Protein 3EHM (pdb70)

Nearest PDB structures (foldseek):
  3ehm-assembly2_B  TM=1.000E+00  e=1.714E-87  Bacteroides thetaiotaomicron
  4f7a-assembly1_A  TM=8.780E-01  e=3.319E-29  Phocaeicola vulgatus ATCC 8482
  8j0p-assembly1_A  TM=8.779E-01  e=3.319E-29  Aquimarina
  4f53-assembly2_B  TM=8.156E-01  e=1.082E-27  Bacteroides ovatus ATCC 8483
  6dmf-assembly6_F  TM=7.271E-01  e=1.764E-19  Bacteroides ovatus ATCC 8483

Organism: Bacteroides thetaiotaomicron (strain ATCC 29148 / DSM 2079 / JCM 5827 / CCUG 10774 / NCTC 10582 / VPI-5482 / E50) (NCBI:txid226186)

InterPro domains:
  IPR011990 Tetratricopeptide-like helical domain superfamily [SSF48452] (18-535)
  IPR024302 SusD-like [PF12741] (22-535)

Secondary structure (DSSP, 8-state):
-HHHHTT---TTTTT-B-GGGTTHHHHHHIIIIITTHHHHTTS--BS--GGG-SGGGT---S---HHHIIIIIHHHHHHHHHHHHHTT---HHHHHHHHHHHHHHHHHHHHHHHHHS-B--TTTTS--SSPPPB-HHHHHH--HHHHHHHHHHTT--S---TT-TTTTT-HHHHHHHHHH--HHHHHHTTT-HHHHHHHHHHHH-GGGT----SGGG-EEE-------B---IIIIIS--B--HHHHHHHHHTT-THHHHHB--EEESSTTS-EEE-----TT--SPP--STTSGGGS--B---TT--EEEE-HHHHHHHHHHHHHTTSSSS-HHHHHHHHHHHHHHHTT---HHHHHT----PPPB-TTT--SSS--B-TTTT---SSTT----SS-HHHHHHHHHHHHHHHHHTT-HHHHHHHHHHH--S-----TTHHHHTT--TTT-SS-S-----TTHHHH-----HHHHHTS-SSTTSPPTTPPTT------/-HHHHTT---TTTTT-B-GGGTTHHHHHHIIIIIIIIHHHTTS--BS--GGG-SGGGT---S---HHHIIIIIHHHHHHHHHHHHHTT---HHHHHHHHHHHHHHHHHHHHHHHHHS-B--TTTTS--SSPPPB-HHHHHH--HHHHHHHHHHTT--S----S-TTTTT-HHHHHHHHHH--HHHHHHTTT-HHHHHHHHHHHH-GGGT----SGGG-EEE-------B---IIIIIS--B--HHHHHHHHHTT-THHHHHB--EEES-GGG-EEE-----TT--SPP--STTSGGGS--B---TT--EEEE-HHHHHHHHHHHHHTTSSSS-HHHHHHHHHHHHHHHHT---HHHHTT-------B-TTT-SSSS--B-TTTT---S-TT---SSS-HHHHHHHHHHHHHHHHHTT-HHHHHHHHHHH--S-----TTHHHHTT--TTT-SS-S-----GGGGGT-----HHHHHTS-SSTTSPPTTPPTT------

Radius of gyration: 35.69 Å; Cα contacts (8 Å, |Δi|>4): 1964; chains: 2; bounding box: 68×102×90 Å

Foldseek 3Di:
DVVLQVLLLLCLLQFWDFCVVPLVSLVLNCLQFFLALCLLFFVKFWLFLPLVCDRSLQQQALVSLSNCCSQAVVNLVSLLVLCVVQVPDPDLLSVLVNLLSVLSNCLSVVLVCLFQAWDLAPCRNVPDLFGFIDQNVVNLLCLVSLLVSLVSLLVDCDFSALRDQWQRRGSLLSQQDSLLVLLSLLLFCQPCVPSSLVRNCVSCPVSSRHHAQAQNSFTKGWQDPSGIFPSCCCVPVVLTIFGDFLQQQCVQLVNPCLVLFKDWFWADDDVVIDTGQAHHYRSDPDRRDDDSHGSSRHIHTDDGGGDIDGSGGNLLSLLSVLSCCLVPSDPDHSVVSQLVSLVNLCVVSVHDDSVVSQVDWTFGAWQQQVRHRHDGDTDGLRFLAGGLHQPHHPPPDPNSLNNNQNSLASSLNSCPPVSSSNSSSCQQAVPDAGAHPQCSQVSQPGHRFLDRHFQHRFHNPCVCVSHVSVCVCVSQVHDRTRNRHHSNRHPPRDHRDD/DVVLQVLLLLCQLQFWDFCVVPLVSLVLNCLQFFLALCLLFFVKFWLFLPLVCDRSLQQQALVSLSNCCSQAVSNLVSLLVLCVVLVPDPDLLSVLVNLLSVLSNVLSVVLVCLFQAWDLAPCRNVPDLFGFTDGNVCNLLCLVSLLVSLVSLLPDQFFNALRDQWQRRGSLLSQQDSLLVLVSLLLFCQPDVPSSLVRNCVSDPVSSRHHAQAQVSFGKGFQDPSGIFPSCCCVPVVLTIFGDFLQQQCVQLVNPCLVLFKDWFWADDDPPIDIGAAHHYRSHPDRRDDDSLGSSRHIHTDDGGGDIDGSGGNLLSLLSVLSCVLVPSDPDHSVVSQLVSLVNLCVVSVHDDSVVSLVDWTFGAWAACVRHRHDHDGDGLRFLAGGLHQPHHPPPDPNSLNNNQNSLASSLNSNPPPSSSNSSSCQAAVPDAGAHPQCSQVSQPHHRQQRRHFQHRFHNPCVCVSHVSVCVCVSQVHDRGRNRHHSNRHPPRDHGDD

B-factor: mean 19.41, std 5.38, range [7.39, 41.83]

Structure (mmCIF, N/CA/C/O backbone):
data_3EHM
#
_entry.id   3EHM
#
_cell.length_a   60.283
_cell.length_b   102.230
_cell.length_c   175.750
_cell.angle_alpha   90.000
_cell.angle_beta   90.000
_cell.angle_gamma   90.000
#
_symmetry.space_group_name_H-M   'P 21 21 21'
#
loop_
_entity.id
_entity.type
_entity.pdbx_description
1 polymer 'SusD homolog'
2 non-polymer 1,2-ETHANEDIOL
3 water water
#
loop_
_atom_site.group_PDB
_atom_site.id
_atom_site.type_symbol
_atom_site.label_atom_id
_atom_site.label_alt_id
_atom_site.label_comp_id
_atom_site.label_asym_id
_atom_site.label_entity_id
_atom_site.label_seq_id
_atom_site.pdbx_PDB_ins_code
_atom_site.Cartn_x
_atom_site.Cartn_y
_atom_site.Cartn_z
_atom_site.occupancy
_atom_site.B_iso_or_equiv
_atom_site.auth_seq_id
_atom_site.auth_comp_id
_atom_site.auth_asym_id
_atom_site.auth_atom_id
_atom_site.pdbx_PDB_model_num
ATOM 1 N N . PRO A 1 22 ? 10.222 41.169 123.510 1.00 29.84 20 PRO A N 1
ATOM 2 C CA . PRO A 1 22 ? 11.541 41.829 123.628 1.00 27.70 20 PRO A CA 1
ATOM 3 C C . PRO A 1 22 ? 11.547 42.905 124.710 1.00 27.12 20 PRO A C 1
ATOM 4 O O . PRO A 1 22 ? 12.006 44.025 124.484 1.00 27.63 20 PRO A O 1
ATOM 8 N N . LEU A 1 23 ? 11.040 42.560 125.888 1.00 25.83 21 LEU A N 1
ATOM 9 C CA . LEU A 1 23 ? 10.996 43.500 127.000 1.00 24.44 21 LEU A CA 1
ATOM 10 C C . LEU A 1 23 ? 12.375 44.004 127.408 1.00 22.95 21 LEU A C 1
ATOM 11 O O . LEU A 1 23 ? 12.525 45.166 127.780 1.00 23.49 21 LEU A O 1
ATOM 16 N N . LYS A 1 24 ? 13.380 43.138 127.337 1.00 20.71 22 LYS A N 1
ATOM 17 C CA . LYS A 1 24 ? 14.730 43.525 127.730 1.00 20.96 22 LYS A CA 1
ATOM 18 C C . LYS A 1 24 ? 15.405 44.535 126.805 1.00 20.02 22 LYS A C 1
ATOM 19 O O . LYS A 1 24 ? 16.384 45.170 127.198 1.00 20.14 22 LYS A O 1
ATOM 25 N N . TYR A 1 25 ? 14.885 44.687 125.589 1.00 18.41 23 TYR A N 1
ATOM 26 C CA . TYR A 1 25 ? 15.462 45.618 124.616 1.00 18.35 23 TYR A CA 1
ATOM 27 C C . TYR A 1 25 ? 14.695 46.935 124.473 1.00 17.39 23 TYR A C 1
ATOM 28 O O . TYR A 1 25 ? 15.263 47.950 124.078 1.00 16.84 23 TYR A O 1
ATOM 37 N N . GLY A 1 26 ? 13.404 46.896 124.784 1.00 18.41 24 GLY A N 1
ATOM 38 C CA . GLY A 1 26 ? 12.535 48.056 124.652 1.00 18.60 24 GLY A CA 1
ATOM 39 C C . GLY A 1 26 ? 12.983 49.436 125.101 1.00 18.87 24 GLY A C 1
ATOM 40 O O . GLY A 1 26 ? 13.105 50.348 124.277 1.00 18.51 24 GLY A O 1
ATOM 41 N N . ALA A 1 27 ? 13.198 49.606 126.401 1.00 18.19 25 ALA A N 1
ATOM 42 C CA . ALA A 1 27 ? 13.609 50.895 126.945 1.00 18.51 25 ALA A CA 1
ATOM 43 C C . ALA A 1 27 ? 14.910 51.382 126.316 1.00 17.36 25 ALA A C 1
ATOM 44 O O . ALA A 1 27 ? 15.046 52.556 125.975 1.00 16.28 25 ALA A O 1
ATOM 46 N N . ARG A 1 28 ? 15.865 50.472 126.171 1.00 17.21 26 ARG A N 1
ATOM 47 C CA . ARG A 1 28 ? 17.153 50.802 125.579 1.00 16.83 26 ARG A CA 1
ATOM 48 C C . ARG A 1 28 ? 17.009 51.268 124.136 1.00 16.58 26 ARG A C 1
ATOM 49 O O . ARG A 1 28 ? 17.630 52.249 123.727 1.00 14.83 26 ARG A O 1
ATOM 57 N N . PHE A 1 29 ? 16.182 50.564 123.368 1.00 15.33 27 PHE A N 1
ATOM 58 C CA . PHE A 1 29 ? 15.970 50.914 121.968 1.00 15.51 27 PHE A CA 1
ATOM 59 C C . PHE A 1 29 ? 15.271 52.265 121.814 1.00 14.49 27 PHE A C 1
ATOM 60 O O . PHE A 1 29 ? 15.598 53.041 120.914 1.00 14.91 27 PHE A O 1
ATOM 76 N N . ASN A 1 31 ? 15.462 54.717 123.910 1.00 13.88 29 ASN A N 1
ATOM 77 C CA . ASN A 1 31 ? 16.426 55.727 124.335 1.00 14.85 29 ASN A CA 1
ATOM 78 C C . ASN A 1 31 ? 17.303 56.037 123.127 1.00 13.68 29 ASN A C 1
ATOM 79 O O . ASN A 1 31 ? 17.568 57.201 122.822 1.00 11.52 29 ASN A O 1
ATOM 92 N N . GLN A 1 33 ? 16.662 55.752 119.894 1.00 12.42 31 GLN A N 1
ATOM 93 C CA . GLN A 1 33 ? 15.930 56.514 118.893 1.00 12.31 31 GLN A CA 1
ATOM 94 C C . GLN A 1 33 ? 15.815 57.996 119.225 1.00 11.58 31 GLN A C 1
ATOM 95 O O . GLN A 1 33 ? 15.884 58.846 118.336 1.00 11.84 31 GLN A O 1
ATOM 101 N N . GLN A 1 34 ? 15.639 58.308 120.501 1.00 11.74 32 GLN A N 1
ATOM 102 C CA . GLN A 1 34 ? 15.519 59.698 120.916 1.00 12.92 32 GLN A CA 1
ATOM 103 C C . GLN A 1 34 ? 16.868 60.408 120.918 1.00 12.99 32 GLN A C 1
ATOM 104 O O . GLN A 1 34 ? 16.924 61.628 121.039 1.00 14.34 32 GLN A O 1
ATOM 110 N N . ARG A 1 35 ? 17.949 59.642 120.787 1.00 11.45 33 ARG A N 1
ATOM 111 C CA . ARG A 1 35 ? 19.301 60.202 120.799 1.00 13.64 33 ARG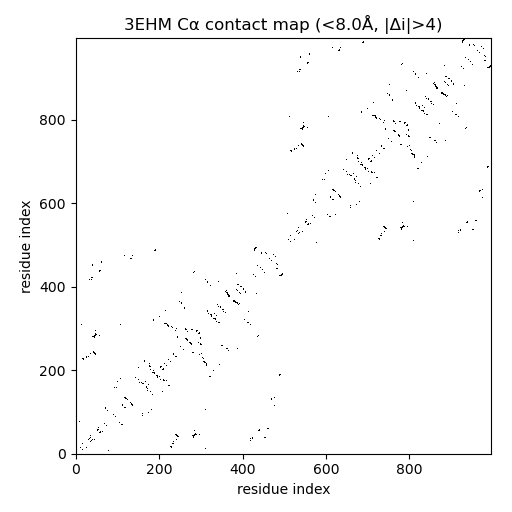 A CA 1
ATOM 11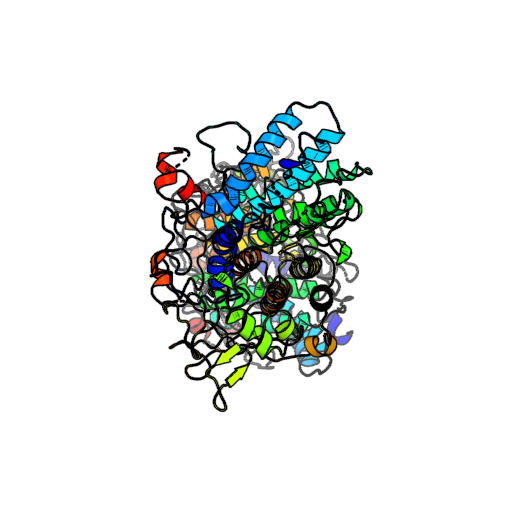2 C C . ARG A 1 35 ? 19.905 60.526 119.433 1.00 14.31 33 ARG A C 1
ATOM 113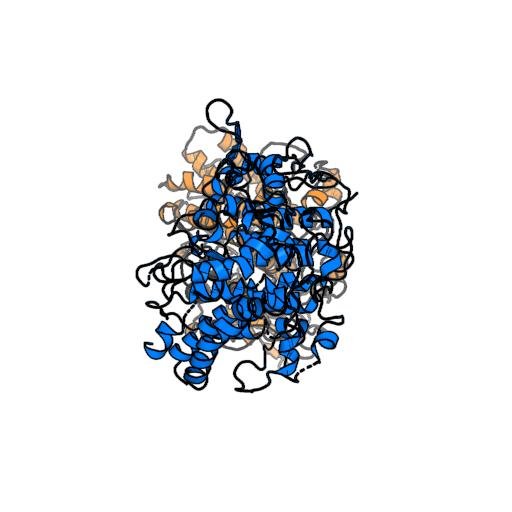 O O . ARG A 1 35 ? 20.802 61.366 119.339 1.00 16.09 33 ARG A O 1
ATOM 121 N N . VAL A 1 36 ? 19.446 59.850 118.383 1.00 12.47 34 VAL A N 1
ATOM 122 C CA . VAL A 1 36 ? 19.980 60.093 117.040 1.00 13.48 34 VAL A CA 1
ATOM 123 C C . VAL A 1 36 ? 20.041 61.599 116.794 1.00 13.93 34 VAL A C 1
ATOM 124 O O . VAL A 1 36 ? 21.078 62.139 116.411 1.00 14.77 34 VAL A O 1
ATOM 128 N N . ILE A 1 37 ? 18.907 62.255 117.010 1.00 14.35 35 ILE A N 1
ATOM 129 C CA . ILE A 1 37 ? 18.778 63.701 116.910 1.00 15.18 35 ILE A CA 1
ATOM 130 C C . ILE A 1 37 ? 18.011 63.975 118.201 1.00 14.56 35 ILE A C 1
ATOM 131 O O . ILE A 1 37 ? 16.857 63.569 118.334 1.00 14.49 35 ILE A O 1
ATOM 136 N N . PRO A 1 38 ? 18.649 64.662 119.164 1.00 14.98 36 PRO A N 1
ATOM 137 C CA . PRO A 1 38 ? 18.096 65.005 120.481 1.00 15.32 36 PRO A CA 1
ATOM 138 C C . PRO A 1 38 ? 16.639 65.425 120.571 1.00 14.22 36 PRO A C 1
ATOM 139 O O . PRO A 1 38 ? 16.245 66.448 120.026 1.00 13.25 36 PRO A O 1
ATOM 143 N N . ILE A 1 39 ? 15.858 64.625 121.292 1.00 13.94 37 ILE A N 1
ATOM 144 C CA . ILE A 1 39 ? 14.447 64.895 121.526 1.00 13.26 37 ILE A CA 1
ATOM 145 C C . ILE A 1 39 ? 14.032 64.039 122.716 1.00 13.09 37 ILE A C 1
ATOM 146 O O . ILE A 1 39 ? 14.602 62.970 122.945 1.00 14.11 37 ILE A O 1
ATOM 151 N N . GLY A 1 40 ? 13.054 64.503 123.483 1.00 12.40 38 GLY A N 1
ATOM 152 C CA . GLY A 1 40 ? 12.642 63.732 124.639 1.00 11.48 38 GLY A CA 1
ATOM 153 C C . GLY A 1 40 ? 11.240 64.002 125.128 1.00 13.49 38 GLY A C 1
ATOM 154 O O . GLY A 1 40 ? 10.510 64.820 124.565 1.00 14.42 38 GLY A O 1
ATOM 155 N N . SER A 1 41 ? 10.873 63.288 126.188 1.00 13.97 39 SER A N 1
ATOM 156 C CA . SER A 1 41 ? 9.566 63.398 126.820 1.00 14.19 39 SER A CA 1
ATOM 157 C C . SER A 1 41 ? 9.257 64.822 127.263 1.00 15.11 39 SER A C 1
ATOM 158 O O . SER A 1 41 ? 10.149 65.559 127.683 1.00 12.69 39 SER A O 1
ATOM 161 N N . PRO A 1 42 ? 7.982 65.232 127.170 1.00 16.32 40 PRO A N 1
ATOM 162 C CA . PRO A 1 42 ? 7.608 66.587 127.585 1.00 16.93 40 PRO A CA 1
ATOM 163 C C . PRO A 1 42 ? 8.009 66.833 129.040 1.00 16.35 40 PRO A C 1
ATOM 164 O O . PRO A 1 42 ? 8.307 67.962 129.432 1.00 16.82 40 PRO A O 1
ATOM 168 N N . SER A 1 43 ? 8.028 65.766 129.834 1.00 15.57 41 SER A N 1
ATOM 169 C CA . SER A 1 43 ? 8.378 65.882 131.247 1.00 16.96 41 SER A CA 1
ATOM 170 C C . SER A 1 43 ? 9.825 66.318 131.488 1.00 16.00 41 SER A C 1
ATOM 171 O O . SER A 1 43 ? 10.162 66.759 132.586 1.00 17.86 41 SER A O 1
ATOM 174 N N . LEU A 1 44 ? 10.681 66.198 130.478 1.00 14.20 42 LEU A N 1
ATOM 175 C CA . LEU A 1 44 ? 12.074 66.609 130.634 1.00 13.19 42 LEU A CA 1
ATOM 176 C C . LEU A 1 44 ? 12.265 68.068 130.220 1.00 13.44 42 LEU A C 1
ATOM 177 O O . LEU A 1 44 ? 13.391 68.553 130.100 1.00 13.16 42 LEU A O 1
ATOM 182 N N . THR A 1 45 ? 11.148 68.754 130.011 1.00 14.02 43 THR A N 1
ATOM 183 C CA . THR A 1 45 ? 11.127 70.160 129.610 1.00 14.36 43 THR A CA 1
ATOM 184 C C . THR A 1 45 ? 12.180 70.591 128.580 1.00 14.36 43 THR A C 1
ATOM 185 O O . THR A 1 45 ? 12.188 70.093 127.453 1.00 13.97 43 THR A O 1
ATOM 189 N N . THR A 1 46 ? 13.070 71.506 128.963 1.00 15.44 44 THR A N 1
ATOM 190 C CA . THR A 1 46 ? 14.081 72.026 128.037 1.00 15.16 44 THR A CA 1
ATOM 191 C C . THR A 1 46 ? 15.359 71.212 127.857 1.00 15.03 44 THR A C 1
ATOM 192 O O . THR A 1 46 ? 16.208 71.578 127.041 1.00 15.29 44 THR A O 1
ATOM 196 N N . GLY A 1 47 ? 15.507 70.128 128.611 1.00 13.22 45 GLY A N 1
ATOM 197 C CA . GLY A 1 47 ? 16.709 69.312 128.501 1.00 12.89 45 GLY A CA 1
ATOM 198 C C . GLY A 1 47 ? 17.102 68.922 127.084 1.00 13.20 45 GLY A C 1
ATOM 199 O O . GLY A 1 47 ? 18.155 69.333 126.592 1.00 14.17 45 GLY A O 1
ATOM 200 N N . PRO A 1 48 ? 16.279 68.117 126.398 1.00 14.32 46 PRO A N 1
ATOM 201 C CA . PRO A 1 48 ? 16.600 67.703 125.030 1.00 12.92 46 PRO A CA 1
ATOM 202 C C . PRO A 1 48 ? 16.797 68.899 124.105 1.00 13.11 46 PRO A C 1
ATOM 203 O O . PRO A 1 48 ? 17.563 68.827 123.144 1.00 13.61 46 PRO A O 1
ATOM 207 N N . GLY A 1 49 ? 16.103 69.993 124.408 1.00 13.06 47 GLY A N 1
ATOM 208 C CA . GLY A 1 49 ? 16.216 71.203 123.608 1.00 12.10 47 GLY A CA 1
ATOM 209 C C . GLY A 1 49 ? 17.591 71.837 123.726 1.00 11.71 47 GLY A C 1
ATOM 210 O O . GLY A 1 49 ? 18.113 72.390 122.754 1.00 10.73 47 GLY A O 1
ATOM 211 N N . ASN A 1 50 ? 18.184 71.775 124.915 1.00 12.25 48 ASN A N 1
ATOM 212 C CA . ASN A 1 50 ? 19.520 72.325 125.095 1.00 11.61 48 ASN A CA 1
ATOM 213 C C . ASN A 1 50 ? 20.461 71.482 124.233 1.00 11.52 48 ASN A C 1
ATOM 214 O O . ASN A 1 50 ? 21.378 72.005 123.603 1.00 12.42 48 ASN A O 1
ATOM 219 N N . ASP A 1 51 ? 20.218 70.174 124.197 1.00 11.00 49 ASP A N 1
ATOM 220 C CA . ASP A 1 51 ? 21.059 69.276 123.410 1.00 12.24 49 ASP A CA 1
ATOM 221 C C . ASP A 1 51 ? 20.952 69.585 121.914 1.00 11.77 49 ASP A C 1
ATOM 222 O O . ASP A 1 51 ? 21.960 69.635 121.214 1.00 12.38 49 ASP A O 1
ATOM 227 N N . LEU A 1 52 ? 19.729 69.787 121.430 1.00 13.02 50 LEU A N 1
ATOM 228 C CA . LEU A 1 52 ? 19.506 70.082 120.013 1.00 13.39 50 LEU A CA 1
ATOM 229 C C . LEU A 1 52 ? 20.168 71.397 119.609 1.00 12.93 50 LEU A C 1
ATOM 230 O O . LEU A 1 52 ? 20.574 71.570 118.459 1.00 11.47 50 LEU A O 1
ATOM 235 N N . GLN A 1 53 ? 20.265 72.329 120.551 1.00 13.59 51 GLN A N 1
ATOM 236 C CA . GLN A 1 53 ? 20.918 73.607 120.273 1.00 13.98 51 GLN A CA 1
ATOM 237 C C . GLN A 1 53 ? 22.366 73.331 119.895 1.00 14.22 51 GLN A C 1
ATOM 238 O O . GLN A 1 53 ? 22.895 73.871 118.916 1.00 13.29 51 GLN A O 1
ATOM 244 N N . ASN A 1 54 ? 22.990 72.470 120.689 1.00 14.05 52 ASN A N 1
ATOM 245 C CA . ASN A 1 54 ? 24.386 72.085 120.526 1.00 14.60 52 ASN A CA 1
ATOM 246 C C . ASN A 1 54 ? 24.663 71.344 119.221 1.00 14.67 52 ASN A C 1
ATOM 247 O O . ASN A 1 54 ? 25.685 71.575 118.574 1.00 14.36 52 ASN A O 1
ATOM 252 N N . THR A 1 55 ? 23.748 70.467 118.823 1.00 14.36 53 THR A N 1
ATOM 253 C CA . THR A 1 55 ? 23.942 69.684 117.607 1.00 15.48 53 THR A CA 1
ATOM 254 C C . THR A 1 55 ? 23.412 70.316 116.324 1.00 15.96 53 THR A C 1
ATOM 255 O O . THR A 1 55 ? 24.075 70.266 115.289 1.00 15.46 53 THR A O 1
ATOM 259 N N . ASP A 1 56 ? 22.229 70.921 116.400 1.00 15.62 54 ASP A N 1
ATOM 260 C CA . ASP A 1 56 ? 21.583 71.483 115.218 1.00 16.41 54 ASP A CA 1
ATOM 261 C C . ASP A 1 56 ? 21.277 72.979 115.129 1.00 15.46 54 ASP A C 1
ATOM 262 O O . ASP A 1 56 ? 21.586 73.626 114.127 1.00 16.36 54 ASP A O 1
ATOM 267 N N . LEU A 1 57 ? 20.658 73.521 116.168 1.00 15.24 55 LEU A N 1
ATOM 268 C CA . LEU A 1 57 ? 20.205 74.904 116.145 1.00 14.39 55 LEU A CA 1
ATOM 269 C C . LEU A 1 57 ? 21.172 76.080 116.181 1.00 14.92 55 LEU A C 1
ATOM 270 O O . LEU A 1 57 ? 21.108 76.941 115.307 1.00 14.57 55 LEU A O 1
ATOM 275 N N . ILE A 1 58 ? 22.051 76.149 117.174 1.00 12.87 56 ILE A N 1
ATOM 276 C CA . ILE A 1 58 ? 22.950 77.295 117.237 1.00 12.47 56 ILE A CA 1
ATOM 277 C C . ILE A 1 58 ? 24.307 77.037 116.598 1.00 12.39 56 ILE A C 1
ATOM 278 O O . ILE A 1 58 ? 25.105 77.958 116.424 1.00 11.65 56 ILE A O 1
ATOM 283 N N . SER A 1 59 ? 24.560 75.786 116.233 1.00 12.22 57 SER A N 1
ATOM 284 C CA . SER A 1 59 ? 25.817 75.430 115.592 1.00 12.99 57 SER A CA 1
ATOM 285 C C . SER A 1 59 ? 25.631 75.197 114.090 1.00 12.45 57 SER A C 1
ATOM 286 O O . SER A 1 59 ? 25.521 76.155 113.318 1.00 12.92 57 SER A O 1
ATOM 289 N N . SER A 1 60 ? 25.586 73.928 113.684 1.00 11.78 58 SER A N 1
ATOM 290 C CA . SER A 1 60 ? 25.436 73.555 112.277 1.00 11.84 58 SER A CA 1
ATOM 291 C C . SER A 1 60 ? 24.363 74.334 111.513 1.00 11.40 58 SER A C 1
ATOM 292 O O . SER A 1 60 ? 24.633 74.863 110.433 1.00 9.89 58 SER A O 1
ATOM 295 N N . GLY A 1 61 ? 23.152 74.384 112.063 1.00 10.65 59 GLY A N 1
ATOM 296 C CA . GLY A 1 61 ? 22.061 75.094 111.408 1.00 11.53 59 GLY A CA 1
ATOM 297 C C . GLY A 1 61 ? 22.308 76.589 111.287 1.00 11.68 59 GLY A C 1
ATOM 298 O O . GLY A 1 61 ? 21.803 77.253 110.376 1.00 10.98 59 GLY A O 1
ATOM 299 N N . ASN A 1 62 ? 23.078 77.121 112.228 1.00 12.77 60 ASN A N 1
ATOM 300 C CA . ASN A 1 62 ? 23.420 78.534 112.235 1.00 13.39 60 ASN A CA 1
ATOM 301 C C . ASN A 1 62 ? 24.502 78.800 111.191 1.00 14.02 60 ASN A C 1
ATOM 302 O O . ASN A 1 62 ? 24.411 79.763 110.430 1.00 12.49 60 ASN A O 1
ATOM 307 N N . TYR A 1 63 ? 25.511 77.931 111.144 1.00 12.93 61 TYR A N 1
ATOM 308 C CA . TYR A 1 63 ? 26.609 78.075 110.192 1.00 13.20 61 TYR A CA 1
ATOM 309 C C . TYR A 1 63 ? 26.107 78.163 108.745 1.00 14.97 61 TYR A C 1
ATOM 310 O O . TYR A 1 63 ? 26.490 79.067 108.002 1.00 15.63 61 TYR A O 1
ATOM 319 N N . ILE A 1 64 ? 25.255 77.217 108.351 1.00 14.14 62 ILE A N 1
ATOM 320 C CA . ILE A 1 64 ? 24.738 77.169 106.984 1.00 14.57 62 ILE A CA 1
ATOM 321 C C . ILE A 1 64 ? 23.518 78.034 106.701 1.00 13.91 62 ILE A C 1
ATOM 322 O O . ILE A 1 64 ? 22.964 77.989 105.607 1.00 13.45 62 ILE A O 1
ATOM 327 N N . GLY A 1 65 ? 23.075 78.800 107.686 1.00 14.36 63 GLY A N 1
ATOM 328 C CA . GLY A 1 65 ? 21.957 79.692 107.447 1.00 14.40 63 GLY A CA 1
ATOM 329 C C . GLY A 1 65 ? 20.540 79.168 107.512 1.00 13.90 63 GLY A C 1
ATOM 330 O O . GLY A 1 65 ? 19.626 79.825 106.998 1.00 13.38 63 GLY A O 1
ATOM 331 N N . TYR A 1 66 ? 20.341 77.990 108.096 1.00 13.44 64 TYR A N 1
ATOM 332 C CA . TYR A 1 66 ? 18.985 77.466 108.259 1.00 13.48 64 TYR A CA 1
ATOM 333 C C . TYR A 1 66 ? 18.376 78.348 109.348 1.00 13.40 64 TYR A C 1
ATOM 334 O O . TYR A 1 66 ? 17.203 78.722 109.293 1.00 13.46 64 TYR A O 1
ATOM 343 N N . PHE A 1 67 ? 19.201 78.665 110.344 1.00 12.61 65 PHE A N 1
ATOM 344 C CA . PHE A 1 67 ? 18.777 79.481 111.478 1.00 12.22 65 PHE A CA 1
ATOM 345 C C . PHE A 1 67 ? 19.730 80.634 111.731 1.00 11.79 65 PHE A C 1
ATOM 346 O O . PHE A 1 67 ? 20.850 80.655 111.220 1.00 10.65 65 PHE A O 1
ATOM 354 N N . GLY A 1 68 ? 19.261 81.578 112.542 1.00 12.57 66 GLY A N 1
ATOM 355 C CA . GLY A 1 68 ? 20.045 82.732 112.936 1.00 13.83 66 GLY A CA 1
ATOM 356 C C . GLY A 1 68 ? 19.860 82.824 114.441 1.00 14.10 66 GLY A C 1
ATOM 357 O O . GLY A 1 68 ? 18.753 82.594 114.927 1.00 15.66 66 GLY A O 1
ATOM 358 N N . ASN A 1 69 ? 20.920 83.139 115.182 1.00 14.03 67 ASN A N 1
ATOM 359 C CA . ASN A 1 69 ? 20.826 83.222 116.639 1.00 13.26 67 ASN A CA 1
ATOM 360 C C . ASN A 1 69 ? 20.547 84.630 117.166 1.00 14.04 67 ASN A C 1
ATOM 361 O O . ASN A 1 69 ? 21.184 85.598 116.743 1.00 14.16 67 ASN A O 1
ATOM 366 N N . ASN A 1 70 ? 19.602 84.735 118.098 1.00 13.10 68 ASN A N 1
ATOM 367 C CA . ASN A 1 70 ? 19.286 86.013 118.734 1.00 13.19 68 ASN A CA 1
ATOM 368 C C . ASN A 1 70 ? 20.122 86.024 120.013 1.00 13.21 68 ASN A C 1
ATOM 369 O O . ASN A 1 70 ? 19.596 86.129 121.123 1.00 14.82 68 ASN A O 1
ATOM 374 N N . ASN A 1 71 ? 21.435 85.902 119.838 1.00 13.66 69 ASN A N 1
ATOM 375 C CA . ASN A 1 71 ? 22.371 85.870 120.959 1.00 15.20 69 ASN A CA 1
ATOM 376 C C . ASN A 1 71 ? 23.775 85.627 120.408 1.00 14.69 69 ASN A C 1
ATOM 377 O O . ASN A 1 71 ? 23.928 85.190 119.273 1.00 16.06 69 ASN A O 1
ATOM 382 N N . ASN A 1 72 ? 24.798 85.931 121.201 1.00 14.07 70 ASN A N 1
ATOM 383 C CA . ASN A 1 72 ? 26.170 85.673 120.785 1.00 15.19 70 ASN A CA 1
ATOM 384 C C . ASN A 1 72 ? 26.884 84.944 121.917 1.00 15.19 70 ASN A C 1
ATOM 385 O O . ASN A 1 72 ? 28.046 84.557 121.788 1.00 16.18 70 ASN A O 1
ATOM 390 N N . TRP A 1 73 ? 26.162 84.743 123.018 1.00 15.74 71 TRP A N 1
ATOM 391 C CA . TRP A 1 73 ? 26.682 84.052 124.199 1.00 17.38 71 TRP A CA 1
ATOM 392 C C . TRP A 1 73 ? 28.048 84.584 124.625 1.00 18.04 71 TRP A C 1
ATOM 393 O O . TRP A 1 73 ? 28.883 83.843 125.145 1.00 17.87 71 TRP A O 1
ATOM 404 N N . GLY A 1 74 ? 28.266 85.877 124.407 1.00 19.53 72 GLY A N 1
ATOM 405 C CA . GLY A 1 74 ? 29.534 86.480 124.774 1.00 20.41 72 GLY A CA 1
ATOM 406 C C . GLY A 1 74 ? 30.711 85.837 124.063 1.00 20.45 72 GLY A C 1
ATOM 407 O O . GLY A 1 74 ? 31.839 85.891 124.551 1.00 20.12 72 GLY A O 1
ATOM 408 N N . PHE A 1 75 ? 30.444 85.232 122.907 1.00 19.12 73 PHE A N 1
ATOM 409 C CA . PHE A 1 75 ? 31.469 84.562 122.108 1.00 18.55 73 PHE A CA 1
ATOM 410 C C . PHE A 1 75 ? 32.130 83.441 122.903 1.00 18.36 73 PHE A C 1
ATOM 411 O O . PHE A 1 75 ? 33.305 83.133 122.701 1.00 18.52 73 PHE A O 1
ATOM 419 N N . ASN A 1 76 ? 31.366 82.825 123.797 1.00 18.61 74 ASN A N 1
ATOM 420 C CA . ASN A 1 76 ? 31.884 81.753 124.637 1.00 18.22 74 ASN A CA 1
ATOM 421 C C . ASN A 1 76 ? 31.522 80.327 124.219 1.00 18.24 74 ASN A C 1
ATOM 422 O O . ASN A 1 76 ? 31.858 79.382 124.935 1.00 18.10 74 ASN A O 1
ATOM 427 N N . ASN A 1 77 ? 30.827 80.150 123.096 1.00 15.51 75 ASN A N 1
ATOM 428 C CA . ASN A 1 77 ? 30.503 78.791 122.666 1.00 14.76 75 ASN A CA 1
ATOM 429 C C . ASN A 1 77 ? 30.564 78.568 121.157 1.00 14.73 75 ASN A C 1
ATOM 430 O O . ASN A 1 77 ? 30.998 79.443 120.400 1.00 14.58 75 ASN A O 1
ATOM 435 N N . GLU A 1 78 ? 30.137 77.385 120.727 1.00 13.43 76 GLU A N 1
ATOM 436 C CA . GLU A 1 78 ? 30.181 77.003 119.314 1.00 12.82 76 GLU A CA 1
ATOM 437 C C . GLU A 1 78 ? 29.398 77.890 118.342 1.00 13.92 76 GLU A C 1
ATOM 438 O O . GLU A 1 78 ? 29.693 77.908 117.141 1.00 12.74 76 GLU A O 1
ATOM 444 N N . ALA A 1 79 ? 28.403 78.619 118.838 1.00 13.34 77 ALA A N 1
ATOM 445 C CA . ALA A 1 79 ? 27.613 79.483 117.956 1.00 14.11 77 ALA A CA 1
ATOM 446 C C . ALA A 1 79 ? 28.532 80.459 117.233 1.00 14.08 77 ALA A C 1
ATOM 447 O O . ALA A 1 79 ? 28.314 80.794 116.066 1.00 13.18 77 ALA A O 1
ATOM 449 N N . ASN A 1 80 ? 29.566 80.913 117.929 1.00 13.59 78 ASN A N 1
ATOM 450 C CA . ASN A 1 80 ? 30.510 81.838 117.327 1.00 13.72 78 ASN A CA 1
ATOM 451 C C . ASN A 1 80 ? 31.877 81.200 117.127 1.00 13.25 78 ASN A C 1
ATOM 452 O O . ASN A 1 80 ? 32.915 81.862 117.171 1.00 11.25 78 ASN A O 1
ATOM 457 N N . TRP A 1 81 ? 31.839 79.889 116.919 1.00 13.55 79 TRP A N 1
ATOM 458 C CA . TRP A 1 81 ? 33.014 79.082 116.627 1.00 15.22 79 TRP A CA 1
ATOM 459 C C . TRP A 1 81 ? 34.053 78.954 117.736 1.00 14.76 79 TRP A C 1
ATOM 460 O O . TRP A 1 81 ? 35.212 78.650 117.463 1.00 13.73 79 TRP A O 1
ATOM 471 N N . ASN A 1 82 ? 33.650 79.186 118.981 1.00 14.78 80 ASN A N 1
ATOM 472 C CA . ASN A 1 82 ? 34.577 79.050 120.099 1.00 14.68 80 ASN A CA 1
ATOM 473 C C . ASN A 1 82 ? 34.325 77.657 120.672 1.00 13.98 80 ASN A C 1
ATOM 474 O O . ASN A 1 82 ? 33.455 77.466 121.526 1.00 13.52 80 ASN A O 1
ATOM 479 N N . PHE A 1 83 ? 35.086 76.683 120.186 1.00 14.90 81 PHE A N 1
ATOM 480 C CA . PHE A 1 83 ? 34.920 75.299 120.607 1.00 14.97 81 PHE A CA 1
ATOM 481 C C . PHE A 1 83 ? 35.583 74.976 121.943 1.00 15.45 81 PHE A C 1
ATOM 482 O O . PHE A 1 83 ? 36.621 74.315 121.996 1.00 15.87 81 PHE A O 1
ATOM 490 N N . THR A 1 84 ? 34.953 75.429 123.021 1.00 16.56 82 THR A N 1
ATOM 491 C CA . THR A 1 84 ? 35.467 75.221 124.371 1.00 16.11 82 THR A CA 1
ATOM 492 C C . THR A 1 84 ? 35.427 73.769 124.817 1.00 16.52 82 THR A C 1
ATOM 493 O O . THR A 1 84 ? 34.696 72.949 124.261 1.00 15.62 82 THR A O 1
ATOM 497 N N . ASP A 1 85 ? 36.220 73.464 125.838 1.00 16.35 83 ASP A N 1
ATOM 498 C CA . ASP A 1 85 ? 36.299 72.117 126.378 1.00 16.58 83 ASP A CA 1
ATOM 499 C C . ASP A 1 85 ? 34.916 71.613 126.801 1.00 16.92 83 ASP A C 1
ATOM 500 O O . ASP A 1 85 ? 34.517 70.502 126.450 1.00 14.09 83 ASP A O 1
ATOM 505 N N . SER A 1 86 ? 34.182 72.434 127.546 1.00 16.28 84 SER A N 1
ATOM 506 C CA . SER A 1 86 ? 32.857 72.038 128.012 1.00 18.18 84 SER A CA 1
ATOM 507 C C . SER A 1 86 ? 31.858 71.803 126.878 1.00 15.98 84 SER A C 1
ATOM 508 O O . SER A 1 86 ? 31.128 70.817 126.896 1.00 14.29 84 SER A O 1
ATOM 511 N N . ARG A 1 87 ? 31.829 72.694 125.889 1.00 14.87 85 ARG A N 1
ATOM 512 C CA . ARG A 1 87 ? 30.887 72.536 124.780 1.00 13.40 85 ARG A CA 1
ATOM 513 C C . ARG A 1 87 ? 31.232 71.397 123.817 1.00 13.92 85 ARG A C 1
ATOM 514 O O . ARG A 1 87 ? 30.334 70.785 123.236 1.00 13.71 85 ARG A O 1
ATOM 530 N N . ASN A 1 89 ? 32.879 68.680 124.753 1.00 13.34 87 ASN A N 1
ATOM 531 C CA . ASN A 1 89 ? 32.644 67.462 125.515 1.00 14.90 87 ASN A CA 1
ATOM 532 C C . ASN A 1 89 ? 31.141 67.194 125.418 1.00 14.68 87 ASN A C 1
ATOM 533 O O . ASN A 1 89 ? 30.693 66.049 125.287 1.00 13.51 87 ASN A O 1
ATOM 538 N N . TYR A 1 90 ? 30.372 68.275 125.468 1.00 14.35 88 TYR A N 1
ATOM 539 C CA . TYR A 1 90 ? 28.918 68.209 125.384 1.00 14.08 88 TYR A CA 1
ATOM 540 C C . TYR A 1 90 ? 28.528 67.662 124.009 1.00 14.90 88 TYR A C 1
ATOM 541 O O . TYR A 1 90 ? 27.643 66.814 123.897 1.00 14.60 88 TYR A O 1
ATOM 550 N N . ALA A 1 91 ? 29.215 68.138 122.972 1.00 14.11 89 ALA A N 1
ATOM 551 C CA . ALA A 1 91 ? 28.958 67.704 121.604 1.00 12.44 89 ALA A CA 1
ATOM 552 C C . ALA A 1 91 ? 29.284 66.222 121.430 1.00 12.37 89 ALA A C 1
ATOM 553 O O . ALA A 1 91 ? 28.549 65.489 120.771 1.00 10.67 89 ALA A O 1
ATOM 555 N N . TYR A 1 92 ? 30.392 65.785 122.018 1.00 13.47 90 TYR A N 1
ATOM 556 C CA . TYR A 1 92 ? 30.780 64.383 121.922 1.00 14.27 90 TYR A CA 1
ATOM 557 C C . TYR A 1 92 ? 29.676 63.526 122.540 1.00 12.37 90 TYR A C 1
ATOM 558 O O . TYR A 1 92 ? 29.374 62.438 122.053 1.00 12.64 90 TYR A O 1
ATOM 567 N N . GLN A 1 93 ? 29.071 64.017 123.615 1.00 12.73 91 GLN A N 1
ATOM 568 C CA . GLN A 1 93 ? 27.998 63.271 124.262 1.00 13.08 91 GLN A CA 1
ATOM 569 C C . GLN A 1 93 ? 26.767 63.204 123.356 1.00 12.67 91 GLN A C 1
ATOM 570 O O . GLN A 1 93 ? 26.189 62.135 123.148 1.00 10.88 91 GLN A O 1
ATOM 576 N N . ASN A 1 94 ? 26.373 64.355 122.819 1.00 12.13 92 ASN A N 1
ATOM 577 C CA . ASN A 1 94 ? 25.189 64.441 121.972 1.00 13.21 92 ASN A CA 1
ATOM 578 C C . ASN A 1 94 ? 25.311 63.772 120.608 1.00 12.57 92 ASN A C 1
ATOM 579 O O . ASN A 1 94 ? 24.304 63.374 120.022 1.00 13.39 92 ASN A O 1
ATOM 584 N N . PHE A 1 95 ? 26.533 63.645 120.100 1.00 12.91 93 PHE A N 1
ATOM 585 C CA . PHE A 1 95 ? 26.740 63.014 118.801 1.00 12.05 93 PHE A CA 1
ATOM 586 C C . PHE A 1 95 ? 27.214 61.565 118.886 1.00 12.52 93 PHE A C 1
ATOM 587 O O . PHE A 1 95 ? 26.960 60.782 117.973 1.00 14.19 93 PHE A O 1
ATOM 595 N N . TYR A 1 96 ? 27.894 61.197 119.971 1.00 12.40 94 TYR A N 1
ATOM 596 C CA . TYR A 1 96 ? 28.424 59.837 120.072 1.00 13.79 94 TYR A CA 1
ATOM 597 C C . TYR A 1 96 ? 28.179 59.025 121.342 1.00 14.74 94 TYR A C 1
ATOM 598 O O . TYR A 1 96 ? 27.604 57.941 121.276 1.00 13.90 94 TYR A O 1
ATOM 607 N N . SER A 1 97 ? 28.619 59.536 122.489 1.00 14.80 95 SER A N 1
ATOM 608 C CA . SER A 1 97 ? 28.507 58.784 123.734 1.00 15.52 95 SER A CA 1
ATOM 609 C C . SER A 1 97 ? 27.133 58.524 124.344 1.00 15.89 95 SER A C 1
ATOM 610 O O . SER A 1 97 ? 26.932 57.466 124.941 1.00 14.74 95 SER A O 1
ATOM 613 N N . GLN A 1 98 ? 26.185 59.451 124.215 1.00 15.13 96 GLN A N 1
ATOM 614 C CA . GLN A 1 98 ? 24.864 59.212 124.804 1.00 16.11 96 GLN A CA 1
ATOM 615 C C . GLN A 1 98 ? 24.202 57.977 124.200 1.00 17.15 96 GLN A C 1
ATOM 616 O O . GLN A 1 98 ? 23.658 57.142 124.924 1.00 17.72 96 GLN A O 1
ATOM 622 N N . ILE A 1 99 ? 24.261 57.845 122.878 1.00 16.71 97 ILE A N 1
ATOM 623 C CA . ILE A 1 99 ? 23.652 56.693 122.226 1.00 16.52 97 ILE A CA 1
ATOM 624 C C . ILE A 1 99 ? 24.512 55.427 122.387 1.00 17.03 97 ILE A C 1
ATOM 625 O O . ILE A 1 99 ? 24.007 54.308 122.295 1.00 17.13 97 ILE A O 1
ATOM 630 N N . PHE A 1 100 ? 25.806 55.604 122.646 1.00 16.84 98 PHE A N 1
ATOM 631 C CA . PHE A 1 100 ? 26.707 54.463 122.840 1.00 16.78 98 PHE A CA 1
ATOM 632 C C . PHE A 1 100 ? 26.244 53.604 124.011 1.00 16.60 98 PHE A C 1
ATOM 633 O O . PHE A 1 100 ? 26.258 52.377 123.934 1.00 15.56 98 PHE A O 1
ATOM 641 N N . LEU A 1 101 ? 25.844 54.265 125.095 1.00 17.12 99 LEU A N 1
ATOM 642 C CA . LEU A 1 101 ? 25.395 53.582 126.305 1.00 18.29 99 LEU A CA 1
ATOM 643 C C . LEU A 1 101 ? 24.340 52.506 126.069 1.00 17.34 99 LEU A C 1
ATOM 644 O O . LEU A 1 101 ? 24.604 51.320 126.276 1.00 17.06 99 LEU A O 1
ATOM 649 N N . PRO A 1 102 ? 23.128 52.902 125.643 1.00 16.42 100 PRO A N 1
ATOM 650 C CA . PRO A 1 102 ? 22.099 51.887 125.412 1.00 15.77 100 PRO A CA 1
ATOM 651 C C . PRO A 1 102 ? 22.451 50.897 124.297 1.00 16.53 100 PRO A C 1
ATOM 652 O O . PRO A 1 102 ? 22.074 49.722 124.362 1.00 16.80 100 PRO A O 1
ATOM 656 N N . TRP A 1 103 ? 23.162 51.354 123.272 1.00 15.53 101 TRP A N 1
ATOM 657 C CA . TRP A 1 103 ? 23.531 50.442 122.194 1.00 15.64 101 TRP A CA 1
ATOM 658 C C . TRP A 1 103 ? 24.429 49.335 122.722 1.00 16.16 101 TRP A C 1
ATOM 659 O O . TRP A 1 103 ? 24.243 48.165 122.391 1.00 17.59 101 TRP A O 1
ATOM 670 N N . ASN A 1 104 ? 25.410 49.716 123.532 1.00 15.78 102 ASN A N 1
ATOM 671 C CA . ASN A 1 104 ? 26.357 48.764 124.090 1.00 17.49 102 ASN A CA 1
ATOM 672 C C . ASN A 1 104 ? 25.681 47.687 124.929 1.00 16.85 102 ASN A C 1
ATOM 673 O O . ASN A 1 104 ? 26.101 46.530 124.909 1.00 16.23 102 ASN A O 1
ATOM 678 N N . GLU A 1 105 ? 24.637 48.062 125.666 1.00 17.47 103 GLU A N 1
ATOM 679 C CA . GLU A 1 105 ? 23.923 47.087 126.488 1.00 18.68 103 GLU A CA 1
ATOM 680 C C . GLU A 1 105 ? 23.146 46.120 125.596 1.00 17.92 103 GLU A C 1
ATOM 681 O O . GLU A 1 105 ? 23.085 44.924 125.874 1.00 18.63 103 GLU A O 1
ATOM 687 N N . ILE A 1 106 ? 22.556 46.644 124.524 1.00 16.99 104 ILE A N 1
ATOM 688 C CA . ILE A 1 106 ? 21.802 45.815 123.589 1.00 16.44 104 ILE A CA 1
ATOM 689 C C . ILE A 1 106 ? 22.769 44.833 122.935 1.00 16.44 104 ILE A C 1
ATOM 690 O O . ILE A 1 106 ? 22.476 43.646 122.804 1.00 15.69 104 ILE A O 1
ATOM 695 N N . TYR A 1 107 ? 23.928 45.343 122.534 1.00 17.34 105 TYR A N 1
ATOM 696 C CA . TYR A 1 107 ? 24.959 44.531 121.899 1.00 17.79 105 TYR A CA 1
ATOM 697 C C . TYR A 1 107 ? 25.379 43.389 122.820 1.00 18.60 105 TYR A C 1
ATOM 698 O O . TYR A 1 107 ? 25.414 42.226 122.417 1.00 18.57 105 TYR A O 1
ATOM 707 N N . GLU A 1 108 ? 25.698 43.728 124.062 1.00 19.60 106 GLU A N 1
ATOM 708 C CA . GLU A 1 108 ? 26.125 42.731 125.031 1.00 20.89 106 GLU A CA 1
ATOM 709 C C . GLU A 1 108 ? 25.083 41.628 125.199 1.00 21.16 106 GLU A C 1
ATOM 710 O O . GLU A 1 108 ? 25.424 40.450 125.305 1.00 21.28 106 GLU A O 1
ATOM 716 N N . ILE A 1 109 ? 23.811 42.012 125.199 1.00 21.54 107 ILE A N 1
ATOM 717 C CA . ILE A 1 109 ? 22.722 41.058 125.379 1.00 21.18 107 ILE A CA 1
ATOM 718 C C . ILE A 1 109 ? 22.402 40.193 124.162 1.00 21.19 107 ILE A C 1
ATOM 719 O O . ILE A 1 109 ? 22.080 39.015 124.299 1.00 20.39 107 ILE A O 1
ATOM 724 N N . ALA A 1 110 ? 22.505 40.768 122.971 1.00 21.03 108 ALA A N 1
ATOM 725 C CA . ALA A 1 110 ? 22.158 40.035 121.759 1.00 21.63 108 ALA A CA 1
ATOM 726 C C . ALA A 1 110 ? 23.277 39.486 120.879 1.00 21.71 108 ALA A C 1
ATOM 727 O O . ALA A 1 110 ? 23.022 38.616 120.052 1.00 21.96 108 ALA A O 1
ATOM 729 N N . LYS A 1 111 ? 24.504 39.970 121.051 1.00 21.87 109 LYS A N 1
ATOM 730 C CA . LYS A 1 111 ? 25.615 39.545 120.193 1.00 23.59 109 LYS A CA 1
ATOM 731 C C . LYS A 1 111 ? 25.869 38.054 119.990 1.00 25.51 109 LYS A C 1
ATOM 732 O O . LYS A 1 111 ? 26.415 37.662 118.960 1.00 27.18 109 LYS A O 1
ATOM 738 N N . ASP A 1 112 ? 25.486 37.218 120.946 1.00 26.86 110 ASP A N 1
ATOM 739 C CA . ASP A 1 112 ? 25.718 35.785 120.798 1.00 29.44 110 ASP A CA 1
ATOM 740 C C . ASP A 1 112 ? 24.420 34.987 120.807 1.00 30.45 110 ASP A C 1
ATOM 741 O O . ASP A 1 112 ? 24.382 33.859 121.294 1.00 32.75 110 ASP A O 1
ATOM 746 N N . SER A 1 113 ? 23.357 35.568 120.266 1.00 29.16 111 SER A N 1
ATOM 747 C CA . SER A 1 113 ? 22.073 34.884 120.238 1.00 28.21 111 SER A CA 1
ATOM 748 C C . SER A 1 113 ? 21.891 34.094 118.952 1.00 27.78 111 SER A C 1
ATOM 749 O O . SER A 1 113 ? 22.284 34.542 117.874 1.00 27.88 111 SER A O 1
ATOM 752 N N . ASP A 1 114 ? 21.301 32.912 119.073 1.00 28.48 112 ASP A N 1
ATOM 753 C CA . ASP A 1 114 ? 21.055 32.074 117.911 1.00 30.07 112 ASP A CA 1
ATOM 754 C C . ASP A 1 114 ? 19.663 32.398 117.382 1.00 29.79 112 ASP A C 1
ATOM 755 O O . ASP A 1 114 ? 19.305 32.013 116.269 1.00 31.11 112 ASP A O 1
ATOM 760 N N . SER A 1 115 ? 18.891 33.115 118.196 1.00 28.67 113 SER A N 1
ATOM 761 C CA . SER A 1 115 ? 17.532 33.518 117.844 1.00 28.91 113 SER A CA 1
ATOM 762 C C . SER A 1 115 ? 17.523 34.549 116.715 1.00 28.34 113 SER A C 1
ATOM 763 O O . SER A 1 115 ? 18.086 35.638 116.847 1.00 28.62 113 SER A O 1
ATOM 766 N N . PRO A 1 116 ? 16.877 34.219 115.587 1.00 27.62 114 PRO A N 1
ATOM 767 C CA . PRO A 1 116 ? 16.824 35.152 114.460 1.00 26.64 114 PRO A CA 1
ATOM 768 C C . PRO A 1 116 ? 16.146 36.476 114.795 1.00 24.74 114 PRO A C 1
ATOM 769 O O . PRO A 1 116 ? 16.548 37.521 114.292 1.00 22.89 114 PRO A O 1
ATOM 773 N N . SER A 1 117 ? 15.121 36.436 115.642 1.00 23.02 115 SER A N 1
ATOM 774 C CA . SER A 1 117 ? 14.414 37.656 116.016 1.00 23.75 115 SER A CA 1
ATOM 775 C C . SER A 1 117 ? 15.323 38.566 116.838 1.00 22.26 115 SER A C 1
ATOM 776 O O . SER A 1 117 ? 15.242 39.790 116.733 1.00 22.02 115 SER A O 1
ATOM 779 N N . GLU A 1 118 ? 16.188 37.971 117.657 1.00 21.67 116 GLU A N 1
ATOM 780 C CA . GLU A 1 118 ? 17.116 38.763 118.456 1.00 21.95 116 GLU A CA 1
ATOM 781 C C . GLU A 1 118 ? 18.215 39.328 117.564 1.00 20.11 116 GLU A C 1
ATOM 782 O O . GLU A 1 118 ? 18.693 40.440 117.787 1.00 18.48 116 GLU A O 1
ATOM 788 N N . GLN A 1 119 ? 18.618 38.555 116.559 1.00 19.79 117 GLN A N 1
ATOM 789 C CA . GLN A 1 119 ? 19.639 39.008 115.618 1.00 20.75 117 GLN A CA 1
ATOM 790 C C . GLN A 1 119 ? 19.098 40.226 114.875 1.00 19.53 117 GLN A C 1
ATOM 791 O O . GLN A 1 119 ? 19.826 41.180 114.607 1.00 19.89 117 GLN A O 1
ATOM 797 N N . ALA A 1 120 ? 17.811 40.170 114.542 1.00 18.13 118 ALA A N 1
ATOM 798 C CA . ALA A 1 120 ? 17.132 41.248 113.830 1.00 18.07 118 ALA A CA 1
ATOM 799 C C . ALA A 1 120 ? 17.085 42.505 114.691 1.00 18.15 118 ALA A C 1
ATOM 800 O O . ALA A 1 120 ? 17.270 43.620 114.195 1.00 16.23 118 ALA A O 1
ATOM 802 N N . ILE A 1 121 ? 16.823 42.321 115.981 1.00 17.84 119 ILE A N 1
ATOM 803 C CA . ILE A 1 121 ? 16.771 43.443 116.906 1.00 16.75 119 ILE A CA 1
ATOM 804 C C . ILE A 1 121 ? 18.123 44.141 116.924 1.00 15.96 119 ILE A C 1
ATOM 805 O O . ILE A 1 121 ? 18.196 45.364 116.833 1.00 14.56 119 ILE A O 1
ATOM 810 N N . LEU A 1 122 ? 19.192 43.356 117.034 1.00 15.60 120 LEU A N 1
ATOM 811 C CA . LEU A 1 122 ? 20.538 43.912 117.061 1.00 16.90 120 LEU A CA 1
ATOM 812 C C . LEU A 1 122 ? 20.856 44.669 115.776 1.00 16.55 120 LEU A C 1
ATOM 813 O O . LEU A 1 122 ? 21.428 45.758 115.824 1.00 15.64 120 LEU A O 1
ATOM 818 N N . GLU A 1 123 ? 20.485 44.107 114.627 1.00 16.35 121 GLU A N 1
ATOM 819 C CA . GLU A 1 123 ? 20.763 44.779 113.360 1.00 17.08 121 GLU A CA 1
ATOM 820 C C . GLU A 1 123 ? 19.967 46.075 113.220 1.00 16.11 121 GLU A C 1
ATOM 821 O O . GLU A 1 123 ? 20.449 47.041 112.634 1.00 16.58 121 GLU A O 1
ATOM 827 N N . ILE A 1 124 ? 18.750 46.101 113.752 1.00 13.98 122 ILE A N 1
ATOM 828 C CA . ILE A 1 124 ? 17.945 47.317 113.690 1.00 14.04 122 ILE A CA 1
ATOM 829 C C . ILE A 1 124 ? 18.632 48.344 114.593 1.00 14.91 122 ILE A C 1
ATOM 830 O O . ILE A 1 124 ? 18.744 49.521 114.252 1.00 15.88 122 ILE A O 1
ATOM 835 N N . ALA A 1 125 ? 19.110 47.880 115.741 1.00 13.89 123 ALA A N 1
ATOM 836 C CA . ALA A 1 125 ? 19.814 48.752 116.676 1.00 15.15 123 ALA A CA 1
ATOM 837 C C . ALA A 1 125 ? 21.092 49.268 116.009 1.00 14.11 123 ALA A C 1
ATOM 838 O O . ALA A 1 125 ? 21.490 50.415 116.212 1.00 14.55 123 ALA A O 1
ATOM 840 N N . ASN A 1 126 ? 21.728 48.419 115.205 1.00 13.04 124 ASN A N 1
ATOM 841 C CA . ASN A 1 126 ? 22.947 48.809 114.506 1.00 14.14 124 ASN A CA 1
ATOM 842 C C . ASN A 1 126 ? 22.668 49.921 113.486 1.00 12.21 124 ASN A C 1
ATOM 843 O O . ASN A 1 126 ? 23.480 50.824 113.306 1.00 11.20 124 ASN A O 1
ATOM 848 N N . ILE A 1 127 ? 21.523 49.855 112.817 1.00 12.69 125 ILE A N 1
ATOM 849 C CA . ILE A 1 127 ? 21.171 50.882 111.84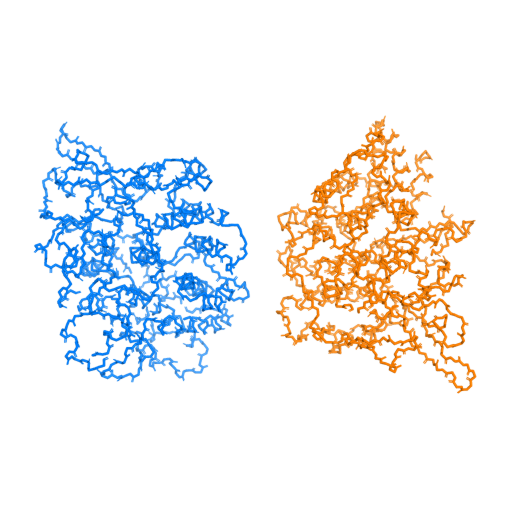0 1.00 12.53 125 ILE A CA 1
ATOM 850 C C . ILE A 1 127 ? 20.976 52.219 112.558 1.00 12.68 125 ILE A C 1
ATOM 851 O O . ILE A 1 127 ? 21.509 53.246 112.135 1.00 10.78 125 ILE A O 1
ATOM 856 N N . VAL A 1 128 ? 20.215 52.203 113.648 1.00 12.60 126 VAL A N 1
ATOM 857 C CA . VAL A 1 128 ? 19.980 53.422 114.418 1.00 12.58 126 VAL A CA 1
ATOM 858 C C . VAL A 1 128 ? 21.309 53.979 114.929 1.00 13.18 126 VAL A C 1
ATOM 859 O O . VAL A 1 128 ? 21.540 55.185 114.891 1.00 11.83 126 VAL A O 1
ATOM 863 N N . ARG A 1 129 ? 22.186 53.097 115.400 1.00 13.79 127 ARG A N 1
ATOM 864 C CA . ARG A 1 129 ? 23.487 53.530 115.898 1.00 14.16 127 ARG A CA 1
ATOM 865 C C . ARG A 1 129 ? 24.293 54.193 114.781 1.00 14.52 127 ARG A C 1
ATOM 866 O O . ARG A 1 129 ? 24.901 55.249 114.976 1.00 14.12 127 ARG A O 1
ATOM 874 N N . ASN A 1 130 ? 24.289 53.571 113.608 1.00 15.23 128 ASN A N 1
ATOM 875 C CA . ASN A 1 130 ? 25.038 54.092 112.475 1.00 16.25 128 ASN A CA 1
ATOM 876 C C . ASN A 1 130 ? 24.510 55.411 111.923 1.00 14.37 128 ASN A C 1
ATOM 877 O O . ASN A 1 130 ? 25.287 56.224 111.435 1.00 13.38 128 ASN A O 1
ATOM 882 N N . ILE A 1 131 ? 23.203 55.640 111.999 1.00 14.60 129 ILE A N 1
ATOM 883 C CA . ILE A 1 131 ? 22.664 56.910 111.518 1.00 14.17 129 ILE A CA 1
ATOM 884 C C . ILE A 1 131 ? 23.195 57.999 112.446 1.00 14.02 129 ILE A C 1
ATOM 885 O O . ILE A 1 131 ? 23.556 59.090 112.009 1.00 14.04 129 ILE A O 1
ATOM 890 N N . ALA A 1 132 ? 23.248 57.688 113.735 1.00 12.52 130 ALA A N 1
ATOM 891 C CA . ALA A 1 132 ? 23.737 58.644 114.721 1.00 12.01 130 ALA A CA 1
ATOM 892 C C . ALA A 1 132 ? 25.242 58.870 114.587 1.00 11.67 130 ALA A C 1
ATOM 893 O O . ALA A 1 132 ? 25.709 60.010 114.601 1.00 12.52 130 ALA A O 1
ATOM 895 N N . TRP A 1 133 ? 26.003 57.791 114.444 1.00 11.69 131 TRP A N 1
ATOM 896 C CA . TRP A 1 133 ? 27.449 57.929 114.335 1.00 11.82 131 TRP A CA 1
ATOM 897 C C . TRP A 1 133 ? 27.925 58.452 112.990 1.00 11.39 131 TRP A C 1
ATOM 898 O O . TRP A 1 133 ? 29.084 58.843 112.855 1.00 13.48 131 TRP A O 1
ATOM 909 N N . LEU A 1 134 ? 27.038 58.463 111.998 1.00 11.64 132 LEU A N 1
ATOM 910 C CA . LEU A 1 134 ? 27.387 59.023 110.700 1.00 11.95 132 LEU A CA 1
ATOM 911 C C . LEU A 1 134 ? 27.509 60.525 110.968 1.00 12.03 132 LEU A C 1
ATOM 912 O O . LEU A 1 134 ? 28.379 61.200 110.422 1.00 12.24 132 LEU A O 1
ATOM 917 N N . ARG A 1 135 ? 26.630 61.038 111.826 1.00 10.47 133 ARG A N 1
ATOM 918 C CA . ARG A 1 135 ? 26.663 62.448 112.202 1.00 10.60 133 ARG A CA 1
ATOM 919 C C . ARG A 1 135 ? 27.943 62.707 112.995 1.00 10.75 133 ARG A C 1
ATOM 920 O O . ARG A 1 135 ? 28.628 63.709 112.785 1.00 10.68 133 ARG A O 1
ATOM 928 N N . ALA A 1 136 ? 28.254 61.794 113.910 1.00 10.40 134 ALA A N 1
ATOM 929 C CA . ALA A 1 136 ? 29.444 61.920 114.751 1.00 11.07 134 ALA A CA 1
ATOM 930 C C . ALA A 1 136 ? 30.717 62.057 113.922 1.00 11.07 134 ALA A C 1
ATOM 931 O O . ALA A 1 136 ? 31.496 62.993 114.114 1.00 13.80 134 ALA A O 1
ATOM 933 N N . THR A 1 137 ? 30.938 61.129 113.001 1.00 12.49 135 THR A N 1
ATOM 934 C CA . THR A 1 137 ? 32.139 61.204 112.181 1.00 13.34 135 THR A CA 1
ATOM 935 C C . THR A 1 137 ? 32.110 62.409 111.247 1.00 13.38 135 THR A C 1
ATOM 936 O O . THR A 1 137 ? 33.139 63.030 110.993 1.00 13.13 135 THR A O 1
ATOM 940 N N . ASP A 1 138 ? 30.932 62.753 110.744 1.00 12.95 136 ASP A N 1
ATOM 941 C CA . ASP A 1 138 ? 30.822 63.898 109.844 1.00 13.18 136 ASP A CA 1
ATOM 942 C C . ASP A 1 138 ? 31.040 65.214 110.575 1.00 13.07 136 ASP A C 1
ATOM 943 O O . ASP A 1 138 ? 31.314 66.240 109.952 1.00 12.06 136 ASP A O 1
ATOM 948 N N . VAL A 1 139 ? 30.925 65.181 111.899 1.00 13.90 137 VAL A N 1
ATOM 949 C CA . VAL A 1 139 ? 31.132 66.374 112.701 1.00 14.99 137 VAL A CA 1
ATOM 950 C C . VAL A 1 139 ? 32.565 66.458 113.245 1.00 15.38 137 VAL A C 1
ATOM 951 O O . VAL A 1 139 ? 33.179 67.517 113.183 1.00 14.95 137 VAL A O 1
ATOM 955 N N . PHE A 1 140 ? 33.094 65.348 113.762 1.00 14.84 138 PHE A N 1
ATOM 956 C CA . PHE A 1 140 ? 34.450 65.331 114.331 1.00 16.48 138 PHE A CA 1
ATOM 957 C C . PHE A 1 140 ? 35.536 64.735 113.434 1.00 16.53 138 PHE A C 1
ATOM 958 O O . PHE A 1 140 ? 36.712 65.104 113.543 1.00 17.26 138 PHE A O 1
ATOM 966 N N . GLY A 1 141 ? 35.147 63.803 112.568 1.00 14.50 139 GLY A N 1
ATOM 967 C CA . GLY A 1 141 ? 36.112 63.136 111.711 1.00 15.19 139 GLY A CA 1
ATOM 968 C C . GLY A 1 141 ? 36.350 61.733 112.255 1.00 16.03 139 GLY A C 1
ATOM 969 O O . GLY A 1 141 ? 35.487 60.867 112.114 1.00 15.98 139 GLY A O 1
ATOM 970 N N . PRO A 1 142 ? 37.507 61.472 112.887 1.00 16.46 140 PRO A N 1
ATOM 971 C CA . PRO A 1 142 ? 37.814 60.149 113.446 1.00 16.78 140 PRO A CA 1
ATOM 972 C C . PRO A 1 142 ? 36.940 59.869 114.666 1.00 14.62 140 PRO A C 1
ATOM 973 O O . PRO A 1 142 ? 36.690 60.766 115.463 1.00 14.10 140 PRO A O 1
ATOM 977 N N . ILE A 1 143 ? 36.475 58.631 114.804 1.00 15.34 141 ILE A N 1
ATOM 978 C CA . ILE A 1 143 ? 35.661 58.237 115.951 1.00 14.73 141 ILE A CA 1
ATOM 979 C C . ILE A 1 143 ? 35.952 56.776 116.289 1.00 16.37 141 ILE A C 1
ATOM 980 O O . ILE A 1 143 ? 36.483 56.030 115.454 1.00 14.81 141 ILE A O 1
ATOM 985 N N . ALA A 1 144 ? 35.612 56.371 117.510 1.00 16.03 142 ALA A N 1
ATOM 986 C CA . ALA A 1 144 ? 35.819 54.989 117.941 1.00 16.94 142 ALA A CA 1
ATOM 987 C C . ALA A 1 144 ? 34.674 54.156 117.377 1.00 16.72 142 ALA A C 1
ATOM 988 O O . ALA A 1 144 ? 33.669 53.928 118.050 1.00 16.18 142 ALA A O 1
ATOM 990 N N . TYR A 1 145 ? 34.829 53.701 116.139 1.00 16.32 143 TYR A N 1
ATOM 991 C CA . TYR A 1 145 ? 33.784 52.927 115.484 1.00 15.96 143 TYR A CA 1
ATOM 992 C C . TYR A 1 145 ? 33.933 51.416 115.620 1.00 16.53 143 TYR A C 1
ATOM 993 O O . TYR A 1 145 ? 33.074 50.752 116.197 1.00 16.81 143 TYR A O 1
ATOM 1002 N N . ASN A 1 146 ? 35.017 50.867 115.085 1.00 15.63 144 ASN A N 1
ATOM 1003 C CA . ASN A 1 146 ? 35.227 49.425 115.147 1.00 17.99 144 ASN A CA 1
ATOM 1004 C C . ASN A 1 146 ? 35.504 48.888 116.547 1.00 18.88 144 ASN A C 1
ATOM 1005 O O . ASN A 1 146 ? 35.230 47.723 116.834 1.00 20.02 144 ASN A O 1
ATOM 1010 N N . SER A 1 147 ? 36.041 49.735 117.417 1.00 19.99 145 SER A N 1
ATOM 1011 C CA . SER A 1 147 ? 36.347 49.319 118.781 1.00 21.00 145 SER A CA 1
ATOM 1012 C C . SER A 1 147 ? 35.101 49.325 119.667 1.00 21.05 145 SER A C 1
ATOM 1013 O O . SER A 1 147 ? 35.111 48.768 120.769 1.00 21.03 145 SER A O 1
ATOM 1016 N N . ALA A 1 148 ? 34.032 49.946 119.177 1.00 19.81 146 ALA A N 1
ATOM 1017 C CA . ALA A 1 148 ? 32.781 50.039 119.925 1.00 21.17 146 ALA A CA 1
ATOM 1018 C C . ALA A 1 148 ? 32.294 48.678 120.396 1.00 21.37 146 ALA A C 1
ATOM 1019 O O . ALA A 1 148 ? 32.085 47.764 119.594 1.00 21.01 146 ALA A O 1
ATOM 1021 N N . GLY A 1 149 ? 32.111 48.554 121.705 1.00 21.75 147 GLY A N 1
ATOM 1022 C CA . GLY A 1 149 ? 31.643 47.301 122.268 1.00 24.08 147 GLY A CA 1
ATOM 1023 C C . GLY A 1 149 ? 32.743 46.410 122.818 1.00 24.12 147 GLY A C 1
ATOM 1024 O O . GLY A 1 149 ? 32.451 45.385 123.431 1.00 25.08 147 GLY A O 1
ATOM 1025 N N . ASP A 1 150 ? 34.004 46.787 122.619 1.00 24.05 148 ASP A N 1
ATOM 1026 C CA . ASP A 1 150 ? 35.107 45.966 123.117 1.00 24.61 148 ASP A CA 1
ATOM 1027 C C . ASP A 1 150 ? 35.341 46.131 124.617 1.00 25.44 148 ASP A C 1
ATOM 1028 O O . ASP A 1 150 ? 36.279 45.565 125.173 1.00 27.12 148 ASP A O 1
ATOM 1033 N N . GLY A 1 151 ? 34.483 46.912 125.266 1.00 25.83 149 GLY A N 1
ATOM 1034 C CA . GLY A 1 151 ? 34.597 47.128 126.700 1.00 27.07 149 GLY A CA 1
ATOM 1035 C C . GLY A 1 151 ? 35.899 47.758 127.158 1.00 28.23 149 GLY A C 1
ATOM 1036 O O . GLY A 1 151 ? 36.278 47.638 128.326 1.00 28.37 149 GLY A O 1
ATOM 1037 N N . SER A 1 152 ? 36.580 48.442 126.245 1.00 27.72 150 SER A N 1
ATOM 1038 C CA . SER A 1 152 ? 37.849 49.084 126.558 1.00 28.21 150 SER A CA 1
ATOM 1039 C C . SER A 1 152 ? 37.692 50.404 127.311 1.00 28.06 150 SER A C 1
ATOM 1040 O O . SER A 1 152 ? 36.792 51.198 127.031 1.00 28.04 150 SER A O 1
ATOM 1043 N N . ILE A 1 153 ? 38.586 50.625 128.269 1.00 27.93 151 ILE A N 1
ATOM 1044 C CA . ILE A 1 153 ? 38.591 51.839 129.077 1.00 27.82 151 ILE A CA 1
ATOM 1045 C C . ILE A 1 153 ? 39.250 52.964 128.269 1.00 27.08 151 ILE A C 1
ATOM 1046 O O . ILE A 1 153 ? 39.095 54.146 128.579 1.00 26.78 151 ILE A O 1
ATOM 1051 N N . ALA A 1 154 ? 39.978 52.581 127.223 1.00 26.46 152 ALA A N 1
ATOM 1052 C CA . ALA A 1 154 ? 40.666 53.541 126.362 1.00 25.99 152 ALA A CA 1
ATOM 1053 C C . ALA A 1 154 ? 40.400 53.220 124.888 1.00 25.67 152 ALA A C 1
ATOM 1054 O O . ALA A 1 154 ? 41.282 52.743 124.175 1.00 25.11 152 ALA A O 1
ATOM 1056 N N . PRO A 1 155 ? 39.169 53.486 124.416 1.00 24.23 153 PRO A N 1
ATOM 1057 C CA . PRO A 1 155 ? 38.734 53.241 123.037 1.00 23.77 153 PRO A CA 1
ATOM 1058 C C . PRO A 1 155 ? 39.700 53.703 121.949 1.00 22.41 153 PRO A C 1
ATOM 1059 O O . PRO A 1 155 ? 40.208 54.823 121.984 1.00 23.12 153 PRO A O 1
ATOM 1063 N N . LYS A 1 156 ? 39.942 52.823 120.983 1.00 21.88 154 LYS A N 1
ATOM 1064 C CA . LYS A 1 156 ? 40.817 53.114 119.853 1.00 20.87 154 LYS A CA 1
ATOM 1065 C C . LYS A 1 156 ? 39.973 53.820 118.789 1.00 18.49 154 LYS A C 1
ATOM 1066 O O . LYS A 1 156 ? 38.844 53.412 118.522 1.00 17.47 154 LYS A O 1
ATOM 1072 N N . PHE A 1 157 ? 40.514 54.878 118.189 1.00 17.63 155 PHE A N 1
ATOM 1073 C CA . PHE A 1 157 ? 39.793 55.619 117.155 1.00 17.47 155 PHE A CA 1
ATOM 1074 C C . PHE A 1 157 ? 40.170 55.154 115.751 1.00 17.58 155 PHE A C 1
ATOM 1075 O O . PHE A 1 157 ? 41.288 54.687 115.520 1.00 19.14 155 PHE A O 1
ATOM 1083 N N . ASP A 1 158 ? 39.225 55.282 114.823 1.00 16.45 156 ASP A N 1
ATOM 1084 C CA . ASP A 1 158 ? 39.430 54.898 113.427 1.00 16.16 156 ASP A CA 1
ATOM 1085 C C . ASP A 1 158 ? 39.536 56.166 112.589 1.00 16.26 156 ASP A C 1
ATOM 1086 O O . ASP A 1 158 ? 38.907 57.173 112.912 1.00 15.57 156 ASP A O 1
ATOM 1091 N N . SER A 1 159 ? 40.321 56.123 111.516 1.00 15.31 157 SER A N 1
ATOM 1092 C CA . SER A 1 159 ? 40.428 57.285 110.640 1.00 16.44 157 SER A CA 1
ATOM 1093 C C . SER A 1 159 ? 39.040 57.404 110.021 1.00 16.10 157 SER A C 1
ATOM 1094 O O . SER A 1 159 ? 38.313 56.415 109.940 1.00 16.75 157 SER A O 1
ATOM 1097 N N . GLN A 1 160 ? 38.658 58.599 109.589 1.00 15.94 158 GLN A N 1
ATOM 1098 C CA . GLN A 1 160 ? 37.337 58.768 108.996 1.00 16.70 158 GLN A CA 1
ATOM 1099 C C . GLN A 1 160 ? 37.122 57.857 107.786 1.00 16.99 158 GLN A C 1
ATOM 1100 O O . GLN A 1 160 ? 36.014 57.360 107.564 1.00 15.16 158 GLN A O 1
ATOM 1106 N N . GLU A 1 161 ? 38.171 57.644 106.996 1.00 16.23 159 GLU A N 1
ATOM 1107 C CA . GLU A 1 161 ? 38.051 56.770 105.835 1.00 15.61 159 GLU A CA 1
ATOM 1108 C C . GLU A 1 161 ? 37.696 55.351 106.278 1.00 15.53 159 GLU A C 1
ATOM 1109 O O . GLU A 1 161 ? 36.885 54.680 105.641 1.00 13.64 159 GLU A O 1
ATOM 1115 N N . VAL A 1 162 ? 38.301 54.897 107.371 1.00 13.97 160 VAL A N 1
ATOM 1116 C CA . VAL A 1 162 ? 38.027 53.554 107.873 1.00 14.20 160 VAL A CA 1
ATOM 1117 C C . VAL A 1 162 ? 36.608 53.468 108.436 1.00 13.84 160 VAL A C 1
ATOM 1118 O O . VAL A 1 162 ? 35.945 52.441 108.305 1.00 14.31 160 VAL A O 1
ATOM 1122 N N . VAL A 1 163 ? 36.143 54.551 109.051 1.00 13.95 161 VAL A N 1
ATOM 1123 C CA . VAL A 1 163 ? 34.794 54.582 109.603 1.00 13.76 161 VAL A CA 1
ATOM 1124 C C . VAL A 1 163 ? 33.805 54.389 108.460 1.00 14.76 161 VAL A C 1
ATOM 1125 O O . VAL A 1 163 ? 32.872 53.589 108.557 1.00 14.29 161 VAL A O 1
ATOM 1129 N N . TYR A 1 164 ? 34.018 55.117 107.368 1.00 14.82 162 TYR A N 1
ATOM 1130 C CA . TYR A 1 164 ? 33.134 55.006 106.217 1.00 16.53 162 TYR A CA 1
ATOM 1131 C C . TYR A 1 164 ? 33.169 53.615 105.590 1.00 16.52 162 TYR A C 1
ATOM 1132 O O . TYR A 1 164 ? 32.122 53.025 105.331 1.00 16.67 162 TYR A O 1
ATOM 1141 N N . ARG A 1 165 ? 34.364 53.085 105.350 1.00 17.36 163 ARG A N 1
ATOM 1142 C CA . ARG A 1 165 ? 34.484 51.754 104.757 1.00 16.99 163 ARG A CA 1
ATOM 1143 C C . ARG A 1 165 ? 33.805 50.708 105.632 1.00 16.04 163 ARG A C 1
ATOM 1144 O O . ARG A 1 165 ? 33.124 49.815 105.130 1.00 14.46 163 ARG A O 1
ATOM 1152 N N . SER A 1 166 ? 33.997 50.831 106.944 1.00 16.77 164 SER A N 1
ATOM 1153 C CA . SER A 1 166 ? 33.428 49.891 107.904 1.00 16.81 164 SER A CA 1
ATOM 1154 C C . SER A 1 166 ? 31.913 50.007 108.039 1.00 16.45 164 SER A C 1
ATOM 1155 O O . SER A 1 166 ? 31.218 48.995 108.174 1.00 17.09 164 SER A O 1
ATOM 1166 N N . LEU A 1 168 ? 29.773 51.026 105.727 1.00 16.21 166 LEU A N 1
ATOM 1167 C CA . LEU A 1 168 ? 29.131 50.511 104.521 1.00 16.73 166 LEU A CA 1
ATOM 1168 C C . LEU A 1 168 ? 29.024 48.987 104.605 1.00 16.91 166 LEU A C 1
ATOM 1169 O O . LEU A 1 168 ? 27.995 48.400 104.265 1.00 17.89 166 LEU A O 1
ATOM 1174 N N . ALA A 1 169 ? 30.088 48.347 105.068 1.00 18.80 167 ALA A N 1
ATOM 1175 C CA . ALA A 1 169 ? 30.091 46.899 105.200 1.00 18.42 167 ALA A CA 1
ATOM 1176 C C . ALA A 1 169 ? 29.066 46.482 106.251 1.00 19.13 167 ALA A C 1
ATOM 1177 O O . ALA A 1 169 ? 28.334 45.508 106.063 1.00 18.68 167 ALA A O 1
ATOM 1179 N N . ASP A 1 170 ? 29.009 47.224 107.354 1.00 18.49 168 ASP A N 1
ATOM 1180 C CA . ASP A 1 170 ? 28.062 46.908 108.417 1.00 17.66 168 ASP A CA 1
ATOM 1181 C C . ASP A 1 170 ? 26.616 47.089 107.960 1.00 16.89 168 ASP A C 1
ATOM 1182 O O . ASP A 1 170 ? 25.741 46.309 108.342 1.00 15.12 168 ASP A O 1
ATOM 1187 N N . LEU A 1 171 ? 26.361 48.121 107.156 1.00 16.16 169 LEU A N 1
ATOM 1188 C CA . LEU A 1 171 ? 25.008 48.363 106.656 1.00 16.26 169 LEU A CA 1
ATOM 1189 C C . LEU A 1 171 ? 24.570 47.213 105.752 1.00 16.52 169 LEU A C 1
ATOM 1190 O O . LEU A 1 171 ? 23.433 46.753 105.833 1.00 16.68 169 LEU A O 1
ATOM 1195 N N . SER A 1 172 ? 25.471 46.743 104.897 1.00 16.85 170 SER A N 1
ATOM 1196 C CA . SER A 1 172 ? 25.144 45.632 104.007 1.00 18.01 170 SER A CA 1
ATOM 1197 C C . SER A 1 172 ? 24.850 44.380 104.826 1.00 17.59 170 SER A C 1
ATOM 1198 O O . SER A 1 172 ? 23.994 43.576 104.459 1.00 18.35 170 SER A O 1
ATOM 1201 N N . LYS A 1 173 ? 25.564 44.213 105.936 1.00 18.44 171 LYS A N 1
ATOM 1202 C CA . LYS A 1 173 ? 25.342 43.058 106.795 1.00 19.27 171 LYS A CA 1
ATOM 1203 C C . LYS A 1 173 ? 23.945 43.122 107.404 1.00 18.56 171 LYS A C 1
ATOM 1204 O O . LYS A 1 173 ? 23.232 42.120 107.449 1.00 18.62 171 LYS A O 1
ATOM 1210 N N . SER A 1 174 ? 23.557 44.302 107.877 1.00 18.45 172 SER A N 1
ATOM 1211 C CA . SER A 1 174 ? 22.234 44.486 108.464 1.00 16.89 172 SER A CA 1
ATOM 1212 C C . SER A 1 174 ? 21.148 44.171 107.435 1.00 16.71 172 SER A C 1
ATOM 1213 O O . SER A 1 174 ? 20.186 43.461 107.728 1.00 17.07 172 SER A O 1
ATOM 1216 N N . VAL A 1 175 ? 21.309 44.706 106.230 1.00 17.05 173 VAL A N 1
ATOM 1217 C CA . VAL A 1 175 ? 20.349 44.493 105.153 1.00 16.21 173 VAL A CA 1
ATOM 1218 C C . VAL A 1 175 ? 20.228 43.010 104.792 1.00 16.89 173 VAL A C 1
ATOM 1219 O O . VAL A 1 175 ? 19.126 42.480 104.657 1.00 15.91 173 VAL A O 1
ATOM 1223 N N . GLU A 1 176 ? 21.364 42.343 104.641 1.00 17.53 174 GLU A N 1
ATOM 1224 C CA . GLU A 1 176 ? 21.358 40.928 104.305 1.00 21.06 174 GLU A CA 1
ATOM 1225 C C . GLU A 1 176 ? 20.529 40.113 105.295 1.00 20.21 174 GLU A C 1
ATOM 1226 O O . GLU A 1 176 ? 19.758 39.236 104.907 1.00 21.39 174 GLU A O 1
ATOM 1232 N N . LEU A 1 177 ? 20.689 40.404 106.579 1.00 19.82 175 LEU A N 1
ATOM 1233 C CA . LEU A 1 177 ? 19.959 39.669 107.598 1.00 19.38 175 LEU A CA 1
ATOM 1234 C C . LEU A 1 177 ? 18.491 40.054 107.661 1.00 19.03 175 LEU A C 1
ATOM 1235 O O . LEU A 1 177 ? 17.621 39.187 107.674 1.00 18.54 175 LEU A O 1
ATOM 1240 N N . LEU A 1 178 ? 18.216 41.355 107.691 1.00 18.61 176 LEU A N 1
ATOM 1241 C CA . LEU A 1 178 ? 16.846 41.842 107.780 1.00 17.67 176 LEU A CA 1
ATOM 1242 C C . LEU A 1 178 ? 16.003 41.487 106.561 1.00 20.81 176 LEU A C 1
ATOM 1243 O O . LEU A 1 178 ? 14.775 41.412 106.646 1.00 19.57 176 LEU A O 1
ATOM 1248 N N . ASN A 1 179 ? 16.656 41.258 105.427 1.00 22.03 177 ASN A N 1
ATOM 1249 C CA . ASN A 1 179 ? 15.937 40.896 104.211 1.00 25.15 177 ASN A CA 1
ATOM 1250 C C . ASN A 1 179 ? 15.340 39.491 104.306 1.00 26.34 177 ASN A C 1
ATOM 1251 O O . ASN A 1 179 ? 14.542 39.092 103.460 1.00 28.58 177 ASN A O 1
ATOM 1256 N N . THR A 1 180 ? 15.716 38.747 105.341 1.00 26.65 178 THR A N 1
ATOM 1257 C CA . THR A 1 180 ? 15.191 37.396 105.522 1.00 27.17 178 THR A CA 1
ATOM 1258 C C . THR A 1 180 ? 14.093 37.376 106.579 1.00 27.12 178 THR A C 1
ATOM 1259 O O . THR A 1 180 ? 13.482 36.336 106.835 1.00 27.00 178 THR A O 1
ATOM 1263 N N . ILE A 1 181 ? 13.852 38.531 107.193 1.00 25.59 179 ILE A N 1
ATOM 1264 C CA . ILE A 1 181 ? 12.827 38.657 108.224 1.00 24.46 179 ILE A CA 1
ATOM 1265 C C . ILE A 1 181 ? 11.569 39.219 107.573 1.00 25.64 179 ILE A C 1
ATOM 1266 O O . ILE A 1 181 ? 11.591 40.312 107.004 1.00 25.65 179 ILE A O 1
ATOM 1271 N N . SER A 1 182 ? 10.474 38.471 107.656 1.00 26.36 180 SER A N 1
ATOM 1272 C CA . SER A 1 182 ? 9.214 38.897 107.057 1.00 27.00 180 SER A CA 1
ATOM 1273 C C . SER A 1 182 ? 8.146 39.298 108.073 1.00 25.99 180 SER A C 1
ATOM 1274 O O . SER A 1 182 ? 7.084 39.794 107.697 1.00 27.53 180 SER A O 1
ATOM 1277 N N . TYR A 1 183 ? 8.422 39.086 109.354 1.00 24.73 181 TYR A N 1
ATOM 1278 C CA . TYR A 1 183 ? 7.464 39.437 110.399 1.00 23.90 181 TYR A CA 1
ATOM 1279 C C . TYR A 1 183 ? 7.872 40.726 111.114 1.00 23.33 181 TYR A C 1
ATOM 1280 O O . TYR A 1 183 ? 8.989 41.207 110.942 1.00 23.43 181 TYR A O 1
ATOM 1289 N N . SER A 1 184 ? 6.966 41.279 111.915 1.00 22.23 182 SER A N 1
ATOM 1290 C CA . SER A 1 184 ? 7.241 42.514 112.644 1.00 22.36 182 SER A CA 1
ATOM 1291 C C . SER A 1 184 ? 8.245 42.298 113.775 1.00 20.97 182 SER A C 1
ATOM 12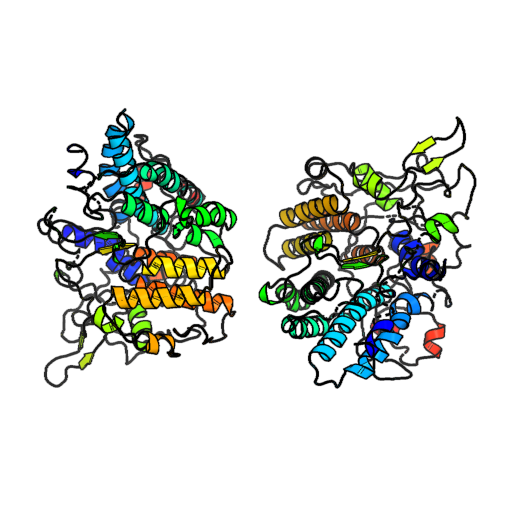92 O O . SER A 1 184 ? 8.284 41.232 114.391 1.00 20.84 182 SER A O 1
ATOM 1295 N N . VAL A 1 185 ? 9.054 43.320 114.045 1.00 19.63 183 VAL A N 1
ATOM 1296 C CA . VAL A 1 185 ? 10.060 43.247 115.093 1.00 19.06 183 VAL A CA 1
ATOM 1297 C C . VAL A 1 185 ? 10.002 44.474 116.005 1.00 19.17 183 VAL A C 1
ATOM 1298 O O . VAL A 1 185 ? 10.125 45.611 115.543 1.00 16.84 183 VAL A O 1
ATOM 1310 N N . ALA A 1 187 ? 7.621 46.102 117.373 1.00 16.73 185 ALA A N 1
ATOM 1311 C CA . ALA A 1 187 ? 6.646 47.124 116.999 1.00 16.04 185 ALA A CA 1
ATOM 1312 C C . ALA A 1 187 ? 6.310 48.093 118.132 1.00 16.74 185 ALA A C 1
ATOM 1313 O O . ALA A 1 187 ? 6.243 49.301 117.923 1.00 13.89 185 ALA A O 1
ATOM 1315 N N . GLN A 1 188 ? 6.089 47.557 119.327 1.00 16.23 186 GLN A N 1
ATOM 1316 C CA . GLN A 1 188 ? 5.734 48.377 120.477 1.00 17.91 186 GLN A CA 1
ATOM 1317 C C . GLN A 1 188 ? 6.772 49.435 120.841 1.00 17.16 186 GLN A C 1
ATOM 1318 O O . GLN A 1 188 ? 6.426 50.485 121.379 1.00 16.28 186 GLN A O 1
ATOM 1324 N N . TYR A 1 189 ? 8.038 49.165 120.547 1.00 16.16 187 TYR A N 1
ATOM 1325 C CA . TYR A 1 189 ? 9.103 50.104 120.886 1.00 16.75 187 TYR A CA 1
ATOM 1326 C C . TYR A 1 189 ? 9.719 50.806 119.680 1.00 15.87 187 TYR A C 1
ATOM 1327 O O . TYR A 1 189 ? 10.674 51.570 119.828 1.00 14.83 187 TYR A O 1
ATOM 1336 N N . ASP A 1 190 ? 9.174 50.542 118.495 1.00 15.40 188 ASP A N 1
ATOM 1337 C CA . ASP A 1 190 ? 9.676 51.134 117.256 1.00 15.84 188 ASP A CA 1
ATOM 1338 C C . ASP A 1 190 ? 8.970 52.451 116.971 1.00 16.20 188 ASP A C 1
ATOM 1339 O O . ASP A 1 190 ? 7.873 52.469 116.411 1.00 17.28 188 ASP A O 1
ATOM 1344 N N . LEU A 1 191 ? 9.610 53.554 117.339 1.00 15.59 189 LEU A N 1
ATOM 1345 C CA . LEU A 1 191 ? 9.022 54.873 117.138 1.00 15.70 189 LEU A CA 1
ATOM 1346 C C . LEU A 1 191 ? 9.134 55.360 115.698 1.00 15.70 189 LEU A C 1
ATOM 1347 O O . LEU A 1 191 ? 8.560 56.389 115.347 1.00 16.29 189 LEU A O 1
ATOM 1352 N N . ILE A 1 192 ? 9.866 54.630 114.862 1.00 15.43 190 ILE A N 1
ATOM 1353 C CA . ILE A 1 192 ? 10.047 55.047 113.476 1.00 13.45 190 ILE A CA 1
ATOM 1354 C C . ILE A 1 192 ? 9.147 54.333 112.469 1.00 14.45 190 ILE A C 1
ATOM 1355 O O . ILE A 1 192 ? 8.434 54.981 111.699 1.00 12.99 190 ILE A O 1
ATOM 1360 N N . TYR A 1 193 ? 9.176 53.003 112.479 1.00 13.90 191 TYR A N 1
ATOM 1361 C CA . TYR A 1 193 ? 8.402 52.223 111.516 1.00 14.88 191 TYR A CA 1
ATOM 1362 C C . TYR A 1 193 ? 7.380 51.221 112.054 1.00 16.32 191 TYR A C 1
ATOM 1363 O O . TYR A 1 193 ? 6.920 50.359 111.313 1.00 17.64 191 TYR A O 1
ATOM 1372 N N . ASN A 1 194 ? 7.028 51.316 113.330 1.00 16.87 192 ASN A N 1
ATOM 1373 C CA . ASN A 1 194 ? 6.042 50.402 113.905 1.00 16.51 192 ASN A CA 1
ATOM 1374 C C . ASN A 1 194 ? 6.365 48.924 113.653 1.00 16.69 192 ASN A C 1
ATOM 1375 O O . ASN A 1 194 ? 5.471 48.126 113.380 1.00 15.76 192 ASN A O 1
ATOM 1380 N N . GLY A 1 195 ? 7.643 48.567 113.728 1.00 16.87 193 GLY A N 1
ATOM 1381 C CA . GLY A 1 195 ? 8.037 47.181 113.534 1.00 16.28 193 GLY A CA 1
ATOM 1382 C C . GLY A 1 195 ? 8.151 46.649 112.117 1.00 16.49 193 GLY A C 1
ATOM 1383 O O . GLY A 1 195 ? 8.445 45.468 111.931 1.00 17.90 193 GLY A O 1
ATOM 1384 N N . ASN A 1 196 ? 7.918 47.496 111.119 1.00 17.37 194 ASN A N 1
ATOM 1385 C CA . ASN A 1 196 ? 8.010 47.077 109.721 1.00 17.76 194 ASN A CA 1
ATOM 1386 C C . ASN A 1 196 ? 9.481 46.972 109.307 1.00 17.17 194 ASN A C 1
ATOM 1387 O O . ASN A 1 196 ? 10.117 47.978 108.981 1.00 17.14 194 ASN A O 1
ATOM 1392 N N . VAL A 1 197 ? 10.014 45.752 109.322 1.00 17.83 195 VAL A N 1
ATOM 1393 C CA . VAL A 1 197 ? 11.413 45.506 108.965 1.00 18.24 195 VAL A CA 1
ATOM 1394 C C . VAL A 1 197 ? 11.768 45.940 107.538 1.00 18.46 195 VAL A C 1
ATOM 1395 O O . VAL A 1 197 ? 12.883 46.396 107.288 1.00 17.47 195 VAL A O 1
ATOM 1399 N N . GLN A 1 198 ? 10.829 45.790 106.605 1.00 17.37 196 GLN A N 1
ATOM 1400 C CA . GLN A 1 198 ? 11.067 46.185 105.218 1.00 18.57 196 GLN A CA 1
ATOM 1401 C C . GLN A 1 198 ? 11.422 47.668 105.129 1.00 17.54 196 GLN A C 1
ATOM 1402 O O . GLN A 1 198 ? 12.255 48.060 104.320 1.00 17.36 196 GLN A O 1
ATOM 1408 N N . ASN A 1 199 ? 10.787 48.494 105.955 1.00 18.16 197 ASN A N 1
ATOM 1409 C CA . ASN A 1 199 ? 11.099 49.914 105.943 1.00 16.20 197 ASN A CA 1
ATOM 1410 C C . ASN A 1 199 ? 12.479 50.142 106.556 1.00 15.72 197 ASN A C 1
ATOM 1411 O O . ASN A 1 199 ? 13.231 50.994 106.093 1.00 14.63 197 ASN A O 1
ATOM 1416 N N . TRP A 1 200 ? 12.821 49.376 107.588 1.00 14.96 198 TRP A N 1
ATOM 1417 C CA . TRP A 1 200 ? 14.137 49.525 108.196 1.00 15.35 198 TRP A CA 1
ATOM 1418 C C . TRP A 1 200 ? 15.213 49.214 107.162 1.00 14.88 198 TRP A C 1
ATOM 1419 O O . TRP A 1 200 ? 16.276 49.837 107.152 1.00 12.83 198 TRP A O 1
ATOM 1430 N N . VAL A 1 201 ? 14.929 48.252 106.288 1.00 14.31 199 VAL A N 1
ATOM 1431 C CA . VAL A 1 201 ? 15.873 47.886 105.241 1.00 13.92 199 VAL A CA 1
ATOM 1432 C C . VAL A 1 201 ? 16.024 49.054 104.272 1.00 14.15 199 VAL A C 1
ATOM 1433 O O . VAL A 1 201 ? 17.132 49.394 103.863 1.00 15.69 199 VAL A O 1
ATOM 1437 N N . LYS A 1 202 ? 14.907 49.674 103.909 1.00 14.47 200 LYS A N 1
ATOM 1438 C CA . LYS A 1 202 ? 14.949 50.809 102.999 1.00 12.98 200 LYS A CA 1
ATOM 1439 C C . LYS A 1 202 ? 15.764 51.938 103.613 1.00 13.23 200 LYS A C 1
ATOM 1440 O O . LYS A 1 202 ? 16.528 52.604 102.920 1.00 15.22 200 LYS A O 1
ATOM 1446 N N . LEU A 1 203 ? 15.605 52.153 104.915 1.00 12.89 201 LEU A N 1
ATOM 1447 C CA . LEU A 1 203 ? 16.358 53.204 105.584 1.00 13.00 201 LEU A CA 1
ATOM 1448 C C . LEU A 1 203 ? 17.842 52.873 105.528 1.00 11.64 201 LEU A C 1
ATOM 1449 O O . LEU A 1 203 ? 18.668 53.746 105.270 1.00 11.83 201 LEU A O 1
ATOM 1454 N N . ALA A 1 204 ? 18.177 51.604 105.753 1.00 11.92 202 ALA A N 1
ATOM 1455 C CA . ALA A 1 204 ? 19.571 51.165 105.716 1.00 13.26 202 ALA A CA 1
ATOM 1456 C C . ALA A 1 204 ? 20.201 51.378 104.340 1.00 12.52 202 ALA A C 1
ATOM 1457 O O . ALA A 1 204 ? 21.340 51.835 104.235 1.00 14.90 202 ALA A O 1
ATOM 1459 N N . ASN A 1 205 ? 19.466 51.030 103.286 1.00 12.98 203 ASN A N 1
ATOM 1460 C CA . ASN A 1 205 ? 19.971 51.196 101.927 1.00 14.72 203 ASN A CA 1
ATOM 1461 C C . ASN A 1 205 ? 20.041 52.669 101.537 1.00 13.22 203 ASN A C 1
ATOM 1462 O O . ASN A 1 205 ? 20.877 53.064 100.728 1.00 15.50 203 ASN A O 1
ATOM 1467 N N . SER A 1 206 ? 19.149 53.476 102.101 1.00 13.90 204 SER A N 1
ATOM 1468 C CA . SER A 1 206 ? 19.134 54.904 101.802 1.00 13.49 204 SER A CA 1
ATOM 1469 C C . SER A 1 206 ? 20.368 55.542 102.427 1.00 14.14 204 SER A C 1
ATOM 1470 O O . SER A 1 206 ? 20.992 56.434 101.843 1.00 13.17 204 SER A O 1
ATOM 1473 N N . LEU A 1 207 ? 20.723 55.071 103.618 1.00 15.31 205 LEU A N 1
ATOM 1474 C CA . LEU A 1 207 ? 21.895 55.583 104.316 1.00 15.30 205 LEU A CA 1
ATOM 1475 C C . LEU A 1 207 ? 23.126 55.150 103.523 1.00 14.40 205 LEU A C 1
ATOM 1476 O O . LEU A 1 207 ? 24.094 55.903 103.398 1.00 14.82 205 LEU A O 1
ATOM 1489 N N . LEU A 1 209 ? 23.226 54.675 100.340 1.00 12.89 207 LEU A N 1
ATOM 1490 C CA . LEU A 1 209 ? 23.246 55.550 99.171 1.00 13.37 207 LEU A CA 1
ATOM 1491 C C . LEU A 1 209 ? 23.851 56.913 99.521 1.00 12.55 207 LEU A C 1
ATOM 1492 O O . LEU A 1 209 ? 24.693 57.441 98.791 1.00 10.86 207 LEU A O 1
ATOM 1497 N N . ARG A 1 210 ? 23.414 57.485 100.636 1.00 13.09 208 ARG A N 1
ATOM 1498 C CA . ARG A 1 210 ? 23.925 58.780 101.068 1.00 14.34 208 ARG A CA 1
ATOM 1499 C C . ARG A 1 210 ? 25.430 58.700 101.272 1.00 14.70 208 ARG A C 1
ATOM 1500 O O . ARG A 1 210 ? 26.178 59.584 100.844 1.00 13.46 208 ARG A O 1
ATOM 1508 N N . ILE A 1 211 ? 25.871 57.631 101.924 1.00 14.42 209 ILE A N 1
ATOM 1509 C CA . ILE A 1 211 ? 27.292 57.430 102.189 1.00 15.51 209 ILE A CA 1
ATOM 1510 C C . ILE A 1 211 ? 28.111 57.240 100.912 1.00 15.44 209 ILE A C 1
ATOM 1511 O O . ILE A 1 211 ? 29.210 57.778 100.793 1.00 16.10 209 ILE A O 1
ATOM 1516 N N . VAL A 1 212 ? 27.587 56.474 99.958 1.00 16.34 210 VAL A N 1
ATOM 1517 C CA . VAL A 1 212 ? 28.317 56.246 98.712 1.00 16.12 210 VAL A CA 1
ATOM 1518 C C . VAL A 1 212 ? 28.490 57.543 97.933 1.00 16.08 210 VAL A C 1
ATOM 1519 O O . VAL A 1 212 ? 29.547 57.789 97.350 1.00 15.76 210 VAL A O 1
ATOM 1523 N N . VAL A 1 213 ? 27.453 58.374 97.919 1.00 14.76 211 VAL A N 1
ATOM 1524 C CA . VAL A 1 213 ? 27.543 59.646 97.224 1.00 15.42 211 VAL A CA 1
ATOM 1525 C C . VAL A 1 213 ? 28.534 60.535 97.977 1.00 15.82 211 VAL A C 1
ATOM 1526 O O . VAL A 1 213 ? 29.284 61.294 97.368 1.00 15.65 211 VAL A O 1
ATOM 1530 N N . ARG A 1 214 ? 28.556 60.418 99.303 1.00 14.86 212 ARG A N 1
ATOM 1531 C CA . ARG A 1 214 ? 29.469 61.218 100.114 1.00 14.60 212 ARG A CA 1
ATOM 1532 C C . ARG A 1 214 ? 30.937 60.941 99.780 1.00 13.58 212 ARG A C 1
ATOM 1533 O O . ARG A 1 214 ? 31.771 61.835 99.874 1.00 14.71 212 ARG A O 1
ATOM 1541 N N . VAL A 1 215 ? 31.253 59.709 99.387 1.00 14.20 213 VAL A N 1
ATOM 1542 C CA . VAL A 1 215 ? 32.638 59.353 99.089 1.00 15.36 213 VAL A CA 1
ATOM 1543 C C . VAL A 1 215 ? 33.044 59.317 97.617 1.00 15.61 213 VAL A C 1
ATOM 1544 O O . VAL A 1 215 ? 34.232 59.212 97.319 1.00 17.42 213 VAL A O 1
ATOM 1548 N N . HIS A 1 216 ? 32.091 59.423 96.698 1.00 15.98 214 HIS A N 1
ATOM 1549 C CA . HIS A 1 216 ? 32.441 59.327 95.279 1.00 16.56 214 HIS A CA 1
ATOM 1550 C C . HIS A 1 216 ? 33.534 60.271 94.776 1.00 17.25 214 HIS A C 1
ATOM 1551 O O . HIS A 1 216 ? 34.318 59.889 93.906 1.00 18.11 214 HIS A O 1
ATOM 1558 N N . PHE A 1 217 ? 33.620 61.482 95.322 1.00 16.84 215 PHE A N 1
ATOM 1559 C CA . PHE A 1 217 ? 34.657 62.412 94.883 1.00 17.77 215 PHE A CA 1
ATOM 1560 C C . PHE A 1 217 ? 36.049 62.004 95.371 1.00 19.55 215 PHE A C 1
ATOM 1561 O O . PHE A 1 217 ? 37.032 62.117 94.636 1.00 20.30 215 PHE A O 1
ATOM 1569 N N . ILE A 1 218 ? 36.127 61.530 96.609 1.00 19.78 216 ILE A N 1
ATOM 1570 C CA . ILE A 1 218 ? 37.398 61.123 97.202 1.00 21.50 216 ILE A CA 1
ATOM 1571 C C . ILE A 1 218 ? 37.765 59.681 96.866 1.00 22.62 216 ILE A C 1
ATOM 1572 O O . ILE A 1 218 ? 38.938 59.364 96.670 1.00 23.86 216 ILE A O 1
ATOM 1577 N N . ASP A 1 219 ? 36.762 58.810 96.800 1.00 22.05 217 ASP A N 1
ATOM 1578 C CA . ASP A 1 219 ? 36.998 57.402 96.499 1.00 22.99 217 ASP A CA 1
ATOM 1579 C C . ASP A 1 219 ? 35.864 56.829 95.656 1.00 22.74 217 ASP A C 1
ATOM 1580 O O . ASP A 1 219 ? 34.959 56.172 96.174 1.00 21.91 217 ASP A O 1
ATOM 1585 N N . GLU A 1 220 ? 35.921 57.072 94.352 1.00 22.55 218 GLU A N 1
ATOM 1586 C CA . GLU A 1 220 ? 34.893 56.584 93.443 1.00 23.69 218 GLU A CA 1
ATOM 1587 C C . GLU A 1 220 ? 34.749 55.060 93.470 1.00 24.44 218 GLU A C 1
ATOM 1588 O O . GLU A 1 220 ? 33.645 54.528 93.320 1.00 25.18 218 GLU A O 1
ATOM 1594 N N . THR A 1 221 ? 35.860 54.358 93.660 1.00 24.75 219 THR A N 1
ATOM 1595 C CA . THR A 1 221 ? 35.836 52.899 93.705 1.00 24.18 219 THR A CA 1
ATOM 1596 C C . THR A 1 221 ? 34.946 52.414 94.850 1.00 23.25 219 THR A C 1
ATOM 1597 O O . THR A 1 221 ? 34.100 51.543 94.659 1.00 22.88 219 THR A O 1
ATOM 1601 N N . LEU A 1 222 ? 35.136 52.983 96.037 1.00 22.62 220 LEU A N 1
ATOM 1602 C CA . LEU A 1 222 ? 34.329 52.604 97.194 1.00 22.54 220 LEU A CA 1
ATOM 1603 C C . LEU A 1 222 ? 32.867 52.936 96.931 1.00 22.94 220 LEU A C 1
ATOM 1604 O O . LEU A 1 222 ? 31.974 52.167 97.288 1.00 24.15 220 LEU A O 1
ATOM 1609 N N . ALA A 1 223 ? 32.626 54.087 96.308 1.00 21.55 221 ALA A N 1
ATOM 1610 C CA . ALA A 1 223 ? 31.265 54.512 95.996 1.00 22.21 221 ALA A CA 1
ATOM 1611 C C . ALA A 1 223 ? 30.597 53.463 95.120 1.00 22.34 221 ALA A C 1
ATOM 1612 O O . ALA A 1 223 ? 29.471 53.042 95.382 1.00 21.68 221 ALA A O 1
ATOM 1614 N N . LYS A 1 224 ? 31.306 53.038 94.080 1.00 23.46 222 LYS A N 1
ATOM 1615 C CA . LYS A 1 224 ? 30.788 52.034 93.158 1.00 24.23 222 LYS A CA 1
ATOM 1616 C C . LYS A 1 224 ? 30.657 50.658 93.809 1.00 24.30 222 LYS A C 1
ATOM 1617 O O . LYS A 1 224 ? 29.868 49.831 93.366 1.00 24.73 222 LYS A O 1
ATOM 1623 N N . GLU A 1 225 ? 31.433 50.409 94.859 1.00 25.14 223 GLU A N 1
ATOM 1624 C CA . GLU A 1 225 ? 31.377 49.118 95.536 1.00 25.49 223 GLU A CA 1
ATOM 1625 C C . GLU A 1 225 ? 30.049 48.909 96.260 1.00 25.51 223 GLU A C 1
ATOM 1626 O O . GLU A 1 225 ? 29.671 47.771 96.532 1.00 26.99 223 GLU A O 1
ATOM 1632 N N . TYR A 1 226 ? 29.331 49.994 96.556 1.00 23.44 224 TYR A N 1
ATOM 1633 C CA . TYR A 1 226 ? 28.069 49.873 97.284 1.00 21.14 224 TYR A CA 1
ATOM 1634 C C . TYR A 1 226 ? 26.833 50.572 96.726 1.00 21.23 224 TYR A C 1
ATOM 1635 O O . TYR A 1 226 ? 25.711 50.189 97.063 1.00 21.75 224 TYR A O 1
ATOM 1644 N N . ILE A 1 227 ? 27.016 51.594 95.898 1.00 20.07 225 ILE A N 1
ATOM 1645 C CA . ILE A 1 227 ? 25.867 52.321 95.367 1.00 18.80 225 ILE A CA 1
ATOM 1646 C C . ILE A 1 227 ? 24.926 51.432 94.558 1.00 17.76 225 ILE A C 1
ATOM 1647 O O . ILE A 1 227 ? 23.707 51.594 94.611 1.00 16.16 225 ILE A O 1
ATOM 1652 N N . THR A 1 228 ? 25.492 50.486 93.818 1.00 17.48 226 THR A N 1
ATOM 1653 C CA . THR A 1 228 ? 24.681 49.577 93.023 1.00 18.74 226 THR A CA 1
ATOM 1654 C C . THR A 1 228 ? 23.898 48.639 93.941 1.00 18.26 226 THR A C 1
ATOM 1655 O O . THR A 1 228 ? 22.727 48.360 93.694 1.00 18.04 226 THR A O 1
ATOM 1659 N N . LYS A 1 229 ? 24.539 48.162 95.005 1.00 17.90 227 LYS A N 1
ATOM 1660 C CA . LYS A 1 229 ? 23.871 47.260 95.942 1.00 17.69 227 LYS A CA 1
ATOM 1661 C C . LYS A 1 229 ? 22.747 47.979 96.686 1.00 16.31 227 LYS A C 1
ATOM 1662 O O . LYS A 1 229 ? 21.724 47.384 97.008 1.00 13.78 227 LYS A O 1
ATOM 1668 N N . ALA A 1 230 ? 22.948 49.264 96.960 1.00 16.41 228 ALA A N 1
ATOM 1669 C CA . ALA A 1 230 ? 21.951 50.055 97.672 1.00 17.13 228 ALA A CA 1
ATOM 1670 C C . ALA A 1 230 ? 20.657 50.200 96.880 1.00 17.06 228 ALA A C 1
ATOM 1671 O O . ALA A 1 230 ? 19.563 50.103 97.434 1.00 15.76 228 ALA A O 1
ATOM 1673 N N . LEU A 1 231 ? 20.787 50.420 95.577 1.00 17.04 229 LEU A N 1
ATOM 1674 C CA . LEU A 1 231 ? 19.627 50.610 94.717 1.00 18.64 229 LEU A CA 1
ATOM 1675 C C . LEU A 1 231 ? 19.081 49.340 94.071 1.00 18.86 229 LEU A C 1
ATOM 1676 O O . LEU A 1 231 ? 18.009 49.365 93.469 1.00 19.96 229 LEU A O 1
ATOM 1681 N N . ASP A 1 232 ? 19.808 48.233 94.202 1.00 19.59 230 ASP A N 1
ATOM 1682 C CA . ASP A 1 232 ? 19.378 46.957 93.628 1.00 20.70 230 ASP A CA 1
ATOM 1683 C C . ASP A 1 232 ? 18.077 46.500 94.295 1.00 20.62 230 ASP A C 1
ATOM 1684 O O . ASP A 1 232 ? 18.067 46.161 95.476 1.00 21.43 230 ASP A O 1
ATOM 1689 N N . PRO A 1 233 ? 16.967 46.469 93.537 1.00 19.58 231 PRO A N 1
ATOM 1690 C CA . PRO A 1 233 ? 15.656 46.055 94.053 1.00 19.93 231 PRO A CA 1
ATOM 1691 C C . PRO A 1 233 ? 15.655 44.776 94.890 1.00 18.46 231 PRO A C 1
ATOM 1692 O O . PRO A 1 233 ? 14.906 44.667 95.859 1.00 17.33 231 PRO A O 1
ATOM 1696 N N . LYS A 1 234 ? 16.491 43.810 94.526 1.00 18.57 232 LYS A N 1
ATOM 1697 C CA . LYS A 1 234 ? 16.537 42.555 95.273 1.00 18.73 232 LYS A CA 1
ATOM 1698 C C . LYS A 1 234 ? 16.995 42.756 96.722 1.00 18.42 232 LYS A C 1
ATOM 1699 O O . LYS A 1 234 ? 16.754 41.904 97.574 1.00 18.21 232 LYS A O 1
ATOM 1705 N N . ASN A 1 235 ? 17.648 43.883 96.998 1.00 18.17 233 ASN A N 1
ATOM 1706 C CA . ASN A 1 235 ? 18.142 44.164 98.344 1.00 17.40 233 ASN A CA 1
ATOM 1707 C C . ASN A 1 235 ? 17.159 44.935 99.235 1.00 17.62 233 ASN A C 1
ATOM 1708 O O . ASN A 1 235 ? 17.499 45.309 100.358 1.00 17.50 233 ASN A O 1
ATOM 1713 N N . GLY A 1 236 ? 15.947 45.175 98.742 1.00 18.32 234 GLY A N 1
ATOM 1714 C CA . GLY A 1 236 ? 14.958 45.867 99.555 1.00 17.24 234 GLY A CA 1
ATOM 1715 C C . GLY A 1 236 ? 14.537 47.260 99.118 1.00 18.12 234 GLY A C 1
ATOM 1716 O O . GLY A 1 236 ? 13.483 47.745 99.532 1.00 19.32 234 GLY A O 1
ATOM 1717 N N . GLY A 1 237 ? 15.354 47.908 98.295 1.00 17.50 235 GLY A N 1
ATOM 1718 C CA . GLY A 1 237 ? 15.021 49.243 97.826 1.00 18.15 235 GLY A CA 1
ATOM 1719 C C . GLY A 1 237 ? 15.373 50.340 98.815 1.00 16.37 235 GLY A C 1
ATOM 1720 O O . GLY A 1 237 ? 15.815 50.063 99.927 1.00 16.14 235 GLY A O 1
ATOM 1721 N N . VAL A 1 238 ? 15.184 51.591 98.399 1.00 16.45 236 VAL A N 1
ATOM 1722 C CA . VAL A 1 238 ? 15.469 52.749 99.242 1.00 15.88 236 VAL A CA 1
ATOM 1723 C C . VAL A 1 238 ? 14.180 53.524 99.505 1.00 16.27 236 VAL A C 1
ATOM 1724 O O . VAL A 1 238 ? 13.115 53.143 99.017 1.00 16.20 236 VAL A O 1
ATOM 1728 N N . ILE A 1 239 ? 14.276 54.604 100.275 1.00 14.92 237 ILE A N 1
ATOM 1729 C CA . ILE A 1 239 ? 13.106 55.418 100.590 1.00 14.93 237 ILE A CA 1
ATOM 1730 C C . ILE A 1 239 ? 12.767 56.311 99.397 1.00 16.49 237 ILE A C 1
ATOM 1731 O O . ILE A 1 239 ? 13.465 57.287 99.124 1.00 16.56 237 ILE A O 1
ATOM 1736 N N . GLU A 1 240 ? 11.699 55.965 98.683 1.00 17.55 238 GLU A N 1
ATOM 1737 C CA . GLU A 1 240 ? 11.287 56.731 97.507 1.00 19.91 238 GLU A CA 1
ATOM 1738 C C . GLU A 1 240 ? 9.884 57.302 97.650 1.00 20.59 238 GLU A C 1
ATOM 1739 O O . GLU A 1 240 ? 9.442 58.098 96.820 1.00 20.99 238 GLU A O 1
ATOM 1745 N N . ASP A 1 241 ? 9.187 56.886 98.699 1.00 20.44 239 ASP A N 1
ATOM 1746 C CA . ASP A 1 241 ? 7.828 57.340 98.945 1.00 21.30 239 ASP A CA 1
ATOM 1747 C C . ASP A 1 241 ? 7.786 58.009 100.310 1.00 19.70 239 ASP A C 1
ATOM 1748 O O . ASP A 1 241 ? 8.501 57.607 101.223 1.00 18.75 239 ASP A O 1
ATOM 1753 N N . ILE A 1 242 ? 6.955 59.034 100.454 1.00 18.42 240 ILE A N 1
ATOM 1754 C CA . ILE A 1 242 ? 6.869 59.733 101.730 1.00 17.44 240 ILE A CA 1
ATOM 1755 C C . ILE A 1 242 ? 6.455 58.773 102.847 1.00 17.80 240 ILE A C 1
ATOM 1756 O O . ILE A 1 242 ? 6.866 58.925 104.000 1.00 16.67 240 ILE A O 1
ATOM 1761 N N . SER A 1 243 ? 5.658 57.769 102.495 1.00 18.47 241 SER A N 1
ATOM 1762 C CA . SER A 1 243 ? 5.191 56.787 103.470 1.00 18.80 241 SER A CA 1
ATOM 1763 C C . SER A 1 243 ? 6.328 55.958 104.074 1.00 19.05 241 SER A C 1
ATOM 1764 O O . SER A 1 243 ? 6.145 55.313 105.105 1.00 18.87 241 SER A O 1
ATOM 1767 N N . SER A 1 244 ? 7.497 55.975 103.437 1.00 17.78 242 SER A N 1
ATOM 1768 C CA . SER A 1 244 ? 8.647 55.222 103.937 1.00 18.13 242 SER A CA 1
ATOM 1769 C C . SER A 1 244 ? 9.682 56.101 104.644 1.00 16.76 242 SER A C 1
ATOM 1770 O O . SER A 1 244 ? 10.710 55.605 105.107 1.00 17.36 242 SER A O 1
ATOM 1773 N N . GLU A 1 245 ? 9.412 57.400 104.733 1.00 15.84 243 GLU A N 1
ATOM 1774 C CA . GLU A 1 245 ? 10.350 58.319 105.370 1.00 14.38 243 GLU A CA 1
ATOM 1775 C C . GLU A 1 245 ? 10.585 57.943 106.826 1.00 14.40 243 GLU A C 1
ATOM 1776 O O . GLU A 1 245 ? 9.696 57.408 107.491 1.00 12.32 243 GLU A O 1
ATOM 1782 N N . ALA A 1 246 ? 11.786 58.227 107.316 1.00 13.52 244 ALA A N 1
ATOM 1783 C CA . ALA A 1 246 ? 12.129 57.925 108.699 1.00 15.21 244 ALA A CA 1
ATOM 1784 C C . ALA A 1 246 ? 12.061 59.203 109.527 1.00 16.06 244 ALA A C 1
ATOM 1785 O O . ALA A 1 246 ? 12.863 60.119 109.340 1.00 15.13 244 ALA A O 1
ATOM 1787 N N . LYS A 1 247 ? 11.090 59.269 110.431 1.00 16.52 245 LYS A N 1
ATOM 1788 C CA . LYS A 1 247 ? 10.945 60.434 111.291 1.00 16.43 245 LYS A CA 1
ATOM 1789 C C . LYS A 1 247 ? 10.475 60.002 112.670 1.00 16.27 245 LYS A C 1
ATOM 1790 O O . LYS A 1 247 ? 9.917 58.917 112.838 1.00 14.91 245 LYS A O 1
ATOM 1796 N N . ILE A 1 248 ? 10.714 60.852 113.658 1.00 15.62 246 ILE A N 1
ATOM 1797 C CA . ILE A 1 248 ? 10.300 60.553 115.017 1.00 15.75 246 ILE A CA 1
ATOM 1798 C C . ILE A 1 248 ? 9.446 61.707 115.533 1.00 15.99 246 ILE A C 1
ATOM 1799 O O . ILE A 1 248 ? 9.758 62.876 115.308 1.00 16.12 246 ILE A O 1
ATOM 1804 N N . LYS A 1 249 ? 8.346 61.373 116.194 1.00 17.02 247 LYS A N 1
ATOM 1805 C CA . LYS A 1 249 ? 7.455 62.386 116.742 1.00 17.63 247 LYS A CA 1
ATOM 1806 C C . LYS A 1 249 ? 6.660 61.768 117.878 1.00 17.79 247 LYS A C 1
ATOM 1807 O O . LYS A 1 249 ? 6.652 60.547 118.043 1.00 17.49 247 LYS A O 1
ATOM 1813 N N . SER A 1 250 ? 5.992 62.613 118.655 1.00 17.08 248 SER A N 1
ATOM 1814 C CA . SER A 1 250 ? 5.210 62.148 119.788 1.00 18.56 248 SER A CA 1
ATOM 1815 C C . SER A 1 250 ? 4.172 61.115 119.372 1.00 19.86 248 SER A C 1
ATOM 1816 O O . SER A 1 250 ? 3.515 61.261 118.341 1.00 19.60 248 SER A O 1
ATOM 1819 N N . SER A 1 251 ? 4.042 60.070 120.185 1.00 21.20 249 SER A N 1
ATOM 1820 C CA . SER A 1 251 ? 3.089 58.989 119.949 1.00 22.53 249 SER A CA 1
ATOM 1821 C C . SER A 1 251 ? 2.701 58.396 121.298 1.00 21.74 249 SER A C 1
ATOM 1822 O O . SER A 1 251 ? 3.216 58.818 122.335 1.00 21.11 249 SER A O 1
ATOM 1825 N N . ASP A 1 252 ? 1.808 57.410 121.284 1.00 22.37 250 ASP A N 1
ATOM 1826 C CA . ASP A 1 252 ? 1.367 56.765 122.519 1.00 22.91 250 ASP A CA 1
ATOM 1827 C C . ASP A 1 252 ? 2.488 55.899 123.089 1.00 21.85 250 ASP A C 1
ATOM 1828 O O . ASP A 1 252 ? 2.571 55.691 124.304 1.00 21.09 250 ASP A O 1
ATOM 1833 N N . LYS A 1 253 ? 3.351 55.400 122.207 1.00 20.18 251 LYS A N 1
ATOM 1834 C CA . LYS A 1 253 ? 4.476 54.560 122.611 1.00 19.61 251 LYS A CA 1
ATOM 1835 C C . LYS A 1 253 ? 5.474 55.363 123.431 1.00 19.03 251 LYS A C 1
ATOM 1836 O O . LYS A 1 253 ? 6.132 54.834 124.333 1.00 18.70 251 LYS A O 1
ATOM 1850 N N . PRO A 1 255 ? 5.476 59.632 124.454 1.00 17.24 253 PRO A N 1
ATOM 1851 C CA . PRO A 1 255 ? 5.138 61.038 124.223 1.00 16.11 253 PRO A CA 1
ATOM 1852 C C . PRO A 1 255 ? 6.429 61.844 124.114 1.00 15.12 253 PRO A C 1
ATOM 1853 O O . PRO A 1 255 ? 7.387 61.591 124.847 1.00 13.81 253 PRO A O 1
ATOM 1857 N N . LEU A 1 256 ? 6.458 62.803 123.196 1.00 14.44 254 LEU A N 1
ATOM 1858 C CA . LEU A 1 256 ? 7.641 63.633 123.005 1.00 13.57 254 LEU A CA 1
ATOM 1859 C C . LEU A 1 256 ? 7.296 65.101 122.807 1.00 14.90 254 LEU A C 1
ATOM 1860 O O . LEU A 1 256 ? 6.211 65.443 122.345 1.00 15.14 254 LEU A O 1
ATOM 1865 N N . LEU A 1 257 ? 8.240 65.961 123.168 1.00 14.51 255 LEU A N 1
ATOM 1866 C CA . LEU A 1 257 ? 8.098 67.399 123.007 1.00 13.48 255 LEU A CA 1
ATOM 1867 C C . LEU A 1 257 ? 9.142 67.784 121.965 1.00 13.13 255 LEU A C 1
ATOM 1868 O O . LEU A 1 257 ? 10.338 67.612 122.198 1.00 12.53 255 LEU A O 1
ATOM 1873 N N . ASN A 1 258 ? 8.712 68.290 120.815 1.00 13.22 256 ASN A N 1
ATOM 1874 C CA . ASN A 1 258 ? 9.692 68.661 119.804 1.00 13.34 256 ASN A CA 1
ATOM 1875 C C . ASN A 1 258 ? 10.752 69.526 120.483 1.00 13.84 256 ASN A C 1
ATOM 1876 O O . ASN A 1 258 ? 10.433 70.517 121.140 1.00 12.37 256 ASN A O 1
ATOM 1881 N N . SER A 1 259 ? 12.008 69.135 120.318 1.00 13.56 257 SER A N 1
ATOM 1882 C CA . SER A 1 259 ? 13.126 69.818 120.950 1.00 13.97 257 SER A CA 1
ATOM 1883 C C . SER A 1 259 ? 13.558 71.166 120.386 1.00 14.14 257 SER A C 1
ATOM 1884 O O . SER A 1 259 ? 14.493 71.776 120.902 1.00 12.54 257 SER A O 1
ATOM 1895 N N . LEU A 1 261 ? 11.439 73.635 120.278 1.00 14.09 259 LEU A N 1
ATOM 1896 C CA . LEU A 1 261 ? 10.640 74.603 121.022 1.00 13.57 259 LEU A CA 1
ATOM 1897 C C . LEU A 1 261 ? 11.392 75.409 122.078 1.00 13.81 259 LEU A C 1
ATOM 1898 O O . LEU A 1 261 ? 11.218 76.625 122.173 1.00 13.55 259 LEU A O 1
ATOM 1903 N N . ALA A 1 262 ? 12.224 74.746 122.871 1.00 14.08 260 ALA A N 1
ATOM 1904 C CA . ALA A 1 262 ? 12.977 75.450 123.908 1.00 12.95 260 ALA A CA 1
ATOM 1905 C C . ALA A 1 262 ? 13.741 76.652 123.342 1.00 13.61 260 ALA A C 1
ATOM 1906 O O . ALA A 1 262 ? 13.604 77.770 123.837 1.00 14.30 260 ALA A O 1
ATOM 1908 N N . SER A 1 263 ? 14.536 76.432 122.300 1.00 12.91 261 SER A N 1
ATOM 1909 C CA . SER A 1 263 ? 15.310 77.526 121.724 1.00 13.00 261 SER A CA 1
ATOM 1910 C C . SER A 1 263 ? 14.480 78.535 120.928 1.00 12.17 261 SER A C 1
ATOM 1911 O O . SER A 1 263 ? 14.784 79.729 120.923 1.00 12.49 261 SER A O 1
ATOM 1914 N N . VAL A 1 264 ? 13.431 78.067 120.260 1.00 11.96 262 VAL A N 1
ATOM 1915 C CA . VAL A 1 264 ? 12.590 78.967 119.475 1.00 14.00 262 VAL A CA 1
ATOM 1916 C C . VAL A 1 264 ? 11.654 79.822 120.329 1.00 16.20 262 VAL A C 1
ATOM 1917 O O . VAL A 1 264 ? 11.597 81.041 120.159 1.00 15.64 262 VAL A O 1
ATOM 1921 N N . ASN A 1 265 ? 10.934 79.192 121.255 1.00 17.18 263 ASN A N 1
ATOM 1922 C CA . ASN A 1 265 ? 9.969 79.916 122.082 1.00 18.20 263 ASN A CA 1
ATOM 1923 C C . ASN A 1 265 ? 10.363 80.236 123.517 1.00 18.92 263 ASN A C 1
ATOM 1924 O O . ASN A 1 265 ? 10.033 81.308 124.022 1.00 19.25 263 ASN A O 1
ATOM 1929 N N . GLU A 1 266 ? 11.048 79.313 124.182 1.00 19.73 264 GLU A N 1
ATOM 1930 C CA . GLU A 1 266 ? 11.441 79.539 125.566 1.00 19.31 264 GLU A CA 1
ATOM 1931 C C . GLU A 1 266 ? 12.594 80.523 125.714 1.00 17.88 264 GLU A C 1
ATOM 1932 O O . GLU A 1 266 ? 12.487 81.511 126.441 1.00 17.61 264 GLU A O 1
ATOM 1938 N N . TYR A 1 267 ? 13.695 80.254 125.021 1.00 16.80 265 TYR A N 1
ATOM 1939 C CA . TYR A 1 267 ? 14.869 81.113 125.102 1.00 15.03 265 TYR A CA 1
ATOM 1940 C C . TYR A 1 267 ? 14.849 82.267 124.099 1.00 15.94 265 TYR A C 1
ATOM 1941 O O . TYR A 1 267 ? 15.593 83.242 124.254 1.00 14.18 265 TYR A O 1
ATOM 1950 N N . ASN A 1 268 ? 14.007 82.150 123.072 1.00 15.13 266 ASN A N 1
ATOM 1951 C CA . ASN A 1 268 ? 13.900 83.177 122.041 1.00 15.14 266 ASN A CA 1
ATOM 1952 C C . ASN A 1 268 ? 15.250 83.390 121.372 1.00 15.69 266 ASN A C 1
ATOM 1953 O O . ASN A 1 268 ? 15.653 84.527 121.106 1.00 15.47 266 ASN A O 1
ATOM 1958 N N . GLU A 1 269 ? 15.938 82.288 121.091 1.00 16.11 267 GLU A N 1
ATOM 1959 C CA . GLU A 1 269 ? 17.259 82.349 120.484 1.00 16.41 267 GLU A CA 1
ATOM 1960 C C . GLU A 1 269 ? 17.336 81.834 119.048 1.00 16.47 267 GLU A C 1
ATOM 1961 O O . GLU A 1 269 ? 18.189 82.269 118.284 1.00 19.56 267 GLU A O 1
ATOM 1967 N N . THR A 1 270 ? 16.453 80.919 118.666 1.00 16.60 268 THR A N 1
ATOM 1968 C CA . THR A 1 270 ? 16.493 80.396 117.305 1.00 14.33 268 THR A CA 1
ATOM 1969 C C . THR A 1 270 ? 15.466 81.043 116.384 1.00 12.87 268 THR A C 1
ATOM 1970 O O . THR A 1 270 ? 14.267 81.008 116.646 1.00 12.90 268 THR A O 1
ATOM 1974 N N . ARG A 1 271 ? 15.960 81.622 115.293 1.00 11.51 269 ARG A N 1
ATOM 1975 C CA . ARG A 1 271 ? 15.120 82.307 114.318 1.00 12.80 269 ARG A CA 1
ATOM 1976 C C . ARG A 1 271 ? 15.503 81.887 112.896 1.00 13.86 269 ARG A C 1
ATOM 1977 O O . ARG A 1 271 ? 16.442 81.112 112.706 1.00 13.62 269 ARG A O 1
ATOM 1993 N N . GLY A 1 273 ? 17.173 81.726 109.396 1.00 11.53 271 GLY A N 1
ATOM 1994 C CA . GLY A 1 273 ? 18.495 82.100 108.917 1.00 13.18 271 GLY A CA 1
ATOM 1995 C C . GLY A 1 273 ? 18.494 82.884 107.617 1.00 12.75 271 GLY A C 1
ATOM 1996 O O . GLY A 1 273 ? 17.601 82.725 106.787 1.00 13.04 271 GLY A O 1
ATOM 1997 N N . ALA A 1 274 ? 19.516 83.716 107.431 1.00 13.31 272 ALA A N 1
ATOM 1998 C CA . ALA A 1 274 ? 19.629 84.556 106.238 1.00 13.77 272 ALA A CA 1
ATOM 1999 C C . ALA A 1 274 ? 19.823 83.766 104.954 1.00 12.91 272 ALA A C 1
ATOM 2000 O O . ALA A 1 274 ? 19.204 84.063 103.934 1.00 11.05 272 ALA A O 1
ATOM 2002 N N . THR A 1 275 ? 20.677 82.753 105.001 1.00 13.05 273 THR A N 1
ATOM 2003 C CA . THR A 1 275 ? 20.934 81.951 103.815 1.00 13.57 273 THR A CA 1
ATOM 2004 C C . THR A 1 275 ? 19.677 81.281 103.264 1.00 12.68 273 THR A C 1
ATOM 2005 O O . THR A 1 275 ? 19.337 81.453 102.095 1.00 12.44 273 THR A O 1
ATOM 2009 N N . ILE A 1 276 ? 18.975 80.521 104.097 1.00 11.50 274 ILE A N 1
ATOM 2010 C CA . ILE A 1 276 ? 17.787 79.852 103.603 1.00 11.77 274 ILE A CA 1
ATOM 2011 C C . ILE A 1 276 ? 16.727 80.873 103.179 1.00 10.01 274 ILE A C 1
ATOM 2012 O O . ILE A 1 276 ? 16.001 80.654 102.215 1.00 9.95 274 ILE A O 1
ATOM 2017 N N . TRP A 1 277 ? 16.649 81.998 103.881 1.00 11.34 275 TRP A N 1
ATOM 2018 C CA . TRP A 1 277 ? 15.680 83.021 103.506 1.00 13.33 275 TRP A CA 1
ATOM 2019 C C . TRP A 1 277 ? 16.008 83.544 102.112 1.00 12.58 275 TRP A C 1
ATOM 2020 O O . TRP A 1 277 ? 15.122 83.713 101.283 1.00 12.39 275 TRP A O 1
ATOM 2031 N N . GLY A 1 278 ? 17.290 83.813 101.874 1.00 13.62 276 GLY A N 1
ATOM 2032 C CA . GLY A 1 278 ? 17.722 84.326 100.585 1.00 13.36 276 GLY A CA 1
ATOM 2033 C C . GLY A 1 278 ? 17.287 83.463 99.421 1.00 12.43 276 GLY A C 1
ATOM 2034 O O . GLY A 1 278 ? 16.815 83.975 98.398 1.00 11.68 276 GLY A O 1
ATOM 2035 N N . TYR A 1 279 ? 17.455 82.150 99.561 1.00 10.93 277 TYR A N 1
ATOM 2036 C CA . TYR A 1 279 ? 17.052 81.229 98.505 1.00 11.55 277 TYR A CA 1
ATOM 2037 C C . TYR A 1 279 ? 15.532 81.156 98.375 1.00 11.66 277 TYR A C 1
ATOM 2038 O O . TYR A 1 279 ? 14.994 81.278 97.279 1.00 13.22 277 TYR A O 1
ATOM 2047 N N . LEU A 1 280 ? 14.838 80.966 99.492 1.00 11.84 278 LEU A N 1
ATOM 2048 C CA . LEU A 1 280 ? 13.382 80.860 99.462 1.00 13.49 278 LEU A CA 1
ATOM 2049 C C . LEU A 1 280 ? 12.739 82.095 98.849 1.00 15.35 278 LEU A C 1
ATOM 2050 O O . LEU A 1 280 ? 11.813 81.985 98.046 1.00 16.12 278 LEU A O 1
ATOM 2055 N N . ASP A 1 281 ? 13.238 83.270 99.223 1.00 15.95 279 ASP A N 1
ATOM 2056 C CA . ASP A 1 281 ? 12.707 84.528 98.699 1.00 17.23 279 ASP A CA 1
ATOM 2057 C C . ASP A 1 281 ? 13.011 84.700 97.210 1.00 15.80 279 ASP A C 1
ATOM 2058 O O . ASP A 1 281 ? 12.111 84.920 96.402 1.00 13.09 279 ASP A O 1
ATOM 2063 N N . GLY A 1 282 ? 14.288 84.603 96.853 1.00 16.41 280 GLY A N 1
ATOM 2064 C CA . GLY A 1 282 ? 14.682 84.770 95.465 1.00 15.38 280 GLY A CA 1
ATOM 2065 C C . GLY A 1 282 ? 14.071 83.771 94.499 1.00 15.59 280 GLY A C 1
ATOM 2066 O O . GLY A 1 282 ? 13.798 84.100 93.342 1.00 14.76 280 GLY A O 1
ATOM 2067 N N . TYR A 1 283 ? 13.860 82.546 94.968 1.00 14.55 281 TYR A N 1
ATOM 2068 C CA . TYR A 1 283 ? 13.289 81.495 94.136 1.00 15.11 281 TYR A CA 1
ATOM 2069 C C . TYR A 1 283 ? 11.763 81.522 94.158 1.00 16.15 281 TYR A C 1
ATOM 2070 O O . TYR A 1 283 ? 11.122 80.688 93.516 1.00 17.41 281 TYR A O 1
ATOM 2079 N N . LYS A 1 284 ? 11.183 82.473 94.888 1.00 16.38 282 LYS A N 1
ATOM 2080 C CA . LYS A 1 284 ? 9.729 82.554 95.004 1.00 15.91 282 LYS A CA 1
ATOM 2081 C C . LYS A 1 284 ? 9.231 81.168 95.426 1.00 15.74 282 LYS A C 1
ATOM 2082 O O . LYS A 1 284 ? 8.293 80.609 94.847 1.00 14.44 282 LYS A O 1
ATOM 2088 N N . ASP A 1 285 ? 9.884 80.634 96.456 1.00 13.58 283 ASP A N 1
ATOM 2089 C CA . ASP A 1 285 ? 9.606 79.306 96.996 1.00 13.33 283 ASP A CA 1
ATOM 2090 C C . ASP A 1 285 ? 8.423 79.280 97.962 1.00 13.99 283 ASP A C 1
ATOM 2091 O O . ASP A 1 285 ? 8.441 79.956 98.992 1.00 14.17 283 ASP A O 1
ATOM 2096 N N . PRO A 1 286 ? 7.382 78.489 97.647 1.00 15.07 284 PRO A N 1
ATOM 2097 C CA . PRO A 1 286 ? 6.211 78.402 98.526 1.00 15.15 284 PRO A CA 1
ATOM 2098 C C . PRO A 1 286 ? 6.547 77.738 99.868 1.00 15.04 284 PRO A C 1
ATOM 2099 O O . PRO A 1 286 ? 5.731 77.726 100.790 1.00 14.35 284 PRO A O 1
ATOM 2103 N N . ARG A 1 287 ? 7.747 77.179 99.973 1.00 14.78 285 ARG A N 1
ATOM 2104 C CA . ARG A 1 287 ? 8.159 76.537 101.212 1.00 14.42 285 ARG A CA 1
ATOM 2105 C C . ARG A 1 287 ? 8.536 77.570 102.266 1.00 14.94 285 ARG A C 1
ATOM 2106 O O . ARG A 1 287 ? 8.658 77.245 103.444 1.00 15.67 285 ARG A O 1
ATOM 2114 N N . LEU A 1 288 ? 8.715 78.819 101.845 1.00 14.64 286 LEU A N 1
ATOM 2115 C CA . LEU A 1 288 ? 9.056 79.882 102.784 1.00 15.59 286 LEU A CA 1
ATOM 2116 C C . LEU A 1 288 ? 7.984 79.958 103.870 1.00 16.58 286 LEU A C 1
ATOM 2117 O O . LEU A 1 288 ? 8.288 79.966 105.067 1.00 15.40 286 LEU A O 1
ATOM 2122 N N . SER A 1 289 ? 6.728 80.001 103.438 1.00 17.49 287 SER A N 1
ATOM 2123 C CA . SER A 1 289 ? 5.590 80.082 104.352 1.00 20.26 287 SER A CA 1
ATOM 2124 C C . SER A 1 289 ? 5.373 78.793 105.135 1.00 19.41 287 SER A C 1
ATOM 2125 O O . SER A 1 289 ? 4.833 78.811 106.241 1.00 20.10 287 SER A O 1
ATOM 2128 N N . ALA A 1 290 ? 5.789 77.672 104.560 1.00 18.62 288 ALA A N 1
ATOM 2129 C CA . ALA A 1 290 ? 5.629 76.387 105.226 1.00 16.58 288 ALA A CA 1
ATOM 2130 C C . ALA A 1 290 ? 6.660 76.214 106.336 1.00 15.87 288 ALA A C 1
ATOM 2131 O O . ALA A 1 290 ? 6.379 75.594 107.360 1.00 15.49 288 ALA A O 1
ATOM 2133 N N . TYR A 1 291 ? 7.851 76.767 106.132 1.00 13.63 289 TYR A N 1
ATOM 2134 C CA . TYR A 1 291 ? 8.927 76.637 107.115 1.00 13.63 289 TYR A CA 1
ATOM 2135 C C . TYR A 1 291 ? 8.958 77.709 108.198 1.00 13.29 289 TYR A C 1
ATOM 2136 O O . TYR A 1 291 ? 9.275 77.418 109.351 1.00 12.55 289 TYR A O 1
ATOM 2145 N N . PHE A 1 292 ? 8.644 78.947 107.835 1.00 12.91 290 PHE A N 1
ATOM 2146 C CA . PHE A 1 292 ? 8.736 80.028 108.805 1.00 13.84 290 PHE A CA 1
ATOM 2147 C C . PHE A 1 292 ? 7.539 80.955 108.945 1.00 15.03 290 PHE A C 1
ATOM 2148 O O . PHE A 1 292 ? 6.705 81.072 108.048 1.00 12.77 290 PHE A O 1
ATOM 2156 N N . THR A 1 293 ? 7.489 81.628 110.090 1.00 16.11 291 THR A N 1
ATOM 2157 C CA . THR A 1 293 ? 6.435 82.586 110.397 1.00 17.24 291 THR A CA 1
ATOM 2158 C C . THR A 1 293 ? 6.900 83.961 109.926 1.00 17.55 291 THR A C 1
ATOM 2159 O O . THR A 1 293 ? 8.085 84.163 109.650 1.00 16.95 291 THR A O 1
ATOM 2163 N N . GLU A 1 294 ? 5.973 84.904 109.814 1.00 18.60 292 GLU A N 1
ATOM 2164 C CA . GLU A 1 294 ? 6.359 86.252 109.436 1.00 19.47 292 GLU A CA 1
ATOM 2165 C C . GLU A 1 294 ? 6.741 86.905 110.752 1.00 19.27 292 GLU A C 1
ATOM 2166 O O . GLU A 1 294 ? 6.115 86.645 111.778 1.00 19.08 292 GLU A O 1
ATOM 2172 N N . GLY A 1 295 ? 7.778 87.730 110.735 1.00 18.42 293 GLY A N 1
ATOM 2173 C CA . GLY A 1 295 ? 8.184 88.395 111.955 1.00 17.36 293 GLY A CA 1
ATOM 2174 C C . GLY A 1 295 ? 7.569 89.779 111.993 1.00 17.70 293 GLY A C 1
ATOM 2175 O O . GLY A 1 295 ? 6.821 90.155 111.090 1.00 16.53 293 GLY A O 1
ATOM 2176 N N . THR A 1 296 ? 7.867 90.531 113.044 1.00 18.75 294 THR A N 1
ATOM 2177 C CA . THR A 1 296 ? 7.362 91.891 113.183 1.00 19.10 294 THR A CA 1
ATOM 2178 C C . THR A 1 296 ? 8.511 92.772 113.637 1.00 18.45 294 THR A C 1
ATOM 2179 O O . THR A 1 296 ? 9.396 92.332 114.377 1.00 17.69 294 THR A O 1
ATOM 2183 N N . TYR A 1 297 ? 8.498 94.015 113.174 1.00 17.62 295 TYR A N 1
ATOM 2184 C CA . TYR A 1 297 ? 9.539 94.980 113.496 1.00 18.61 295 TYR A CA 1
ATOM 2185 C C . TYR A 1 297 ? 8.837 96.260 113.938 1.00 19.76 295 TYR A C 1
ATOM 2186 O O . TYR A 1 297 ? 8.151 96.904 113.144 1.00 19.45 295 TYR A O 1
ATOM 2195 N N . GLY A 1 298 ? 9.013 96.621 115.204 1.00 20.17 296 GLY A N 1
ATOM 2196 C CA . GLY A 1 298 ? 8.355 97.801 115.734 1.00 22.67 296 GLY A CA 1
ATOM 2197 C C . GLY A 1 298 ? 7.027 97.350 116.314 1.00 24.35 296 GLY A C 1
ATOM 2198 O O . GLY A 1 298 ? 6.727 96.155 116.305 1.00 25.09 296 GLY A O 1
ATOM 2199 N N . SER A 1 299 ? 6.218 98.279 116.810 1.00 25.40 297 SER A N 1
ATOM 2200 C CA . SER A 1 299 ? 4.933 97.897 117.389 1.00 26.52 297 SER A CA 1
ATOM 2201 C C . SER A 1 299 ? 3.801 98.855 117.043 1.00 26.12 297 SER A C 1
ATOM 2202 O O . SER A 1 299 ? 4.039 99.989 116.625 1.00 25.11 297 SER A O 1
ATOM 2205 N N . GLY A 1 300 ? 2.568 98.383 117.217 1.00 25.17 298 GLY A N 1
ATOM 2206 C CA . GLY A 1 300 ? 1.406 99.204 116.926 1.00 24.95 298 GLY A CA 1
ATOM 2207 C C . GLY A 1 300 ? 1.296 99.572 115.462 1.00 25.27 298 GLY A C 1
ATOM 2208 O O . GLY A 1 300 ? 1.429 98.715 114.586 1.00 26.90 298 GLY A O 1
ATOM 2209 N N . SER A 1 301 ? 1.047 100.848 115.189 1.00 24.98 299 SER A N 1
ATOM 2210 C CA . SER A 1 301 ? 0.922 101.310 113.812 1.00 25.17 299 SER A CA 1
ATOM 2211 C C . SER A 1 301 ? 2.296 101.451 113.173 1.00 24.48 299 SER A C 1
ATOM 2212 O O . SER A 1 301 ? 2.400 101.745 111.985 1.00 25.89 299 SER A O 1
ATOM 2215 N N . TRP A 1 302 ? 3.344 101.248 113.968 1.00 24.11 300 TRP A N 1
ATOM 2216 C CA . TRP A 1 302 ? 4.721 101.347 113.479 1.00 25.34 300 TRP A CA 1
ATOM 2217 C C . TRP A 1 302 ? 5.207 99.986 112.990 1.00 25.95 300 TRP A C 1
ATOM 2218 O O . TRP A 1 302 ? 6.088 99.893 112.132 1.00 25.96 300 TRP A O 1
ATOM 2229 N N . ALA A 1 303 ? 4.626 98.934 113.553 1.00 24.99 301 ALA A N 1
ATOM 2230 C CA . ALA A 1 303 ? 4.999 97.566 113.216 1.00 24.38 301 ALA A CA 1
ATOM 2231 C C . ALA A 1 303 ? 5.004 97.231 111.734 1.00 24.78 301 ALA A C 1
ATOM 2232 O O . ALA A 1 303 ? 4.044 97.504 111.008 1.00 24.26 301 ALA A O 1
ATOM 2234 N N . GLN A 1 304 ? 6.106 96.636 111.293 1.00 24.02 302 GLN A N 1
ATOM 2235 C CA . GLN A 1 304 ? 6.258 96.193 109.916 1.00 22.79 302 GLN A CA 1
ATOM 2236 C C . GLN A 1 304 ? 6.225 94.669 109.999 1.00 22.51 302 GLN A C 1
ATOM 2237 O O . GLN A 1 304 ? 6.825 94.084 110.901 1.00 19.74 302 GLN A O 1
ATOM 2243 N N . THR A 1 305 ? 5.512 94.033 109.077 1.00 22.07 303 THR A N 1
ATOM 2244 C CA . THR A 1 305 ? 5.401 92.582 109.064 1.00 23.97 303 THR A CA 1
ATOM 2245 C C . THR A 1 305 ? 6.064 92.025 107.813 1.00 23.54 303 THR A C 1
ATOM 2246 O O . THR A 1 305 ? 6.039 92.657 106.760 1.00 22.69 303 THR A O 1
ATOM 2250 N N . GLY A 1 306 ? 6.660 90.842 107.938 1.00 23.06 304 GLY A N 1
ATOM 2251 C CA . GLY A 1 306 ? 7.319 90.222 106.802 1.00 21.52 304 GLY A CA 1
ATOM 2252 C C . GLY A 1 306 ? 8.316 89.167 107.233 1.00 21.07 304 GLY A C 1
ATOM 2253 O O . GLY A 1 306 ? 8.467 88.891 108.423 1.00 22.11 304 GLY A O 1
ATOM 2254 N N . TYR A 1 307 ? 8.995 88.565 106.265 1.00 19.62 305 TYR A N 1
ATOM 2255 C CA . TYR A 1 307 ? 9.990 87.541 106.560 1.00 18.52 305 TYR A CA 1
ATOM 2256 C C . TYR A 1 307 ? 11.336 88.203 106.832 1.00 16.70 305 TYR A C 1
ATOM 2257 O O . TYR A 1 307 ? 12.033 88.613 105.906 1.00 16.42 305 TYR A O 1
ATOM 2266 N N . PHE A 1 308 ? 11.681 88.309 108.114 1.00 16.62 306 PHE A N 1
ATOM 2267 C CA . PHE A 1 308 ? 12.922 88.944 108.557 1.00 15.31 306 PHE A CA 1
ATOM 2268 C C . PHE A 1 308 ? 13.913 87.921 109.109 1.00 15.32 306 PHE A C 1
ATOM 2269 O O . PHE A 1 308 ? 13.682 87.325 110.161 1.00 13.40 306 PHE A O 1
ATOM 2277 N N . PRO A 1 309 ? 15.038 87.718 108.411 1.00 14.92 307 PRO A N 1
ATOM 2278 C CA . PRO A 1 309 ? 16.047 86.756 108.860 1.00 16.15 307 PRO A CA 1
ATOM 2279 C C . PRO A 1 309 ? 17.072 87.332 109.834 1.00 16.11 307 PRO A C 1
ATOM 2280 O O . PRO A 1 309 ? 17.181 88.546 110.004 1.00 16.72 307 PRO A O 1
ATOM 2284 N N . VAL A 1 310 ? 17.813 86.435 110.475 1.00 16.44 308 VAL A N 1
ATOM 2285 C CA . VAL A 1 310 ? 18.874 86.805 111.400 1.00 14.31 308 VAL A CA 1
ATOM 2286 C C . VAL A 1 310 ? 20.136 86.267 110.733 1.00 14.38 308 VAL A C 1
ATOM 2287 O O . VAL A 1 310 ? 20.169 85.118 110.283 1.00 14.26 308 VAL A O 1
ATOM 2291 N N . ALA A 1 311 ? 21.164 87.101 110.650 1.00 14.73 309 ALA A N 1
ATOM 2292 C CA . ALA A 1 311 ? 22.400 86.709 109.987 1.00 15.88 309 ALA A CA 1
ATOM 2293 C C . ALA A 1 311 ? 23.116 85.543 110.657 1.00 16.16 309 ALA A C 1
ATOM 2294 O O . ALA A 1 311 ? 22.949 85.297 111.854 1.00 14.02 309 ALA A O 1
ATOM 2296 N N . PRO A 1 312 ? 23.919 84.797 109.882 1.00 15.81 310 PRO A N 1
ATOM 2297 C CA . PRO A 1 312 ? 24.650 83.655 110.436 1.00 15.89 310 PRO A CA 1
ATOM 2298 C C . PRO A 1 312 ? 25.762 84.119 111.362 1.00 16.07 310 PRO A C 1
ATOM 2299 O O . PRO A 1 312 ? 26.360 85.176 111.146 1.00 16.62 310 PRO A O 1
ATOM 2303 N N . THR A 1 313 ? 26.023 83.327 112.396 1.00 16.50 311 THR A N 1
ATOM 2304 C CA . THR A 1 313 ? 27.062 83.639 113.369 1.00 16.66 311 THR A CA 1
ATOM 2305 C C . THR A 1 313 ? 26.914 85.093 113.825 1.00 16.01 311 THR A C 1
ATOM 2306 O O . THR A 1 313 ? 27.823 85.913 113.679 1.00 15.24 311 THR A O 1
ATOM 2310 N N . ASN A 1 314 ? 25.741 85.385 114.381 1.00 16.49 312 ASN A N 1
ATOM 2311 C CA . ASN A 1 314 ? 25.382 86.705 114.881 1.00 17.23 312 ASN A CA 1
ATOM 2312 C C . ASN A 1 314 ? 26.424 87.225 115.862 1.00 17.71 312 ASN A C 1
ATOM 2313 O O . ASN A 1 314 ? 26.871 86.492 116.740 1.00 17.74 312 ASN A O 1
ATOM 2318 N N . SER A 1 315 ? 26.808 88.490 115.711 1.00 16.25 313 SER A N 1
ATOM 2319 C CA . SER A 1 315 ? 27.799 89.082 116.599 1.00 18.45 313 SER A CA 1
ATOM 2320 C C . SER A 1 315 ? 27.137 89.955 117.659 1.00 18.12 313 SER A C 1
ATOM 2321 O O . SER A 1 315 ? 27.800 90.437 118.573 1.00 19.60 313 SER A O 1
ATOM 2324 N N . LYS A 1 316 ? 25.825 90.136 117.545 1.00 18.29 314 LYS A N 1
ATOM 2325 C CA . LYS A 1 316 ? 25.078 90.962 118.491 1.00 19.18 314 LYS A CA 1
ATOM 2326 C C . LYS A 1 316 ? 24.523 90.199 119.691 1.00 18.92 314 LYS A C 1
ATOM 2327 O O . LYS A 1 316 ? 24.223 89.006 119.606 1.00 17.49 314 LYS A O 1
ATOM 2333 N N . SER A 1 317 ? 24.382 90.905 120.810 1.00 17.10 315 SER A N 1
ATOM 2334 C CA . SER A 1 317 ? 23.842 90.318 122.031 1.00 17.56 315 SER A CA 1
ATOM 2335 C C . SER A 1 317 ? 22.353 90.034 121.858 1.00 16.69 315 SER A C 1
ATOM 2336 O O . SER A 1 317 ? 21.707 90.579 120.965 1.00 15.83 315 SER A O 1
ATOM 2339 N N . LYS A 1 318 ? 21.811 89.178 122.717 1.00 16.92 316 LYS A N 1
ATOM 2340 C CA . LYS A 1 318 ? 20.392 88.853 122.664 1.00 16.35 316 LYS A CA 1
ATOM 2341 C C . LYS A 1 318 ? 19.581 90.111 122.963 1.00 17.05 316 LYS A C 1
ATOM 2342 O O . LYS A 1 318 ? 19.985 90.927 123.781 1.00 17.32 316 LYS A O 1
ATOM 2348 N N . SER A 1 319 ? 18.441 90.268 122.301 1.00 18.23 317 SER A N 1
ATOM 2349 C CA . SER A 1 319 ? 17.581 91.423 122.535 1.00 19.71 317 SER A CA 1
ATOM 2350 C C . SER A 1 319 ? 16.120 90.984 122.521 1.00 20.57 317 SER A C 1
ATOM 2351 O O . SER A 1 319 ? 15.771 89.984 121.889 1.00 20.16 317 SER A O 1
ATOM 2354 N N . GLU A 1 320 ? 15.266 91.730 123.215 1.00 20.84 318 GLU A N 1
ATOM 2355 C CA . GLU A 1 320 ? 13.855 91.378 123.280 1.00 21.92 318 GLU A CA 1
ATOM 2356 C C . GLU A 1 320 ? 12.888 92.525 123.003 1.00 22.29 318 GLU A C 1
ATOM 2357 O O . GLU A 1 320 ? 11.708 92.424 123.323 1.00 22.23 318 GLU A O 1
ATOM 2363 N N . THR A 1 321 ? 13.372 93.609 122.405 1.00 20.64 319 THR A N 1
ATOM 2364 C CA . THR A 1 321 ? 12.492 94.737 122.105 1.00 19.97 319 THR A CA 1
ATOM 2365 C C . THR A 1 321 ? 11.686 94.435 120.848 1.00 19.54 319 THR A C 1
ATOM 2366 O O . THR A 1 321 ? 11.959 93.461 120.148 1.00 20.21 319 THR A O 1
ATOM 2370 N N . SER A 1 322 ? 10.700 95.275 120.556 1.00 18.31 320 SER A N 1
ATOM 2371 C CA . SER A 1 322 ? 9.862 95.081 119.378 1.00 18.63 320 SER A CA 1
ATOM 2372 C C . SER A 1 322 ? 10.661 95.231 118.082 1.00 18.54 320 SER A C 1
ATOM 2373 O O . SER A 1 322 ? 10.191 94.854 117.012 1.00 19.02 320 SER A O 1
ATOM 2376 N N . TYR A 1 323 ? 11.862 95.792 118.183 1.00 18.17 321 TYR A N 1
ATOM 2377 C CA . TYR A 1 323 ? 12.726 95.984 117.018 1.00 18.90 321 TYR A CA 1
ATOM 2378 C C . TYR A 1 323 ? 13.845 94.940 116.997 1.00 18.34 321 TYR A C 1
ATOM 2379 O O . TYR A 1 323 ? 14.747 95.014 116.167 1.00 18.69 321 TYR A O 1
ATOM 2388 N N . SER A 1 324 ? 13.780 93.968 117.902 1.00 18.22 322 SER A N 1
ATOM 2389 C CA . SER A 1 324 ? 14.829 92.954 118.009 1.00 17.87 322 SER A CA 1
ATOM 2390 C C . SER A 1 324 ? 14.575 91.645 117.277 1.00 16.56 322 SER A C 1
ATOM 2391 O O . SER A 1 324 ? 13.481 91.394 116.777 1.00 15.71 322 SER A O 1
ATOM 2394 N N . ALA A 1 325 ? 15.601 90.797 117.251 1.00 15.72 323 ALA A N 1
ATOM 2395 C CA . ALA A 1 325 ? 15.505 89.502 116.595 1.00 15.90 323 ALA A CA 1
ATOM 2396 C C . ALA A 1 325 ? 14.522 88.600 117.334 1.00 15.16 323 ALA A C 1
ATOM 2397 O O . ALA A 1 325 ? 14.161 87.536 116.837 1.00 14.64 323 ALA A O 1
ATOM 2399 N N . LYS A 1 326 ? 14.089 89.016 118.521 1.00 13.88 324 LYS A N 1
ATOM 2400 C CA . LYS A 1 326 ? 13.127 88.208 119.257 1.00 14.37 324 LYS A CA 1
ATOM 2401 C C . LYS A 1 326 ? 11.888 88.070 118.388 1.00 14.87 324 LYS A C 1
ATOM 2402 O O . LYS A 1 326 ? 11.198 87.052 118.430 1.00 16.06 324 LYS A O 1
ATOM 2408 N N . PHE A 1 327 ? 11.618 89.093 117.585 1.00 15.49 325 PHE A N 1
ATOM 2409 C CA . PHE A 1 327 ? 10.455 89.072 116.715 1.00 15.71 325 PHE A CA 1
ATOM 2410 C C . PHE A 1 327 ? 10.752 88.883 115.235 1.00 15.81 325 PHE A C 1
ATOM 2411 O O . PHE A 1 327 ? 9.943 89.240 114.377 1.00 16.29 325 PHE A O 1
ATOM 2419 N N . ALA A 1 328 ? 11.920 88.323 114.938 1.00 15.40 326 ALA A N 1
ATOM 2420 C CA . ALA A 1 328 ? 12.287 88.038 113.559 1.00 14.35 326 ALA A CA 1
ATOM 2421 C C . ALA A 1 328 ? 11.484 86.789 113.211 1.00 14.49 326 ALA A C 1
ATOM 2422 O O . ALA A 1 328 ? 10.857 86.194 114.091 1.00 13.92 326 ALA A O 1
ATOM 2424 N N . SER A 1 329 ? 11.487 86.393 111.943 1.00 14.48 327 SER A N 1
ATOM 2425 C CA . SER A 1 329 ? 10.753 85.195 111.542 1.00 14.23 327 SER A CA 1
ATOM 2426 C C . SER A 1 329 ? 11.243 84.009 112.372 1.00 14.40 327 SER A C 1
ATOM 2427 O O . SER A 1 329 ? 12.433 83.903 112.674 1.00 13.70 327 SER A O 1
ATOM 2430 N N . ARG A 1 330 ? 10.322 83.126 112.741 1.00 14.65 328 ARG A N 1
ATOM 2431 C CA . ARG A 1 330 ? 10.656 81.956 113.546 1.00 15.53 328 ARG A CA 1
ATOM 2432 C C . ARG A 1 330 ? 10.309 80.672 112.818 1.00 15.66 328 ARG A C 1
ATOM 2433 O O . ARG A 1 330 ? 9.410 80.648 111.987 1.00 14.62 328 ARG A O 1
ATOM 2441 N N . PRO A 1 331 ? 11.022 79.581 113.129 1.00 16.10 329 PRO A N 1
ATOM 2442 C CA . PRO A 1 331 ? 10.711 78.314 112.467 1.00 16.05 329 PRO A CA 1
ATOM 2443 C C . PRO A 1 331 ? 9.315 77.912 112.941 1.00 17.10 329 PRO A C 1
ATOM 2444 O O . PRO A 1 331 ? 8.988 78.087 114.119 1.00 17.16 329 PRO A O 1
ATOM 2448 N N . LYS A 1 332 ? 8.481 77.414 112.035 1.00 15.61 330 LYS A N 1
ATOM 2449 C CA . LYS A 1 332 ? 7.152 76.968 112.426 1.00 16.41 330 LYS A CA 1
ATOM 2450 C C . LYS A 1 332 ? 7.313 75.581 113.025 1.00 17.89 330 LYS A C 1
ATOM 2451 O O . LYS A 1 332 ? 7.922 74.698 112.413 1.00 17.28 330 LYS A O 1
ATOM 2457 N N . VAL A 1 333 ? 6.789 75.394 114.228 1.00 15.88 331 VAL A N 1
ATOM 2458 C CA . VAL A 1 333 ? 6.894 74.108 114.894 1.00 16.70 331 VAL A CA 1
ATOM 2459 C C . VAL A 1 333 ? 6.011 74.080 116.136 1.00 16.24 331 VAL A C 1
ATOM 2460 O O . VAL A 1 333 ? 5.749 75.116 116.747 1.00 14.90 331 VAL A O 1
ATOM 2464 N N . ASP A 1 334 ? 5.516 72.899 116.481 1.00 16.64 332 ASP A N 1
ATOM 2465 C CA . ASP A 1 334 ? 4.710 72.754 117.687 1.00 18.40 332 ASP A CA 1
ATOM 2466 C C . ASP A 1 334 ? 5.190 71.511 118.432 1.00 16.43 332 ASP A C 1
ATOM 2467 O O . ASP A 1 334 ? 6.049 70.780 117.936 1.00 12.63 332 ASP A O 1
ATOM 2472 N N . SER A 1 335 ? 4.646 71.270 119.619 1.00 16.59 333 SER A N 1
ATOM 2473 C CA . SER A 1 335 ? 5.082 70.141 120.432 1.00 17.81 333 SER A CA 1
ATOM 2474 C C . SER A 1 335 ? 5.029 68.778 119.747 1.00 17.18 333 SER A C 1
ATOM 2475 O O . SER A 1 335 ? 5.871 67.919 120.012 1.00 15.03 333 SER A O 1
ATOM 2478 N N . ASN A 1 336 ? 4.057 68.585 118.860 1.00 15.62 334 ASN A N 1
ATOM 2479 C CA . ASN A 1 336 ? 3.900 67.310 118.163 1.00 17.06 334 ASN A CA 1
ATOM 2480 C C . ASN A 1 336 ? 4.667 67.197 116.849 1.00 15.92 334 ASN A C 1
ATOM 2481 O O . ASN A 1 336 ? 4.595 66.170 116.172 1.00 14.26 334 ASN A O 1
ATOM 2486 N N . SER A 1 337 ? 5.401 68.243 116.486 1.00 15.55 335 SER A N 1
ATOM 2487 C CA . SER A 1 337 ? 6.168 68.215 115.246 1.00 15.91 335 SER A CA 1
ATOM 2488 C C . SER A 1 337 ? 7.269 67.163 115.321 1.00 15.45 335 SER A C 1
ATOM 2489 O O . SER A 1 337 ? 7.854 66.922 116.379 1.00 16.07 335 SER A O 1
ATOM 2492 N N . PRO A 1 338 ? 7.569 66.524 114.190 1.00 16.19 336 PRO A N 1
ATOM 2493 C CA . PRO A 1 338 ? 8.611 65.500 114.171 1.00 16.04 336 PRO A CA 1
ATOM 2494 C C . PRO A 1 338 ? 9.994 66.050 113.848 1.00 15.04 336 PRO A C 1
ATOM 2495 O O . PRO A 1 338 ? 10.158 67.233 113.552 1.00 13.57 336 PRO A O 1
ATOM 2499 N N . LEU A 1 339 ? 10.986 65.172 113.944 1.00 14.95 337 LEU A N 1
ATOM 2500 C CA . LEU A 1 339 ? 12.361 65.489 113.587 1.00 15.74 337 LEU A CA 1
ATOM 2501 C C . LEU A 1 339 ? 12.608 64.433 112.520 1.00 15.69 337 LEU A C 1
ATOM 2502 O O . LEU A 1 339 ? 12.199 63.283 112.682 1.00 14.86 337 LEU A O 1
ATOM 2507 N N . TYR A 1 340 ? 13.258 64.818 111.430 1.00 14.98 338 TYR A N 1
ATOM 2508 C CA . TYR A 1 340 ? 13.483 63.897 110.325 1.00 15.84 338 TYR A CA 1
ATOM 2509 C C . TYR A 1 340 ? 14.887 63.316 110.219 1.00 16.62 338 TYR A C 1
ATOM 2510 O O . TYR A 1 340 ? 15.874 64.046 110.276 1.00 16.57 338 TYR A O 1
ATOM 2519 N N . TRP A 1 341 ? 14.954 61.997 110.050 1.00 16.98 339 TRP A N 1
ATOM 2520 C CA . TRP A 1 341 ? 16.217 61.277 109.902 1.00 15.97 339 TRP A CA 1
ATOM 2521 C C . TRP A 1 341 ? 16.558 61.141 108.418 1.00 17.55 339 TRP A C 1
ATOM 2522 O O . TRP A 1 341 ? 17.702 61.359 108.003 1.00 17.39 339 TRP A O 1
ATOM 2533 N N . PHE A 1 342 ? 15.561 60.763 107.624 1.00 16.57 340 PHE A N 1
ATOM 2534 C CA . PHE A 1 342 ? 15.769 60.586 106.189 1.00 17.48 340 PHE A CA 1
ATOM 2535 C C . PHE A 1 342 ? 14.435 60.677 105.455 1.00 16.53 340 PHE A C 1
ATOM 2536 O O . PHE A 1 342 ? 13.476 60.001 105.819 1.00 16.25 340 PHE A O 1
ATOM 2544 N N . ARG A 1 343 ? 14.378 61.507 104.417 1.00 14.77 341 ARG A N 1
ATOM 2545 C CA . ARG A 1 343 ? 13.143 61.675 103.660 1.00 14.44 341 ARG A CA 1
ATOM 2546 C C . ARG A 1 343 ? 13.291 61.269 102.205 1.00 13.34 341 ARG A C 1
ATOM 2547 O O . ARG A 1 343 ? 14.392 61.267 101.656 1.00 11.65 341 ARG A O 1
ATOM 2555 N N . ALA A 1 344 ? 12.165 60.941 101.579 1.00 14.56 342 ALA A N 1
ATOM 2556 C CA . ALA A 1 344 ? 12.161 60.514 100.186 1.00 15.17 342 ALA A CA 1
ATOM 2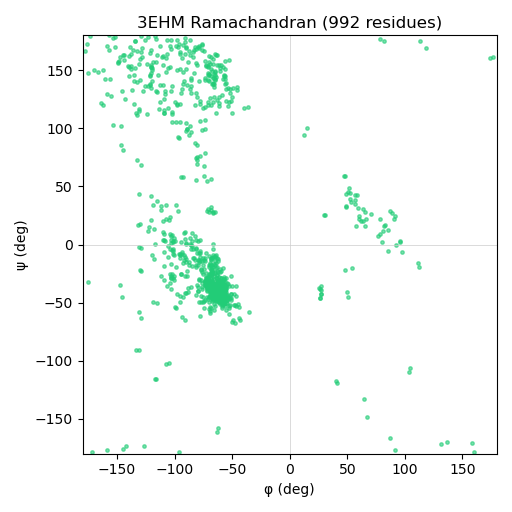557 C C . ALA A 1 344 ? 12.808 61.523 99.239 1.00 13.88 342 ALA A C 1
ATOM 2558 O O . ALA A 1 344 ? 13.512 61.141 98.302 1.00 12.72 342 ALA A O 1
ATOM 2560 N N . SER A 1 345 ? 12.582 62.811 99.476 1.00 13.71 343 SER A N 1
ATOM 2561 C CA . SER A 1 345 ? 13.159 63.818 98.593 1.00 14.75 343 SER A CA 1
ATOM 2562 C C . SER A 1 345 ? 14.678 63.708 98.517 1.00 15.27 343 SER A C 1
ATOM 2563 O O . SER A 1 345 ? 15.264 63.887 97.450 1.00 14.10 343 SER A O 1
ATOM 2566 N N . GLU A 1 346 ? 15.322 63.398 99.638 1.00 15.77 344 GLU A N 1
ATOM 2567 C CA . GLU A 1 346 ? 16.777 63.287 99.642 1.00 15.08 344 GLU A CA 1
ATOM 2568 C C . GLU A 1 346 ? 17.243 62.189 98.688 1.00 15.45 344 GLU A C 1
ATOM 2569 O O . GLU A 1 346 ? 18.228 62.353 97.962 1.00 12.80 344 GLU A O 1
ATOM 2575 N N . THR A 1 347 ? 16.533 61.068 98.693 1.00 14.55 345 THR A N 1
ATOM 2576 C CA . THR A 1 347 ? 16.879 59.953 97.819 1.00 15.24 345 THR A CA 1
ATOM 2577 C C . THR A 1 347 ? 16.982 60.402 96.362 1.00 14.66 345 THR A C 1
ATOM 2578 O O . THR A 1 347 ? 17.925 60.040 95.653 1.00 14.28 345 THR A O 1
ATOM 2582 N N . TYR A 1 348 ? 16.018 61.197 95.910 1.00 14.82 346 TYR A N 1
ATOM 2583 C CA . TYR A 1 348 ? 16.049 61.657 94.531 1.00 14.30 346 TYR A CA 1
ATOM 2584 C C . TYR A 1 348 ? 17.229 62.573 94.228 1.00 13.45 346 TYR A C 1
ATOM 2585 O O . TYR A 1 348 ? 17.819 62.480 93.154 1.00 14.03 346 TYR A O 1
ATOM 2594 N N . PHE A 1 349 ? 17.588 63.446 95.164 1.00 12.79 347 PHE A N 1
ATOM 2595 C CA . PHE A 1 349 ? 18.715 64.346 94.926 1.00 12.68 347 PHE A CA 1
ATOM 2596 C C . PHE A 1 349 ? 20.027 63.579 94.934 1.00 11.99 347 PHE A C 1
ATOM 2597 O O . PHE A 1 349 ? 20.974 63.938 94.231 1.00 9.81 347 PHE A O 1
ATOM 2605 N N . LEU A 1 350 ? 20.075 62.520 95.735 1.00 11.71 348 LEU A N 1
ATOM 2606 C CA . LEU A 1 350 ? 21.255 61.669 95.805 1.00 12.88 348 LEU A CA 1
ATOM 2607 C C . LEU A 1 350 ? 21.388 60.931 94.472 1.00 14.00 348 LEU A C 1
ATOM 2608 O O . LEU A 1 350 ? 22.482 60.817 93.926 1.00 15.40 348 LEU A O 1
ATOM 2613 N N . LYS A 1 351 ? 20.269 60.431 93.951 1.00 14.17 349 LYS A N 1
ATOM 2614 C CA . LYS A 1 351 ? 20.283 59.726 92.672 1.00 15.14 349 LYS A CA 1
ATOM 2615 C C . LYS A 1 351 ? 20.664 60.696 91.552 1.00 14.84 349 LYS A C 1
ATOM 2616 O O . LYS A 1 351 ? 21.362 60.326 90.606 1.00 15.60 349 LYS A O 1
ATOM 2622 N N . ALA A 1 352 ? 20.210 61.940 91.671 1.00 14.60 350 ALA A N 1
ATOM 2623 C CA . ALA A 1 352 ? 20.516 62.965 90.678 1.00 13.95 350 ALA A CA 1
ATOM 2624 C C . ALA A 1 352 ? 22.028 63.147 90.558 1.00 13.90 350 ALA A C 1
ATOM 2625 O O . ALA A 1 352 ? 22.586 63.149 89.453 1.00 13.69 350 ALA A O 1
ATOM 2627 N N . GLU A 1 353 ? 22.695 63.305 91.695 1.00 13.50 351 GLU A N 1
ATOM 2628 C CA . GLU A 1 353 ? 24.141 63.480 91.688 1.00 14.25 351 GLU A CA 1
ATOM 2629 C C . GLU A 1 353 ? 24.814 62.208 91.185 1.00 14.63 351 GLU A C 1
ATOM 2630 O O . GLU A 1 353 ? 25.763 62.263 90.406 1.00 13.98 351 GLU A O 1
ATOM 2636 N N . ALA A 1 354 ? 24.319 61.059 91.633 1.00 14.51 352 ALA A N 1
ATOM 2637 C CA . ALA A 1 354 ? 24.899 59.785 91.216 1.00 13.63 352 ALA A CA 1
ATOM 2638 C C . ALA A 1 354 ? 24.857 59.648 89.698 1.00 14.38 352 ALA A C 1
ATOM 2639 O O . ALA A 1 354 ? 25.848 59.267 89.070 1.00 14.80 352 ALA A O 1
ATOM 2641 N N . ALA A 1 355 ? 23.711 59.967 89.111 1.00 14.47 353 ALA A N 1
ATOM 2642 C CA . ALA A 1 355 ? 23.546 59.875 87.669 1.00 16.47 353 ALA A CA 1
ATOM 2643 C C . ALA A 1 355 ? 24.416 60.905 86.954 1.00 16.58 353 ALA A C 1
ATOM 2644 O O . ALA A 1 355 ? 24.957 60.637 85.882 1.00 17.71 353 ALA A O 1
ATOM 2646 N N . LEU A 1 356 ? 24.556 62.079 87.559 1.00 16.50 354 LEU A N 1
ATOM 2647 C CA . LEU A 1 356 ? 25.358 63.148 86.974 1.00 16.29 354 LEU A CA 1
ATOM 2648 C C . LEU A 1 356 ? 26.818 62.720 86.812 1.00 16.65 354 LEU A C 1
ATOM 2649 O O . LEU A 1 356 ? 27.496 63.147 85.880 1.00 17.45 354 LEU A O 1
ATOM 2654 N N . TYR A 1 357 ? 27.298 61.873 87.717 1.00 16.45 355 TYR A N 1
ATOM 2655 C CA . TYR A 1 357 ? 28.677 61.397 87.653 1.00 16.28 355 TYR A CA 1
ATOM 2656 C C . TYR A 1 357 ? 28.790 59.958 87.158 1.00 17.24 355 TYR A C 1
ATOM 2657 O O . TYR A 1 357 ? 29.784 59.276 87.407 1.00 17.52 355 TYR A O 1
ATOM 2666 N N . ASN A 1 358 ? 27.754 59.505 86.457 1.00 18.89 356 ASN A N 1
ATOM 2667 C CA . ASN A 1 358 ? 27.719 58.161 85.881 1.00 20.82 356 ASN A CA 1
ATOM 2668 C C . ASN A 1 358 ? 27.915 56.987 86.833 1.00 21.10 356 ASN A C 1
ATOM 2669 O O . ASN A 1 358 ? 28.515 55.978 86.457 1.00 21.01 356 ASN A O 1
ATOM 2674 N N . LEU A 1 359 ? 27.411 57.104 88.055 1.00 19.41 357 LEU A N 1
ATOM 2675 C CA . LEU A 1 359 ? 27.537 56.018 89.018 1.00 19.06 357 LEU A CA 1
ATOM 2676 C C . LEU A 1 359 ? 26.331 55.086 88.872 1.00 19.11 357 LEU A C 1
ATOM 2677 O O . LEU A 1 359 ? 26.405 53.899 89.180 1.00 19.65 357 LEU A O 1
ATOM 2682 N N . ILE A 1 360 ? 25.219 55.643 88.402 1.00 19.19 358 ILE A N 1
ATOM 2683 C CA . ILE A 1 360 ? 23.992 54.883 88.179 1.00 20.20 358 ILE A CA 1
ATOM 2684 C C . ILE A 1 360 ? 23.386 55.346 86.860 1.00 20.68 358 ILE A C 1
ATOM 2685 O O . ILE A 1 360 ? 23.821 56.346 86.289 1.00 20.28 358 ILE A O 1
ATOM 2690 N N . GLY A 1 361 ? 22.376 54.625 86.384 1.00 21.15 359 GLY A N 1
ATOM 2691 C CA . GLY A 1 361 ? 21.733 55.005 85.139 1.00 23.32 359 GLY A CA 1
ATOM 2692 C C . GLY A 1 361 ? 20.635 56.026 85.380 1.00 23.63 359 GLY A C 1
ATOM 2693 O O . GLY A 1 361 ? 20.185 56.209 86.513 1.00 23.77 359 GLY A O 1
ATOM 2694 N N . GLY A 1 362 ? 20.206 56.702 84.320 1.00 23.47 360 GLY A N 1
ATOM 2695 C CA . GLY A 1 362 ? 19.151 57.685 84.465 1.00 24.02 360 GLY A CA 1
ATOM 2696 C C . GLY A 1 362 ? 19.552 59.101 84.106 1.00 24.12 360 GLY A C 1
ATOM 2697 O O . GLY A 1 362 ? 20.732 59.407 83.923 1.00 25.17 360 GLY A O 1
ATOM 2698 N N . ASP A 1 363 ? 18.549 59.968 84.015 1.00 23.86 361 ASP A N 1
ATOM 2699 C CA . ASP A 1 363 ? 18.744 61.371 83.671 1.00 22.79 361 ASP A CA 1
ATOM 2700 C C . ASP A 1 363 ? 18.777 62.218 84.940 1.00 20.49 361 ASP A C 1
ATOM 2701 O O . ASP A 1 363 ? 17.807 62.248 85.695 1.00 19.42 361 ASP A O 1
ATOM 2706 N N . PRO A 1 364 ? 19.893 62.918 85.190 1.00 18.36 362 PRO A N 1
ATOM 2707 C CA . PRO A 1 364 ? 20.008 63.757 86.386 1.00 17.27 362 PRO A CA 1
ATOM 2708 C C . PRO A 1 364 ? 18.831 64.713 86.545 1.00 17.48 362 PRO A C 1
ATOM 2709 O O . PRO A 1 364 ? 18.272 64.839 87.631 1.00 15.70 362 PRO A O 1
ATOM 2713 N N . LYS A 1 365 ? 18.451 65.374 85.452 1.00 17.81 363 LYS A N 1
ATOM 2714 C CA . LYS A 1 365 ? 17.341 66.327 85.473 1.00 16.58 363 LYS A CA 1
ATOM 2715 C C . LYS A 1 365 ? 16.049 65.707 85.986 1.00 16.72 363 LYS A C 1
ATOM 2716 O O . LYS A 1 365 ? 15.326 66.322 86.769 1.00 15.02 363 LYS A O 1
ATOM 2722 N N . THR A 1 366 ? 15.756 64.492 85.532 1.00 17.75 364 THR A N 1
ATOM 2723 C CA . THR A 1 366 ? 14.545 63.793 85.947 1.00 17.50 364 THR A CA 1
ATOM 2724 C C . THR A 1 366 ? 14.538 63.583 87.460 1.00 16.29 364 THR A C 1
ATOM 2725 O O . THR A 1 366 ? 13.561 63.913 88.132 1.00 15.01 364 THR A O 1
ATOM 2729 N N . PHE A 1 367 ? 15.628 63.035 87.991 1.00 15.99 365 PHE A N 1
ATOM 2730 C CA . PHE A 1 367 ? 15.734 62.798 89.427 1.00 15.56 365 PHE A CA 1
ATOM 2731 C C . PHE A 1 367 ? 15.657 64.125 90.174 1.00 15.67 365 PHE A C 1
ATOM 2732 O O . PHE A 1 367 ? 15.024 64.221 91.224 1.00 14.51 365 PHE A O 1
ATOM 2740 N N . TYR A 1 368 ? 16.311 65.142 89.620 1.00 15.14 366 TYR A N 1
ATOM 2741 C CA . TYR A 1 368 ? 16.331 66.479 90.210 1.00 15.57 366 TYR A CA 1
ATOM 2742 C C . TYR A 1 368 ? 14.925 67.042 90.353 1.00 15.24 366 TYR A C 1
ATOM 2743 O O . TYR A 1 368 ? 14.518 67.470 91.433 1.00 14.14 366 TYR A O 1
ATOM 2752 N N . GLU A 1 369 ? 14.179 67.046 89.256 1.00 15.38 367 GLU A N 1
ATOM 2753 C CA . GLU A 1 369 ? 12.831 67.583 89.297 1.00 15.03 367 GLU A CA 1
ATOM 2754 C C . GLU A 1 369 ? 11.879 66.743 90.148 1.00 15.62 367 GLU A C 1
ATOM 2755 O O . GLU A 1 369 ? 10.962 67.283 90.759 1.00 15.05 367 GLU A O 1
ATOM 2761 N N . GLN A 1 370 ? 12.098 65.432 90.220 1.00 15.81 368 GLN A N 1
ATOM 2762 C CA . GLN A 1 370 ? 11.222 64.604 91.043 1.00 17.47 368 GLN A CA 1
ATOM 2763 C C . GLN A 1 370 ? 11.519 64.842 92.524 1.00 16.33 368 GLN A C 1
ATOM 2764 O O . GLN A 1 370 ? 10.627 64.754 93.371 1.00 15.71 368 GLN A O 1
ATOM 2770 N N . GLY A 1 371 ? 12.776 65.144 92.828 1.00 14.82 369 GLY A N 1
ATOM 2771 C CA . GLY A 1 371 ? 13.154 65.419 94.203 1.00 13.99 369 GLY A CA 1
ATOM 2772 C C . GLY A 1 371 ? 12.453 66.674 94.689 1.00 12.52 369 GLY A C 1
ATOM 2773 O O . GLY A 1 371 ? 11.967 66.726 95.817 1.00 10.75 369 GLY A O 1
ATOM 2774 N N . ILE A 1 372 ? 12.394 67.691 93.834 1.00 12.49 370 ILE A N 1
ATOM 2775 C CA . ILE A 1 372 ? 11.730 68.939 94.198 1.00 13.36 370 ILE A CA 1
ATOM 2776 C C . ILE A 1 372 ? 10.226 68.702 94.343 1.00 13.32 370 ILE A C 1
ATOM 2777 O O . ILE A 1 372 ? 9.593 69.194 95.278 1.00 14.21 370 ILE A O 1
ATOM 2782 N N . ASN A 1 373 ? 9.660 67.941 93.414 1.00 13.66 371 ASN A N 1
ATOM 2783 C CA . ASN A 1 373 ? 8.235 67.628 93.443 1.00 14.39 371 ASN A CA 1
ATOM 2784 C C . ASN A 1 373 ? 7.884 66.915 94.754 1.00 14.87 371 ASN A C 1
ATOM 2785 O O . ASN A 1 373 ? 6.907 67.256 95.423 1.00 12.74 371 ASN A O 1
ATOM 2790 N N . ILE A 1 374 ? 8.688 65.920 95.118 1.00 14.45 372 ILE A N 1
ATOM 2791 C CA . ILE A 1 374 ? 8.458 65.171 96.351 1.00 15.80 372 ILE A CA 1
ATOM 2792 C C . ILE A 1 374 ? 8.578 66.088 97.570 1.00 14.51 372 ILE A C 1
ATOM 2793 O O . ILE A 1 374 ? 7.814 65.963 98.534 1.00 14.49 372 ILE A O 1
ATOM 2798 N N . SER A 1 375 ? 9.524 67.020 97.524 1.00 12.80 373 SER A N 1
ATOM 2799 C CA . SER A 1 375 ? 9.705 67.935 98.642 1.00 11.66 373 SER A CA 1
ATOM 2800 C C . SER A 1 375 ? 8.468 68.805 98.817 1.00 12.92 373 SER A C 1
ATOM 2801 O O . SER A 1 375 ? 8.027 69.039 99.940 1.00 12.78 373 SER A O 1
ATOM 2804 N N . PHE A 1 376 ? 7.916 69.293 97.710 1.00 13.39 374 PHE A N 1
ATOM 2805 C CA . PHE A 1 376 ? 6.718 70.126 97.772 1.00 15.31 374 PHE A CA 1
ATOM 2806 C C . PHE A 1 376 ? 5.587 69.322 98.402 1.00 14.92 374 PHE A C 1
ATOM 2807 O O . PHE A 1 376 ? 4.801 69.842 99.190 1.00 16.04 374 PHE A O 1
ATOM 2815 N N . GLN A 1 377 ? 5.507 68.048 98.047 1.00 15.38 375 GLN A N 1
ATOM 2816 C CA . GLN A 1 377 ? 4.476 67.186 98.599 1.00 16.77 375 GLN A CA 1
ATOM 2817 C C . GLN A 1 377 ? 4.724 66.975 100.087 1.00 16.67 375 GLN A C 1
ATOM 2818 O O . GLN A 1 377 ? 3.791 67.001 100.887 1.00 16.63 375 GLN A O 1
ATOM 2824 N N . GLU A 1 378 ? 5.984 66.779 100.460 1.00 17.24 376 GLU A N 1
ATOM 2825 C CA . GLU A 1 378 ? 6.330 66.579 101.864 1.00 16.07 376 GLU A CA 1
ATOM 2826 C C . GLU A 1 378 ? 5.896 67.792 102.687 1.00 16.82 376 GLU A C 1
ATOM 2827 O O . GLU A 1 378 ? 5.408 67.650 103.808 1.00 16.50 376 GLU A O 1
ATOM 2833 N N . GLN A 1 379 ? 6.060 68.983 102.117 1.00 15.63 377 GLN A N 1
ATOM 2834 C CA . GLN A 1 379 ? 5.719 70.221 102.808 1.00 15.32 377 GLN A CA 1
ATOM 2835 C C . GLN A 1 379 ? 4.283 70.693 102.588 1.00 16.61 377 GLN A C 1
ATOM 2836 O O . GLN A 1 379 ? 3.883 71.739 103.097 1.00 15.90 377 GLN A O 1
ATOM 2842 N N . GLY A 1 380 ? 3.514 69.925 101.825 1.00 16.99 378 GLY A N 1
ATOM 2843 C CA . GLY A 1 380 ? 2.131 70.285 101.571 1.00 18.44 378 GLY A CA 1
ATOM 2844 C C . GLY A 1 380 ? 1.924 71.562 100.778 1.00 18.37 378 GLY A C 1
ATOM 2845 O O . GLY A 1 380 ? 0.906 72.232 100.941 1.00 16.11 378 GLY A O 1
ATOM 2846 N N . VAL A 1 381 ? 2.881 71.914 99.923 1.00 17.28 379 VAL A N 1
ATOM 2847 C CA . VAL A 1 381 ? 2.746 73.120 99.114 1.00 18.29 379 VAL A CA 1
ATOM 2848 C C . VAL A 1 381 ? 2.544 72.757 97.651 1.00 18.70 379 VAL A C 1
ATOM 2849 O O . VAL A 1 381 ? 2.838 71.638 97.234 1.00 18.65 379 VAL A O 1
ATOM 2853 N N . SER A 1 382 ? 2.048 73.712 96.875 1.00 19.42 380 SER A N 1
ATOM 2854 C CA . SER A 1 382 ? 1.785 73.487 95.461 1.00 19.88 380 SER A CA 1
ATOM 2855 C C . SER A 1 382 ? 2.533 74.476 94.570 1.00 18.54 380 SER A C 1
ATOM 2856 O O . SER A 1 382 ? 3.240 75.354 95.062 1.00 17.74 380 SER A O 1
ATOM 2859 N N . GLY A 1 383 ? 2.375 74.318 93.258 1.00 17.95 381 GLY A N 1
ATOM 2860 C CA . GLY A 1 383 ? 3.024 75.204 92.305 1.00 17.25 381 GLY A CA 1
ATOM 2861 C C . GLY A 1 383 ? 4.413 74.767 91.879 1.00 17.44 381 GLY A C 1
ATOM 2862 O O . GLY A 1 383 ? 5.241 75.597 91.494 1.00 14.74 381 GLY A O 1
ATOM 2863 N N . VAL A 1 384 ? 4.670 73.464 91.924 1.00 16.08 382 VAL A N 1
ATOM 2864 C CA . VAL A 1 384 ? 5.985 72.950 91.564 1.00 16.25 382 VAL A CA 1
ATOM 2865 C C . VAL A 1 384 ? 6.399 73.226 90.113 1.00 16.04 382 VAL A C 1
ATOM 2866 O O . VAL A 1 384 ? 7.577 73.437 89.838 1.00 15.86 382 VAL A O 1
ATOM 2870 N N . ALA A 1 385 ? 5.443 73.240 89.189 1.00 16.27 383 ALA A N 1
ATOM 2871 C CA . ALA A 1 385 ? 5.763 73.496 87.781 1.00 16.42 383 ALA A CA 1
ATOM 2872 C C . ALA A 1 385 ? 6.230 74.936 87.574 1.00 16.29 383 ALA A C 1
ATOM 2873 O O . ALA A 1 385 ? 7.175 75.193 86.826 1.00 15.31 383 ALA A O 1
ATOM 2875 N N . THR A 1 386 ? 5.561 75.872 88.236 1.00 16.78 384 THR A N 1
ATOM 2876 C CA . THR A 1 386 ? 5.921 77.281 88.135 1.00 17.06 384 THR A CA 1
ATOM 2877 C C . THR A 1 386 ? 7.289 77.478 88.778 1.00 16.94 384 THR A C 1
ATOM 2878 O O . THR A 1 386 ? 8.123 78.237 88.283 1.00 15.54 384 THR A O 1
ATOM 2882 N N . TYR A 1 387 ? 7.515 76.785 89.888 1.00 16.08 385 TYR A N 1
ATOM 2883 C CA . TYR A 1 387 ? 8.789 76.885 90.592 1.00 16.38 385 TYR A CA 1
ATOM 2884 C C . TYR A 1 387 ? 9.940 76.341 89.745 1.00 16.34 385 TYR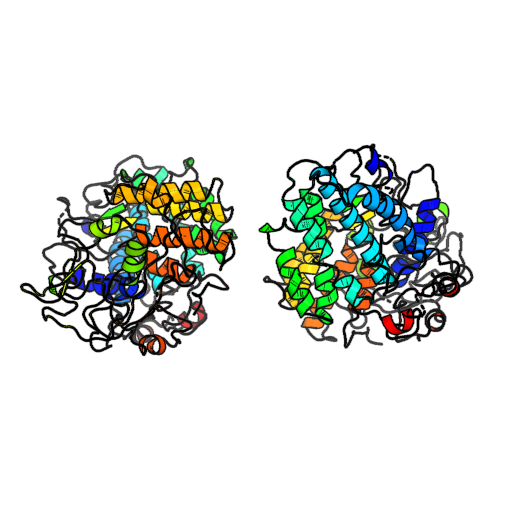 A C 1
ATOM 2885 O O . TYR A 1 387 ? 11.012 76.939 89.696 1.00 17.91 385 TYR A O 1
ATOM 2894 N N . LEU A 1 388 ? 9.704 75.215 89.075 1.00 17.05 386 LEU A N 1
ATOM 2895 C CA . LEU A 1 388 ? 10.720 74.572 88.243 1.00 18.13 386 LEU A CA 1
ATOM 2896 C C . LEU A 1 388 ? 11.106 75.348 86.994 1.00 19.08 386 LEU A C 1
ATOM 2897 O O . LEU A 1 388 ? 12.155 75.093 86.402 1.00 18.84 386 LEU A O 1
ATOM 2902 N N . SER A 1 389 ? 10.262 76.280 86.573 1.00 19.38 387 SER A N 1
ATOM 2903 C CA . SER A 1 389 ? 10.584 77.063 85.386 1.00 22.51 387 SER A CA 1
ATOM 2904 C C . SER A 1 389 ? 11.129 78.433 85.782 1.00 21.82 387 SER A C 1
ATOM 2905 O O . SER A 1 389 ? 11.384 79.282 84.931 1.00 23.52 387 SER A O 1
ATOM 2908 N N . GLY A 1 390 ? 11.317 78.636 87.083 1.00 20.33 388 GLY A N 1
ATOM 2909 C CA . GLY A 1 390 ? 11.832 79.905 87.565 1.00 19.69 388 GLY A CA 1
ATOM 2910 C C . GLY A 1 390 ? 13.309 80.091 87.273 1.00 19.21 388 GLY A C 1
ATOM 2911 O O . GLY A 1 390 ? 14.096 79.149 87.376 1.00 18.11 388 GLY A O 1
ATOM 2912 N N . THR A 1 391 ? 13.692 81.314 86.919 1.00 18.84 389 THR A N 1
ATOM 2913 C CA . THR A 1 391 ? 15.080 81.619 86.603 1.00 19.81 389 THR A CA 1
ATOM 2914 C C . THR A 1 391 ? 15.638 82.702 87.530 1.00 20.21 389 THR A C 1
ATOM 2915 O O . THR A 1 391 ? 16.622 83.369 87.207 1.00 19.19 389 THR A O 1
ATOM 2919 N N . GLY A 1 392 ? 15.003 82.875 88.684 1.00 18.96 390 GLY A N 1
ATOM 2920 C CA . GLY A 1 392 ? 15.466 83.872 89.630 1.00 19.44 390 GLY A CA 1
ATOM 2921 C C . GLY A 1 392 ? 16.632 83.365 90.462 1.00 20.17 390 GLY A C 1
ATOM 2922 O O . GLY A 1 392 ? 16.809 82.159 90.630 1.00 18.55 390 GLY A O 1
ATOM 2923 N N . LYS A 1 393 ? 17.435 84.289 90.977 1.00 19.70 391 LYS A N 1
ATOM 2924 C CA . LYS A 1 393 ? 18.585 83.938 91.801 1.00 21.13 391 LYS A CA 1
ATOM 2925 C C . LYS A 1 393 ? 18.297 84.286 93.255 1.00 20.79 391 LYS A C 1
ATOM 2926 O O . LYS A 1 393 ? 17.407 85.086 93.544 1.00 21.77 391 LYS A O 1
ATOM 2932 N N . PRO A 1 394 ? 19.041 83.685 94.197 1.00 20.97 392 PRO A N 1
ATOM 2933 C CA . PRO A 1 394 ? 18.793 83.996 95.606 1.00 19.54 392 PRO A CA 1
ATOM 2934 C C . PRO A 1 394 ? 18.909 85.485 95.911 1.00 19.09 392 PRO A C 1
ATOM 2935 O O . PRO A 1 394 ? 19.655 86.215 95.257 1.00 19.77 392 PRO A O 1
ATOM 2939 N N . THR A 1 395 ? 18.160 85.929 96.910 1.00 18.02 393 THR A N 1
ATOM 2940 C CA . THR A 1 395 ? 18.159 87.330 97.290 1.00 18.27 393 THR A CA 1
ATOM 2941 C C . THR A 1 395 ? 19.264 87.645 98.280 1.00 18.99 393 THR A C 1
ATOM 2942 O O . THR A 1 395 ? 19.462 86.923 99.259 1.00 18.82 393 THR A O 1
ATOM 2946 N N . GLY A 1 396 ? 19.983 88.728 98.022 1.00 18.78 394 GLY A N 1
ATOM 2947 C CA . GLY A 1 396 ? 21.050 89.116 98.916 1.00 19.57 394 GLY A CA 1
ATOM 2948 C C . GLY A 1 396 ? 20.493 89.926 100.066 1.00 20.43 394 GLY A C 1
ATOM 2949 O O . GLY A 1 396 ? 19.351 90.380 100.029 1.00 20.66 394 GLY A O 1
ATOM 2950 N N . LEU A 1 397 ? 21.299 90.096 101.102 1.00 19.93 395 LEU A N 1
ATOM 2951 C CA . LEU A 1 397 ? 20.886 90.868 102.254 1.00 22.19 395 LEU A CA 1
ATOM 2952 C C . LEU A 1 397 ? 21.703 92.153 102.220 1.00 23.15 395 LEU A C 1
ATOM 2953 O O . LEU A 1 397 ? 22.932 92.126 102.296 1.00 22.37 395 LEU A O 1
ATOM 2958 N N . THR A 1 398 ? 21.028 93.282 102.059 1.00 24.81 396 THR A N 1
ATOM 2959 C CA . THR A 1 398 ? 21.734 94.551 102.028 1.00 25.92 396 THR A CA 1
ATOM 2960 C C . THR A 1 398 ? 21.709 95.145 103.428 1.00 27.56 396 THR A C 1
ATOM 2961 O O . THR A 1 398 ? 20.921 94.720 104.281 1.00 26.35 396 THR A O 1
ATOM 2965 N N . GLY A 1 399 ? 22.575 96.124 103.662 1.00 28.27 397 GLY A N 1
ATOM 2966 C CA . GLY A 1 399 ? 22.623 96.759 104.963 1.00 29.63 397 GLY A CA 1
ATOM 2967 C C . GLY A 1 399 ? 21.265 97.328 105.304 1.00 30.13 397 GLY A C 1
ATOM 2968 O O . GLY A 1 399 ? 20.853 97.340 106.462 1.00 31.36 397 GLY A O 1
ATOM 2969 N N . SER A 1 400 ? 20.563 97.792 104.278 1.00 29.47 398 SER A N 1
ATOM 2970 C CA . SER A 1 400 ? 19.239 98.369 104.453 1.00 30.34 398 SER A CA 1
ATOM 2971 C C . SER A 1 400 ? 18.228 97.335 104.937 1.00 29.16 398 SER A C 1
ATOM 2972 O O . SER A 1 400 ? 17.598 97.516 105.979 1.00 30.28 398 SER A O 1
ATOM 2975 N N . ASN A 1 401 ? 18.084 96.254 104.176 1.00 27.60 399 ASN A N 1
ATOM 2976 C CA . ASN A 1 401 ? 17.125 95.199 104.497 1.00 25.67 399 ASN A CA 1
ATOM 2977 C C . ASN A 1 401 ? 17.347 94.496 105.837 1.00 23.58 399 ASN A C 1
ATOM 2978 O O . ASN A 1 401 ? 16.386 94.077 106.479 1.00 22.47 399 ASN A O 1
ATOM 2983 N N . TYR A 1 402 ? 18.599 94.347 106.255 1.00 21.94 400 TYR A N 1
ATOM 2984 C CA . TYR A 1 402 ? 18.868 93.685 107.525 1.00 20.86 400 TYR A CA 1
ATOM 2985 C C . TYR A 1 402 ? 18.593 94.672 108.654 1.00 22.14 400 TYR A C 1
ATOM 2986 O O . TYR A 1 402 ? 19.211 95.728 108.731 1.00 22.77 400 TYR A O 1
ATOM 2995 N N . LYS A 1 403 ? 17.674 94.320 109.542 1.00 23.50 401 LYS A N 1
ATOM 2996 C CA . LYS A 1 403 ? 17.307 95.227 110.618 1.00 25.04 401 LYS A CA 1
ATOM 2997 C C . LYS A 1 403 ? 17.879 94.979 112.008 1.00 24.39 401 LYS A C 1
ATOM 2998 O O . LYS A 1 403 ? 17.568 95.722 112.935 1.00 25.63 401 LYS A O 1
ATOM 3004 N N . TYR A 1 404 ? 18.729 93.971 112.161 1.00 21.87 402 TYR A N 1
ATOM 3005 C CA . TYR A 1 404 ? 19.276 93.673 113.482 1.00 21.58 402 TYR A CA 1
ATOM 3006 C C . TYR A 1 404 ? 20.765 93.953 113.631 1.00 22.42 402 TYR A C 1
ATOM 3007 O O . TYR A 1 404 ? 21.465 93.268 114.377 1.00 24.05 402 TYR A O 1
ATOM 3016 N N . GLY A 1 405 ? 21.243 94.975 112.931 1.00 23.10 403 GLY A N 1
ATOM 3017 C CA . GLY A 1 405 ? 22.646 95.323 113.014 1.00 23.66 403 GLY A CA 1
ATOM 3018 C C . GLY A 1 405 ? 23.219 95.634 111.651 1.00 25.11 403 GLY A C 1
ATOM 3019 O O . GLY A 1 405 ? 22.479 95.755 110.678 1.00 25.86 403 GLY A O 1
ATOM 3020 N N . THR A 1 406 ? 24.539 95.761 111.582 1.00 24.67 404 THR A N 1
ATOM 3021 C CA . THR A 1 406 ? 25.217 96.069 110.331 1.00 25.49 404 THR A CA 1
ATOM 3022 C C . THR A 1 406 ? 25.702 94.799 109.649 1.00 23.63 404 THR A C 1
ATOM 3023 O O . THR A 1 406 ? 26.688 94.193 110.072 1.00 24.79 404 THR A O 1
ATOM 3027 N N . TYR A 1 407 ? 25.006 94.401 108.591 1.00 20.56 405 TYR A N 1
ATOM 3028 C CA . TYR A 1 407 ? 25.369 93.197 107.859 1.00 20.51 405 TYR A CA 1
ATOM 3029 C C . TYR A 1 407 ? 24.867 93.231 106.427 1.00 19.74 405 TYR A C 1
ATOM 3030 O O . TYR A 1 407 ? 23.767 93.709 106.150 1.00 20.95 405 TYR A O 1
ATOM 3039 N N . ASN A 1 408 ? 25.677 92.712 105.516 1.00 20.71 406 ASN A N 1
ATOM 3040 C CA . ASN A 1 408 ? 25.281 92.655 104.124 1.00 20.75 406 ASN A CA 1
ATOM 3041 C C . ASN A 1 408 ? 26.120 91.622 103.393 1.00 20.22 406 ASN A C 1
ATOM 3042 O O . ASN A 1 408 ? 27.309 91.451 103.668 1.00 20.22 406 ASN A O 1
ATOM 3047 N N . HIS A 1 409 ? 25.475 90.921 102.473 1.00 18.84 407 HIS A N 1
ATOM 3048 C CA . HIS A 1 409 ? 26.132 89.921 101.656 1.00 18.74 407 HIS A CA 1
ATOM 3049 C C . HIS A 1 409 ? 25.221 89.630 100.477 1.00 18.53 407 HIS A C 1
ATOM 3050 O O . HIS A 1 409 ? 24.061 89.257 100.654 1.00 18.38 407 HIS A O 1
ATOM 3057 N N . ASP A 1 410 ? 25.740 89.827 99.272 1.00 18.31 408 ASP A N 1
ATOM 3058 C CA . ASP A 1 410 ? 24.955 89.576 98.081 1.00 18.34 408 ASP A CA 1
ATOM 3059 C C . ASP A 1 410 ? 25.072 88.105 97.711 1.00 17.72 408 ASP A C 1
ATOM 3060 O O . ASP A 1 410 ? 26.032 87.684 97.068 1.00 15.94 408 ASP A O 1
ATOM 3065 N N . LEU A 1 411 ? 24.083 87.329 98.130 1.00 16.69 409 LEU A N 1
ATOM 3066 C CA . LEU A 1 411 ? 24.054 85.898 97.868 1.00 16.20 409 LEU A CA 1
ATOM 3067 C C . LEU A 1 411 ? 23.845 85.558 96.389 1.00 15.57 409 LEU A C 1
ATOM 3068 O O . LEU A 1 411 ? 24.132 84.441 95.966 1.00 15.62 409 LEU A O 1
ATOM 3073 N N . SER A 1 412 ? 23.358 86.516 95.605 1.00 15.35 410 SER A N 1
ATOM 3074 C CA . SER A 1 412 ? 23.090 86.268 94.186 1.00 16.39 410 SER A CA 1
ATOM 3075 C C . SER A 1 412 ? 24.330 86.144 93.316 1.00 17.50 410 SER A C 1
ATOM 3076 O O . SER A 1 412 ? 24.309 85.451 92.300 1.00 16.52 410 SER A O 1
ATOM 3079 N N . ILE A 1 413 ? 25.403 86.816 93.719 1.00 18.29 411 ILE A N 1
ATOM 3080 C CA . ILE A 1 413 ? 26.652 86.822 92.961 1.00 18.87 411 ILE A CA 1
ATOM 3081 C C . ILE A 1 413 ? 27.168 85.444 92.567 1.00 17.60 411 ILE A C 1
ATOM 3082 O O . ILE A 1 413 ? 27.572 84.648 93.417 1.00 15.75 411 ILE A O 1
ATOM 3087 N N . GLY A 1 414 ? 27.156 85.182 91.263 1.00 16.02 412 GLY A N 1
ATOM 3088 C CA . GLY A 1 414 ? 27.635 83.915 90.736 1.00 17.12 412 GLY A CA 1
ATOM 3089 C C . GLY A 1 414 ? 26.800 82.723 91.160 1.00 16.42 412 GLY A C 1
ATOM 3090 O O . GLY A 1 414 ? 27.238 81.579 91.027 1.00 16.19 412 GLY A O 1
ATOM 3091 N N . ASN A 1 415 ? 25.595 82.984 91.657 1.00 15.89 413 ASN A N 1
ATOM 3092 C CA . ASN A 1 415 ? 24.719 81.911 92.117 1.00 15.33 413 ASN A CA 1
ATOM 3093 C C . ASN A 1 415 ? 23.828 81.390 90.994 1.00 15.78 413 ASN A C 1
ATOM 3094 O O . ASN A 1 415 ? 23.760 81.981 89.914 1.00 17.40 413 ASN A O 1
ATOM 3099 N N . THR A 1 416 ? 23.141 80.281 91.250 1.00 15.74 414 THR A N 1
ATOM 3100 C CA . THR A 1 416 ? 22.296 79.655 90.238 1.00 14.21 414 THR A CA 1
ATOM 3101 C C . THR A 1 416 ? 20.797 79.718 90.555 1.00 14.51 414 THR A C 1
ATOM 3102 O O . THR A 1 416 ? 20.394 80.095 91.657 1.00 15.62 414 THR A O 1
ATOM 3106 N N . SER A 1 417 ? 19.985 79.334 89.574 1.00 13.95 415 SER A N 1
ATOM 3107 C CA . SER A 1 417 ? 18.528 79.336 89.695 1.00 14.73 415 SER A CA 1
ATOM 3108 C C . SER A 1 417 ? 17.978 77.912 89.821 1.00 14.10 415 SER A C 1
ATOM 3109 O O . SER A 1 417 ? 18.726 76.939 89.728 1.00 15.97 415 SER A O 1
ATOM 3112 N N . PRO A 1 418 ? 16.655 77.774 90.025 1.00 13.92 416 PRO A N 1
ATOM 3113 C CA . PRO A 1 418 ? 16.019 76.460 90.158 1.00 13.89 416 PRO A CA 1
ATOM 3114 C C . PRO A 1 418 ? 15.908 75.696 88.840 1.00 14.30 416 PRO A C 1
ATOM 3115 O O . PRO A 1 418 ? 16.018 74.469 88.814 1.00 13.42 416 PRO A O 1
ATOM 3119 N N . LYS A 1 419 ? 15.685 76.420 87.747 1.00 13.53 417 LYS A N 1
ATOM 3120 C CA . LYS A 1 419 ? 15.520 75.777 86.444 1.00 16.05 417 LYS A CA 1
ATOM 3121 C C . LYS A 1 419 ? 16.772 75.030 86.005 1.00 16.26 417 LYS A C 1
ATOM 3122 O O . LYS A 1 419 ? 17.858 75.598 85.921 1.00 16.59 417 LYS A O 1
ATOM 3128 N N . TRP A 1 420 ? 16.605 73.747 85.710 1.00 18.05 418 TRP A N 1
ATOM 3129 C CA . TRP A 1 420 ? 17.722 72.901 85.313 1.00 19.02 418 TRP A CA 1
ATOM 3130 C C . TRP A 1 420 ? 18.555 73.411 84.137 1.00 21.07 418 TRP A C 1
ATOM 3131 O O . TRP A 1 420 ? 19.783 73.432 84.209 1.00 20.34 418 TRP A O 1
ATOM 3142 N N . ASP A 1 421 ? 17.886 73.830 83.067 1.00 21.58 419 ASP A N 1
ATOM 3143 C CA . ASP A 1 421 ? 18.561 74.305 81.861 1.00 25.01 419 ASP A CA 1
ATOM 3144 C C . ASP A 1 421 ? 19.049 75.756 81.885 1.00 24.59 419 ASP A C 1
ATOM 3145 O O . ASP A 1 421 ? 19.567 76.248 80.880 1.00 25.29 419 ASP A O 1
ATOM 3150 N N . ASP A 1 422 ? 18.895 76.434 83.019 1.00 23.09 420 ASP A N 1
ATOM 3151 C CA . ASP A 1 422 ? 19.307 77.835 83.146 1.00 21.84 420 ASP A CA 1
ATOM 3152 C C . ASP A 1 422 ? 20.675 77.948 83.824 1.00 20.74 420 ASP A C 1
ATOM 3153 O O . ASP A 1 422 ? 20.781 77.784 85.039 1.00 20.84 420 ASP A O 1
ATOM 3158 N N . TYR A 1 423 ? 21.715 78.250 83.046 1.00 19.20 421 TYR A N 1
ATOM 3159 C CA . TYR A 1 423 ? 23.072 78.336 83.591 1.00 18.75 421 TYR A CA 1
ATOM 3160 C C . TYR A 1 423 ? 23.691 79.723 83.717 1.00 19.05 421 TYR A C 1
ATOM 3161 O O . TYR A 1 423 ? 23.672 80.519 82.781 1.00 18.14 421 TYR A O 1
ATOM 3170 N N . THR A 1 424 ? 24.258 79.993 84.887 1.00 18.18 422 THR A N 1
ATOM 3171 C CA . THR A 1 424 ? 24.900 81.271 85.149 1.00 17.81 422 THR A CA 1
ATOM 3172 C C . THR A 1 424 ? 26.230 81.327 84.410 1.00 17.90 422 THR A C 1
ATOM 3173 O O . THR A 1 424 ? 26.668 82.391 83.987 1.00 17.65 422 THR A O 1
ATOM 3177 N N . GLY A 1 425 ? 26.867 80.171 84.258 1.00 16.72 423 GLY A N 1
ATOM 3178 C CA . GLY A 1 425 ? 28.120 80.113 83.531 1.00 17.76 423 GLY A CA 1
ATOM 3179 C C . GLY A 1 425 ? 29.399 80.505 84.244 1.00 18.00 423 GLY A C 1
ATOM 3180 O O . GLY A 1 425 ? 30.427 80.686 83.586 1.00 19.98 423 GLY A O 1
ATOM 3181 N N . ASN A 1 426 ? 29.364 80.656 85.565 1.00 16.23 424 ASN A N 1
ATOM 3182 C CA . ASN A 1 426 ? 30.587 80.998 86.283 1.00 17.15 424 ASN A CA 1
ATOM 3183 C C . ASN A 1 426 ? 31.371 79.700 86.482 1.00 17.54 424 ASN A C 1
ATOM 3184 O O . ASN A 1 426 ? 32.587 79.661 86.297 1.00 16.76 424 ASN A O 1
ATOM 3189 N N . LEU A 1 427 ? 30.657 78.639 86.853 1.00 16.64 425 LEU A N 1
ATOM 3190 C CA . LEU A 1 427 ? 31.258 77.322 87.045 1.00 16.33 425 LEU A CA 1
ATOM 3191 C C . LEU A 1 427 ? 31.015 76.542 85.756 1.00 17.12 425 LEU A C 1
ATOM 3192 O O . LEU A 1 427 ? 30.255 76.988 84.890 1.00 16.70 425 LEU A O 1
ATOM 3197 N N . SER A 1 428 ? 31.646 75.379 85.623 1.00 16.86 426 SER A N 1
ATOM 3198 C CA . SER A 1 428 ? 31.435 74.564 84.433 1.00 17.52 426 SER A CA 1
ATOM 3199 C C . SER A 1 428 ? 29.972 74.129 84.471 1.00 17.83 426 SER A C 1
ATOM 3200 O O . SER A 1 428 ? 29.323 74.218 85.510 1.00 16.95 426 SER A O 1
ATOM 3203 N N . LYS A 1 429 ? 29.453 73.656 83.344 1.00 16.89 427 LYS A N 1
ATOM 3204 C CA . LYS A 1 429 ? 28.065 73.226 83.288 1.00 17.81 427 LYS A CA 1
ATOM 3205 C C . LYS A 1 429 ? 27.785 72.100 84.278 1.00 17.04 427 LYS A C 1
ATOM 3206 O O . LYS A 1 429 ? 26.796 72.146 85.012 1.00 17.44 427 LYS A O 1
ATOM 3212 N N . GLN A 1 430 ? 28.650 71.088 84.300 1.00 16.61 428 GLN A N 1
ATOM 3213 C CA . GLN A 1 430 ? 28.461 69.970 85.217 1.00 17.54 428 GLN A CA 1
ATOM 3214 C C . GLN A 1 430 ? 28.511 70.456 86.665 1.00 17.11 428 GLN A C 1
ATOM 3215 O O . GLN A 1 430 ? 27.717 70.021 87.499 1.00 18.48 428 GLN A O 1
ATOM 3221 N N . GLU A 1 431 ? 29.442 71.357 86.962 1.00 14.97 429 GLU A N 1
ATOM 3222 C CA . GLU A 1 431 ? 29.571 71.891 88.316 1.00 15.72 429 GLU A CA 1
ATOM 3223 C C . GLU A 1 431 ? 28.328 72.666 88.738 1.00 15.58 429 GLU A C 1
ATOM 3224 O O . GLU A 1 431 ? 27.925 72.604 89.897 1.00 13.55 429 GLU A O 1
ATOM 3230 N N . GLU A 1 432 ? 27.724 73.401 87.805 1.00 15.33 430 GLU A N 1
ATOM 3231 C CA . GLU A 1 432 ? 26.528 74.167 88.139 1.00 14.75 430 GLU A CA 1
ATOM 3232 C C . GLU A 1 432 ? 25.333 73.245 88.308 1.00 13.91 430 GLU A C 1
ATOM 3233 O O . GLU A 1 432 ? 24.445 73.514 89.113 1.00 15.18 430 GLU A O 1
ATOM 3239 N N . GLN A 1 433 ? 25.308 72.156 87.545 1.00 14.46 431 GLN A N 1
ATOM 3240 C CA . GLN A 1 433 ? 24.223 71.195 87.664 1.00 14.13 431 GLN A CA 1
ATOM 3241 C C . GLN A 1 433 ? 24.296 70.587 89.066 1.00 14.96 431 GLN A C 1
ATOM 3242 O O . GLN A 1 433 ? 23.269 70.388 89.717 1.00 14.94 431 GLN A O 1
ATOM 3248 N N . LEU A 1 434 ? 25.510 70.295 89.533 1.00 12.65 432 LEU A N 1
ATOM 3249 C CA . LEU A 1 434 ? 25.678 69.755 90.880 1.00 13.96 432 LEU A CA 1
ATOM 3250 C C . LEU A 1 434 ? 25.228 70.823 91.876 1.00 13.27 432 LEU A C 1
ATOM 3251 O O . LEU A 1 434 ? 24.561 70.528 92.867 1.00 12.05 432 LEU A O 1
ATOM 3256 N N . GLN A 1 435 ? 25.592 72.072 91.606 1.00 13.26 433 GLN A N 1
ATOM 3257 C CA . GLN A 1 435 ? 25.213 73.166 92.491 1.00 11.50 433 GLN A CA 1
ATOM 3258 C C . GLN A 1 435 ? 23.692 73.238 92.646 1.00 12.27 433 GLN A C 1
ATOM 3259 O O . GLN A 1 435 ? 23.186 73.448 93.754 1.00 11.29 433 GLN A O 1
ATOM 3265 N N . LYS A 1 436 ? 22.970 73.067 91.540 1.00 11.99 434 LYS A N 1
ATOM 3266 C CA . LYS A 1 436 ? 21.508 73.093 91.571 1.00 13.72 434 LYS A CA 1
ATOM 3267 C C . LYS A 1 436 ? 20.997 71.930 92.425 1.00 13.32 434 LYS A C 1
ATOM 3268 O O . LYS A 1 436 ? 20.113 72.107 93.265 1.00 13.49 434 LYS A O 1
ATOM 3274 N N . ILE A 1 437 ? 21.559 70.744 92.206 1.00 13.00 435 ILE A N 1
ATOM 3275 C CA . ILE A 1 437 ? 21.169 69.550 92.956 1.00 11.76 435 ILE A CA 1
ATOM 3276 C C . ILE A 1 437 ? 21.364 69.733 94.463 1.00 12.33 435 ILE A C 1
ATOM 3277 O O . ILE A 1 437 ? 20.454 69.477 95.247 1.00 11.55 435 ILE A O 1
ATOM 3282 N N . ILE A 1 438 ? 22.554 70.173 94.861 1.00 12.67 436 ILE A N 1
ATOM 3283 C CA . ILE A 1 438 ? 22.862 70.372 96.272 1.00 12.56 436 ILE A CA 1
ATOM 3284 C C . ILE A 1 438 ? 22.068 71.518 96.895 1.00 12.23 436 ILE A C 1
ATOM 3285 O O . ILE A 1 438 ? 21.665 71.443 98.059 1.00 13.38 436 ILE A O 1
ATOM 3290 N N . THR A 1 439 ? 21.850 72.581 96.125 1.00 11.96 437 THR A N 1
ATOM 3291 C CA . THR A 1 439 ? 21.098 73.728 96.620 1.00 12.08 437 THR A CA 1
ATOM 3292 C C . THR A 1 439 ? 19.646 73.327 96.886 1.00 12.70 437 THR A C 1
ATOM 3293 O O . THR A 1 439 ? 19.068 73.696 97.906 1.00 12.14 437 THR A O 1
ATOM 3297 N N . GLN A 1 440 ? 19.059 72.565 95.969 1.00 12.19 438 GLN A N 1
ATOM 3298 C CA . GLN A 1 440 ? 17.685 72.111 96.144 1.00 13.22 438 GLN A CA 1
ATOM 3299 C C . GLN A 1 440 ? 17.594 71.058 97.247 1.00 13.62 438 GLN A C 1
ATOM 3300 O O . GLN A 1 440 ? 16.592 70.985 97.956 1.00 14.04 438 GLN A O 1
ATOM 3306 N N . LYS A 1 441 ? 18.637 70.244 97.399 1.00 13.22 439 LYS A N 1
ATOM 3307 C CA . LYS A 1 441 ? 18.637 69.240 98.456 1.00 11.90 439 LYS A CA 1
ATOM 3308 C C . LYS A 1 441 ? 18.699 69.978 99.796 1.00 11.33 439 LYS A C 1
ATOM 3309 O O . LYS A 1 441 ? 18.043 69.590 100.755 1.00 10.49 439 LYS A O 1
ATOM 3315 N N . TYR A 1 442 ? 19.489 71.050 99.837 1.00 11.25 440 TYR A N 1
ATOM 3316 C CA . TYR A 1 442 ? 19.645 71.889 101.030 1.00 11.09 440 TYR A CA 1
ATOM 3317 C C . TYR A 1 442 ? 18.267 72.395 101.466 1.00 10.50 440 TYR A C 1
ATOM 3318 O O . TYR A 1 442 ? 17.919 72.366 102.648 1.00 11.14 440 TYR A O 1
ATOM 3327 N N . LEU A 1 443 ? 17.489 72.868 100.500 1.00 11.36 441 LEU A N 1
ATOM 3328 C CA . LEU A 1 443 ? 16.148 73.372 100.776 1.00 11.23 441 LEU A CA 1
ATOM 3329 C C . LEU A 1 443 ? 15.211 72.264 101.274 1.00 11.41 441 LEU A C 1
ATOM 3330 O O . LEU A 1 443 ? 14.425 72.472 102.199 1.00 10.85 441 LEU A O 1
ATOM 3335 N N . ALA A 1 444 ? 15.304 71.085 100.666 1.00 11.22 442 ALA A N 1
ATOM 3336 C CA . ALA A 1 444 ? 14.452 69.958 101.041 1.00 11.93 442 ALA A CA 1
ATOM 3337 C C . ALA A 1 444 ? 14.855 69.284 102.352 1.00 11.98 442 ALA A C 1
ATOM 3338 O O . ALA A 1 444 ? 14.023 68.665 103.013 1.00 14.56 442 ALA A O 1
ATOM 3340 N N . LEU A 1 445 ? 16.127 69.393 102.721 1.00 13.17 443 LEU A N 1
ATOM 3341 C CA . LEU A 1 445 ? 16.622 68.784 103.955 1.00 13.11 443 LEU A CA 1
ATOM 3342 C C . LEU A 1 445 ? 16.199 69.516 105.221 1.00 13.70 443 LEU A C 1
ATOM 3343 O O . LEU A 1 445 ? 16.218 68.938 106.309 1.00 14.79 443 LEU A O 1
ATOM 3348 N N . TYR A 1 446 ? 15.827 70.787 105.093 1.00 12.34 444 TYR A N 1
ATOM 3349 C CA . TYR A 1 446 ? 15.429 71.561 106.267 1.00 13.47 444 TYR A CA 1
ATOM 3350 C C . TYR A 1 446 ? 14.407 70.773 107.086 1.00 13.64 444 TYR A C 1
ATOM 3351 O O . TYR A 1 446 ? 13.448 70.238 106.536 1.00 14.44 444 TYR A O 1
ATOM 3360 N N . PRO A 1 447 ? 14.576 70.729 108.420 1.00 14.61 445 PRO A N 1
ATOM 3361 C CA . PRO A 1 447 ? 15.632 71.341 109.232 1.00 14.05 445 PRO A CA 1
ATOM 3362 C C . PRO A 1 447 ? 16.807 70.433 109.625 1.00 13.97 445 PRO A C 1
ATOM 3363 O O . PRO A 1 447 ? 17.415 70.637 110.676 1.00 13.30 445 PRO A O 1
ATOM 3367 N N . ASN A 1 448 ? 17.125 69.438 108.804 1.00 12.03 446 ASN A N 1
ATOM 3368 C CA . ASN A 1 448 ? 18.235 68.528 109.111 1.00 11.55 446 ASN A CA 1
ATOM 3369 C C . ASN A 1 448 ? 19.559 69.270 108.882 1.00 12.13 446 ASN A C 1
ATOM 3370 O O . ASN A 1 448 ? 20.226 69.081 107.861 1.00 12.01 446 ASN A O 1
ATOM 3375 N N . ALA A 1 449 ? 19.929 70.105 109.848 1.00 11.52 447 ALA A N 1
ATOM 3376 C CA . ALA A 1 449 ? 21.138 70.925 109.778 1.00 11.71 447 ALA A CA 1
ATOM 3377 C C . ALA A 1 449 ? 22.477 70.207 109.628 1.00 11.11 447 ALA A C 1
ATOM 3378 O O . ALA A 1 449 ? 23.319 70.629 108.834 1.00 12.45 447 ALA A O 1
ATOM 3380 N N . VAL A 1 450 ? 22.697 69.142 110.392 1.00 11.87 448 VAL A N 1
ATOM 3381 C CA . VAL A 1 450 ? 23.973 68.437 110.304 1.00 12.95 448 VAL A CA 1
ATOM 3382 C C . VAL A 1 450 ? 24.246 67.913 108.897 1.00 13.49 448 VAL A C 1
ATOM 3383 O O . VAL A 1 450 ? 25.347 68.088 108.372 1.00 11.48 448 VAL A O 1
ATOM 3387 N N . GLU A 1 451 ? 23.249 67.277 108.285 1.00 12.27 449 GLU A N 1
ATOM 3388 C CA . GLU A 1 451 ? 23.421 66.739 106.936 1.00 12.97 449 GLU A CA 1
ATOM 3389 C C . GLU A 1 451 ? 23.707 67.868 105.941 1.00 11.95 449 GLU A C 1
ATOM 3390 O O . GLU A 1 451 ? 24.561 67.735 105.073 1.00 10.59 449 GLU A O 1
ATOM 3396 N N . ALA A 1 452 ? 22.995 68.983 106.077 1.00 12.73 450 ALA A N 1
ATOM 3397 C CA . ALA A 1 452 ? 23.194 70.118 105.184 1.00 12.71 450 ALA A CA 1
ATOM 3398 C C . ALA A 1 452 ? 24.593 70.704 105.364 1.00 14.12 450 ALA A C 1
ATOM 3399 O O . ALA A 1 452 ? 25.239 71.107 104.397 1.00 11.83 450 ALA A O 1
ATOM 3401 N N . TRP A 1 453 ? 25.050 70.754 106.611 1.00 11.81 451 TRP A N 1
ATOM 3402 C CA . TRP A 1 453 ? 26.370 71.280 106.925 1.00 12.52 451 TRP A CA 1
ATOM 3403 C C . TRP A 1 453 ? 27.445 70.353 106.355 1.00 13.79 451 TRP A C 1
ATOM 3404 O O . TRP A 1 453 ? 28.459 70.809 105.833 1.00 16.16 451 TRP A O 1
ATOM 3415 N N . THR A 1 454 ? 27.211 69.049 106.451 1.00 13.47 452 THR A N 1
ATOM 3416 C CA . THR A 1 454 ? 28.146 68.063 105.916 1.00 13.25 452 THR A CA 1
ATOM 3417 C C . THR A 1 454 ? 28.212 68.183 104.392 1.00 12.23 452 THR A C 1
ATOM 3418 O O . THR A 1 454 ? 29.297 68.188 103.804 1.00 11.56 452 THR A O 1
ATOM 3422 N N . GLU A 1 455 ? 27.051 68.286 103.753 1.00 11.84 453 GLU A N 1
ATOM 3423 C CA . GLU A 1 455 ? 27.014 68.392 102.302 1.00 12.88 453 GLU A CA 1
ATOM 3424 C C . GLU A 1 455 ? 27.651 69.672 101.786 1.00 11.63 453 GLU A C 1
ATOM 3425 O O . GLU A 1 455 ? 28.255 69.673 100.714 1.00 12.27 453 GLU A O 1
ATOM 3431 N N . TYR A 1 456 ? 27.523 70.762 102.536 1.00 11.83 454 TYR A N 1
ATOM 3432 C CA . TYR A 1 456 ? 28.142 72.018 102.124 1.00 11.79 454 TYR A CA 1
ATOM 3433 C C . TYR A 1 456 ? 29.663 71.873 102.180 1.00 11.24 454 TYR A C 1
ATOM 3434 O O . TYR A 1 456 ? 30.372 72.248 101.246 1.00 12.14 454 TYR A O 1
ATOM 3443 N N . ARG A 1 457 ? 30.160 71.338 103.287 1.00 10.28 455 ARG A N 1
ATOM 3444 C CA . ARG A 1 457 ? 31.596 71.144 103.458 1.00 11.07 455 ARG A CA 1
ATOM 3445 C C . ARG A 1 457 ? 32.177 70.209 102.401 1.00 11.97 455 ARG A C 1
ATOM 3446 O O . ARG A 1 457 ? 33.303 70.403 101.940 1.00 12.81 455 ARG A O 1
ATOM 3454 N N . ARG A 1 458 ? 31.408 69.198 102.009 1.00 13.43 456 ARG A N 1
ATOM 3455 C CA . ARG A 1 458 ? 31.876 68.247 101.004 1.00 12.98 456 ARG A CA 1
ATOM 3456 C C . ARG A 1 458 ? 31.926 68.836 99.597 1.00 13.45 456 ARG A C 1
ATOM 3457 O O . ARG A 1 458 ? 32.917 68.662 98.883 1.00 12.54 456 ARG A O 1
ATOM 3465 N N . THR A 1 459 ? 30.868 69.551 99.218 1.00 12.54 457 THR A N 1
ATOM 3466 C CA . THR A 1 459 ? 30.745 70.117 97.874 1.00 12.37 457 THR A CA 1
ATOM 3467 C C . THR A 1 459 ? 31.005 71.607 97.690 1.00 13.45 457 THR A C 1
ATOM 3468 O O . THR A 1 459 ? 31.410 72.039 96.608 1.00 14.68 457 THR A O 1
ATOM 3472 N N . GLY A 1 460 ? 30.749 72.394 98.726 1.00 12.71 458 GLY A N 1
ATOM 3473 C CA . GLY A 1 460 ? 30.932 73.830 98.616 1.00 13.03 458 GLY A CA 1
ATOM 3474 C C . GLY A 1 460 ? 29.600 74.480 98.281 1.00 11.95 458 GLY A C 1
ATOM 3475 O O . GLY A 1 460 ? 29.516 75.695 98.100 1.00 11.58 458 GLY A O 1
ATOM 3476 N N . PHE A 1 461 ? 28.550 73.664 98.207 1.00 12.47 459 PHE A N 1
ATOM 3477 C CA . PHE A 1 461 ? 27.215 74.162 97.894 1.00 13.80 459 PHE A CA 1
ATOM 3478 C C . PHE A 1 461 ? 26.201 73.887 99.008 1.00 13.60 459 PHE A C 1
ATOM 3479 O O . PHE A 1 461 ? 26.319 72.918 99.757 1.00 12.03 459 PHE A O 1
ATOM 3487 N N . PRO A 1 462 ? 25.196 74.762 99.143 1.00 14.59 460 PRO A N 1
ATOM 3488 C CA . PRO A 1 462 ? 25.005 75.954 98.313 1.00 13.57 460 PRO A CA 1
ATOM 3489 C C . PRO A 1 462 ? 25.884 77.079 98.851 1.00 13.81 460 PRO A C 1
ATOM 3490 O O . PRO A 1 462 ? 26.463 76.949 99.928 1.00 11.55 460 PRO A O 1
ATOM 3494 N N . TYR A 1 463 ? 26.005 78.174 98.105 1.00 13.68 461 TYR A N 1
ATOM 3495 C CA . TYR A 1 463 ? 26.796 79.296 98.588 1.00 14.36 461 TYR A CA 1
ATOM 3496 C C . TYR A 1 463 ? 26.043 79.837 99.798 1.00 12.90 461 TYR A C 1
ATOM 3497 O O . TYR A 1 463 ? 24.814 79.864 99.807 1.00 12.96 461 TYR A O 1
ATOM 3506 N N . LEU A 1 464 ? 26.778 80.272 100.814 1.00 14.46 462 LEU A N 1
ATOM 3507 C CA . LEU A 1 464 ? 26.159 80.753 102.040 1.00 14.40 462 LEU A CA 1
ATOM 3508 C C . LEU A 1 464 ? 26.424 82.213 102.355 1.00 16.77 462 LEU A C 1
ATOM 3509 O O . LEU A 1 464 ? 27.392 82.803 101.876 1.00 16.60 462 LEU A O 1
ATOM 3522 N N . LYS A 1 466 ? 27.862 84.982 104.447 1.00 17.52 464 LYS A N 1
ATOM 3523 C CA . LYS A 1 466 ? 29.076 84.937 105.257 1.00 18.10 464 LYS A CA 1
ATOM 3524 C C . LYS A 1 466 ? 28.775 85.215 106.724 1.00 17.29 464 LYS A C 1
ATOM 3525 O O . LYS A 1 466 ? 27.811 85.905 107.048 1.00 18.61 464 LYS A O 1
ATOM 3531 N N . PRO A 1 467 ? 29.604 84.687 107.636 1.00 16.42 465 PRO A N 1
ATOM 3532 C CA . PRO A 1 467 ? 29.357 84.930 109.058 1.00 15.75 465 PRO A CA 1
ATOM 3533 C C . PRO A 1 467 ? 29.439 86.420 109.389 1.00 16.17 465 PRO A C 1
ATOM 3534 O O . PRO A 1 467 ? 30.261 87.143 108.837 1.00 15.62 465 PRO A O 1
ATOM 3546 N N . ASP A 1 469 ? 30.047 87.653 112.486 1.00 17.01 467 ASP A N 1
ATOM 3547 C CA . ASP A 1 469 ? 31.149 87.804 113.431 1.00 18.37 467 ASP A CA 1
ATOM 3548 C C . ASP A 1 469 ? 32.453 87.499 112.698 1.00 19.66 467 ASP A C 1
ATOM 3549 O O . ASP A 1 469 ? 32.867 86.345 112.599 1.00 19.52 467 ASP A O 1
ATOM 3554 N N . GLU A 1 470 ? 33.104 88.540 112.191 1.00 20.01 468 GLU A N 1
ATOM 3555 C CA . GLU A 1 470 ? 34.343 88.368 111.447 1.00 20.15 468 GLU A CA 1
ATOM 3556 C C . GLU A 1 470 ? 35.508 87.806 112.257 1.00 19.07 468 GLU A C 1
ATOM 3557 O O . GLU A 1 470 ? 36.546 87.457 111.697 1.00 18.18 468 GLU A O 1
ATOM 3563 N N . ALA A 1 471 ? 35.342 87.714 113.571 1.00 18.20 469 ALA A N 1
ATOM 3564 C CA . ALA A 1 471 ? 36.399 87.173 114.414 1.00 18.16 469 ALA A CA 1
ATOM 3565 C C . ALA A 1 471 ? 36.245 85.659 114.594 1.00 17.59 469 ALA A C 1
ATOM 3566 O O . ALA A 1 471 ? 37.147 84.996 115.105 1.00 15.25 469 ALA A O 1
ATOM 3568 N N . ALA A 1 472 ? 35.107 85.118 114.166 1.00 16.44 470 ALA A N 1
ATOM 3569 C CA . ALA A 1 472 ? 34.839 83.684 114.304 1.00 16.61 470 ALA A CA 1
ATOM 3570 C C . ALA A 1 472 ? 35.833 82.767 113.586 1.00 15.90 470 ALA A C 1
ATOM 3571 O O . ALA A 1 472 ? 36.340 81.815 114.181 1.00 16.72 470 ALA A O 1
ATOM 3573 N N . PRO A 1 473 ? 36.123 83.030 112.300 1.00 16.39 471 PRO A N 1
ATOM 3574 C CA . PRO A 1 473 ? 37.070 82.172 111.580 1.00 16.49 471 PRO A CA 1
ATOM 3575 C C . PRO A 1 473 ? 38.423 82.061 112.283 1.00 18.20 471 PRO A C 1
ATOM 3576 O O . PRO A 1 473 ? 39.041 80.996 112.303 1.00 16.41 471 PRO A O 1
ATOM 3580 N N . GLY A 1 474 ? 38.873 83.167 112.866 1.00 17.68 472 GLY A N 1
ATOM 3581 C CA . GLY A 1 474 ? 40.148 83.165 113.557 1.00 18.30 472 GLY A CA 1
ATOM 3582 C C . GLY A 1 474 ? 40.172 82.225 114.746 1.00 19.25 472 GLY A C 1
ATOM 3583 O O . GLY A 1 474 ? 41.227 81.699 115.104 1.00 17.97 472 GLY A O 1
ATOM 3584 N N . ARG A 1 475 ? 39.010 82.008 115.358 1.00 18.67 473 ARG A N 1
ATOM 3585 C CA . ARG A 1 475 ? 38.911 81.131 116.518 1.00 19.03 473 ARG A CA 1
ATOM 3586 C C . ARG A 1 475 ? 39.180 79.662 116.205 1.00 18.48 473 ARG A C 1
ATOM 3587 O O . ARG A 1 475 ? 39.522 78.891 117.104 1.00 20.09 473 ARG A O 1
ATOM 3595 N N . ILE A 1 476 ? 39.026 79.263 114.946 1.00 16.55 474 ILE A N 1
ATOM 3596 C CA . ILE A 1 476 ? 39.276 77.867 114.590 1.00 16.02 474 ILE A CA 1
ATOM 3597 C C . ILE A 1 476 ? 40.527 77.695 113.743 1.00 16.37 474 ILE A C 1
ATOM 3598 O O . ILE A 1 476 ? 40.831 76.589 113.300 1.00 15.72 474 ILE A O 1
ATOM 3603 N N . GLY A 1 477 ? 41.244 78.792 113.517 1.00 18.84 475 GLY A N 1
ATOM 3604 C CA . GLY A 1 477 ? 42.463 78.734 112.729 1.00 20.60 475 GLY A CA 1
ATOM 3605 C C . GLY A 1 477 ? 42.269 78.986 111.245 1.00 21.93 475 GLY A C 1
ATOM 3606 O O . GLY A 1 477 ? 43.078 78.544 110.432 1.00 22.70 475 GLY A O 1
ATOM 3607 N N . ALA A 1 478 ? 41.200 79.692 110.885 1.00 21.69 476 ALA A N 1
ATOM 3608 C CA . ALA A 1 478 ? 40.919 80.000 109.483 1.00 22.70 476 ALA A CA 1
ATOM 3609 C C . ALA A 1 478 ? 40.748 81.507 109.315 1.00 24.44 476 ALA A C 1
ATOM 3610 O O . ALA A 1 478 ? 40.783 82.251 110.294 1.00 24.64 476 ALA A O 1
ATOM 3612 N N . SER A 1 479 ? 40.563 81.958 108.076 1.00 26.41 477 SER A N 1
ATOM 3613 C CA . SER A 1 479 ? 40.376 83.384 107.821 1.00 28.01 477 SER A CA 1
ATOM 3614 C C . SER A 1 479 ? 39.038 83.634 107.136 1.00 28.51 477 SER A C 1
ATOM 3615 O O . SER A 1 479 ? 38.413 82.711 106.613 1.00 28.57 477 SER A O 1
ATOM 3618 N N . ILE A 1 480 ? 38.611 84.893 107.139 1.00 28.92 478 ILE A N 1
ATOM 3619 C CA . ILE A 1 480 ? 37.350 85.292 106.522 1.00 31.37 478 ILE A CA 1
ATOM 3620 C C . ILE A 1 480 ? 37.481 85.299 105.001 1.00 32.09 478 ILE A C 1
ATOM 3621 O O . ILE A 1 480 ? 37.442 86.359 104.377 1.00 33.67 478 ILE A O 1
ATOM 3626 N N . GLU A 1 481 ? 37.641 84.117 104.410 1.00 32.12 479 GLU A N 1
ATOM 3627 C CA . GLU A 1 481 ? 37.771 83.988 102.959 1.00 31.61 479 GLU A CA 1
ATOM 3628 C C . GLU A 1 481 ? 37.826 82.511 102.591 1.00 31.61 479 GLU A C 1
ATOM 3629 O O . GLU A 1 481 ? 37.356 82.102 101.529 1.00 30.33 479 GLU A O 1
ATOM 3635 N N . ASP A 1 482 ? 38.407 81.712 103.480 1.00 31.85 480 ASP A N 1
ATOM 3636 C CA . ASP A 1 482 ? 38.512 80.274 103.263 1.00 33.29 480 ASP A CA 1
ATOM 3637 C C . ASP A 1 482 ? 37.419 79.523 104.022 1.00 32.43 480 ASP A C 1
ATOM 3638 O O . ASP A 1 482 ? 37.114 78.372 103.699 1.00 32.98 480 ASP A O 1
ATOM 3643 N N . CYS A 1 483 ? 36.834 80.177 105.027 1.00 30.19 481 CYS A N 1
ATOM 3644 C CA . CYS A 1 483 ? 35.782 79.563 105.831 1.00 27.86 481 CYS A CA 1
ATOM 3645 C C . CYS A 1 483 ? 34.570 80.441 106.125 1.00 23.96 481 CYS A C 1
ATOM 3646 O O . CYS A 1 483 ? 34.688 81.516 106.720 1.00 23.52 481 CYS A O 1
ATOM 3649 N N . ARG A 1 484 ? 33.402 79.973 105.700 1.00 20.04 482 ARG A N 1
ATOM 3650 C CA . ARG A 1 484 ? 32.156 80.668 105.989 1.00 17.63 482 ARG A CA 1
ATOM 3651 C C . ARG A 1 484 ? 31.478 79.837 107.076 1.00 15.86 482 ARG A C 1
ATOM 3652 O O . ARG A 1 484 ? 30.505 80.268 107.683 1.00 15.24 482 ARG A O 1
ATOM 3660 N N . VAL A 1 485 ? 32.021 78.640 107.309 1.00 14.64 483 VAL A N 1
ATOM 3661 C CA . VAL A 1 485 ? 31.535 77.721 108.345 1.00 12.60 483 VAL A CA 1
ATOM 3662 C C . VAL A 1 485 ? 32.730 76.909 108.836 1.00 12.69 483 VAL A C 1
ATOM 3663 O O . VAL A 1 485 ? 33.723 76.783 108.129 1.00 13.07 483 VAL A O 1
ATOM 3667 N N . PRO A 1 486 ? 32.664 76.365 110.064 1.00 12.17 484 PRO A N 1
ATOM 3668 C CA . PRO A 1 486 ? 33.809 75.574 110.522 1.00 12.29 484 PRO A CA 1
ATOM 3669 C C . PRO A 1 486 ? 33.855 74.299 109.673 1.00 12.34 484 PRO A C 1
ATOM 3670 O O . PRO A 1 486 ? 32.819 73.840 109.182 1.00 11.01 484 PRO A O 1
ATOM 3674 N N . GLU A 1 487 ? 35.044 73.738 109.481 1.00 12.25 485 GLU A N 1
ATOM 3675 C CA . GLU A 1 487 ? 35.177 72.513 108.696 1.00 12.70 485 GLU A CA 1
ATOM 3676 C C . GLU A 1 487 ? 34.832 71.291 109.553 1.00 11.90 485 GLU A C 1
ATOM 3677 O O . GLU A 1 487 ? 34.566 70.205 109.032 1.00 12.32 485 GLU A O 1
ATOM 3683 N N . ARG A 1 488 ? 34.832 71.474 110.870 1.00 13.67 486 ARG A N 1
ATOM 3684 C CA . ARG A 1 488 ? 34.545 70.377 111.794 1.00 13.51 486 ARG A CA 1
ATOM 3685 C C . ARG A 1 488 ? 34.574 70.888 113.223 1.00 15.13 486 ARG A C 1
ATOM 3686 O O . ARG A 1 488 ? 35.051 71.990 113.481 1.00 15.69 486 ARG A O 1
ATOM 3694 N N . PHE A 1 489 ? 34.056 70.081 114.145 1.00 14.17 487 PHE A N 1
ATOM 3695 C CA . PHE A 1 489 ? 34.103 70.409 115.563 1.00 14.36 487 PHE A CA 1
ATOM 3696 C C . PHE A 1 489 ? 35.446 69.816 115.981 1.00 13.72 487 PHE A C 1
ATOM 3697 O O . PHE A 1 489 ? 35.953 68.918 115.309 1.00 13.57 487 PHE A O 1
ATOM 3705 N N . ARG A 1 490 ? 36.034 70.309 117.066 1.00 13.94 488 ARG A N 1
ATOM 3706 C CA . ARG A 1 490 ? 37.293 69.741 117.534 1.00 13.56 488 ARG A CA 1
ATOM 3707 C C . ARG A 1 490 ? 36.962 69.009 118.828 1.00 14.56 488 ARG A C 1
ATOM 3708 O O . ARG A 1 490 ? 35.983 69.341 119.495 1.00 13.70 488 ARG A O 1
ATOM 3716 N N . PHE A 1 491 ? 37.756 68.005 119.174 1.00 14.58 489 PHE A N 1
ATOM 3717 C CA . PHE A 1 491 ? 37.523 67.278 120.414 1.00 15.19 489 PHE A CA 1
ATOM 3718 C C . PHE A 1 491 ? 37.946 68.175 121.567 1.00 15.52 489 PHE A C 1
ATOM 3719 O O . PHE A 1 491 ? 38.730 69.110 121.381 1.00 15.40 489 PHE A O 1
ATOM 3727 N N . ALA A 1 492 ? 37.410 67.900 122.749 1.00 15.34 490 ALA A N 1
ATOM 3728 C CA . ALA A 1 492 ? 37.753 68.667 123.938 1.00 17.66 490 ALA A CA 1
ATOM 3729 C C . ALA A 1 492 ? 39.190 68.302 124.310 1.00 19.74 490 ALA A C 1
ATOM 3730 O O . ALA A 1 492 ? 39.501 67.131 124.520 1.00 19.24 490 ALA A O 1
ATOM 3732 N N . PRO A 1 493 ? 40.090 69.299 124.377 1.00 21.43 491 PRO A N 1
ATOM 3733 C CA . PRO A 1 493 ? 41.491 69.045 124.723 1.00 21.89 491 PRO A CA 1
ATOM 3734 C C . PRO A 1 493 ? 41.683 68.136 125.940 1.00 23.00 491 PRO A C 1
ATOM 3735 O O . PRO A 1 493 ? 42.503 67.219 125.912 1.00 21.04 491 PRO A O 1
ATOM 3739 N N . THR A 1 494 ? 40.919 68.378 127.003 1.00 23.82 492 THR A N 1
ATOM 3740 C CA . THR A 1 494 ? 41.051 67.573 128.210 1.00 24.51 492 THR A CA 1
ATOM 3741 C C . THR A 1 494 ? 40.684 66.111 128.009 1.00 24.78 492 THR A C 1
ATOM 3742 O O . THR A 1 494 ? 41.087 65.265 128.800 1.00 25.10 492 THR A O 1
ATOM 3746 N N . ALA A 1 495 ? 39.927 65.806 126.957 1.00 23.68 493 ALA A N 1
ATOM 3747 C CA . ALA A 1 495 ? 39.537 64.421 126.696 1.00 23.99 493 ALA A CA 1
ATOM 3748 C C . ALA A 1 495 ? 40.773 63.559 126.444 1.00 23.26 493 ALA A C 1
ATOM 3749 O O . ALA A 1 495 ? 40.787 62.369 126.761 1.00 22.80 493 ALA A O 1
ATOM 3751 N N . TYR A 1 496 ? 41.809 64.165 125.869 1.00 23.20 494 TYR A N 1
ATOM 3752 C CA . TYR A 1 496 ? 43.055 63.457 125.588 1.00 22.81 494 TYR A CA 1
ATOM 3753 C C . TYR A 1 496 ? 43.689 62.896 126.860 1.00 23.64 494 TYR A C 1
ATOM 3754 O O . TYR A 1 496 ? 44.397 61.889 126.819 1.00 23.95 494 TYR A O 1
ATOM 3763 N N . ASN A 1 497 ? 43.444 63.563 127.983 1.00 23.38 495 ASN A N 1
ATOM 3764 C CA . ASN A 1 497 ? 43.994 63.139 129.267 1.00 24.91 495 ASN A CA 1
ATOM 3765 C C . ASN A 1 497 ? 43.353 61.853 129.788 1.00 25.22 495 ASN A C 1
ATOM 3766 O O . ASN A 1 497 ? 43.968 61.113 130.555 1.00 26.00 495 ASN A O 1
ATOM 3771 N N . SER A 1 498 ? 42.121 61.587 129.365 1.00 24.98 496 SER A N 1
ATOM 3772 C CA . SER A 1 498 ? 41.398 60.401 129.821 1.00 25.84 496 SER A CA 1
ATOM 3773 C C . SER A 1 498 ? 41.485 59.191 128.888 1.00 26.08 496 SER A C 1
ATOM 3774 O O . SER A 1 498 ? 41.038 58.100 129.239 1.00 26.93 496 SER A O 1
ATOM 3777 N N . ASN A 1 499 ? 42.048 59.386 127.700 1.00 26.38 497 ASN A N 1
ATOM 3778 C CA . ASN A 1 499 ? 42.188 58.302 126.730 1.00 25.23 497 ASN A CA 1
ATOM 3779 C C . ASN A 1 499 ? 43.474 58.482 125.926 1.00 26.03 497 ASN A C 1
ATOM 3780 O O . ASN A 1 499 ? 43.529 59.296 125.000 1.00 26.50 497 ASN A O 1
ATOM 3785 N N . PRO A 1 500 ? 44.524 57.718 126.264 1.00 25.37 498 PRO A N 1
ATOM 3786 C CA . PRO A 1 500 ? 45.803 57.817 125.554 1.00 25.42 498 PRO A CA 1
ATOM 3787 C C . PRO A 1 500 ? 45.777 57.464 124.065 1.00 25.05 498 PRO A C 1
ATOM 3788 O O . PRO A 1 500 ? 46.740 57.727 123.350 1.00 24.86 498 PRO A O 1
ATOM 3792 N N . ASN A 1 501 ? 44.688 56.868 123.588 1.00 24.89 499 ASN A N 1
ATOM 3793 C CA . ASN A 1 501 ? 44.613 56.529 122.170 1.00 25.76 499 ASN A CA 1
ATOM 3794 C C . ASN A 1 501 ? 44.218 57.736 121.329 1.00 25.08 499 ASN A C 1
ATOM 3795 O O . ASN A 1 501 ? 44.303 57.704 120.100 1.00 26.19 499 ASN A O 1
ATOM 3808 N N . ALA A 1 503 ? 45.761 60.537 121.323 1.00 21.66 501 ALA A N 1
ATOM 3809 C CA . ALA A 1 503 ? 46.969 61.247 120.913 1.00 21.74 501 ALA A CA 1
ATOM 3810 C C . ALA A 1 503 ? 47.211 61.086 119.415 1.00 20.99 501 ALA A C 1
ATOM 3811 O O . ALA A 1 503 ? 47.923 61.872 118.797 1.00 21.67 501 ALA A O 1
ATOM 3813 N N . GLU A 1 504 ? 46.603 60.057 118.841 1.00 21.45 502 GLU A N 1
ATOM 3814 C CA . GLU A 1 504 ? 46.741 59.749 117.424 1.00 21.89 502 GLU A CA 1
ATOM 3815 C C . GLU A 1 504 ? 45.799 60.550 116.512 1.00 21.22 502 GLU A C 1
ATOM 3816 O O . GLU A 1 504 ? 45.976 60.564 115.292 1.00 21.35 502 GLU A O 1
ATOM 3822 N N . ILE A 1 505 ? 44.820 61.228 117.105 1.00 20.36 503 ILE A N 1
ATOM 3823 C CA . ILE A 1 505 ? 43.834 62.005 116.346 1.00 20.13 503 ILE A CA 1
ATOM 3824 C C . ILE A 1 505 ? 44.383 62.932 115.263 1.00 19.06 503 ILE A C 1
ATOM 3825 O O . ILE A 1 505 ? 43.931 62.881 114.119 1.00 20.80 503 ILE A O 1
ATOM 3830 N N . PRO A 1 506 ? 45.349 63.803 115.602 1.00 19.95 504 PRO A N 1
ATOM 3831 C CA . PRO A 1 506 ? 45.882 64.693 114.566 1.00 19.66 504 PRO A CA 1
ATOM 3832 C C . PRO A 1 506 ? 46.419 63.929 113.351 1.00 20.14 504 PRO A C 1
ATOM 3833 O O . PRO A 1 506 ? 46.251 64.368 112.209 1.00 19.82 504 PRO A O 1
ATOM 3837 N N . THR A 1 507 ? 47.059 62.788 113.594 1.00 19.41 505 THR A N 1
ATOM 3838 C CA . THR A 1 507 ? 47.591 61.983 112.499 1.00 21.61 505 THR A CA 1
ATOM 3839 C C . THR A 1 507 ? 46.430 61.393 111.689 1.00 20.23 505 THR A C 1
ATOM 3840 O O . THR A 1 507 ? 46.483 61.332 110.460 1.00 19.78 505 THR A O 1
ATOM 3844 N N . LEU A 1 508 ? 45.376 60.968 112.379 1.00 19.01 506 LEU A N 1
ATOM 3845 C CA . LEU A 1 508 ? 44.222 60.405 111.691 1.00 18.81 506 LEU A CA 1
ATOM 3846 C C . LEU A 1 508 ? 43.521 61.481 110.864 1.00 17.84 506 LEU A C 1
ATOM 3847 O O . LEU A 1 508 ? 42.969 61.198 109.803 1.00 18.19 506 LEU A O 1
ATOM 3852 N N . LEU A 1 509 ? 43.562 62.715 111.355 1.00 17.83 507 LEU A N 1
ATOM 3853 C CA . LEU A 1 509 ? 42.946 63.852 110.678 1.00 18.07 507 LEU A CA 1
ATOM 3854 C C . LEU A 1 509 ? 43.807 64.366 109.530 1.00 19.68 507 LEU A C 1
ATOM 3855 O O . LEU A 1 509 ? 43.289 64.890 108.542 1.00 18.51 507 LEU A O 1
ATOM 3860 N N . GLY A 1 510 ? 45.120 64.211 109.661 1.00 19.69 508 GLY A N 1
ATOM 3861 C CA . GLY A 1 510 ? 46.020 64.711 108.639 1.00 20.36 508 GLY A CA 1
ATOM 3862 C C . GLY A 1 510 ? 46.148 66.205 108.858 1.00 20.45 508 GLY A C 1
ATOM 3863 O O . GLY A 1 510 ? 46.499 66.964 107.952 1.00 21.06 508 GLY A O 1
ATOM 3864 N N . GLY A 1 511 ? 45.849 66.625 110.084 1.00 19.01 509 GLY A N 1
ATOM 3865 C CA . GLY A 1 511 ? 45.923 68.030 110.435 1.00 18.29 509 GLY A CA 1
ATOM 3866 C C . GLY A 1 511 ? 45.700 68.233 111.920 1.00 16.95 509 GLY A C 1
ATOM 3867 O O . GLY A 1 511 ? 45.478 67.272 112.657 1.00 19.28 509 GLY A O 1
ATOM 3868 N N . GLY A 1 512 ? 45.755 69.482 112.365 1.00 15.73 510 GLY A N 1
ATOM 3869 C CA . GLY A 1 512 ? 45.561 69.763 113.777 1.00 15.80 510 GLY A CA 1
ATOM 3870 C C . GLY A 1 512 ? 44.123 69.547 114.205 1.00 16.32 510 GLY A C 1
ATOM 3871 O O . GLY A 1 512 ? 43.201 69.650 113.387 1.00 14.09 510 GLY A O 1
ATOM 3872 N N . ASP A 1 513 ? 43.923 69.230 115.481 1.00 16.85 511 ASP A N 1
ATOM 3873 C CA . ASP A 1 513 ? 42.576 69.024 115.991 1.00 16.95 511 ASP A CA 1
ATOM 3874 C C . ASP A 1 513 ? 41.943 70.381 116.271 1.00 16.77 511 ASP A C 1
ATOM 3875 O O . ASP A 1 513 ? 41.786 70.794 117.422 1.00 16.65 511 ASP A O 1
ATOM 3876 N N . ILE A 1 514 ? 41.598 71.072 115.192 1.00 16.70 512 ILE A N 1
ATOM 3877 C CA . ILE A 1 514 ? 40.973 72.386 115.263 1.00 16.91 512 ILE A CA 1
ATOM 3878 C C . ILE A 1 514 ? 39.827 72.420 114.251 1.00 16.58 512 ILE A C 1
ATOM 3879 O O . ILE A 1 514 ? 39.724 71.542 113.391 1.00 14.68 512 ILE A O 1
ATOM 3884 N N . GLY A 1 515 ? 38.979 73.437 114.352 1.00 16.20 513 GLY A N 1
ATOM 3885 C CA . GLY A 1 515 ? 37.840 73.548 113.459 1.00 15.82 513 GLY A CA 1
ATOM 3886 C C . GLY A 1 515 ? 38.135 73.827 111.996 1.00 16.56 513 GLY A C 1
ATOM 3887 O O . GLY A 1 515 ? 37.273 73.612 111.147 1.00 16.45 513 GLY A O 1
ATOM 3888 N N . ALA A 1 516 ? 39.341 74.296 111.690 1.00 16.99 514 ALA A N 1
ATOM 3889 C CA . ALA A 1 516 ? 39.709 74.607 110.310 1.00 17.93 514 ALA A CA 1
ATOM 3890 C C . ALA A 1 516 ? 40.192 73.403 109.499 1.00 18.21 514 ALA A C 1
ATOM 3891 O O . ALA A 1 516 ? 40.321 73.480 108.278 1.00 18.85 514 ALA A O 1
ATOM 3893 N N . THR A 1 517 ? 40.449 72.287 110.166 1.00 18.59 515 THR A N 1
ATOM 3894 C CA . THR A 1 517 ? 40.933 71.099 109.471 1.00 18.53 515 THR A CA 1
ATOM 3895 C C . THR A 1 517 ? 39.848 70.397 108.653 1.00 18.23 515 THR A C 1
ATOM 3896 O O . THR A 1 517 ? 38.849 69.922 109.194 1.00 18.47 515 THR A O 1
ATOM 3900 N N . LYS A 1 518 ? 40.057 70.333 107.341 1.00 16.36 516 LYS A N 1
ATOM 3901 C CA . LYS A 1 518 ? 39.099 69.702 106.441 1.00 16.74 516 LYS A CA 1
ATOM 3902 C C . LYS A 1 518 ? 38.995 68.199 106.661 1.00 16.82 516 LYS A C 1
ATOM 3903 O O . LYS A 1 518 ? 40.000 67.511 106.856 1.00 16.83 516 LYS A O 1
ATOM 3909 N N . LEU A 1 519 ? 37.771 67.690 106.618 1.00 15.67 517 LEU A N 1
ATOM 3910 C CA . LEU A 1 519 ? 37.558 66.270 106.814 1.00 15.13 517 LEU A CA 1
ATOM 3911 C C . LEU A 1 519 ? 37.883 65.476 105.559 1.00 14.82 517 LEU A C 1
ATOM 3912 O O . LEU A 1 519 ? 38.112 66.043 104.491 1.00 15.00 517 LEU A O 1
ATOM 3917 N N . TRP A 1 520 ? 37.906 64.159 105.707 1.00 15.84 518 TRP A N 1
ATOM 3918 C CA . TRP A 1 520 ? 38.250 63.244 104.627 1.00 16.20 518 TRP A CA 1
ATOM 3919 C C . TRP A 1 520 ? 37.461 63.342 103.323 1.00 16.30 518 TRP A C 1
ATOM 3920 O O . TRP A 1 520 ? 38.056 63.291 102.244 1.00 15.44 518 TRP A O 1
ATOM 3931 N N . TRP A 1 521 ? 36.138 63.475 103.407 1.00 14.76 519 TRP A N 1
ATOM 3932 C CA . TRP A 1 521 ? 35.319 63.536 102.195 1.00 15.13 519 TRP A CA 1
ATOM 3933 C C . TRP A 1 521 ? 35.242 64.866 101.445 1.00 14.85 519 TRP A C 1
ATOM 3934 O O . TRP A 1 521 ? 34.531 64.966 100.443 1.00 15.76 519 TRP A O 1
ATOM 3945 N N . VAL A 1 522 ? 35.970 65.882 101.899 1.00 14.52 520 VAL A N 1
ATOM 3946 C CA . VAL A 1 522 ? 35.924 67.167 101.207 1.00 14.33 520 VAL A CA 1
ATOM 3947 C C . VAL A 1 522 ? 36.545 66.982 99.829 1.00 15.92 520 VAL A C 1
ATOM 3948 O O . VAL A 1 522 ? 37.692 66.555 99.715 1.00 15.18 520 VAL A O 1
ATOM 3952 N N . ARG A 1 523 ? 35.789 67.299 98.784 1.00 15.86 521 ARG A N 1
ATOM 3953 C CA . ARG A 1 523 ? 36.289 67.120 97.428 1.00 18.10 521 ARG A CA 1
ATOM 3954 C C . ARG A 1 523 ? 37.370 68.118 97.047 1.00 19.18 521 ARG A C 1
ATOM 3955 O O . ARG A 1 523 ? 37.442 69.224 97.588 1.00 18.31 521 ARG A O 1
ATOM 3963 N N . SER A 1 524 ? 38.217 67.709 96.112 1.00 19.50 522 SER A N 1
ATOM 3964 C CA . SER A 1 524 ? 39.294 68.558 95.632 1.00 21.00 522 SER A CA 1
ATOM 3965 C C . SER A 1 524 ? 38.714 69.664 94.766 1.00 19.68 522 SER A C 1
ATOM 3966 O O . SER A 1 524 ? 37.636 69.510 94.185 1.00 19.34 522 SER A O 1
ATOM 3969 N N . ASN A 1 525 ? 39.430 70.781 94.689 1.00 19.69 523 ASN A N 1
ATOM 3970 C CA . ASN A 1 525 ? 38.998 71.908 93.873 1.00 19.51 523 ASN A CA 1
ATOM 3971 C C . ASN A 1 525 ? 37.603 72.384 94.273 1.00 18.13 523 ASN A C 1
ATOM 3972 O O . ASN A 1 525 ? 36.802 72.757 93.415 1.00 17.49 523 ASN A O 1
ATOM 3977 N N . ARG A 1 526 ? 37.312 72.373 95.572 1.00 17.82 524 ARG A N 1
ATOM 3978 C CA . ARG A 1 526 ? 36.003 72.807 96.061 1.00 16.61 524 ARG A CA 1
ATOM 3979 C C . ARG A 1 526 ? 35.772 74.278 95.696 1.00 16.71 524 ARG A C 1
ATOM 3980 O O . ARG A 1 526 ? 36.595 75.145 96.006 1.00 16.44 524 ARG A O 1
ATOM 3988 N N . PRO A 1 527 ? 34.639 74.578 95.041 1.00 17.65 525 PRO A N 1
ATOM 3989 C CA . PRO A 1 527 ? 34.271 75.933 94.610 1.00 18.72 525 PRO A CA 1
ATOM 3990 C C . PRO A 1 527 ? 33.987 76.911 95.746 1.00 20.29 525 PRO A C 1
ATOM 3991 O O . PRO A 1 527 ? 33.695 76.511 96.876 1.00 20.86 525 PRO A O 1
ATOM 3995 N N . LYS A 1 528 ? 34.067 78.198 95.419 1.00 20.49 526 LYS A N 1
ATOM 3996 C CA . LYS A 1 528 ? 33.806 79.282 96.363 1.00 21.88 526 LYS A CA 1
ATOM 3997 C C . LYS A 1 528 ? 33.015 80.354 95.618 1.00 21.10 526 LYS A C 1
ATOM 3998 O O . LYS A 1 528 ? 33.235 80.567 94.427 1.00 21.17 526 LYS A O 1
ATOM 4004 N N . GLN A 1 529 ? 32.095 81.024 96.306 1.00 19.99 527 GLN A N 1
ATOM 4005 C CA . GLN A 1 529 ? 31.309 82.069 95.658 1.00 19.28 527 GLN A CA 1
ATOM 4006 C C . GLN A 1 529 ? 32.220 83.233 95.273 1.00 19.73 527 GLN A C 1
ATOM 4007 O O . GLN A 1 529 ? 33.060 83.651 96.064 1.00 17.15 527 GLN A O 1
ATOM 4013 N N . PRO A 1 530 ? 32.063 83.771 94.050 1.00 20.80 528 PRO A N 1
ATOM 4014 C CA . PRO A 1 530 ? 32.890 84.893 93.592 1.00 22.88 528 PRO A CA 1
ATOM 4015 C C . PRO A 1 530 ? 32.788 86.073 94.555 1.00 25.10 528 PRO A C 1
ATOM 4016 O O . PRO A 1 530 ? 31.813 86.196 95.294 1.00 25.09 528 PRO A O 1
ATOM 4020 N N . ASN A 1 531 ? 33.791 86.942 94.530 1.00 27.96 529 ASN A N 1
ATOM 4021 C CA . ASN A 1 531 ? 33.817 88.114 95.397 1.00 31.07 529 ASN A CA 1
ATOM 4022 C C . ASN A 1 531 ? 32.927 89.247 94.895 1.00 31.95 529 ASN A C 1
ATOM 4023 O O . ASN A 1 531 ? 32.282 89.901 95.748 1.00 32.88 529 ASN A O 1
ATOM 4028 N N . PRO B 1 22 ? -17.735 40.461 50.053 1.00 29.75 20 PRO B N 1
ATOM 4029 C CA . PRO B 1 22 ? -16.337 40.033 50.284 1.00 30.50 20 PRO B CA 1
ATOM 4030 C C . PRO B 1 22 ? -15.649 39.482 49.036 1.00 30.61 20 PRO B C 1
ATOM 4031 O O . PRO B 1 22 ? -14.440 39.251 49.047 1.00 32.06 20 PRO B O 1
ATOM 4035 N N . LEU B 1 23 ? -16.412 39.266 47.967 1.00 29.21 21 LEU B N 1
ATOM 4036 C CA . LEU B 1 23 ? -15.842 38.740 46.731 1.00 27.30 21 LEU B CA 1
ATOM 4037 C C . LEU B 1 23 ? -14.683 39.588 46.228 1.00 26.20 21 LEU B C 1
ATOM 4038 O O . LEU B 1 23 ? -13.674 39.061 45.762 1.00 25.95 21 LEU B O 1
ATOM 4043 N N . LYS B 1 24 ? -14.825 40.904 46.322 1.00 24.13 22 LYS B N 1
ATOM 4044 C CA . LYS B 1 24 ? -13.779 41.799 45.856 1.00 24.82 22 LYS B CA 1
ATOM 4045 C C . LYS B 1 24 ? -12.565 41.836 46.778 1.00 23.69 22 LYS B C 1
ATOM 4046 O O . LYS B 1 24 ? -11.523 42.369 46.403 1.00 25.18 22 LYS B O 1
ATOM 4052 N N . TYR B 1 25 ? -12.696 41.270 47.975 1.00 22.89 23 TYR B N 1
ATOM 4053 C CA . TYR B 1 25 ? -11.594 41.245 48.940 1.00 22.71 23 TYR B CA 1
ATOM 4054 C C . TYR B 1 25 ? -10.922 39.870 49.047 1.00 22.51 23 TYR B C 1
ATOM 4055 O O . TYR B 1 25 ? -9.756 39.767 49.434 1.00 22.86 23 TYR B O 1
ATOM 4064 N N . GLY B 1 26 ? -11.668 38.821 48.711 1.00 22.40 24 GLY B N 1
ATOM 4065 C CA . GLY B 1 26 ? -11.162 37.458 48.803 1.00 19.79 24 GLY B CA 1
ATOM 4066 C C . GLY B 1 26 ? -9.760 37.141 48.307 1.00 20.07 24 GLY B C 1
ATOM 4067 O O . GLY B 1 26 ? -8.895 36.728 49.087 1.00 18.64 24 GLY B O 1
ATOM 4068 N N . ALA B 1 27 ? -9.530 37.315 47.012 1.00 19.83 25 ALA B N 1
ATOM 4069 C CA . ALA B 1 27 ? -8.228 37.019 46.422 1.00 19.26 25 ALA B CA 1
ATOM 4070 C C . ALA B 1 27 ? -7.091 37.800 47.074 1.00 18.82 25 ALA B C 1
ATOM 4071 O O . ALA B 1 27 ? -6.029 37.247 47.360 1.00 17.19 25 ALA B O 1
ATOM 4073 N N . ARG B 1 28 ? -7.314 39.090 47.298 1.00 19.38 26 ARG B N 1
ATOM 4074 C CA . ARG B 1 28 ? -6.302 39.942 47.909 1.00 19.24 26 ARG B CA 1
ATOM 4075 C C . ARG B 1 28 ? -5.982 39.493 49.327 1.00 17.02 26 ARG B C 1
ATOM 4076 O O . ARG B 1 28 ? -4.818 39.446 49.724 1.00 17.76 26 ARG B O 1
ATOM 4084 N N . PHE B 1 29 ? -7.020 39.160 50.086 1.00 17.29 27 PHE B N 1
ATOM 4085 C CA . PHE B 1 29 ? -6.843 38.717 51.463 1.00 15.12 27 PHE B CA 1
ATOM 4086 C C . PHE B 1 29 ? -6.082 37.394 51.516 1.00 15.26 27 PHE B C 1
ATOM 4087 O O . PHE B 1 29 ? -5.225 37.206 52.373 1.00 15.45 27 PHE B O 1
ATOM 4103 N N . ASN B 1 31 ? -3.961 36.403 49.355 1.00 14.91 29 ASN B N 1
ATOM 4104 C CA . ASN B 1 31 ? -2.595 36.717 48.931 1.00 16.20 29 ASN B CA 1
ATOM 4105 C C . ASN B 1 31 ? -1.816 37.250 50.137 1.00 16.30 29 ASN B C 1
ATOM 4106 O O . ASN B 1 31 ? -0.673 36.856 50.372 1.00 14.61 29 ASN B O 1
ATOM 4119 N N . GLN B 1 33 ? -2.279 36.713 53.376 1.00 14.51 31 GLN B N 1
ATOM 4120 C CA . GLN B 1 33 ? -1.992 35.640 54.319 1.00 14.90 31 GLN B CA 1
ATOM 4121 C C . GLN B 1 33 ? -0.799 34.789 53.901 1.00 14.24 31 GLN B C 1
ATOM 4122 O O . GLN B 1 33 ? -0.030 34.332 54.743 1.00 14.16 31 GLN B O 1
ATOM 4128 N N . GLN B 1 34 ? -0.643 34.575 52.600 1.00 15.07 32 GLN B N 1
ATOM 4129 C CA . GLN B 1 34 ? 0.468 33.774 52.105 1.00 15.14 32 GLN B CA 1
ATOM 4130 C C . GLN B 1 34 ? 1.779 34.566 52.099 1.00 15.73 32 GLN B C 1
ATOM 4131 O O . GLN B 1 34 ? 2.851 33.995 51.903 1.00 15.41 32 GLN B O 1
ATOM 4137 N N . ARG B 1 35 ? 1.685 35.876 52.320 1.00 16.48 33 ARG B N 1
ATOM 4138 C CA . ARG B 1 35 ? 2.856 36.754 52.318 1.00 17.64 33 ARG B CA 1
ATOM 4139 C C . ARG B 1 35 ? 3.495 37.023 53.685 1.00 16.88 33 ARG B C 1
ATOM 4140 O O . ARG B 1 35 ? 4.684 37.332 53.749 1.00 16.54 33 ARG B O 1
ATOM 4148 N N . VAL B 1 36 ? 2.721 36.921 54.767 1.00 17.26 34 VAL B N 1
ATOM 4149 C CA . VAL B 1 36 ? 3.256 37.179 56.114 1.00 17.27 34 VAL B CA 1
ATOM 4150 C C . VAL B 1 36 ? 4.566 36.417 56.295 1.00 16.56 34 VAL B C 1
ATOM 4151 O O . VAL B 1 36 ? 5.585 36.983 56.702 1.00 16.85 34 VAL B O 1
ATOM 4155 N N . ILE B 1 37 ? 4.513 35.122 56.007 1.00 16.41 35 ILE B N 1
ATOM 4156 C CA . ILE B 1 37 ? 5.680 34.248 56.033 1.00 14.97 35 ILE B CA 1
ATOM 4157 C C . ILE B 1 37 ? 5.496 33.526 54.699 1.00 14.83 35 ILE B C 1
ATOM 4158 O O . ILE B 1 37 ? 4.565 32.739 54.532 1.00 14.44 35 ILE B O 1
ATOM 4163 N N . PRO B 1 38 ? 6.381 33.797 53.729 1.00 14.27 36 PRO B N 1
ATOM 4164 C CA . PRO B 1 38 ? 6.341 33.208 52.385 1.00 14.32 36 PRO B CA 1
ATOM 4165 C C . PRO B 1 38 ? 5.900 31.747 52.233 1.00 13.94 36 PRO B C 1
ATOM 4166 O O . PRO B 1 38 ? 6.536 30.838 52.750 1.00 12.72 36 PRO B O 1
ATOM 4170 N N . ILE B 1 39 ? 4.811 31.541 51.500 1.00 14.08 37 ILE B N 1
ATOM 4171 C CA . ILE B 1 39 ? 4.290 30.211 51.214 1.00 13.35 37 ILE B CA 1
ATOM 4172 C C . ILE B 1 39 ? 3.267 30.365 50.090 1.00 14.18 37 ILE B C 1
ATOM 4173 O O . ILE B 1 39 ? 2.612 31.403 49.981 1.00 15.54 37 ILE B O 1
ATOM 4178 N N . GLY B 1 40 ? 3.136 29.350 49.244 1.00 12.55 38 GLY B N 1
ATOM 4179 C CA . GLY B 1 40 ? 2.194 29.454 48.146 1.00 11.86 38 GLY B CA 1
ATOM 4180 C C . GLY B 1 40 ? 1.749 28.132 47.559 1.00 11.69 38 GLY B C 1
ATOM 4181 O O . GLY B 1 40 ? 2.132 27.068 48.036 1.00 11.79 38 GLY B O 1
ATOM 4182 N N . SER B 1 41 ? 0.938 28.213 46.508 1.00 13.12 39 SER B N 1
ATOM 4183 C CA . SER B 1 41 ? 0.411 27.037 45.825 1.00 14.24 39 SER B CA 1
ATOM 4184 C C . SER B 1 41 ? 1.497 26.099 45.304 1.00 15.19 39 SER B C 1
ATOM 4185 O O . SER B 1 41 ? 2.566 26.548 44.893 1.00 14.68 39 SER B O 1
ATOM 4188 N N . PRO B 1 42 ? 1.233 24.779 45.309 1.00 15.81 40 PRO B N 1
ATOM 4189 C CA . PRO B 1 42 ? 2.221 23.812 44.815 1.00 16.96 40 PRO B CA 1
ATOM 4190 C C . PRO B 1 42 ? 2.576 24.166 43.371 1.00 16.49 40 PRO B C 1
ATOM 4191 O O . PRO B 1 42 ? 3.675 23.884 42.894 1.00 15.16 40 PRO B O 1
ATOM 4195 N N . SER B 1 43 ? 1.621 24.792 42.691 1.00 16.40 41 SER B N 1
ATOM 4196 C CA . SER B 1 43 ? 1.778 25.206 41.301 1.00 18.33 41 SER B CA 1
ATOM 4197 C C . SER B 1 43 ? 2.915 26.197 41.079 1.00 16.47 41 SER B C 1
ATOM 4198 O O . SER B 1 43 ? 3.422 26.314 39.968 1.00 16.23 41 SER B O 1
ATOM 4201 N N . LEU B 1 44 ? 3.298 26.923 42.126 1.00 16.30 42 LEU B N 1
ATOM 4202 C CA . LEU B 1 44 ? 4.371 27.910 42.017 1.00 16.07 42 LEU B CA 1
ATOM 4203 C C . LEU B 1 44 ? 5.732 27.305 42.359 1.00 16.60 42 LEU B C 1
ATOM 4204 O O . LEU B 1 44 ? 6.733 28.015 42.485 1.00 15.42 42 LEU B O 1
ATOM 4209 N N . THR B 1 45 ? 5.746 25.982 42.495 1.00 16.98 43 THR B N 1
ATOM 4210 C CA . THR B 1 45 ? 6.942 25.207 42.808 1.00 16.84 43 THR B CA 1
ATOM 4211 C C . THR B 1 45 ? 7.888 25.810 43.852 1.00 15.56 43 THR B C 1
ATOM 4212 O O . THR B 1 45 ? 7.502 26.027 44.999 1.00 14.48 43 THR B O 1
ATOM 4216 N N . THR B 1 46 ? 9.125 26.082 43.453 1.00 14.24 44 THR B N 1
ATOM 4217 C CA . THR B 1 46 ? 10.127 26.620 44.373 1.00 13.98 44 THR B CA 1
ATOM 4218 C C . THR B 1 46 ? 10.057 28.124 44.628 1.00 13.95 44 THR B C 1
ATOM 4219 O O . THR B 1 46 ? 10.823 28.644 45.435 1.00 13.34 44 THR B O 1
ATOM 4223 N N . GLY B 1 47 ? 9.159 28.820 43.936 1.00 12.98 45 GLY B N 1
ATOM 4224 C CA . GLY B 1 47 ? 9.042 30.263 44.108 1.00 14.90 45 GLY B CA 1
ATOM 4225 C C . GLY B 1 47 ? 8.994 30.724 45.555 1.00 16.34 45 GLY B C 1
ATOM 4226 O O . GLY B 1 47 ? 9.921 31.391 46.029 1.00 15.91 45 GLY B O 1
ATOM 4227 N N . PRO B 1 48 ? 7.916 30.398 46.284 1.00 14.89 46 PRO B N 1
ATOM 4228 C CA . PRO B 1 48 ? 7.785 30.798 47.689 1.00 15.21 46 PRO B CA 1
ATOM 4229 C C . PRO B 1 48 ? 8.962 30.305 48.533 1.00 14.40 46 PRO B C 1
ATOM 4230 O O . PRO B 1 48 ? 9.364 30.959 49.492 1.00 14.19 46 PRO B O 1
ATOM 4234 N N . GLY B 1 49 ? 9.508 29.149 48.165 1.00 13.57 47 GLY B N 1
ATOM 4235 C CA . GLY B 1 49 ? 10.637 28.596 48.892 1.00 14.28 47 GLY B CA 1
ATOM 4236 C C . GLY B 1 49 ? 11.870 29.478 48.794 1.00 14.04 47 GLY B C 1
ATOM 4237 O O . GLY B 1 49 ? 12.650 29.573 49.747 1.00 13.01 47 GLY B O 1
ATOM 4238 N N . ASN B 1 50 ? 12.067 30.110 47.638 1.00 14.25 48 ASN B N 1
ATOM 4239 C CA . ASN B 1 50 ? 13.209 31.005 47.466 1.00 13.69 48 ASN B CA 1
ATOM 4240 C C . ASN B 1 50 ? 13.002 32.192 48.397 1.00 13.41 48 ASN B C 1
ATOM 4241 O O . ASN B 1 50 ? 13.946 32.668 49.028 1.00 12.45 48 ASN B O 1
ATOM 4246 N N . ASP B 1 51 ? 11.757 32.661 48.480 1.00 14.02 49 ASP B N 1
ATOM 4247 C CA . ASP B 1 51 ? 11.421 33.790 49.344 1.00 14.31 49 ASP B CA 1
ATOM 4248 C C . ASP B 1 51 ? 11.659 33.426 50.816 1.00 13.43 49 ASP B C 1
ATOM 4249 O O . ASP B 1 51 ? 12.212 34.227 51.575 1.00 12.94 49 ASP B O 1
ATOM 4254 N N . LEU B 1 52 ? 11.245 32.223 51.214 1.00 13.30 50 LEU B N 1
ATOM 4255 C CA . LEU B 1 52 ? 11.410 31.787 52.604 1.00 13.35 50 LEU B CA 1
ATOM 4256 C C . LEU B 1 52 ? 12.884 31.687 52.966 1.00 12.55 50 LEU B C 1
ATOM 4257 O O . LEU B 1 52 ? 13.270 31.955 54.104 1.00 10.65 50 LEU B O 1
ATOM 4262 N N . GLN B 1 53 ? 13.709 31.289 52.003 1.00 13.46 51 GLN B N 1
ATOM 4263 C CA . GLN B 1 53 ? 15.143 31.208 52.246 1.00 12.57 51 GLN B CA 1
ATOM 4264 C C . GLN B 1 53 ? 15.614 32.591 52.681 1.00 13.44 51 GLN B C 1
ATOM 4265 O O . GLN B 1 53 ? 16.321 32.742 53.674 1.00 12.44 51 GLN B O 1
ATOM 4271 N N . ASN B 1 54 ? 15.195 33.595 51.914 1.00 13.55 52 ASN B N 1
ATOM 4272 C CA . ASN B 1 54 ? 15.562 34.991 52.140 1.00 14.79 52 ASN B CA 1
ATOM 4273 C C . ASN B 1 54 ? 15.128 35.542 53.494 1.00 15.42 52 ASN B C 1
ATOM 4274 O O . ASN B 1 54 ? 15.873 36.280 54.143 1.00 18.37 52 ASN B O 1
ATOM 4279 N N . THR B 1 55 ? 13.929 35.180 53.929 1.00 15.05 53 THR B N 1
ATOM 4280 C CA . THR B 1 55 ? 13.418 35.692 55.191 1.00 14.44 53 THR B CA 1
ATOM 4281 C C . THR B 1 55 ? 13.726 34.831 56.416 1.00 15.98 53 THR B C 1
ATOM 4282 O O . THR B 1 55 ? 14.096 35.355 57.470 1.00 14.93 53 THR B O 1
ATOM 4286 N N . ASP B 1 56 ? 13.599 33.515 56.266 1.00 16.23 54 ASP B N 1
ATOM 4287 C CA . ASP B 1 56 ? 13.779 32.589 57.381 1.00 16.97 54 ASP B CA 1
ATOM 4288 C C . ASP B 1 56 ? 14.919 31.568 57.385 1.00 16.58 54 ASP B C 1
ATOM 4289 O O . ASP B 1 56 ? 15.641 31.443 58.373 1.00 17.11 54 ASP B O 1
ATOM 4294 N N . LEU B 1 57 ? 15.056 30.827 56.292 1.00 16.11 55 LEU B N 1
ATOM 4295 C CA . LEU B 1 57 ? 16.024 29.735 56.213 1.00 16.38 55 LEU B CA 1
ATOM 4296 C C . LEU B 1 57 ? 17.531 29.981 56.175 1.00 16.89 55 LEU B C 1
ATOM 4297 O O . LEU B 1 57 ? 18.252 29.475 57.037 1.00 17.51 55 LEU B O 1
ATOM 4302 N N . ILE B 1 58 ? 18.021 30.726 55.191 1.00 15.03 56 ILE B N 1
ATOM 4303 C CA . ILE B 1 58 ? 19.460 30.947 55.110 1.00 15.17 56 ILE B CA 1
ATOM 4304 C C . ILE B 1 58 ? 19.930 32.222 55.796 1.00 14.69 56 ILE B C 1
ATOM 4305 O O . ILE B 1 58 ? 21.134 32.455 55.915 1.00 13.86 56 ILE B O 1
ATOM 4310 N N . SER B 1 59 ? 18.983 33.037 56.253 1.00 15.56 57 SER B N 1
ATOM 4311 C CA . SER B 1 59 ? 19.316 34.280 56.939 1.00 16.17 57 SER B CA 1
ATOM 4312 C C . SER B 1 59 ? 19.036 34.181 58.444 1.00 16.02 57 SER B C 1
ATOM 4313 O O . SER B 1 59 ? 19.797 33.558 59.182 1.00 14.85 57 SER B O 1
ATOM 4316 N N . SER B 1 60 ? 17.938 34.781 58.894 1.00 14.71 58 SER B N 1
ATOM 4317 C CA . SER B 1 60 ? 17.589 34.768 60.312 1.00 13.80 58 SER B CA 1
ATOM 4318 C C . SER B 1 60 ? 17.760 33.409 60.997 1.00 13.60 58 SER B C 1
ATOM 4319 O O . SER B 1 60 ? 18.429 33.311 62.026 1.00 12.94 58 SER B O 1
ATOM 4322 N N . GLY B 1 61 ? 17.150 32.368 60.435 1.00 12.12 59 GLY B N 1
ATOM 4323 C CA . GLY B 1 61 ? 17.250 31.041 61.021 1.00 12.62 59 GLY B CA 1
ATOM 4324 C C . GLY B 1 61 ? 18.671 30.510 61.088 1.00 12.26 59 GLY B C 1
ATOM 4325 O O . GLY B 1 61 ? 19.019 29.725 61.976 1.00 12.13 59 GLY B O 1
ATOM 4326 N N . ASN B 1 62 ? 19.490 30.928 60.133 1.00 12.09 60 ASN B N 1
ATOM 4327 C CA . ASN B 1 62 ? 20.890 30.521 60.080 1.00 13.32 60 ASN B CA 1
ATOM 4328 C C . ASN B 1 62 ? 21.678 31.245 61.173 1.00 12.52 60 ASN B C 1
ATOM 4329 O O . ASN B 1 62 ? 22.434 30.625 61.924 1.00 11.53 60 ASN B O 1
ATOM 4334 N N . TYR B 1 63 ? 21.477 32.556 61.273 1.00 13.46 61 TYR B N 1
ATOM 4335 C CA . TYR B 1 63 ? 22.166 33.373 62.273 1.00 13.21 61 TYR B CA 1
ATOM 4336 C C . TYR B 1 63 ? 21.984 32.857 63.702 1.00 14.35 61 TYR B C 1
ATOM 4337 O O . TYR B 1 63 ? 22.951 32.756 64.458 1.00 14.98 61 TYR B O 1
ATOM 4346 N N . ILE B 1 64 ? 20.744 32.546 64.074 1.00 15.32 62 ILE B N 1
ATOM 4347 C CA . ILE B 1 64 ? 20.451 32.079 65.426 1.00 15.75 62 ILE B CA 1
ATOM 4348 C C . ILE B 1 64 ? 20.613 30.582 65.644 1.00 16.76 62 ILE B C 1
ATOM 4349 O O . ILE B 1 64 ? 20.368 30.079 66.740 1.00 18.17 62 ILE B O 1
ATOM 4354 N N . GLY B 1 65 ? 20.993 29.860 64.602 1.00 17.01 63 GLY B N 1
ATOM 4355 C CA . GLY B 1 65 ? 21.215 28.438 64.774 1.00 17.15 63 GLY B CA 1
ATOM 4356 C C . GLY B 1 65 ? 20.048 27.482 64.673 1.00 16.11 63 GLY B C 1
ATOM 4357 O O . GLY B 1 65 ? 20.180 26.327 65.083 1.00 15.53 63 GLY B O 1
ATOM 4358 N N . TYR B 1 66 ? 18.902 27.942 64.177 1.00 15.04 64 TYR B N 1
ATOM 4359 C CA . TYR B 1 66 ? 17.770 27.041 63.988 1.00 14.79 64 TYR B CA 1
ATOM 4360 C C . TYR B 1 66 ? 18.218 26.116 62.858 1.00 14.76 64 TYR B C 1
ATOM 4361 O O . TYR B 1 66 ? 17.962 24.909 62.873 1.00 13.66 64 TYR B O 1
ATOM 4370 N N . PHE B 1 67 ? 18.892 26.713 61.876 1.00 15.33 65 PHE B N 1
ATOM 4371 C CA . PHE B 1 67 ? 19.369 25.989 60.701 1.00 14.95 65 PHE B CA 1
ATOM 4372 C C . PHE B 1 67 ? 20.851 26.214 60.424 1.00 14.84 65 PHE B C 1
ATOM 4373 O O . PHE B 1 67 ? 21.486 27.095 61.003 1.00 14.27 65 PHE B O 1
ATOM 4381 N N . GLY B 1 68 ? 21.378 25.398 59.515 1.00 15.24 66 GLY B N 1
ATOM 4382 C CA . GLY B 1 68 ? 22.761 25.495 59.088 1.00 14.71 66 GLY B CA 1
ATOM 4383 C C . GLY B 1 68 ? 22.727 25.364 57.574 1.00 14.86 66 GLY B C 1
ATOM 4384 O O . GLY B 1 68 ? 21.957 24.559 57.049 1.00 16.61 66 GLY B O 1
ATOM 4385 N N . ASN B 1 69 ? 23.546 26.139 56.869 1.00 15.06 67 ASN B N 1
ATOM 4386 C CA . ASN B 1 69 ? 23.561 26.106 55.408 1.00 15.60 67 ASN B CA 1
ATOM 4387 C C . ASN B 1 69 ? 24.596 25.176 54.780 1.00 15.47 67 ASN B C 1
ATOM 4388 O O . ASN B 1 69 ? 25.774 25.219 55.138 1.00 14.55 67 ASN B O 1
ATOM 4393 N N . ASN B 1 70 ? 24.155 24.344 53.839 1.00 15.16 68 ASN B N 1
ATOM 4394 C CA . ASN B 1 70 ? 25.072 23.461 53.118 1.00 15.17 68 ASN B CA 1
ATOM 4395 C C . ASN B 1 70 ? 25.458 24.254 51.875 1.00 14.95 68 ASN B C 1
ATOM 4396 O O . ASN B 1 70 ? 25.234 23.817 50.744 1.00 15.50 68 ASN B O 1
ATOM 4401 N N . ASN B 1 71 ? 26.029 25.435 52.100 1.00 13.59 69 ASN B N 1
ATOM 4402 C CA . ASN B 1 71 ? 26.427 26.313 51.007 1.00 15.66 69 ASN B CA 1
ATOM 4403 C C . ASN B 1 71 ? 26.896 27.643 51.596 1.00 15.32 69 ASN B C 1
ATOM 4404 O O . ASN B 1 71 ? 26.588 27.959 52.743 1.00 16.04 69 ASN B O 1
ATOM 4409 N N . ASN B 1 72 ? 27.654 28.409 50.817 1.00 15.80 70 ASN B N 1
ATOM 4410 C CA . ASN B 1 72 ? 28.112 29.724 51.255 1.00 14.55 70 ASN B CA 1
ATOM 4411 C C . ASN B 1 72 ? 27.775 30.737 50.175 1.00 15.12 70 ASN B C 1
ATOM 4412 O O . ASN B 1 72 ? 28.016 31.931 50.336 1.00 15.52 70 ASN B O 1
ATOM 4417 N N . TRP B 1 73 ? 27.213 30.243 49.073 1.00 15.56 71 TRP B N 1
ATOM 4418 C CA . TRP B 1 73 ? 26.827 31.081 47.939 1.00 15.48 71 TRP B CA 1
ATOM 4419 C C . TRP B 1 73 ? 27.964 32.017 47.527 1.00 16.92 71 TRP B C 1
ATOM 4420 O O . TRP B 1 73 ? 27.733 33.138 47.078 1.00 16.88 71 TRP B O 1
ATOM 4431 N N . GLY B 1 74 ? 29.196 31.541 47.686 1.00 18.92 72 GLY B N 1
ATOM 4432 C CA . GLY B 1 74 ? 30.354 32.342 47.326 1.00 20.15 72 GLY B CA 1
ATOM 4433 C C . GLY B 1 74 ? 30.458 33.620 48.137 1.00 19.23 72 GLY B C 1
ATOM 4434 O O . GLY B 1 74 ? 31.138 34.559 47.735 1.00 17.95 72 GLY B O 1
ATOM 4435 N N . PHE B 1 75 ? 29.787 33.651 49.285 1.00 19.05 73 PHE B N 1
ATOM 4436 C CA . PHE B 1 75 ? 29.797 34.824 50.155 1.00 18.63 73 PHE B CA 1
ATOM 4437 C C . PHE B 1 75 ? 29.158 36.004 49.434 1.00 18.13 73 PHE B C 1
ATOM 4438 O O . PHE B 1 75 ? 29.509 37.158 49.684 1.00 17.01 73 PHE B O 1
ATOM 4446 N N . ASN B 1 76 ? 28.210 35.715 48.545 1.00 19.31 74 ASN B N 1
ATOM 4447 C CA . ASN B 1 76 ? 27.544 36.771 47.789 1.00 19.67 74 ASN B CA 1
ATOM 4448 C C . ASN B 1 76 ? 26.132 37.138 48.237 1.00 19.14 74 ASN B C 1
ATOM 4449 O O . ASN B 1 76 ? 25.441 37.885 47.539 1.00 19.78 74 ASN B O 1
ATOM 4454 N N . ASN B 1 77 ? 25.680 36.614 49.372 1.00 17.46 75 ASN B N 1
ATOM 4455 C CA . ASN B 1 77 ? 24.351 36.987 49.850 1.00 16.47 75 ASN B CA 1
ATOM 4456 C C . ASN B 1 77 ? 24.252 37.073 51.363 1.00 15.49 75 ASN B C 1
ATOM 4457 O O . ASN B 1 77 ? 25.249 36.912 52.076 1.00 16.37 75 ASN B O 1
ATOM 4462 N N . GLU B 1 78 ? 23.040 37.329 51.848 1.00 15.12 76 GLU B N 1
ATOM 4463 C CA . GLU B 1 78 ? 22.799 37.491 53.276 1.00 14.86 76 GLU B CA 1
ATOM 4464 C C . GLU B 1 78 ? 23.186 36.305 54.164 1.00 14.66 76 GLU B C 1
ATOM 4465 O O . GLU B 1 78 ? 23.371 36.475 55.368 1.00 13.93 76 GLU B O 1
ATOM 4471 N N . ALA B 1 79 ? 23.305 35.113 53.589 1.00 14.15 77 ALA B N 1
ATOM 4472 C CA . ALA B 1 79 ? 23.670 33.939 54.382 1.00 14.14 77 ALA B CA 1
ATOM 4473 C C . ALA B 1 79 ? 24.994 34.198 55.087 1.00 15.27 77 ALA B C 1
ATOM 4474 O O . ALA B 1 79 ? 25.172 33.841 56.252 1.00 15.27 77 ALA B O 1
ATOM 4476 N N . ASN B 1 80 ? 25.932 34.813 54.377 1.00 15.05 78 ASN B N 1
ATOM 4477 C CA . ASN B 1 80 ? 27.215 35.113 54.986 1.00 14.84 78 ASN B CA 1
ATOM 4478 C C . ASN B 1 80 ? 27.373 36.603 55.260 1.00 14.88 78 ASN B C 1
ATOM 4479 O O . ASN B 1 80 ? 28.466 37.168 55.172 1.00 13.80 78 ASN B O 1
ATOM 4484 N N . TRP B 1 81 ? 26.246 37.222 55.597 1.00 14.32 79 TRP B N 1
ATOM 4485 C CA . TRP B 1 81 ? 26.178 38.631 55.968 1.00 14.64 79 TRP B CA 1
ATOM 4486 C C . TRP B 1 81 ? 26.551 39.638 54.883 1.00 14.34 79 TRP B C 1
ATOM 4487 O O . TRP B 1 81 ? 26.886 40.783 55.189 1.00 12.75 79 TRP B O 1
ATOM 4498 N N . ASN B 1 82 ? 26.501 39.221 53.622 1.00 14.66 80 ASN B N 1
ATOM 4499 C CA . ASN B 1 82 ? 26.798 40.135 52.524 1.00 14.48 80 ASN B CA 1
ATOM 4500 C C . ASN B 1 82 ? 25.449 40.663 52.044 1.00 14.58 80 ASN B C 1
ATOM 4501 O O . ASN B 1 82 ? 24.801 40.060 51.185 1.00 14.78 80 ASN B O 1
ATOM 4506 N N . PHE B 1 83 ? 25.026 41.787 52.615 1.00 15.05 81 PHE B N 1
ATOM 4507 C CA . PHE B 1 83 ? 23.738 42.391 52.279 1.00 15.14 81 PHE B CA 1
ATOM 4508 C C . PHE B 1 83 ? 23.783 43.195 50.985 1.00 14.68 81 PHE B C 1
ATOM 4509 O O . PHE B 1 83 ? 23.675 44.420 51.001 1.00 14.96 81 PHE B O 1
ATOM 4517 N N . THR B 1 84 ? 23.936 42.496 49.867 1.00 14.94 82 THR B N 1
ATOM 4518 C CA . THR B 1 84 ? 24.011 43.139 48.563 1.00 14.81 82 THR B CA 1
ATOM 4519 C C . THR B 1 84 ? 22.717 43.853 48.214 1.00 14.56 82 THR B C 1
ATOM 4520 O O . THR B 1 84 ? 21.667 43.595 48.797 1.00 14.71 82 THR B O 1
ATOM 4524 N N . ASP B 1 85 ? 22.810 44.745 47.236 1.00 14.73 83 ASP B N 1
ATOM 4525 C CA . ASP B 1 85 ? 21.673 45.517 46.776 1.00 15.50 83 ASP B CA 1
ATOM 4526 C C . ASP B 1 85 ? 20.535 44.599 46.317 1.00 15.58 83 ASP B C 1
ATOM 4527 O O . ASP B 1 85 ? 19.392 44.754 46.745 1.00 12.57 83 ASP B O 1
ATOM 4532 N N . SER B 1 86 ? 20.848 43.638 45.450 1.00 14.39 84 SER B N 1
ATOM 4533 C CA . SER B 1 86 ? 19.818 42.735 44.944 1.00 16.20 84 SER B CA 1
ATOM 4534 C C . SER B 1 86 ? 19.105 41.937 46.034 1.00 14.80 84 SER B C 1
ATOM 4535 O O . SER B 1 86 ? 17.876 41.843 46.030 1.00 14.31 84 SER B O 1
ATOM 4538 N N . ARG B 1 87 ? 19.863 41.377 46.971 1.00 14.09 85 ARG B N 1
ATOM 4539 C CA . ARG B 1 87 ? 19.264 40.588 48.044 1.00 13.22 85 ARG B CA 1
ATOM 4540 C C . ARG B 1 87 ? 18.486 41.438 49.052 1.00 13.30 85 ARG B C 1
ATOM 4541 O O . ARG B 1 87 ? 17.516 40.969 49.644 1.00 13.77 85 ARG B O 1
ATOM 4557 N N . ASN B 1 89 ? 16.955 44.225 48.228 1.00 12.61 87 ASN B N 1
ATOM 4558 C CA . ASN B 1 89 ? 15.774 44.676 47.499 1.00 15.58 87 ASN B CA 1
ATOM 4559 C C . ASN B 1 89 ? 14.773 43.518 47.599 1.00 14.06 87 ASN B C 1
ATOM 4560 O O . ASN B 1 89 ? 13.567 43.717 47.766 1.00 13.82 87 ASN B O 1
ATOM 4565 N N . TYR B 1 90 ? 15.306 42.306 47.501 1.00 13.16 88 TYR B N 1
ATOM 4566 C CA . TYR B 1 90 ? 14.520 41.080 47.587 1.00 12.50 88 TYR B CA 1
ATOM 4567 C C . TYR B 1 90 ? 13.923 40.950 48.988 1.00 11.71 88 TYR B C 1
ATOM 4568 O O . TYR B 1 90 ? 12.767 40.551 49.152 1.00 11.23 88 TYR B O 1
ATOM 4577 N N . ALA B 1 91 ? 14.712 41.283 50.004 1.00 13.17 89 ALA B N 1
ATOM 4578 C CA . ALA B 1 91 ? 14.232 41.201 51.378 1.00 12.27 89 ALA B CA 1
ATOM 4579 C C . ALA B 1 91 ? 13.139 42.239 51.630 1.00 13.01 89 ALA B C 1
ATOM 4580 O O . ALA B 1 91 ? 12.179 41.972 52.354 1.00 12.27 89 ALA B O 1
ATOM 4582 N N . TYR B 1 92 ? 13.285 43.420 51.036 1.00 12.96 90 TYR B N 1
ATOM 4583 C CA . TYR B 1 92 ? 12.291 44.477 51.212 1.00 13.48 90 TYR B CA 1
ATOM 4584 C C . TYR B 1 92 ? 10.954 44.014 50.640 1.00 13.57 90 TYR B C 1
ATOM 4585 O O . TYR B 1 92 ? 9.889 44.304 51.192 1.00 13.11 90 TYR B O 1
ATOM 4594 N N . GLN B 1 93 ? 11.015 43.303 49.519 1.00 13.59 91 GLN B N 1
ATOM 4595 C CA . GLN B 1 93 ? 9.813 42.777 48.887 1.00 14.02 91 GLN B CA 1
ATOM 4596 C C . GLN B 1 93 ? 9.164 41.734 49.798 1.00 14.39 91 GLN B C 1
ATOM 4597 O O . GLN B 1 93 ? 7.973 41.808 50.107 1.00 15.69 91 GLN B O 1
ATOM 4603 N N . ASN B 1 94 ? 9.963 40.773 50.245 1.00 13.24 92 ASN B N 1
ATOM 4604 C CA . ASN B 1 94 ? 9.459 39.697 51.087 1.00 12.11 92 ASN B CA 1
ATOM 4605 C C . ASN B 1 94 ? 8.984 40.058 52.488 1.00 11.60 92 ASN B C 1
ATOM 4606 O O . ASN B 1 94 ? 8.184 39.327 53.069 1.00 15.58 92 ASN B O 1
ATOM 4611 N N . PHE B 1 95 ? 9.471 41.167 53.038 1.00 12.37 93 PHE B N 1
ATOM 4612 C CA . PHE B 1 95 ? 9.069 41.587 54.380 1.00 12.75 93 PHE B CA 1
ATOM 4613 C C . PHE B 1 95 ? 8.064 42.732 54.389 1.00 13.61 93 PHE B C 1
ATOM 4614 O O . PHE B 1 95 ? 7.280 42.864 55.330 1.00 13.74 93 PHE B O 1
ATOM 4622 N N . TYR B 1 96 ? 8.079 43.551 53.345 1.00 13.44 94 TYR B N 1
ATOM 4623 C CA . TYR B 1 96 ? 7.199 44.710 53.297 1.00 14.38 94 TYR B CA 1
ATOM 4624 C C . TYR B 1 96 ? 6.333 44.931 52.053 1.00 14.75 94 TYR B C 1
ATOM 4625 O O . TYR B 1 96 ? 5.109 44.909 52.143 1.00 14.46 94 TYR B O 1
ATOM 4634 N N . SER B 1 97 ? 6.957 45.152 50.898 1.00 14.80 95 SER B N 1
ATOM 4635 C CA . SER B 1 97 ? 6.197 45.464 49.689 1.00 16.57 95 SER B CA 1
ATOM 4636 C C . SER B 1 97 ? 5.247 44.425 49.096 1.00 16.91 95 SER B C 1
ATOM 4637 O O . SER B 1 97 ? 4.190 44.795 48.585 1.00 15.80 95 SER B O 1
ATOM 4640 N N . GLN B 1 98 ? 5.595 43.141 49.149 1.00 15.99 96 GLN B N 1
ATOM 4641 C CA . GLN B 1 98 ? 4.705 42.126 48.593 1.00 17.18 96 GLN B CA 1
ATOM 4642 C C . GLN B 1 98 ? 3.338 42.167 49.270 1.00 17.79 96 GLN B C 1
ATOM 4643 O O . GLN B 1 98 ? 2.306 42.018 48.616 1.00 19.60 96 GLN B O 1
ATOM 4649 N N . ILE B 1 99 ? 3.316 42.370 50.580 1.00 16.63 97 ILE B N 1
ATOM 4650 C CA . ILE B 1 99 ? 2.035 42.408 51.260 1.00 17.48 97 ILE B CA 1
ATOM 4651 C C . ILE B 1 99 ? 1.402 43.798 51.187 1.00 17.13 97 ILE B C 1
ATOM 4652 O O . ILE B 1 99 ? 0.194 43.946 51.376 1.00 17.88 97 ILE B O 1
ATOM 4657 N N . PHE B 1 100 ? 2.216 44.810 50.893 1.00 16.85 98 PHE B N 1
ATOM 4658 C CA . PHE B 1 100 ? 1.720 46.178 50.768 1.00 17.49 98 PHE B CA 1
ATOM 4659 C C . PHE B 1 100 ? 0.733 46.287 49.612 1.00 17.26 98 PHE B C 1
ATOM 4660 O O . PHE B 1 100 ? -0.317 46.913 49.739 1.00 15.96 98 PHE B O 1
ATOM 4668 N N . LEU B 1 101 ? 1.091 45.689 48.480 1.00 18.06 99 LEU B N 1
ATOM 4669 C CA . LEU B 1 101 ? 0.251 45.741 47.288 1.00 19.39 99 LEU B CA 1
ATOM 4670 C C . LEU B 1 101 ? -1.187 45.304 47.536 1.00 18.59 99 LEU B C 1
ATOM 4671 O O . LEU B 1 101 ? -2.116 46.089 47.329 1.00 18.85 99 LEU B O 1
ATOM 4676 N N . PRO B 1 102 ? -1.392 44.051 47.984 1.00 17.75 100 PRO B N 1
ATOM 4677 C CA . PRO B 1 102 ? -2.739 43.537 48.251 1.00 17.35 100 PRO B CA 1
ATOM 4678 C C . PRO B 1 102 ? -3.473 44.350 49.317 1.00 17.77 100 PRO B C 1
ATOM 4679 O O . PRO B 1 102 ? -4.660 44.659 49.174 1.00 15.36 100 PRO B O 1
ATOM 4683 N N . TRP B 1 103 ? -2.762 44.693 50.387 1.00 17.46 101 TRP B N 1
ATOM 4684 C CA . TRP B 1 103 ? -3.360 45.461 51.471 1.00 16.80 101 TRP B CA 1
ATOM 4685 C C . TRP B 1 103 ? -3.847 46.826 51.006 1.00 17.18 101 TRP B C 1
ATOM 4686 O O . TRP B 1 103 ? -4.948 47.246 51.356 1.00 18.24 101 TRP B O 1
ATOM 4697 N N . ASN B 1 104 ? -3.018 47.518 50.231 1.00 17.06 102 ASN B N 1
ATOM 4698 C CA . ASN B 1 104 ? -3.366 48.842 49.739 1.00 17.64 102 ASN B CA 1
ATOM 4699 C C . ASN B 1 104 ? -4.636 48.825 48.891 1.00 19.35 102 ASN B C 1
ATOM 4700 O O . ASN B 1 104 ? -5.445 49.751 48.958 1.00 18.93 102 ASN B O 1
ATOM 4705 N N . GLU B 1 105 ? -4.816 47.776 48.097 1.00 19.46 103 GLU B N 1
ATOM 4706 C CA . GLU B 1 105 ? -6.005 47.674 47.261 1.00 20.58 103 GLU B CA 1
ATOM 4707 C C . GLU B 1 105 ? -7.229 47.439 48.134 1.00 20.26 103 GLU B C 1
ATOM 4708 O O . GLU B 1 105 ? -8.317 47.928 47.834 1.00 20.79 103 GLU B O 1
ATOM 4714 N N . ILE B 1 106 ? -7.050 46.687 49.214 1.00 19.37 104 ILE B N 1
ATOM 4715 C CA . ILE B 1 106 ? -8.147 46.425 50.132 1.00 19.99 104 ILE B CA 1
ATOM 4716 C C . ILE B 1 106 ? -8.495 47.733 50.845 1.00 21.23 104 ILE B C 1
ATOM 4717 O O . ILE B 1 106 ? -9.667 48.052 51.049 1.00 22.13 104 ILE B O 1
ATOM 4722 N N . TYR B 1 107 ? -7.467 48.493 51.206 1.00 21.53 105 TYR B N 1
ATOM 4723 C CA . TYR B 1 107 ? -7.655 49.765 51.897 1.00 22.33 105 TYR B CA 1
ATOM 4724 C C . TYR B 1 107 ? -8.385 50.768 51.012 1.00 22.58 105 TYR B C 1
ATOM 4725 O O . TYR B 1 107 ? -9.288 51.462 51.473 1.00 22.05 105 TYR B O 1
ATOM 4734 N N . GLU B 1 108 ? -7.990 50.836 49.742 1.00 23.80 106 GLU B N 1
ATOM 4735 C CA . GLU B 1 108 ? -8.604 51.755 48.782 1.00 26.66 106 GLU B CA 1
ATOM 4736 C C . GLU B 1 108 ? -10.099 51.515 48.642 1.00 27.11 106 GLU B C 1
ATOM 4737 O O . GLU B 1 108 ? -10.881 52.454 48.503 1.00 29.30 106 GLU B O 1
ATOM 4743 N N . ILE B 1 109 ? -10.480 50.245 48.660 1.00 26.87 107 ILE B N 1
ATOM 4744 C CA . ILE B 1 109 ? -11.869 49.849 48.511 1.00 26.93 107 ILE B CA 1
ATOM 4745 C C . ILE B 1 109 ? -12.665 49.998 49.801 1.00 27.62 107 ILE B C 1
ATOM 4746 O O . ILE B 1 109 ? -13.821 50.423 49.777 1.00 27.51 107 ILE B O 1
ATOM 4751 N N . ALA B 1 110 ? -12.044 49.654 50.923 1.00 25.80 108 ALA B N 1
ATOM 4752 C CA . ALA B 1 110 ? -12.709 49.744 52.218 1.00 26.55 108 ALA B CA 1
ATOM 4753 C C . ALA B 1 110 ? -12.811 51.174 52.746 1.00 27.48 108 ALA B C 1
ATOM 4754 O O . ALA B 1 110 ? -13.822 51.543 53.343 1.00 28.89 108 ALA B O 1
ATOM 4756 N N . LYS B 1 111 ? -11.771 51.978 52.528 1.00 28.10 109 LYS B N 1
ATOM 4757 C CA . LYS B 1 111 ? -11.768 53.356 53.019 1.00 29.14 109 LYS B CA 1
ATOM 4758 C C . LYS B 1 111 ? -12.830 54.228 52.356 1.00 30.56 109 LYS B C 1
ATOM 4759 O O . LYS B 1 111 ? -13.084 55.351 52.796 1.00 32.12 109 LYS B O 1
ATOM 4765 N N . ASP B 1 112 ? -13.445 53.715 51.297 1.00 30.19 110 ASP B N 1
ATOM 4766 C CA . ASP B 1 112 ? -14.486 54.455 50.593 1.00 30.40 110 ASP B CA 1
ATOM 4767 C C . ASP B 1 112 ? -15.850 53.825 50.841 1.00 29.25 110 ASP B C 1
ATOM 4768 O O . ASP B 1 112 ? -16.839 54.205 50.215 1.00 29.05 110 ASP B O 1
ATOM 4773 N N . SER B 1 113 ? -15.902 52.867 51.761 1.00 28.56 111 SER B N 1
ATOM 4774 C CA . SER B 1 113 ? -17.152 52.176 52.062 1.00 27.53 111 SER B CA 1
ATOM 4775 C C . SER B 1 113 ? -17.892 52.701 53.290 1.00 27.80 111 SER B C 1
ATOM 4776 O O . SER B 1 113 ? -17.282 53.202 54.240 1.00 27.48 111 SER B O 1
ATOM 4779 N N . ASP B 1 114 ? -19.216 52.569 53.253 1.00 26.83 112 ASP B N 1
ATOM 4780 C CA . ASP B 1 114 ? -20.087 53.002 54.337 1.00 28.08 112 ASP B CA 1
ATOM 4781 C C . ASP B 1 114 ? -20.649 51.777 55.046 1.00 27.66 112 ASP B C 1
ATOM 4782 O O . ASP B 1 114 ? -21.455 51.890 55.965 1.00 28.25 112 ASP B O 1
ATOM 4787 N N . SER B 1 115 ? -20.207 50.606 54.604 1.00 27.33 113 SER B N 1
ATOM 4788 C CA . SER B 1 115 ? -20.653 49.338 55.167 1.00 27.39 113 SER B CA 1
ATOM 4789 C C . SER B 1 115 ? -19.843 48.918 56.382 1.00 26.80 113 SER B C 1
ATOM 4790 O O . SER B 1 115 ? -18.612 48.913 56.343 1.00 27.61 113 SER B O 1
ATOM 4793 N N . PRO B 1 116 ? -20.527 48.551 57.479 1.00 26.32 114 PRO B N 1
ATOM 4794 C CA . PRO B 1 116 ? -19.849 48.123 58.705 1.00 26.17 114 PRO B CA 1
ATOM 4795 C C . PRO B 1 116 ? -19.167 46.760 58.580 1.00 26.41 114 PRO B C 1
ATOM 4796 O O . PRO B 1 116 ? -18.148 46.508 59.228 1.00 25.31 114 PRO B O 1
ATOM 4800 N N . SER B 1 117 ? -19.728 45.879 57.755 1.00 26.16 115 SER B N 1
ATOM 4801 C CA . SER B 1 117 ? -19.141 44.556 57.573 1.00 25.98 115 SER B CA 1
ATOM 4802 C C . SER B 1 117 ? -17.807 44.710 56.850 1.00 25.42 115 SER B C 1
ATOM 4803 O O . SER B 1 117 ? -16.850 43.984 57.126 1.00 26.79 115 SER B O 1
ATOM 4806 N N . GLU B 1 118 ? -17.744 45.669 55.933 1.00 25.82 116 GLU B N 1
ATOM 4807 C CA . GLU B 1 118 ? -16.517 45.917 55.194 1.00 24.05 116 GLU B CA 1
ATOM 4808 C C . GLU B 1 118 ? -15.466 46.584 56.084 1.00 24.71 116 GLU B C 1
ATOM 4809 O O . GLU B 1 118 ? -14.267 46.483 55.822 1.00 22.56 116 GLU B O 1
ATOM 4815 N N . GLN B 1 119 ? -15.908 47.267 57.138 1.00 24.14 117 GLN B N 1
ATOM 4816 C CA . GLN B 1 119 ? -14.959 47.897 58.053 1.00 24.19 117 GLN B CA 1
ATOM 4817 C C . GLN B 1 119 ? -14.288 46.794 58.877 1.00 23.59 117 GLN B C 1
ATOM 4818 O O . GLN B 1 119 ? -13.128 46.919 59.280 1.00 23.20 117 GLN B O 1
ATOM 4824 N N . ALA B 1 120 ? -15.031 45.715 59.119 1.00 22.08 118 ALA B N 1
ATOM 4825 C CA . ALA B 1 120 ? -14.524 44.576 59.876 1.00 20.44 118 ALA B CA 1
ATOM 4826 C C . ALA B 1 120 ? -13.498 43.844 59.021 1.00 20.74 118 ALA B C 1
ATOM 4827 O O . ALA B 1 120 ? -12.495 43.342 59.526 1.00 19.92 118 ALA B O 1
ATOM 4829 N N . ILE B 1 121 ? -13.766 43.779 57.721 1.00 19.36 119 ILE B N 1
ATOM 4830 C CA . ILE B 1 121 ? -12.860 43.126 56.791 1.00 20.07 119 ILE B CA 1
ATOM 4831 C C . ILE B 1 121 ? -11.533 43.873 56.795 1.00 19.49 119 ILE B C 1
ATOM 4832 O O . ILE B 1 121 ? -10.470 43.257 56.835 1.00 19.91 119 ILE B O 1
ATOM 4837 N N . LEU B 1 122 ? -11.595 45.202 56.767 1.00 19.32 120 LEU B N 1
ATOM 4838 C CA . LEU B 1 122 ? -10.382 46.011 56.766 1.00 19.14 120 LEU B CA 1
ATOM 4839 C C . LEU B 1 122 ? -9.547 45.828 58.031 1.00 19.08 120 LEU B C 1
ATOM 4840 O O . LEU B 1 122 ? -8.318 45.777 57.965 1.00 19.17 120 LEU B O 1
ATOM 4845 N N . GLU B 1 123 ? -10.205 45.733 59.181 1.00 19.33 121 GLU B N 1
ATOM 4846 C CA . GLU B 1 123 ? -9.477 45.562 60.432 1.00 20.49 121 GLU B CA 1
ATOM 4847 C C . GLU B 1 123 ? -8.783 44.207 60.506 1.00 20.53 121 GLU B C 1
ATOM 4848 O O . GLU B 1 123 ? -7.694 44.096 61.073 1.00 22.08 121 GLU B O 1
ATOM 4854 N N . ILE B 1 124 ? -9.404 43.173 59.945 1.00 18.87 122 ILE B N 1
ATOM 4855 C CA . ILE B 1 124 ? -8.771 41.862 59.949 1.00 18.54 122 ILE B CA 1
ATOM 4856 C C . ILE B 1 124 ? -7.582 41.937 58.990 1.00 18.08 122 ILE B C 1
ATOM 4857 O O . ILE B 1 124 ? -6.531 41.342 59.234 1.00 16.52 122 ILE B O 1
ATOM 4862 N N . ALA B 1 125 ? -7.748 42.688 57.905 1.00 17.69 123 ALA B N 1
ATOM 4863 C CA . ALA B 1 125 ? -6.672 42.862 56.933 1.00 18.13 123 ALA B CA 1
ATOM 4864 C C . ALA B 1 125 ? -5.525 43.629 57.598 1.00 17.20 123 ALA B C 1
ATOM 4865 O O . ALA B 1 125 ? -4.354 43.345 57.350 1.00 17.10 123 ALA B O 1
ATOM 4867 N N . ASN B 1 126 ? -5.866 44.600 58.442 1.00 16.92 124 ASN B N 1
ATOM 4868 C CA . ASN B 1 126 ? -4.850 45.388 59.132 1.00 16.95 124 ASN B CA 1
ATOM 4869 C C . ASN B 1 126 ? -4.059 44.518 60.104 1.00 16.78 124 ASN B C 1
ATOM 4870 O O . ASN B 1 126 ? -2.851 44.693 60.255 1.00 17.64 124 ASN B O 1
ATOM 4875 N N . ILE B 1 127 ? -4.735 43.584 60.767 1.00 16.78 125 ILE B N 1
ATOM 4876 C CA . ILE B 1 127 ? -4.049 42.691 61.695 1.00 16.28 125 ILE B CA 1
ATOM 4877 C C . ILE B 1 127 ? -3.012 41.876 60.916 1.00 16.30 125 ILE B C 1
ATOM 4878 O O . ILE B 1 127 ? -1.851 41.773 61.324 1.00 13.73 125 ILE B O 1
ATOM 4883 N N . VAL B 1 128 ? -3.431 41.299 59.791 1.00 15.60 126 VAL B N 1
ATOM 4884 C CA . VAL B 1 128 ? -2.516 40.509 58.977 1.00 15.16 126 VAL B CA 1
ATOM 4885 C C . VAL B 1 128 ? -1.360 41.388 58.514 1.00 14.84 126 VAL B C 1
ATOM 4886 O O . VAL B 1 128 ? -0.206 40.976 58.550 1.00 12.77 126 VAL B O 1
ATOM 4890 N N . ARG B 1 129 ? -1.676 42.602 58.083 1.00 14.37 127 ARG B N 1
ATOM 4891 C CA . ARG B 1 129 ? -0.645 43.520 57.617 1.00 16.03 127 ARG B CA 1
ATOM 4892 C C . ARG B 1 129 ? 0.342 43.823 58.737 1.00 16.14 127 ARG B C 1
ATOM 4893 O O . ARG B 1 129 ? 1.552 43.849 58.517 1.00 15.89 127 ARG B O 1
ATOM 4901 N N . ASN B 1 130 ? -0.174 44.053 59.941 1.00 16.05 128 ASN B N 1
ATOM 4902 C CA . ASN B 1 130 ? 0.696 44.384 61.061 1.00 15.22 128 ASN B CA 1
ATOM 4903 C C . ASN B 1 130 ? 1.549 43.230 61.570 1.00 14.79 128 ASN B C 1
ATOM 4904 O O . ASN B 1 130 ? 2.657 43.448 62.063 1.00 13.63 128 ASN B O 1
ATOM 4909 N N . ILE B 1 131 ? 1.051 42.003 61.442 1.00 14.80 129 ILE B N 1
ATOM 4910 C CA . ILE B 1 131 ? 1.833 40.844 61.859 1.00 16.45 129 ILE B CA 1
ATOM 4911 C C . ILE B 1 131 ? 3.027 40.766 60.912 1.00 15.77 129 ILE B C 1
ATOM 4912 O O . ILE B 1 131 ? 4.148 40.484 61.327 1.00 18.24 129 ILE B O 1
ATOM 4917 N N . ALA B 1 132 ? 2.775 41.030 59.633 1.00 15.67 130 ALA B N 1
ATOM 4918 C CA . ALA B 1 132 ? 3.827 40.999 58.623 1.00 14.41 130 ALA B CA 1
ATOM 4919 C C . ALA B 1 132 ? 4.796 42.161 58.796 1.00 14.69 130 ALA B C 1
ATOM 4920 O O . ALA B 1 132 ? 6.012 41.977 58.738 1.00 13.33 130 ALA B O 1
ATOM 4922 N N . TRP B 1 133 ? 4.265 43.360 59.011 1.00 12.87 131 TRP B N 1
ATOM 4923 C CA . TRP B 1 133 ? 5.134 44.520 59.154 1.00 13.85 131 TRP B CA 1
ATOM 4924 C C . TRP B 1 133 ? 5.884 44.598 60.473 1.00 13.66 131 TRP B C 1
ATOM 4925 O O . TR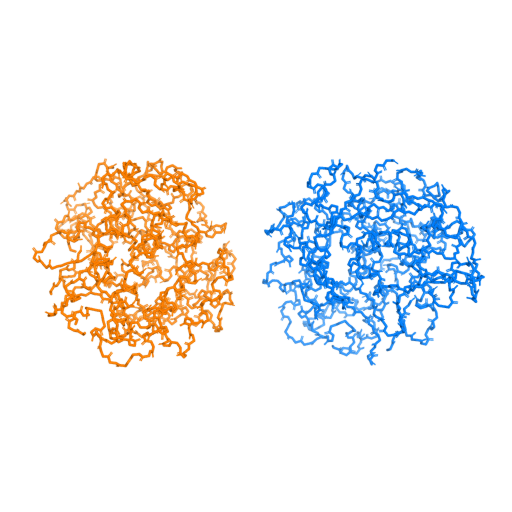P B 1 133 ? 6.830 45.373 60.600 1.00 13.78 131 TRP B O 1
ATOM 4936 N N . LEU B 1 134 ? 5.473 43.798 61.454 1.00 14.85 132 LEU B N 1
ATOM 4937 C CA . LEU B 1 134 ? 6.192 43.773 62.723 1.00 14.20 132 LEU B CA 1
ATOM 4938 C C . LEU B 1 134 ? 7.539 43.136 62.377 1.00 14.38 132 LEU B C 1
ATOM 4939 O O . LEU B 1 134 ? 8.579 43.532 62.895 1.00 14.70 132 LEU B O 1
ATOM 4944 N N . ARG B 1 135 ? 7.503 42.142 61.491 1.00 14.28 133 ARG B N 1
ATOM 4945 C CA . ARG B 1 135 ? 8.719 41.465 61.037 1.00 12.94 133 ARG B CA 1
ATOM 4946 C C . ARG B 1 135 ? 9.568 42.483 60.268 1.00 11.89 133 ARG B C 1
ATOM 4947 O O . ARG B 1 135 ? 10.777 42.590 60.482 1.00 9.45 133 ARG B O 1
ATOM 4955 N N . ALA B 1 136 ? 8.922 43.232 59.377 1.00 11.48 134 ALA B N 1
ATOM 4956 C CA . ALA B 1 136 ? 9.616 44.237 58.573 1.00 11.69 134 ALA B CA 1
ATOM 4957 C C . ALA B 1 136 ? 10.432 45.192 59.437 1.00 12.46 134 ALA B C 1
ATOM 4958 O O . ALA B 1 136 ? 11.637 45.350 59.230 1.00 13.68 134 ALA B O 1
ATOM 4960 N N . THR B 1 137 ? 9.788 45.821 60.413 1.00 12.40 135 THR B N 1
ATOM 4961 C CA . THR B 1 137 ? 10.502 46.755 61.271 1.00 12.66 135 THR B CA 1
ATOM 4962 C C . THR B 1 137 ? 11.552 46.064 62.141 1.00 12.87 135 THR B C 1
ATOM 4963 O O . THR B 1 137 ? 12.627 46.612 62.376 1.00 13.77 135 THR B O 1
ATOM 4967 N N . ASP B 1 138 ? 11.251 44.857 62.610 1.00 13.53 136 ASP B N 1
ATOM 4968 C CA . ASP B 1 138 ? 12.197 44.132 63.449 1.00 13.78 136 ASP B CA 1
ATOM 4969 C C . ASP B 1 138 ? 13.419 43.676 62.660 1.00 12.99 136 ASP B C 1
ATOM 4970 O O . ASP B 1 138 ? 14.445 43.323 63.240 1.00 14.43 136 ASP B O 1
ATOM 4975 N N . VAL B 1 139 ? 13.303 43.696 61.338 1.00 11.63 137 VAL B N 1
ATOM 4976 C CA . VAL B 1 139 ? 14.399 43.305 60.467 1.00 13.20 137 VAL B CA 1
ATOM 4977 C C . VAL B 1 139 ? 15.174 44.518 59.938 1.00 13.85 137 VAL B C 1
ATOM 4978 O O . VAL B 1 139 ? 16.408 44.501 59.901 1.00 14.99 137 VAL B O 1
ATOM 4982 N N . PHE B 1 140 ? 14.456 45.569 59.540 1.00 12.96 138 PHE B N 1
ATOM 4983 C CA . PHE B 1 140 ? 15.099 46.773 59.000 1.00 14.95 138 PHE B CA 1
ATOM 4984 C C . PHE B 1 140 ? 15.184 47.971 59.947 1.00 14.48 138 PHE B C 1
ATOM 4985 O O . PHE B 1 140 ? 16.098 48.793 59.836 1.00 14.54 138 PHE B O 1
ATOM 4993 N N . GLY B 1 141 ? 14.227 48.073 60.862 1.00 14.63 139 GLY B N 1
ATOM 4994 C CA . GLY B 1 141 ? 14.187 49.204 61.775 1.00 14.62 139 GLY B CA 1
ATOM 4995 C C . GLY B 1 141 ? 13.086 50.132 61.285 1.00 13.80 139 GLY B C 1
ATOM 4996 O O . GLY B 1 141 ? 11.902 49.789 61.371 1.00 13.62 139 GLY B O 1
ATOM 4997 N N . PRO B 1 142 ? 13.435 51.309 60.747 1.00 14.07 140 PRO B N 1
ATOM 4998 C CA . PRO B 1 142 ? 12.397 52.221 60.261 1.00 13.92 140 PRO B CA 1
ATOM 4999 C C . PRO B 1 142 ? 11.734 51.692 58.989 1.00 14.11 140 PRO B C 1
ATOM 5000 O O . PRO B 1 142 ? 12.392 51.100 58.136 1.00 13.80 140 PRO B O 1
ATOM 5004 N N . ILE B 1 143 ? 10.425 51.890 58.883 1.00 15.11 141 ILE B N 1
ATOM 5005 C CA . ILE B 1 143 ? 9.668 51.475 57.709 1.00 15.39 141 ILE B CA 1
ATOM 5006 C C . ILE B 1 143 ? 8.584 52.515 57.470 1.00 15.81 141 ILE B C 1
ATOM 5007 O O . ILE B 1 143 ? 8.277 53.307 58.361 1.00 14.69 141 ILE B O 1
ATOM 5012 N N . ALA B 1 144 ? 8.012 52.522 56.270 1.00 16.72 142 ALA B N 1
ATOM 5013 C CA . ALA B 1 144 ? 6.949 53.470 55.953 1.00 16.50 142 ALA B CA 1
ATOM 5014 C C . ALA B 1 144 ? 5.663 52.875 56.513 1.00 15.95 142 ALA B C 1
ATOM 5015 O O . ALA B 1 144 ? 4.942 52.158 55.817 1.00 16.66 142 ALA B O 1
ATOM 5017 N N . TYR B 1 145 ? 5.385 53.168 57.777 1.00 16.04 143 TYR B N 1
ATOM 5018 C CA . TYR B 1 145 ? 4.201 52.627 58.430 1.00 15.84 143 TYR B CA 1
ATOM 5019 C C . TYR B 1 145 ? 2.969 53.523 58.310 1.00 16.66 143 TYR B C 1
ATOM 5020 O O . TYR B 1 145 ? 1.983 53.146 57.682 1.00 17.93 143 TYR B O 1
ATOM 5029 N N . ASN B 1 146 ? 3.023 54.709 58.908 1.00 17.23 144 ASN B N 1
ATOM 5030 C CA . ASN B 1 146 ? 1.878 55.611 58.866 1.00 18.56 144 ASN B CA 1
ATOM 5031 C C . ASN B 1 146 ? 1.547 56.187 57.494 1.00 18.34 144 ASN B C 1
ATOM 5032 O O . ASN B 1 146 ? 0.398 56.531 57.229 1.00 18.80 144 ASN B O 1
ATOM 5037 N N . SER B 1 147 ? 2.539 56.283 56.618 1.00 18.63 145 SER B N 1
ATOM 5038 C CA . SER B 1 147 ? 2.300 56.818 55.282 1.00 17.73 145 SER B CA 1
ATOM 5039 C C . SER B 1 147 ? 1.637 55.783 54.371 1.00 17.62 145 SER B C 1
ATOM 5040 O O . SER B 1 147 ? 1.126 56.124 53.306 1.00 18.38 145 SER B O 1
ATOM 5043 N N . ALA B 1 148 ? 1.650 54.522 54.793 1.00 17.85 146 ALA B N 1
ATOM 5044 C CA . ALA B 1 148 ? 1.067 53.441 54.001 1.00 18.51 146 ALA B CA 1
ATOM 5045 C C . ALA B 1 148 ? -0.356 53.748 53.559 1.00 18.99 146 ALA B C 1
ATOM 5046 O O . ALA B 1 148 ? -1.229 54.017 54.383 1.00 18.99 146 ALA B O 1
ATOM 5048 N N . GLY B 1 149 ? -0.581 53.702 52.251 1.00 19.80 147 GLY B N 1
ATOM 5049 C CA . GLY B 1 149 ? -1.903 53.971 51.719 1.00 21.81 147 GLY B CA 1
ATOM 5050 C C . GLY B 1 149 ? -2.137 55.418 51.329 1.00 22.88 147 GLY B C 1
ATOM 5051 O O . GLY B 1 149 ? -3.222 55.765 50.860 1.00 23.77 147 GLY B O 1
ATOM 5052 N N . ASP B 1 150 ? -1.132 56.270 51.515 1.00 23.24 148 ASP B N 1
ATOM 5053 C CA . ASP B 1 150 ? -1.281 57.677 51.168 1.00 24.14 148 ASP B CA 1
ATOM 5054 C C . ASP B 1 150 ? -1.137 57.890 49.666 1.00 24.19 148 ASP B C 1
ATOM 5055 O O . ASP B 1 150 ? -1.357 58.991 49.170 1.00 24.27 148 ASP B O 1
ATOM 5060 N N . GLY B 1 151 ? -0.764 56.832 48.949 1.00 23.54 149 GLY B N 1
ATOM 5061 C CA . GLY B 1 151 ? -0.613 56.918 47.504 1.00 23.77 149 GLY B CA 1
ATOM 5062 C C . GLY B 1 151 ? 0.644 57.613 47.009 1.00 24.56 149 GLY B C 1
ATOM 5063 O O . GLY B 1 151 ? 0.800 57.837 45.809 1.00 25.12 149 GLY B O 1
ATOM 5064 N N . SER B 1 152 ? 1.548 57.943 47.927 1.00 24.52 150 SER B N 1
ATOM 5065 C CA . SER B 1 152 ? 2.789 58.631 47.584 1.00 24.93 150 SER B CA 1
ATOM 5066 C C . SER B 1 152 ? 3.786 57.769 46.813 1.00 25.48 150 SER B C 1
ATOM 5067 O O . SER B 1 152 ? 3.894 56.565 47.037 1.00 25.68 150 SER B O 1
ATOM 5070 N N . ILE B 1 153 ? 4.520 58.402 45.904 1.00 25.67 151 ILE B N 1
ATOM 5071 C CA . ILE B 1 153 ? 5.513 57.702 45.104 1.00 25.86 151 ILE B CA 1
ATOM 5072 C C . ILE B 1 153 ? 6.843 57.691 45.865 1.00 24.94 151 ILE B C 1
ATOM 5073 O O . ILE B 1 153 ? 7.752 56.920 45.551 1.00 24.51 151 ILE B O 1
ATOM 5078 N N . ALA B 1 154 ? 6.938 58.546 46.880 1.00 24.50 152 ALA B N 1
ATOM 5079 C CA . ALA B 1 154 ? 8.138 58.640 47.707 1.00 23.82 152 ALA B CA 1
ATOM 5080 C C . ALA B 1 154 ? 7.730 58.542 49.178 1.00 23.33 152 ALA B C 1
ATOM 5081 O O . ALA B 1 154 ? 7.832 59.513 49.927 1.00 23.73 152 ALA B O 1
ATOM 5083 N N . PRO B 1 155 ? 7.268 57.353 49.607 1.00 22.05 153 PRO B N 1
ATOM 5084 C CA . PRO B 1 155 ? 6.823 57.064 50.975 1.00 21.01 153 PRO B CA 1
ATOM 5085 C C . PRO B 1 155 ? 7.761 57.571 52.062 1.00 20.25 153 PRO B C 1
ATOM 5086 O O . PRO B 1 155 ? 8.976 57.410 51.970 1.00 19.76 153 PRO B O 1
ATOM 5090 N N . LYS B 1 156 ? 7.190 58.177 53.097 1.00 19.53 154 LYS B N 1
ATOM 5091 C CA . LYS B 1 156 ? 7.991 58.678 54.203 1.00 20.75 154 LYS B CA 1
ATOM 5092 C C . LYS B 1 156 ? 8.147 57.571 55.239 1.00 18.74 154 LYS B C 1
ATOM 5093 O O . LYS B 1 156 ? 7.188 56.865 55.542 1.00 18.59 154 LYS B O 1
ATOM 5099 N N . PHE B 1 157 ? 9.354 57.421 55.775 1.00 17.37 155 PHE B N 1
ATOM 5100 C CA . PHE B 1 157 ? 9.621 56.396 56.782 1.00 17.85 155 PHE B CA 1
ATOM 5101 C C . PHE B 1 157 ? 9.450 56.920 58.203 1.00 17.23 155 PHE B C 1
ATOM 5102 O O . PHE B 1 157 ? 9.683 58.100 58.480 1.00 17.91 155 PHE B O 1
ATOM 5110 N N . ASP B 1 158 ? 9.037 56.029 59.097 1.00 16.86 156 ASP B N 1
ATOM 5111 C CA . ASP B 1 158 ? 8.844 56.356 60.507 1.00 17.08 156 ASP B CA 1
ATOM 5112 C C . ASP B 1 158 ? 9.995 55.733 61.281 1.00 16.04 156 ASP B C 1
ATOM 5113 O O . ASP B 1 158 ? 10.541 54.720 60.855 1.00 16.51 156 ASP B O 1
ATOM 5118 N N . SER B 1 159 ? 10.362 56.324 62.415 1.00 14.75 157 SER B N 1
ATOM 5119 C CA . SER B 1 159 ? 11.426 55.757 63.231 1.00 14.72 157 SER B CA 1
ATOM 5120 C C . SER B 1 159 ? 10.812 54.490 63.809 1.00 15.08 157 SER B C 1
ATOM 5121 O O . SER B 1 159 ? 9.591 54.380 63.907 1.00 13.05 157 SER B O 1
ATOM 5124 N N . GLN B 1 160 ? 11.643 53.533 64.193 1.00 16.30 158 GLN B N 1
ATOM 5125 C CA . GLN B 1 160 ? 11.120 52.296 64.751 1.00 16.87 158 GLN B CA 1
ATOM 5126 C C . GLN B 1 160 ? 10.242 52.562 65.971 1.00 15.40 158 GLN B C 1
ATOM 5127 O O . GLN B 1 160 ? 9.214 51.918 66.146 1.00 15.91 158 GLN B O 1
ATOM 5133 N N . GLU B 1 161 ? 10.639 53.514 66.811 1.00 16.63 159 GLU B N 1
ATOM 5134 C CA . GLU B 1 161 ? 9.847 53.833 67.994 1.00 16.35 159 GLU B CA 1
ATOM 5135 C C . GLU B 1 161 ? 8.441 54.263 67.586 1.00 15.85 159 GLU B C 1
ATOM 5136 O O . GLU B 1 161 ? 7.453 53.853 68.195 1.00 15.28 159 GLU B O 1
ATOM 5142 N N . VAL B 1 162 ? 8.354 55.099 66.557 1.00 16.04 160 VAL B N 1
ATOM 5143 C CA . VAL B 1 162 ? 7.058 55.566 66.077 1.00 16.22 160 VAL B CA 1
ATOM 5144 C C . VAL B 1 162 ? 6.243 54.397 65.528 1.00 15.47 160 VAL B C 1
ATOM 5145 O O . VAL B 1 162 ? 5.039 54.308 65.766 1.00 16.97 160 VAL B O 1
ATOM 5149 N N . VAL B 1 163 ? 6.899 53.493 64.805 1.00 15.79 161 VAL B N 1
ATOM 5150 C CA . VAL B 1 163 ? 6.205 52.335 64.252 1.00 14.74 161 VAL B CA 1
ATOM 5151 C C . VAL B 1 163 ? 5.577 51.524 65.378 1.00 15.00 161 VAL B C 1
ATOM 5152 O O . VAL B 1 163 ? 4.412 51.133 65.296 1.00 14.09 161 VAL B O 1
ATOM 5156 N N . TYR B 1 164 ? 6.347 51.281 66.436 1.00 14.79 162 TYR B N 1
ATOM 5157 C CA . TYR B 1 164 ? 5.838 50.515 67.567 1.00 15.66 162 TYR B CA 1
ATOM 5158 C C . TYR B 1 164 ? 4.654 51.191 68.250 1.00 16.11 162 TYR B C 1
ATOM 5159 O O . TYR B 1 164 ? 3.626 50.554 68.480 1.00 15.28 162 TYR B O 1
ATOM 5168 N N . ARG B 1 165 ? 4.792 52.473 68.570 1.00 16.51 163 ARG B N 1
ATOM 5169 C CA . ARG B 1 165 ? 3.707 53.209 69.214 1.00 16.60 163 ARG B CA 1
ATOM 5170 C C . ARG B 1 165 ? 2.465 53.225 68.327 1.00 16.72 163 ARG B C 1
ATOM 5171 O O . ARG B 1 165 ? 1.348 53.032 68.804 1.00 18.92 163 ARG B O 1
ATOM 5179 N N . SER B 1 166 ? 2.664 53.461 67.035 1.00 16.61 164 SER B N 1
ATOM 5180 C CA . SER B 1 166 ? 1.558 53.500 66.087 1.00 16.66 164 SER B CA 1
ATOM 5181 C C . SER B 1 166 ? 0.891 52.138 65.923 1.00 17.97 164 SER B C 1
ATOM 5182 O O . SER B 1 166 ? -0.334 52.047 65.816 1.00 17.56 164 SER B O 1
ATOM 5193 N N . LEU B 1 168 ? 0.728 49.614 68.136 1.00 15.56 166 LEU B N 1
ATOM 5194 C CA . LEU B 1 168 ? -0.029 49.251 69.328 1.00 15.27 166 LEU B CA 1
ATOM 5195 C C . LEU B 1 168 ? -1.406 49.926 69.292 1.00 16.45 166 LEU B C 1
ATOM 5196 O O . LEU B 1 168 ? -2.425 49.304 69.598 1.00 14.87 166 LEU B O 1
ATOM 5201 N N . ALA B 1 169 ? -1.432 51.197 68.900 1.00 17.01 167 ALA B N 1
ATOM 5202 C CA . ALA B 1 169 ? -2.686 51.940 68.818 1.00 16.43 167 ALA B CA 1
ATOM 5203 C C . ALA B 1 169 ? -3.584 51.362 67.725 1.00 16.16 167 ALA B C 1
ATOM 5204 O O . ALA B 1 169 ? -4.804 51.294 67.885 1.00 15.48 167 ALA B O 1
ATOM 5206 N N . ASP B 1 170 ? -2.984 50.943 66.615 1.00 17.09 168 ASP B N 1
ATOM 5207 C CA . ASP B 1 170 ? -3.758 50.364 65.523 1.00 16.43 168 ASP B CA 1
ATOM 5208 C C . ASP B 1 170 ? -4.331 49.008 65.922 1.00 15.53 168 ASP B C 1
ATOM 5209 O O . ASP B 1 170 ? -5.467 48.682 65.577 1.00 13.69 168 ASP B O 1
ATOM 5214 N N . LEU B 1 171 ? -3.547 48.215 66.644 1.00 15.66 169 LEU B N 1
ATOM 5215 C CA . LEU B 1 171 ? -4.022 46.907 67.082 1.00 15.62 169 LEU B CA 1
ATOM 5216 C C . LEU B 1 171 ? -5.203 47.106 68.024 1.00 16.23 169 LEU B C 1
ATOM 5217 O O . LEU B 1 171 ? -6.195 46.385 67.950 1.00 15.29 169 LEU B O 1
ATOM 5222 N N . SER B 1 172 ? -5.100 48.100 68.901 1.00 15.60 170 SER B N 1
ATOM 5223 C CA . SER B 1 172 ? -6.173 48.388 69.845 1.00 17.50 170 SER B CA 1
ATOM 5224 C C . SER B 1 172 ? -7.443 48.793 69.089 1.00 18.34 170 SER B C 1
ATOM 5225 O O . SER B 1 172 ? -8.551 48.398 69.457 1.00 17.26 170 SER B O 1
ATOM 5228 N N . LYS B 1 173 ? -7.273 49.583 68.032 1.00 17.12 171 LYS B N 1
ATOM 5229 C CA . LYS B 1 173 ? -8.400 50.025 67.216 1.00 19.70 171 LYS B CA 1
ATOM 5230 C C . LYS B 1 173 ? -9.089 48.814 66.604 1.00 18.64 171 LYS B C 1
ATOM 5231 O O . LYS B 1 173 ? -10.313 48.708 66.627 1.00 18.18 171 LYS B O 1
ATOM 5237 N N . SER B 1 174 ? -8.293 47.904 66.052 1.00 18.85 172 SER B N 1
ATOM 5238 C CA . SER B 1 174 ? -8.825 46.697 65.435 1.00 18.74 172 SER B CA 1
ATOM 5239 C C . SER B 1 174 ? -9.627 45.882 66.434 1.00 18.71 172 SER B C 1
ATOM 5240 O O . SER B 1 174 ? -10.737 45.442 66.140 1.00 19.03 172 SER B O 1
ATOM 5243 N N . VAL B 1 175 ? -9.056 45.686 67.618 1.00 18.03 173 VAL B N 1
ATOM 5244 C CA . VAL B 1 175 ? -9.703 44.911 68.668 1.00 18.42 173 VAL B CA 1
ATOM 5245 C C . VAL B 1 175 ? -11.028 45.508 69.132 1.00 19.47 173 VAL B C 1
ATOM 5246 O O . VAL B 1 175 ? -12.025 44.794 69.282 1.00 17.88 173 VAL B O 1
ATOM 5250 N N . GLU B 1 176 ? -11.049 46.814 69.356 1.00 19.40 174 GLU B N 1
ATOM 5251 C CA . GLU B 1 176 ? -12.272 47.455 69.815 1.00 22.78 174 GLU B CA 1
ATOM 5252 C C . GLU B 1 176 ? -13.405 47.233 68.821 1.00 22.25 174 GLU B C 1
ATOM 5253 O O . GLU B 1 176 ? -14.530 46.919 69.210 1.00 21.81 174 GLU B O 1
ATOM 5259 N N . LEU B 1 177 ? -13.103 47.380 67.535 1.00 22.55 175 LEU B N 1
ATOM 5260 C CA . LEU B 1 177 ? -14.111 47.192 66.495 1.00 22.27 175 LEU B CA 1
ATOM 5261 C C . LEU B 1 177 ? -14.533 45.728 66.357 1.00 21.58 175 LEU B C 1
ATOM 5262 O O . LEU B 1 177 ? -15.720 45.409 66.426 1.00 20.67 175 LEU B O 1
ATOM 5267 N N . LEU B 1 178 ? -13.559 44.841 66.175 1.00 20.72 176 LEU B N 1
ATOM 5268 C CA . LEU B 1 178 ? -13.845 43.420 66.001 1.00 20.90 176 LEU B CA 1
ATOM 5269 C C . LEU B 1 178 ? -14.527 42.773 67.203 1.00 21.44 176 LEU B C 1
ATOM 5270 O O . LEU B 1 178 ? -15.206 41.757 67.062 1.00 20.58 176 LEU B O 1
ATOM 5275 N N . ASN B 1 179 ? -14.352 43.360 68.381 1.00 21.70 177 ASN B N 1
ATOM 5276 C CA . ASN B 1 179 ? -14.978 42.830 69.586 1.00 24.34 177 ASN B CA 1
ATOM 5277 C C . ASN B 1 179 ? -16.491 43.011 69.536 1.00 25.60 177 ASN B C 1
ATOM 5278 O O . ASN B 1 179 ? -17.217 42.441 70.349 1.00 26.09 177 ASN B O 1
ATOM 5283 N N . THR B 1 180 ? -16.965 43.803 68.578 1.00 26.35 178 THR B N 1
ATOM 5284 C CA . THR B 1 180 ? -18.398 44.059 68.442 1.00 28.11 178 THR B CA 1
ATOM 5285 C C . THR B 1 180 ? -18.999 43.239 67.304 1.00 28.53 178 THR B C 1
ATOM 5286 O O . THR B 1 180 ? -20.163 43.427 66.946 1.00 30.02 178 THR B O 1
ATOM 5290 N N . ILE B 1 181 ? -18.202 42.331 66.744 1.00 27.39 179 ILE B N 1
ATOM 5291 C CA . ILE B 1 181 ? -18.638 41.488 65.628 1.00 25.65 179 ILE B CA 1
ATOM 5292 C C . ILE B 1 181 ? -18.826 40.040 66.066 1.00 26.16 179 ILE B C 1
ATOM 5293 O O . ILE B 1 181 ? -17.905 39.428 66.605 1.00 26.76 179 ILE B O 1
ATOM 5298 N N . SER B 1 182 ? -20.008 39.482 65.827 1.00 26.78 180 SER B N 1
ATOM 5299 C CA . SER B 1 182 ? -20.260 38.095 66.206 1.00 28.05 180 SER B CA 1
ATOM 5300 C C . SER B 1 182 ? -20.356 37.185 64.987 1.00 26.97 180 SER B C 1
ATOM 5301 O O . SER B 1 182 ? -20.224 35.968 65.103 1.00 26.30 180 SER B O 1
ATOM 5304 N N . TYR B 1 183 ? -20.586 37.770 63.816 1.00 25.77 181 TYR B N 1
ATOM 5305 C CA . TYR B 1 183 ? -20.704 36.976 62.599 1.00 24.87 181 TYR B CA 1
ATOM 5306 C C . TYR B 1 183 ? -19.355 36.640 61.968 1.00 25.32 181 TYR B C 1
ATOM 5307 O O . TYR B 1 183 ? -18.341 37.277 62.256 1.00 24.59 181 TYR B O 1
ATOM 5316 N N . SER B 1 184 ? -19.347 35.623 61.111 1.00 25.41 182 SER B N 1
ATOM 5317 C CA . SER B 1 184 ? -18.122 35.213 60.436 1.00 25.68 182 SER B CA 1
ATOM 5318 C C . SER B 1 184 ? -17.753 36.222 59.361 1.00 24.13 182 SER B C 1
ATOM 5319 O O . SER B 1 184 ? -18.626 36.784 58.698 1.00 24.93 182 SER B O 1
ATOM 5322 N N . VAL B 1 185 ? -16.454 36.455 59.200 1.00 22.51 183 VAL B N 1
ATOM 5323 C CA . VAL B 1 185 ? -15.959 37.384 58.194 1.00 23.26 183 VAL B CA 1
ATOM 5324 C C . VAL B 1 185 ? -15.040 36.621 57.243 1.00 23.64 183 VAL B C 1
ATOM 5325 O O . VAL B 1 185 ? -14.072 35.996 57.680 1.00 22.67 183 VAL B O 1
ATOM 5337 N N . ALA B 1 187 ? -15.048 33.784 55.812 1.00 23.04 185 ALA B N 1
ATOM 5338 C CA . ALA B 1 187 ? -14.729 32.412 56.186 1.00 21.99 185 ALA B CA 1
ATOM 5339 C C . ALA B 1 187 ? -14.172 31.628 55.001 1.00 22.10 185 ALA B C 1
ATOM 5340 O O . ALA B 1 187 ? -13.297 30.781 55.162 1.00 21.58 185 ALA B O 1
ATOM 5342 N N . GLN B 1 188 ? -14.681 31.920 53.812 1.00 22.32 186 GLN B N 1
ATOM 5343 C CA . GLN B 1 188 ? -14.255 31.232 52.601 1.00 25.00 186 GLN B CA 1
ATOM 5344 C C . GLN B 1 188 ? -12.830 31.588 52.160 1.00 23.87 186 GLN B C 1
ATOM 5345 O O . GLN B 1 188 ? -12.206 30.844 51.402 1.00 23.71 186 GLN B O 1
ATOM 5351 N N . TYR B 1 189 ? -12.314 32.714 52.647 1.00 21.65 187 TYR B N 1
ATOM 5352 C CA . TYR B 1 189 ? -10.974 33.161 52.280 1.00 20.64 187 TYR B CA 1
ATOM 5353 C C . TYR B 1 189 ? -10.003 33.237 53.457 1.00 19.68 187 TYR B C 1
ATOM 5354 O O . TYR B 1 189 ? -8.843 33.614 53.289 1.00 20.55 187 TYR B O 1
ATOM 5363 N N . ASP B 1 190 ? -10.483 32.878 54.641 1.00 18.39 188 ASP B N 1
ATOM 5364 C CA . ASP B 1 190 ? -9.680 32.916 55.856 1.00 18.72 188 ASP B CA 1
ATOM 5365 C C . ASP B 1 190 ? -8.944 31.591 56.070 1.00 17.91 188 ASP B C 1
ATOM 5366 O O . ASP B 1 190 ? -9.521 30.622 56.565 1.00 18.08 188 ASP B O 1
ATOM 5371 N N . LEU B 1 191 ? -7.666 31.561 55.701 1.00 18.08 189 LEU B N 1
ATOM 5372 C CA . LEU B 1 191 ? -6.850 30.359 55.834 1.00 18.15 189 LEU B CA 1
ATOM 5373 C C . LEU B 1 191 ? -6.337 30.170 57.251 1.00 18.34 189 LEU B C 1
ATOM 5374 O O . LEU B 1 191 ? -5.759 29.136 57.575 1.00 20.47 189 LEU B O 1
ATOM 5379 N N . ILE B 1 192 ? -6.561 31.165 58.102 1.00 17.40 190 ILE B N 1
ATOM 5380 C CA . ILE B 1 192 ? -6.084 31.097 59.474 1.00 16.27 190 ILE B CA 1
ATOM 5381 C C . ILE B 1 192 ? -7.142 30.666 60.492 1.00 17.55 190 ILE B C 1
ATOM 5382 O O . ILE B 1 192 ? -6.941 29.702 61.230 1.00 17.79 190 ILE B O 1
ATOM 5387 N N . TYR B 1 193 ? -8.269 31.371 60.520 1.00 18.24 191 TYR B N 1
ATOM 5388 C CA . TYR B 1 193 ? -9.322 31.078 61.487 1.00 19.68 191 TYR B CA 1
ATOM 5389 C C . TYR B 1 193 ? -10.696 30.769 60.903 1.00 20.11 191 TYR B C 1
ATOM 5390 O O . TYR B 1 193 ? -11.689 30.728 61.631 1.00 19.91 191 TYR B O 1
ATOM 5399 N N . ASN B 1 194 ? -10.756 30.558 59.596 1.00 21.14 192 ASN B N 1
ATOM 5400 C CA . ASN B 1 194 ? -12.014 30.243 58.929 1.00 23.05 192 ASN B CA 1
ATOM 5401 C C . ASN B 1 194 ? -13.167 31.186 59.287 1.00 23.05 192 ASN B C 1
ATOM 5402 O O . ASN B 1 194 ? -14.291 30.741 59.529 1.00 24.24 192 ASN B O 1
ATOM 5407 N N . GLY B 1 195 ? -12.882 32.484 59.336 1.00 22.55 193 GLY B N 1
ATOM 5408 C CA . GLY B 1 195 ? -13.913 33.468 59.618 1.00 21.80 193 GLY B CA 1
ATOM 5409 C C . GLY B 1 195 ? -14.251 33.784 61.063 1.00 22.26 193 GLY B C 1
ATOM 5410 O O . GLY B 1 195 ? -15.036 34.694 61.325 1.00 21.24 193 GLY B O 1
ATOM 5411 N N . ASN B 1 196 ? -13.665 33.049 62.000 1.00 22.60 194 ASN B N 1
ATOM 5412 C CA . ASN B 1 196 ? -13.939 33.271 63.413 1.00 22.36 194 ASN B CA 1
ATOM 5413 C C . ASN B 1 196 ? -13.261 34.547 63.910 1.00 22.40 194 ASN B C 1
ATOM 5414 O O . ASN B 1 196 ? -12.066 34.557 64.212 1.00 20.42 194 ASN B O 1
ATOM 5419 N N . VAL B 1 197 ? -14.039 35.620 63.995 1.00 20.59 195 VAL B N 1
ATOM 5420 C CA . VAL B 1 197 ? -13.526 36.908 64.435 1.00 20.92 195 VAL B CA 1
ATOM 5421 C C . VAL B 1 197 ? -12.978 36.885 65.856 1.00 20.78 195 VAL B C 1
ATOM 5422 O O . VAL B 1 197 ? -12.003 37.566 66.153 1.00 20.09 195 VAL B O 1
ATOM 5426 N N . GLN B 1 198 ? -13.601 36.105 66.735 1.00 20.87 196 GLN B N 1
ATOM 5427 C CA . GLN B 1 198 ? -13.142 36.028 68.116 1.00 20.92 196 GLN B CA 1
ATOM 5428 C C . GLN B 1 198 ? -11.689 35.560 68.157 1.00 20.67 196 GLN B C 1
ATOM 5429 O O . GLN B 1 198 ? -10.908 35.985 69.011 1.00 19.45 196 GLN B O 1
ATOM 5435 N N . ASN B 1 199 ? -11.331 34.679 67.231 1.00 20.40 197 ASN B N 1
ATOM 5436 C CA . ASN B 1 199 ? -9.970 34.171 67.163 1.00 20.20 197 ASN B CA 1
ATOM 5437 C C . ASN B 1 199 ? -9.027 35.246 66.621 1.00 19.89 197 ASN B C 1
ATOM 5438 O O . ASN B 1 199 ? -7.881 35.338 67.052 1.00 18.89 197 ASN B O 1
ATOM 5443 N N . TRP B 1 200 ? -9.503 36.061 65.682 1.00 17.41 198 TRP B N 1
ATOM 5444 C CA . TRP B 1 200 ? -8.669 37.131 65.150 1.00 16.70 198 TRP B CA 1
ATOM 5445 C C . TRP B 1 200 ? -8.370 38.148 66.248 1.00 16.97 198 TRP B C 1
ATOM 5446 O O . TRP B 1 200 ? -7.294 38.738 66.274 1.00 15.70 198 TRP B O 1
ATOM 5457 N N . VAL B 1 201 ? -9.326 38.350 67.151 1.00 17.05 199 VAL B N 1
ATOM 5458 C CA . VAL B 1 201 ? -9.138 39.279 68.262 1.00 16.05 199 VAL B CA 1
ATOM 5459 C C . VAL B 1 201 ? -8.055 38.730 69.187 1.00 15.90 199 VAL B C 1
ATOM 5460 O O . VAL B 1 201 ? -7.192 39.467 69.657 1.00 17.73 199 VAL B O 1
ATOM 5464 N N . LYS B 1 202 ? -8.106 37.429 69.451 1.00 16.51 200 LYS B N 1
ATOM 5465 C CA . LYS B 1 202 ? -7.106 36.801 70.305 1.00 16.54 200 LYS B CA 1
ATOM 5466 C C . LYS B 1 202 ? -5.714 36.958 69.698 1.00 16.28 200 LYS B C 1
ATOM 5467 O O . LYS B 1 202 ? -4.737 37.165 70.413 1.00 14.61 200 LYS B O 1
ATOM 5473 N N . LEU B 1 203 ? -5.627 36.860 68.374 1.00 15.13 201 LEU B N 1
ATOM 5474 C CA . LEU B 1 203 ? -4.346 37.008 67.696 1.00 14.90 201 LEU B CA 1
ATOM 5475 C C . LEU B 1 203 ? -3.873 38.450 67.839 1.00 14.41 201 LEU B C 1
ATOM 5476 O O . LEU B 1 203 ? -2.714 38.703 68.169 1.00 14.86 201 LEU B O 1
ATOM 5481 N N . ALA B 1 204 ? -4.782 39.391 67.590 1.00 14.43 202 ALA B N 1
ATOM 5482 C CA . ALA B 1 204 ? -4.467 40.808 67.706 1.00 15.40 202 ALA B CA 1
ATOM 5483 C C . ALA B 1 204 ? -3.957 41.120 69.111 1.00 16.05 202 ALA B C 1
ATOM 5484 O O . ALA B 1 204 ? -2.963 41.829 69.271 1.00 15.98 202 ALA B O 1
ATOM 5486 N N . ASN B 1 205 ? -4.637 40.595 70.128 1.00 15.39 203 ASN B N 1
ATOM 5487 C CA . ASN B 1 205 ? -4.218 40.843 71.504 1.00 15.64 203 ASN B CA 1
ATOM 5488 C C . ASN B 1 205 ? -2.897 40.157 71.820 1.00 15.89 203 ASN B C 1
ATOM 5489 O O . ASN B 1 205 ? -2.107 40.650 72.625 1.00 15.70 203 ASN B O 1
ATOM 5494 N N . SER B 1 206 ? -2.662 39.013 71.193 1.00 16.12 204 SER B N 1
ATOM 5495 C CA . SER B 1 206 ? -1.425 38.281 71.418 1.00 16.26 204 SER B CA 1
ATOM 5496 C C . SER B 1 206 ? -0.247 39.058 70.846 1.00 16.27 204 SER B C 1
ATOM 5497 O O . SER B 1 206 ? 0.833 39.091 71.434 1.00 16.35 204 SER B O 1
ATOM 5500 N N . LEU B 1 207 ? -0.458 39.686 69.693 1.00 17.23 205 LEU B N 1
ATOM 5501 C CA . LEU B 1 207 ? 0.596 40.466 69.060 1.00 17.57 205 LEU B CA 1
ATOM 5502 C C . LEU B 1 207 ? 0.851 41.691 69.929 1.00 17.32 205 LEU B C 1
ATOM 5503 O O . LEU B 1 207 ? 1.991 42.133 70.086 1.00 16.33 205 LEU B O 1
ATOM 5516 N N . LEU B 1 209 ? 0.559 41.786 73.059 1.00 15.54 207 LEU B N 1
ATOM 5517 C CA . LEU B 1 209 ? 1.334 41.284 74.192 1.00 15.97 207 LEU B CA 1
ATOM 5518 C C . LEU B 1 209 ? 2.804 41.147 73.810 1.00 15.98 207 LEU B C 1
ATOM 5519 O O . LEU B 1 209 ? 3.695 41.556 74.554 1.00 14.45 207 LEU B O 1
ATOM 5524 N N . ARG B 1 210 ? 3.049 40.558 72.645 1.00 15.99 208 ARG B N 1
ATOM 5525 C CA . ARG B 1 210 ? 4.409 40.366 72.156 1.00 16.71 208 ARG B CA 1
ATOM 5526 C C . ARG B 1 210 ? 5.128 41.709 72.042 1.00 16.05 208 ARG B C 1
ATOM 5527 O O . ARG B 1 210 ? 6.282 41.852 72.446 1.00 14.87 208 ARG B O 1
ATOM 5535 N N . ILE B 1 211 ? 4.432 42.692 71.486 1.00 15.79 209 ILE B N 1
ATOM 5536 C CA . ILE B 1 211 ? 4.994 44.021 71.297 1.00 16.74 209 ILE B CA 1
ATOM 5537 C C . ILE B 1 211 ? 5.266 44.752 72.612 1.00 16.82 209 ILE B C 1
ATOM 5538 O O . ILE B 1 211 ? 6.305 45.402 72.761 1.00 16.75 209 ILE B O 1
ATOM 5543 N N . VAL B 1 212 ? 4.352 44.648 73.572 1.00 17.93 210 VAL B N 1
ATOM 5544 C CA . VAL B 1 212 ? 4.566 45.324 74.851 1.00 18.03 210 VAL B CA 1
ATOM 5545 C C . VAL B 1 212 ? 5.793 44.749 75.552 1.00 18.38 210 VAL B C 1
ATOM 5546 O O . VAL B 1 212 ? 6.584 45.489 76.133 1.00 19.09 210 VAL B O 1
ATOM 5550 N N . VAL B 1 213 ? 5.959 43.431 75.491 1.00 16.53 211 VAL B N 1
ATOM 5551 C CA . VAL B 1 213 ? 7.116 42.806 76.116 1.00 15.70 211 VAL B CA 1
ATOM 5552 C C . VAL B 1 213 ? 8.371 43.244 75.365 1.00 16.26 211 VAL B C 1
ATOM 5553 O O . VAL B 1 213 ? 9.428 43.432 75.962 1.00 15.21 211 VAL B O 1
ATOM 5557 N N . ARG B 1 214 ? 8.240 43.422 74.053 1.00 15.79 212 ARG B N 1
ATOM 5558 C CA . ARG B 1 214 ? 9.364 43.846 73.222 1.00 16.77 212 ARG B CA 1
ATOM 5559 C C . ARG B 1 214 ? 9.893 45.227 73.610 1.00 17.11 212 ARG B C 1
ATOM 5560 O O . ARG B 1 214 ? 11.088 45.491 73.488 1.00 17.90 212 ARG B O 1
ATOM 5568 N N . VAL B 1 215 ? 9.012 46.109 74.077 1.00 17.09 213 VAL B N 1
ATOM 5569 C CA . VAL B 1 215 ? 9.436 47.462 74.434 1.00 17.51 213 VAL B CA 1
ATOM 5570 C C . VAL B 1 215 ? 9.613 47.751 75.924 1.00 18.37 213 VAL B C 1
ATOM 5571 O O . VAL B 1 215 ? 10.070 48.836 76.283 1.00 19.04 213 VAL B O 1
ATOM 5575 N N . HIS B 1 216 ? 9.278 46.801 76.790 1.00 18.49 214 HIS B N 1
ATOM 5576 C CA . HIS B 1 216 ? 9.371 47.064 78.224 1.00 17.93 214 HIS B CA 1
ATOM 5577 C C . HIS B 1 216 ? 10.738 47.512 78.728 1.00 18.66 214 HIS B C 1
ATOM 5578 O O . HIS B 1 216 ? 10.815 48.365 79.615 1.00 19.30 214 HIS B O 1
ATOM 5585 N N . PHE B 1 217 ? 11.814 46.970 78.168 1.00 18.69 215 PHE B N 1
ATOM 5586 C CA . PHE B 1 217 ? 13.147 47.379 78.604 1.00 19.77 215 PHE B CA 1
ATOM 5587 C C . PHE B 1 217 ? 13.455 48.815 78.190 1.00 20.18 215 PHE B C 1
ATOM 5588 O O . PHE B 1 217 ? 13.980 49.596 78.977 1.00 21.58 215 PHE B O 1
ATOM 5596 N N . ILE B 1 218 ? 13.118 49.157 76.954 1.00 21.25 216 ILE B N 1
ATOM 5597 C CA . ILE B 1 218 ? 13.377 50.494 76.433 1.00 21.81 216 ILE B CA 1
ATOM 5598 C C . ILE B 1 218 ? 12.363 51.547 76.871 1.00 22.26 216 ILE B C 1
ATOM 5599 O O . ILE B 1 218 ? 12.733 52.694 77.119 1.00 23.05 216 ILE B O 1
ATOM 5604 N N . ASP B 1 219 ? 11.091 51.164 76.968 1.00 22.25 217 ASP B N 1
ATOM 5605 C CA . ASP B 1 219 ? 10.041 52.099 77.379 1.00 21.80 217 ASP B CA 1
ATOM 5606 C C . ASP B 1 219 ? 8.964 51.371 78.173 1.00 21.43 217 ASP B C 1
ATOM 5607 O O . ASP B 1 219 ? 7.940 50.951 77.619 1.00 18.64 217 ASP B O 1
ATOM 5612 N N . GLU B 1 220 ? 9.195 51.235 79.475 1.00 20.48 218 GLU B N 1
ATOM 5613 C CA . GLU B 1 220 ? 8.265 50.543 80.350 1.00 22.97 218 GLU B CA 1
ATOM 5614 C C . GLU B 1 220 ? 6.888 51.197 80.390 1.00 23.30 218 GLU B C 1
ATOM 5615 O O . GLU B 1 220 ? 5.881 50.519 80.588 1.00 23.68 218 GLU B O 1
ATOM 5621 N N . THR B 1 221 ? 6.849 52.513 80.206 1.00 23.96 219 THR B N 1
ATOM 5622 C CA . THR B 1 221 ? 5.590 53.251 80.210 1.00 24.94 219 THR B CA 1
ATOM 5623 C C . THR B 1 221 ? 4.688 52.750 79.086 1.00 24.42 219 THR B C 1
ATOM 5624 O O . THR B 1 221 ? 3.518 52.445 79.309 1.00 24.91 219 THR B O 1
ATOM 5628 N N . LEU B 1 222 ? 5.241 52.665 77.879 1.00 23.39 220 LEU B N 1
ATOM 5629 C CA . LEU B 1 222 ? 4.484 52.191 76.730 1.00 22.26 220 LEU B CA 1
ATOM 5630 C C . LEU B 1 222 ? 4.001 50.769 76.991 1.00 21.60 220 LEU B C 1
ATOM 5631 O O . LEU B 1 222 ? 2.826 50.459 76.798 1.00 21.76 220 LEU B O 1
ATOM 5636 N N . ALA B 1 223 ? 4.912 49.912 77.442 1.00 19.99 221 ALA B N 1
ATOM 5637 C CA . ALA B 1 223 ? 4.581 48.523 77.735 1.00 18.85 221 ALA B CA 1
ATOM 5638 C C . ALA B 1 223 ? 3.374 48.441 78.673 1.00 21.10 221 ALA B C 1
ATOM 5639 O O . ALA B 1 223 ? 2.447 47.660 78.446 1.00 19.90 221 ALA B O 1
ATOM 5641 N N . LYS B 1 224 ? 3.392 49.248 79.729 1.00 22.28 222 LYS B N 1
ATOM 5642 C CA . LYS B 1 224 ? 2.293 49.261 80.689 1.00 24.90 222 LYS B CA 1
ATOM 5643 C C . LYS B 1 224 ? 1.017 49.818 80.064 1.00 24.93 222 LYS B C 1
ATOM 5644 O O . LYS B 1 224 ? -0.086 49.389 80.396 1.00 26.43 222 LYS B O 1
ATOM 5650 N N . GLU B 1 225 ? 1.171 50.772 79.155 1.00 25.97 223 GLU B N 1
ATOM 5651 C CA . GLU B 1 225 ? 0.019 51.385 78.508 1.00 25.94 223 GLU B CA 1
ATOM 5652 C C . GLU B 1 225 ? -0.832 50.393 77.716 1.00 25.62 223 GLU B C 1
ATOM 5653 O O . GLU B 1 225 ? -2.014 50.658 77.466 1.00 25.31 223 GLU B O 1
ATOM 5659 N N . TYR B 1 226 ? -0.256 49.250 77.338 1.00 23.23 224 TYR B N 1
ATOM 5660 C CA . TYR B 1 226 ? -1.006 48.261 76.560 1.00 22.29 224 TYR B CA 1
ATOM 5661 C C . TYR B 1 226 ? -1.020 46.818 77.048 1.00 22.61 224 TYR B C 1
ATOM 5662 O O . TYR B 1 226 ? -1.924 46.061 76.693 1.00 21.97 224 TYR B O 1
ATOM 5671 N N . ILE B 1 227 ? -0.033 46.417 77.840 1.00 21.50 225 ILE B N 1
ATOM 5672 C CA . ILE B 1 227 ? 0.000 45.031 78.282 1.00 21.60 225 ILE B CA 1
ATOM 5673 C C . ILE B 1 227 ? -1.224 44.641 79.104 1.00 20.72 225 ILE B C 1
ATOM 5674 O O . ILE B 1 227 ? -1.694 43.505 79.024 1.00 18.83 225 ILE B O 1
ATOM 5679 N N . THR B 1 228 ? -1.751 45.584 79.878 1.00 19.73 226 THR B N 1
ATOM 5680 C CA . THR B 1 228 ? -2.929 45.321 80.694 1.00 21.35 226 THR B CA 1
ATOM 5681 C C . THR B 1 228 ? -4.174 45.194 79.821 1.00 21.10 226 THR B C 1
ATOM 5682 O O . THR B 1 228 ? -5.048 44.371 80.093 1.00 20.55 226 THR B O 1
ATOM 5686 N N . LYS B 1 229 ? -4.247 46.005 78.769 1.00 21.79 227 LYS B N 1
ATOM 5687 C CA . LYS B 1 229 ? -5.388 45.975 77.858 1.00 20.45 227 LYS B CA 1
ATOM 5688 C C . LYS B 1 229 ? -5.388 44.701 77.023 1.00 20.06 227 LYS B C 1
ATOM 5689 O O . LYS B 1 229 ? -6.443 44.179 76.658 1.00 18.07 227 LYS B O 1
ATOM 5695 N N . ALA B 1 230 ? -4.196 44.207 76.713 1.00 19.02 228 ALA B N 1
ATOM 5696 C CA . ALA B 1 230 ? -4.065 42.997 75.916 1.00 18.47 228 ALA B CA 1
ATOM 5697 C C . ALA B 1 230 ? -4.557 41.773 76.679 1.00 19.43 228 ALA B C 1
ATOM 5698 O O . ALA B 1 230 ? -5.203 40.893 76.105 1.00 19.86 228 ALA B O 1
ATOM 5700 N N . LEU B 1 231 ? -4.257 41.723 77.974 1.00 18.42 229 LEU B N 1
ATOM 5701 C CA . LEU B 1 231 ? -4.650 40.590 78.804 1.00 19.25 229 LEU B CA 1
ATOM 5702 C C . LEU B 1 231 ? -6.015 40.723 79.480 1.00 20.82 229 LEU B C 1
ATOM 5703 O O . LEU B 1 231 ? -6.543 39.745 80.005 1.00 22.31 229 LEU B O 1
ATOM 5708 N N . ASP B 1 232 ? -6.589 41.921 79.470 1.00 21.93 230 ASP B N 1
ATOM 5709 C CA . ASP B 1 232 ? -7.892 42.135 80.099 1.00 21.96 230 ASP B CA 1
ATOM 5710 C C . ASP B 1 232 ? -8.956 41.271 79.421 1.00 22.40 230 ASP B C 1
ATOM 5711 O O . ASP B 1 232 ? -9.220 41.415 78.229 1.00 22.10 230 ASP B O 1
ATOM 5716 N N . PRO B 1 233 ? -9.594 40.372 80.184 1.00 23.50 231 PRO B N 1
ATOM 5717 C CA . PRO B 1 233 ? -10.632 39.475 79.670 1.00 23.80 231 PRO B CA 1
ATOM 5718 C C . PRO B 1 233 ? -11.743 40.141 78.859 1.00 23.32 231 PRO B C 1
ATOM 5719 O O . PRO B 1 233 ? -12.240 39.563 77.891 1.00 25.06 231 PRO B O 1
ATOM 5723 N N . LYS B 1 234 ? -12.136 41.351 79.239 1.00 23.77 232 LYS B N 1
ATOM 5724 C CA . LYS B 1 234 ? -13.203 42.029 78.514 1.00 23.59 232 LYS B CA 1
ATOM 5725 C C . LYS B 1 234 ? -12.786 42.418 77.095 1.00 23.22 232 LYS B C 1
ATOM 5726 O O . LYS B 1 234 ? -13.627 42.786 76.275 1.00 21.26 232 LYS B O 1
ATOM 5732 N N . ASN B 1 235 ? -11.493 42.324 76.799 1.00 21.86 233 ASN B N 1
ATOM 5733 C CA . ASN B 1 235 ? -10.997 42.692 75.475 1.00 21.66 233 ASN B CA 1
ATOM 5734 C C . ASN B 1 235 ? -10.865 41.528 74.488 1.00 21.67 233 ASN B C 1
ATOM 5735 O O . ASN B 1 235 ? -10.420 41.717 73.353 1.00 19.74 233 ASN B O 1
ATOM 5740 N N . GLY B 1 236 ? -11.257 40.331 74.914 1.00 22.02 234 GLY B N 1
ATOM 5741 C CA . GLY B 1 236 ? -11.194 39.183 74.024 1.00 21.53 234 GLY B CA 1
ATOM 5742 C C . GLY B 1 236 ? -10.178 38.110 74.360 1.00 20.23 234 GLY B C 1
ATOM 5743 O O . GLY B 1 236 ? -10.250 37.002 73.831 1.00 21.60 234 GLY B O 1
ATOM 5744 N N . GLY B 1 237 ? -9.227 38.433 75.228 1.00 18.59 235 GLY B N 1
ATOM 5745 C CA . GLY B 1 237 ? -8.217 37.460 75.604 1.00 18.58 235 GLY B CA 1
ATOM 5746 C C . GLY B 1 237 ? -7.117 37.274 74.572 1.00 18.09 235 GLY B C 1
ATOM 5747 O O . GLY B 1 237 ? -7.142 37.874 73.497 1.00 17.65 235 GLY B O 1
ATOM 5748 N N . VAL B 1 238 ? -6.143 36.439 74.913 1.00 18.32 236 VAL B N 1
ATOM 5749 C CA . VAL B 1 238 ? -5.014 36.144 74.035 1.00 18.89 236 VAL B CA 1
ATOM 5750 C C . VAL B 1 238 ? -5.051 34.667 73.664 1.00 19.40 236 VAL B C 1
ATOM 5751 O O . VAL B 1 238 ? -5.910 33.924 74.140 1.00 19.47 236 VAL B O 1
ATOM 5755 N N . ILE B 1 239 ? -4.119 34.247 72.815 1.00 19.46 237 ILE B N 1
ATOM 5756 C CA . ILE B 1 239 ? -4.044 32.852 72.398 1.00 19.09 237 ILE B CA 1
ATOM 5757 C C . ILE B 1 239 ? -3.484 32.046 73.567 1.00 20.03 237 ILE B C 1
ATOM 5758 O O . ILE B 1 239 ? -2.300 32.132 73.879 1.00 19.25 237 ILE B O 1
ATOM 5763 N N . GLU B 1 240 ? -4.339 31.266 74.219 1.00 20.83 238 GLU B N 1
ATOM 5764 C CA . GLU B 1 240 ? -3.902 30.474 75.363 1.00 22.44 238 GLU B CA 1
ATOM 5765 C C . GLU B 1 240 ? -4.041 28.977 75.147 1.00 21.95 238 GLU B C 1
ATOM 5766 O O . GLU B 1 240 ? -3.509 28.179 75.918 1.00 22.87 238 GLU B O 1
ATOM 5772 N N . ASP B 1 241 ? -4.760 28.604 74.097 1.00 21.82 239 ASP B N 1
ATOM 5773 C CA . ASP B 1 241 ? -4.978 27.203 73.785 1.00 21.80 239 ASP B CA 1
ATOM 5774 C C . ASP B 1 241 ? -4.441 26.901 72.398 1.00 20.76 239 ASP B C 1
ATOM 5775 O O . ASP B 1 241 ? -4.456 27.755 71.518 1.00 21.23 239 ASP B O 1
ATOM 5780 N N . ILE B 1 242 ? -3.958 25.683 72.209 1.00 20.39 240 ILE B N 1
ATOM 5781 C CA . ILE B 1 242 ? -3.421 25.284 70.920 1.00 21.03 240 ILE B CA 1
ATOM 5782 C C . ILE B 1 242 ? -4.478 25.451 69.832 1.00 20.95 240 ILE B C 1
ATOM 5783 O O . ILE B 1 242 ? -4.156 25.741 68.683 1.00 22.16 240 ILE B O 1
ATOM 5788 N N . SER B 1 243 ? -5.744 25.296 70.204 1.00 20.47 241 SER B N 1
ATOM 5789 C CA . SER B 1 243 ? -6.836 25.422 69.246 1.00 21.64 241 SER B CA 1
ATOM 5790 C C . SER B 1 243 ? -6.989 26.842 68.699 1.00 22.12 241 SER B C 1
ATOM 5791 O O . SER B 1 243 ? -7.598 27.038 67.647 1.00 22.48 241 SER B O 1
ATOM 5794 N N . SER B 1 244 ? -6.441 27.827 69.407 1.00 21.14 242 SER B N 1
ATOM 5795 C CA . SER B 1 244 ? -6.528 29.220 68.969 1.00 20.86 242 SER B CA 1
ATOM 5796 C C . SER B 1 244 ? -5.256 29.714 68.276 1.00 19.62 242 SER B C 1
ATOM 5797 O O . SER B 1 244 ? -5.167 30.886 67.910 1.00 20.92 242 SER B O 1
ATOM 5800 N N . GLU B 1 245 ? -4.277 28.832 68.093 1.00 18.62 243 GLU B N 1
ATOM 5801 C CA . GLU B 1 245 ? -3.025 29.226 67.450 1.00 17.58 243 GLU B CA 1
ATOM 5802 C C . GLU B 1 245 ? -3.249 29.727 66.029 1.00 16.10 243 GLU B C 1
ATOM 5803 O O . GLU B 1 245 ? -4.201 29.332 65.353 1.00 14.71 243 GLU B O 1
ATOM 5809 N N . ALA B 1 246 ? -2.360 30.609 65.589 1.00 16.05 244 ALA B N 1
ATOM 5810 C CA . ALA B 1 246 ? -2.428 31.171 64.246 1.00 15.75 244 ALA B CA 1
ATOM 5811 C C . ALA B 1 246 ? -1.391 30.469 63.379 1.00 15.70 244 ALA B C 1
ATOM 5812 O O . ALA B 1 246 ? -0.190 30.600 63.614 1.00 13.60 244 ALA B O 1
ATOM 5814 N N . LYS B 1 247 ? -1.856 29.719 62.387 1.00 16.53 245 LYS B N 1
ATOM 5815 C CA . LYS B 1 247 ? -0.952 29.001 61.492 1.00 18.15 245 LYS B CA 1
ATOM 5816 C C . LYS B 1 247 ? -1.561 28.888 60.106 1.00 16.85 245 LYS B C 1
ATOM 5817 O O . LYS B 1 247 ? -2.774 28.981 59.945 1.00 17.98 245 LYS B O 1
ATOM 5823 N N . ILE B 1 248 ? -0.713 28.680 59.108 1.00 16.70 246 ILE B N 1
ATOM 5824 C CA . ILE B 1 248 ? -1.180 28.545 57.740 1.00 16.51 246 ILE B CA 1
ATOM 5825 C C . ILE B 1 248 ? -0.626 27.257 57.132 1.00 16.83 246 ILE B C 1
ATOM 5826 O O . ILE B 1 248 ? 0.561 26.957 57.262 1.00 16.83 246 ILE B O 1
ATOM 5831 N N . LYS B 1 249 ? -1.501 26.486 56.497 1.00 15.21 247 LYS B N 1
ATOM 5832 C CA . LYS B 1 249 ? -1.107 25.241 55.847 1.00 16.93 247 LYS B CA 1
ATOM 5833 C C . LYS B 1 249 ? -2.051 24.967 54.689 1.00 15.67 247 LYS B C 1
ATOM 5834 O O . LYS B 1 249 ? -3.070 25.642 54.537 1.00 16.37 247 LYS B O 1
ATOM 5840 N N . SER B 1 250 ? -1.711 23.978 53.873 1.00 15.26 248 SER B N 1
ATOM 5841 C CA . SER B 1 250 ? -2.543 23.625 52.735 1.00 16.64 248 SER B CA 1
ATOM 5842 C C . SER B 1 250 ? -3.954 23.277 53.211 1.00 17.89 248 SER B C 1
ATOM 5843 O O . SER B 1 250 ? -4.135 22.717 54.295 1.00 17.84 248 SER B O 1
ATOM 5846 N N . SER B 1 251 ? -4.948 23.630 52.401 1.00 19.90 249 SER B N 1
ATOM 5847 C CA . SER B 1 251 ? -6.350 23.344 52.711 1.00 20.41 249 SER B CA 1
ATOM 5848 C C . SER B 1 251 ? -7.138 23.375 51.407 1.00 21.10 249 SER B C 1
ATOM 5849 O O . SER B 1 251 ? -6.613 23.778 50.368 1.00 19.66 249 SER B O 1
ATOM 5852 N N . ASP B 1 252 ? -8.397 22.954 51.454 1.00 22.74 250 ASP B N 1
ATOM 5853 C CA . ASP B 1 252 ? -9.219 22.954 50.252 1.00 24.98 250 ASP B CA 1
ATOM 5854 C C . ASP B 1 252 ? -9.464 24.378 49.770 1.00 24.42 250 ASP B C 1
ATOM 5855 O O . ASP B 1 252 ? -9.626 24.611 48.574 1.00 25.24 250 ASP B O 1
ATOM 5860 N N . LYS B 1 253 ? -9.491 25.332 50.697 1.00 24.03 251 LYS B N 1
ATOM 5861 C CA . LYS B 1 253 ? -9.715 26.728 50.324 1.00 23.81 251 LYS B CA 1
ATOM 5862 C C . LYS B 1 253 ? -8.538 27.261 49.514 1.00 22.71 251 LYS B C 1
ATOM 5863 O O . LYS B 1 253 ? -8.705 28.124 48.651 1.00 22.48 251 LYS B O 1
ATOM 5877 N N . PRO B 1 255 ? -4.879 25.233 48.289 1.00 18.86 253 PRO B N 1
ATOM 5878 C CA . PRO B 1 255 ? -3.830 24.212 48.378 1.00 18.95 253 PRO B CA 1
ATOM 5879 C C . PRO B 1 255 ? -2.480 24.923 48.508 1.00 18.49 253 PRO B C 1
ATOM 5880 O O . PRO B 1 255 ? -2.233 25.910 47.810 1.00 19.77 253 PRO B O 1
ATOM 5884 N N . LEU B 1 256 ? -1.622 24.438 49.402 1.00 17.11 254 LEU B N 1
ATOM 5885 C CA . LEU B 1 256 ? -0.308 25.046 49.605 1.00 16.50 254 LEU B CA 1
ATOM 5886 C C . LEU B 1 256 ? 0.796 24.006 49.750 1.00 17.64 254 LEU B C 1
ATOM 5887 O O . LEU B 1 256 ? 0.556 22.891 50.207 1.00 19.87 254 LEU B O 1
ATOM 5892 N N . LEU B 1 257 ? 2.007 24.383 49.349 1.00 16.81 255 LEU B N 1
ATOM 5893 C CA . LEU B 1 257 ? 3.175 23.514 49.464 1.00 15.53 255 LEU B CA 1
ATOM 5894 C C . LEU B 1 257 ? 4.068 24.173 50.498 1.00 15.50 255 LEU B C 1
ATOM 5895 O O . LEU B 1 257 ? 4.446 25.333 50.328 1.00 15.07 255 LEU B O 1
ATOM 5900 N N . ASN B 1 258 ? 4.403 23.461 51.572 1.00 14.87 256 ASN B N 1
ATOM 5901 C CA . ASN B 1 258 ? 5.254 24.079 52.580 1.00 15.03 256 ASN B CA 1
ATOM 5902 C C . ASN B 1 258 ? 6.524 24.573 51.907 1.00 14.90 256 ASN B C 1
ATOM 5903 O O . ASN B 1 258 ? 7.247 23.813 51.257 1.00 14.26 256 ASN B O 1
ATOM 5908 N N . SER B 1 259 ? 6.774 25.865 52.068 1.00 14.71 257 SER B N 1
ATOM 5909 C CA . SER B 1 259 ? 7.914 26.532 51.462 1.00 13.61 257 SER B CA 1
ATOM 5910 C C . SER B 1 259 ? 9.303 26.158 51.986 1.00 14.25 257 SER B C 1
ATOM 5911 O O . SER B 1 259 ? 10.304 26.659 51.478 1.00 13.44 257 SER B O 1
ATOM 5922 N N . LEU B 1 261 ? 10.354 23.014 51.963 1.00 15.83 259 LEU B N 1
ATOM 5923 C CA . LEU B 1 261 ? 10.765 21.894 51.119 1.00 16.88 259 LEU B CA 1
ATOM 5924 C C . LEU B 1 261 ? 11.803 22.200 50.047 1.00 16.18 259 LEU B C 1
ATOM 5925 O O . LEU B 1 261 ? 12.706 21.398 49.814 1.00 17.54 259 LEU B O 1
ATOM 5930 N N . ALA B 1 262 ? 11.677 23.347 49.392 1.00 15.98 260 ALA B N 1
ATOM 5931 C CA . ALA B 1 262 ? 12.614 23.722 48.341 1.00 15.41 260 ALA B CA 1
ATOM 5932 C C . ALA B 1 262 ? 14.059 23.717 48.829 1.00 16.14 260 ALA B C 1
ATOM 5933 O O . ALA B 1 262 ? 14.910 23.024 48.269 1.00 15.68 260 ALA B O 1
ATOM 5935 N N . SER B 1 263 ? 14.335 24.482 49.878 1.00 15.97 261 SER B N 1
ATOM 5936 C CA . SER B 1 263 ? 15.694 24.564 50.400 1.00 15.73 261 SER B CA 1
ATOM 5937 C C . SER B 1 263 ? 16.140 23.305 51.136 1.00 15.53 261 SER B C 1
ATOM 5938 O O . SER B 1 263 ? 17.329 22.993 51.174 1.00 17.36 261 SER B O 1
ATOM 5941 N N . VAL B 1 264 ? 15.194 22.577 51.716 1.00 15.53 262 VAL B N 1
ATOM 5942 C CA . VAL B 1 264 ? 15.536 21.364 52.447 1.00 15.68 262 VAL B CA 1
ATOM 5943 C C . VAL B 1 264 ? 15.796 20.161 51.544 1.00 17.21 262 VAL B C 1
ATOM 5944 O O . VAL B 1 264 ? 16.815 19.482 51.681 1.00 16.43 262 VAL B O 1
ATOM 5948 N N . ASN B 1 265 ? 14.885 19.904 50.612 1.00 17.07 263 ASN B N 1
ATOM 5949 C CA . ASN B 1 265 ? 15.022 18.744 49.743 1.00 19.01 263 ASN B CA 1
ATOM 5950 C C . ASN B 1 265 ? 15.429 18.976 48.296 1.00 19.08 263 ASN B C 1
ATOM 5951 O O . ASN B 1 265 ? 16.140 18.155 47.724 1.00 19.32 263 ASN B O 1
ATOM 5956 N N . GLU B 1 266 ? 14.974 20.071 47.697 1.00 19.13 264 GLU B N 1
ATOM 5957 C CA . GLU B 1 266 ? 15.301 20.349 46.301 1.00 20.33 264 GLU B CA 1
ATOM 5958 C C . GLU B 1 266 ? 16.714 20.884 46.118 1.00 19.13 264 GLU B C 1
ATOM 5959 O O . GLU B 1 266 ? 17.466 20.396 45.272 1.00 19.95 264 GLU B O 1
ATOM 5965 N N . TYR B 1 267 ? 17.075 21.890 46.907 1.00 16.76 265 TYR B N 1
ATOM 5966 C CA . TYR B 1 267 ? 18.404 22.476 46.809 1.00 16.22 265 TYR B CA 1
ATOM 5967 C C . TYR B 1 267 ? 19.394 21.828 47.787 1.00 16.37 265 TYR B C 1
ATOM 5968 O O . TYR B 1 267 ? 20.606 21.985 47.640 1.00 16.82 265 TYR B O 1
ATOM 5977 N N . ASN B 1 268 ? 18.873 21.108 48.780 1.00 16.93 266 ASN B N 1
ATOM 5978 C CA . ASN B 1 268 ? 19.707 20.457 49.792 1.00 16.42 266 ASN B CA 1
ATOM 5979 C C . ASN B 1 268 ? 20.611 21.456 50.504 1.00 16.83 266 ASN B C 1
ATOM 5980 O O . ASN B 1 268 ? 21.786 21.176 50.754 1.00 17.95 266 ASN B O 1
ATOM 5985 N N . GLU B 1 269 ? 20.058 22.614 50.853 1.00 16.72 267 GLU B N 1
ATOM 5986 C CA . GLU B 1 269 ? 20.846 23.650 51.509 1.00 16.57 267 GLU B CA 1
ATOM 5987 C C . GLU B 1 269 ? 20.517 23.885 52.983 1.00 17.07 267 GLU B C 1
ATOM 5988 O O . GLU B 1 269 ? 21.394 24.249 53.764 1.00 19.54 267 GLU B O 1
ATOM 5994 N N . THR B 1 270 ? 19.267 23.658 53.373 1.00 15.89 268 THR B N 1
ATOM 5995 C CA . THR B 1 270 ? 18.868 23.869 54.760 1.00 13.48 268 THR B CA 1
ATOM 5996 C C . THR B 1 270 ? 18.919 22.603 55.617 1.00 13.22 268 THR B C 1
ATOM 5997 O O . THR B 1 270 ? 18.247 21.611 55.337 1.00 12.38 268 THR B O 1
ATOM 6001 N N . ARG B 1 271 ? 19.723 22.663 56.673 1.00 12.94 269 ARG B N 1
ATOM 6002 C CA . ARG B 1 271 ? 19.902 21.543 57.589 1.00 13.59 269 ARG B CA 1
ATOM 6003 C C . ARG B 1 271 ? 19.750 22.021 59.033 1.00 13.90 269 ARG B C 1
ATOM 6004 O O . ARG B 1 271 ? 19.634 23.221 59.287 1.00 14.15 269 ARG B O 1
ATOM 6020 N N . GLY B 1 273 ? 20.400 23.365 62.606 1.00 13.12 271 GLY B N 1
ATOM 6021 C CA . GLY B 1 273 ? 21.400 24.304 63.089 1.00 15.02 271 GLY B CA 1
ATOM 6022 C C . GLY B 1 273 ? 22.140 23.802 64.319 1.00 15.70 271 GLY B C 1
ATOM 6023 O O . GLY B 1 273 ? 21.627 22.984 65.081 1.00 14.68 271 GLY B O 1
ATOM 6024 N N . ALA B 1 274 ? 23.350 24.308 64.521 1.00 15.58 272 ALA B N 1
ATOM 6025 C CA . ALA B 1 274 ? 24.170 23.893 65.651 1.00 16.98 272 ALA B CA 1
ATOM 6026 C C . ALA B 1 274 ? 23.671 24.414 66.996 1.00 17.02 272 ALA B C 1
ATOM 6027 O O . ALA B 1 274 ? 23.750 23.711 68.002 1.00 15.08 272 ALA B O 1
ATOM 6029 N N . THR B 1 275 ? 23.157 25.641 67.023 1.00 16.74 273 THR B N 1
ATOM 6030 C CA . THR B 1 275 ? 22.680 26.207 68.279 1.00 15.20 273 THR B CA 1
ATOM 6031 C C . THR B 1 275 ? 21.484 25.441 68.837 1.00 15.65 273 THR B C 1
ATOM 6032 O O . THR B 1 275 ? 21.501 25.013 69.995 1.00 15.05 273 THR B O 1
ATOM 6036 N N . ILE B 1 276 ? 20.449 25.255 68.024 1.00 13.87 274 ILE B N 1
ATOM 6037 C CA . ILE B 1 276 ? 19.278 24.543 68.505 1.00 13.40 274 ILE B CA 1
ATOM 6038 C C . ILE B 1 276 ? 19.646 23.106 68.879 1.00 14.62 274 ILE B C 1
ATOM 6039 O O . ILE B 1 276 ? 19.145 22.573 69.870 1.00 14.67 274 ILE B O 1
ATOM 6044 N N . TRP B 1 277 ? 20.534 22.485 68.109 1.00 14.07 275 TRP B N 1
ATOM 6045 C CA . TRP B 1 277 ? 20.950 21.122 68.422 1.00 15.74 275 TRP B CA 1
ATOM 6046 C C . TRP B 1 277 ? 21.625 21.088 69.791 1.00 15.67 275 TRP B C 1
ATOM 6047 O O . TRP B 1 277 ? 21.352 20.210 70.606 1.00 17.64 275 TRP B O 1
ATOM 6058 N N . GLY B 1 278 ? 22.515 22.049 70.024 1.00 16.62 276 GLY B N 1
ATOM 6059 C CA . GLY B 1 278 ? 23.235 22.125 71.283 1.00 16.82 276 GLY B CA 1
ATOM 6060 C C . GLY B 1 278 ? 22.324 22.098 72.493 1.00 17.63 276 GLY B C 1
ATOM 6061 O O . GLY B 1 278 ? 22.585 21.376 73.463 1.00 17.26 276 GLY B O 1
ATOM 6062 N N . TYR B 1 279 ? 21.256 22.890 72.441 1.00 15.86 277 TYR B N 1
ATOM 6063 C CA . TYR B 1 279 ? 20.294 22.945 73.535 1.00 16.88 277 TYR B CA 1
ATOM 6064 C C . TYR B 1 279 ? 19.455 21.671 73.621 1.00 16.99 277 TYR B C 1
ATOM 6065 O O . TYR B 1 279 ? 19.280 21.104 74.699 1.00 19.13 277 TYR B O 1
ATOM 6074 N N . LEU B 1 280 ? 18.935 21.219 72.485 1.00 16.65 278 LEU B N 1
ATOM 6075 C CA . LEU B 1 280 ? 18.112 20.016 72.463 1.00 17.20 278 LEU B CA 1
ATOM 6076 C C . LEU B 1 280 ? 18.874 18.790 72.973 1.00 18.31 278 LEU B C 1
ATOM 6077 O O . LEU B 1 280 ? 18.329 17.978 73.720 1.00 18.88 278 LEU B O 1
ATOM 6082 N N . ASP B 1 281 ? 20.134 18.665 72.572 1.00 18.18 279 ASP B N 1
ATOM 6083 C CA . ASP B 1 281 ? 20.963 17.541 72.994 1.00 18.92 279 ASP B CA 1
ATOM 6084 C C . ASP B 1 281 ? 21.294 17.637 74.480 1.00 19.05 279 ASP B C 1
ATOM 6085 O O . ASP B 1 281 ? 21.003 16.724 75.252 1.00 21.26 279 ASP B O 1
ATOM 6090 N N . GLY B 1 282 ? 21.901 18.751 74.870 1.00 17.62 280 GLY B N 1
ATOM 6091 C CA . GLY B 1 282 ? 22.283 18.954 76.255 1.00 18.49 280 GLY B CA 1
ATOM 6092 C C . GLY B 1 282 ? 21.136 18.856 77.241 1.00 19.06 280 GLY B C 1
ATOM 6093 O O . GLY B 1 282 ? 21.311 18.366 78.357 1.00 18.55 280 GLY B O 1
ATOM 6094 N N . TYR B 1 283 ? 19.962 19.324 76.832 1.00 18.51 281 TYR B N 1
ATOM 6095 C CA . TYR B 1 283 ? 18.778 19.293 77.687 1.00 18.99 281 TYR B CA 1
ATOM 6096 C C . TYR B 1 283 ? 18.042 17.955 77.626 1.00 19.72 281 TYR B C 1
ATOM 6097 O O . TYR B 1 283 ? 17.033 17.778 78.309 1.00 20.63 281 TYR B O 1
ATOM 6106 N N . LYS B 1 284 ? 18.541 17.021 76.817 1.00 20.03 282 LYS B N 1
ATOM 6107 C CA . LYS B 1 284 ? 17.880 15.725 76.651 1.00 20.09 282 LYS B CA 1
ATOM 6108 C C . LYS B 1 284 ? 16.430 16.033 76.299 1.00 20.31 282 LYS B C 1
ATOM 6109 O O . LYS B 1 284 ? 15.489 15.431 76.823 1.00 21.12 282 LYS B O 1
ATOM 6115 N N . ASP B 1 285 ? 16.276 16.992 75.394 1.00 19.01 283 ASP B N 1
ATOM 6116 C CA . ASP B 1 285 ? 14.974 17.464 74.941 1.00 18.26 283 ASP B CA 1
ATOM 6117 C C . ASP B 1 285 ? 14.321 16.517 73.943 1.00 18.79 283 ASP B C 1
ATOM 6118 O O . ASP B 1 285 ? 14.892 16.216 72.895 1.00 18.37 283 ASP B O 1
ATOM 6123 N N . PRO B 1 286 ? 13.103 16.045 74.246 1.00 18.79 284 PRO B N 1
ATOM 6124 C CA . PRO B 1 286 ? 12.411 15.133 73.333 1.00 19.64 284 PRO B CA 1
ATOM 6125 C C . PRO B 1 286 ? 11.974 15.796 72.026 1.00 19.92 284 PRO B C 1
ATOM 6126 O O . PRO B 1 286 ? 11.616 15.116 71.071 1.00 19.35 284 PRO B O 1
ATOM 6130 N N . ARG B 1 287 ? 12.009 17.125 71.977 1.00 18.94 285 ARG B N 1
ATOM 6131 C CA . ARG B 1 287 ? 11.612 17.819 70.757 1.00 18.27 285 ARG B CA 1
ATOM 6132 C C . ARG B 1 287 ? 12.673 17.652 69.669 1.00 18.95 285 ARG B C 1
ATOM 6133 O O . ARG B 1 287 ? 12.467 18.036 68.518 1.00 20.11 285 ARG B O 1
ATOM 6141 N N . LEU B 1 288 ? 13.809 17.065 70.032 1.00 18.15 286 LEU B N 1
ATOM 6142 C CA . LEU B 1 288 ? 14.884 16.856 69.070 1.00 18.42 286 LEU B CA 1
ATOM 6143 C C . LEU B 1 288 ? 14.432 15.998 67.887 1.00 19.17 286 LEU B C 1
ATOM 6144 O O . LEU B 1 288 ? 14.622 16.380 66.731 1.00 17.63 286 LEU B O 1
ATOM 6149 N N . SER B 1 289 ? 13.827 14.846 68.174 1.00 19.99 287 SER B N 1
ATOM 6150 C CA . SER B 1 289 ? 13.372 13.948 67.116 1.00 21.27 287 SER B CA 1
ATOM 6151 C C . SER B 1 289 ? 12.064 14.433 66.506 1.00 21.13 287 SER B C 1
ATOM 6152 O O . SER B 1 289 ? 11.640 13.952 65.453 1.00 20.90 287 SER B O 1
ATOM 6155 N N . ALA B 1 290 ? 11.420 15.381 67.173 1.00 18.97 288 ALA B N 1
ATOM 6156 C CA . ALA B 1 290 ? 10.174 15.928 66.661 1.00 19.48 288 ALA B CA 1
ATOM 6157 C C . ALA B 1 290 ? 10.510 16.967 65.598 1.00 19.11 288 ALA B C 1
ATOM 6158 O O . ALA B 1 290 ? 9.795 17.106 64.609 1.00 20.25 288 ALA B O 1
ATOM 6160 N N . TYR B 1 291 ? 11.614 17.680 65.804 1.00 19.19 289 TYR B N 1
ATOM 6161 C CA . TYR B 1 291 ? 12.043 18.728 64.877 1.00 17.99 289 TYR B CA 1
ATOM 6162 C C . TYR B 1 291 ? 12.934 18.271 63.728 1.00 18.07 289 TYR B C 1
ATOM 6163 O O . TYR B 1 291 ? 12.775 18.728 62.593 1.00 16.79 289 TYR B O 1
ATOM 6172 N N . PHE B 1 292 ? 13.878 17.383 64.021 1.00 18.33 290 PHE B N 1
ATOM 6173 C CA . PHE B 1 292 ? 14.816 16.943 63.002 1.00 17.29 290 PHE B CA 1
ATOM 6174 C C . PHE B 1 292 ? 14.978 15.445 62.807 1.00 18.41 290 PHE B C 1
ATOM 6175 O O . PHE B 1 292 ? 14.633 14.633 63.669 1.00 16.83 290 PHE B O 1
ATOM 6183 N N . THR B 1 293 ? 15.522 15.095 61.650 1.00 18.44 291 THR B N 1
ATOM 6184 C CA . THR B 1 293 ? 15.788 13.708 61.310 1.00 19.29 291 THR B CA 1
ATOM 6185 C C . THR B 1 293 ? 17.240 13.472 61.683 1.00 19.35 291 THR B C 1
ATOM 6186 O O . THR B 1 293 ? 17.988 14.421 61.926 1.00 18.37 291 THR B O 1
ATOM 6190 N N . GLU B 1 294 ? 17.638 12.208 61.736 1.00 19.78 292 GLU B N 1
ATOM 6191 C CA . GLU B 1 294 ? 19.021 11.876 62.027 1.00 20.78 292 GLU B CA 1
ATOM 6192 C C . GLU B 1 294 ? 19.748 11.917 60.694 1.00 19.84 292 GLU B C 1
ATOM 6193 O O . GLU B 1 294 ? 19.182 11.550 59.671 1.00 19.73 292 GLU B O 1
ATOM 6199 N N . GLY B 1 295 ? 20.991 12.381 60.701 1.00 20.16 293 GLY B N 1
ATOM 6200 C CA . GLY B 1 295 ? 21.749 12.437 59.466 1.00 21.02 293 GLY B CA 1
ATOM 6201 C C . GLY B 1 295 ? 22.668 11.238 59.351 1.00 22.01 293 GLY B C 1
ATOM 6202 O O . GLY B 1 295 ? 22.740 10.418 60.269 1.00 22.27 293 GLY B O 1
ATOM 6203 N N . THR B 1 296 ? 23.358 11.122 58.220 1.00 22.11 294 THR B N 1
ATOM 6204 C CA . THR B 1 296 ? 24.286 10.020 58.009 1.00 22.38 294 THR B CA 1
ATOM 6205 C C . THR B 1 296 ? 25.624 10.558 57.539 1.00 21.15 294 THR B C 1
ATOM 6206 O O . THR B 1 296 ? 25.686 11.508 56.764 1.00 19.48 294 THR B O 1
ATOM 6210 N N . TYR B 1 297 ? 26.692 9.944 58.030 1.00 20.90 295 TYR B N 1
ATOM 6211 C CA . TYR B 1 297 ? 28.050 10.332 57.687 1.00 22.13 295 TYR B CA 1
ATOM 6212 C C . TYR B 1 297 ? 28.693 9.060 57.143 1.00 23.74 295 TYR B C 1
ATOM 6213 O O . TYR B 1 297 ? 28.896 8.098 57.884 1.00 24.16 295 TYR B O 1
ATOM 6222 N N . GLY B 1 298 ? 28.993 9.052 55.848 1.00 23.08 296 GLY B N 1
ATOM 6223 C CA . GLY B 1 298 ? 29.577 7.873 55.235 1.00 22.88 296 GLY B CA 1
ATOM 6224 C C . GLY B 1 298 ? 28.489 6.924 54.771 1.00 22.96 296 GLY B C 1
ATOM 6225 O O . GLY B 1 298 ? 27.315 7.297 54.705 1.00 23.41 296 GLY B O 1
ATOM 6226 N N . SER B 1 299 ? 28.870 5.692 54.452 1.00 23.53 297 SER B N 1
ATOM 6227 C CA . SER B 1 299 ? 27.914 4.693 53.991 1.00 24.69 297 SER B CA 1
ATOM 6228 C C . SER B 1 299 ? 28.412 3.291 54.316 1.00 24.97 297 SER B C 1
ATOM 6229 O O . SER B 1 299 ? 29.492 3.128 54.869 1.00 22.88 297 SER B O 1
ATOM 6232 N N . GLY B 1 300 ? 27.616 2.280 53.984 1.00 25.40 298 GLY B N 1
ATOM 6233 C CA . GLY B 1 300 ? 28.027 0.913 54.248 1.00 26.30 298 GLY B CA 1
ATOM 6234 C C . GLY B 1 300 ? 28.107 0.580 55.724 1.00 26.43 298 GLY B C 1
ATOM 6235 O O . GLY B 1 300 ? 27.351 1.119 56.533 1.00 26.97 298 GLY B O 1
ATOM 6236 N N . SER B 1 301 ? 29.027 -0.309 56.083 1.00 24.70 299 SER B N 1
ATOM 6237 C CA . SER B 1 301 ? 29.183 -0.707 57.474 1.00 24.40 299 SER B CA 1
ATOM 6238 C C . SER B 1 301 ? 30.018 0.293 58.263 1.00 21.99 299 SER B C 1
ATOM 6239 O O . SER B 1 301 ? 30.203 0.130 59.467 1.00 22.54 299 SER B O 1
ATOM 6242 N N . TRP B 1 302 ? 30.526 1.322 57.590 1.00 20.32 300 TRP B N 1
ATOM 6243 C CA . TRP B 1 302 ? 31.343 2.332 58.262 1.00 20.73 300 TRP B CA 1
ATOM 6244 C C . TRP B 1 302 ? 30.583 3.639 58.468 1.00 20.55 300 TRP B C 1
ATOM 6245 O O . TRP B 1 302 ? 31.112 4.598 59.037 1.00 19.22 300 TRP B O 1
ATOM 6256 N N . ALA B 1 303 ? 29.340 3.674 58.003 1.00 20.99 301 ALA B N 1
ATOM 6257 C CA . ALA B 1 303 ? 28.519 4.867 58.142 1.00 20.88 301 ALA B CA 1
ATOM 6258 C C . ALA B 1 303 ? 28.200 5.160 59.603 1.00 21.63 301 ALA B C 1
ATOM 6259 O O . ALA B 1 303 ? 28.067 4.245 60.421 1.00 19.41 301 ALA B O 1
ATOM 6261 N N . GLN B 1 304 ? 28.099 6.447 59.922 1.00 21.09 302 GLN B N 1
ATOM 6262 C CA . GLN B 1 304 ? 27.759 6.894 61.267 1.00 22.53 302 GLN B CA 1
ATOM 6263 C C . GLN B 1 304 ? 26.383 7.539 61.169 1.00 22.43 302 GLN B C 1
ATOM 6264 O O . GLN B 1 304 ? 26.107 8.276 60.223 1.00 21.38 302 GLN B O 1
ATOM 6270 N N . THR B 1 305 ? 25.521 7.257 62.136 1.00 22.08 303 THR B N 1
ATOM 6271 C CA . THR B 1 305 ? 24.178 7.822 62.142 1.00 23.59 303 THR B CA 1
ATOM 6272 C C . THR B 1 305 ? 23.944 8.614 63.423 1.00 23.49 303 THR B C 1
ATOM 6273 O O . THR B 1 305 ? 24.449 8.251 64.484 1.00 22.60 303 THR B O 1
ATOM 6277 N N . GLY B 1 306 ? 23.182 9.700 63.317 1.00 23.97 304 GLY B N 1
ATOM 6278 C CA . GLY B 1 306 ? 22.903 10.517 64.484 1.00 23.33 304 GLY B CA 1
ATOM 6279 C C . GLY B 1 306 ? 22.484 11.931 64.132 1.00 22.81 304 GLY B C 1
ATOM 6280 O O . GLY B 1 306 ? 22.246 12.249 62.967 1.00 22.07 304 GLY B O 1
ATOM 6281 N N . TYR B 1 307 ? 22.394 12.783 65.145 1.00 22.04 305 TYR B N 1
ATOM 6282 C CA . TYR B 1 307 ? 22.002 14.168 64.941 1.00 21.16 305 TYR B CA 1
ATOM 6283 C C . TYR B 1 307 ? 23.234 15.025 64.676 1.00 20.85 305 TYR B C 1
ATOM 6284 O O . TYR B 1 307 ? 23.948 15.419 65.598 1.00 21.52 305 TYR B O 1
ATOM 6293 N N . PHE B 1 308 ? 23.476 15.299 63.395 1.00 19.65 306 PHE B N 1
ATOM 6294 C CA . PHE B 1 308 ? 24.632 16.079 62.961 1.00 19.45 306 PHE B CA 1
ATOM 6295 C C . PHE B 1 308 ? 24.197 17.453 62.459 1.00 19.25 306 PHE B C 1
ATOM 6296 O O . PHE B 1 308 ? 23.541 17.560 61.425 1.00 18.18 306 PHE B O 1
ATOM 6304 N N . PRO B 1 309 ? 24.566 18.522 63.179 1.00 18.95 307 PRO B N 1
ATOM 6305 C CA . PRO B 1 309 ? 24.184 19.868 62.757 1.00 19.00 307 PRO B CA 1
ATOM 6306 C C . PRO B 1 309 ? 25.222 20.511 61.843 1.00 18.45 307 PRO B C 1
ATOM 6307 O O . PRO B 1 309 ? 26.334 19.997 61.675 1.00 18.56 307 PRO B O 1
ATOM 6311 N N . VAL B 1 310 ? 24.837 21.634 61.250 1.00 16.53 308 VAL B N 1
ATOM 6312 C CA . VAL B 1 310 ? 25.709 22.406 60.377 1.00 14.95 308 VAL B CA 1
ATOM 6313 C C . VAL B 1 310 ? 25.914 23.732 61.104 1.00 15.93 308 VAL B C 1
ATOM 6314 O O . VAL B 1 310 ? 24.953 24.352 61.567 1.00 15.71 308 VAL B O 1
ATOM 6318 N N . ALA B 1 311 ? 27.168 24.151 61.218 1.00 16.70 309 ALA B N 1
ATOM 6319 C CA . ALA B 1 311 ? 27.514 25.383 61.915 1.00 17.31 309 ALA B CA 1
ATOM 6320 C C . ALA B 1 311 ? 26.826 26.617 61.341 1.00 17.11 309 ALA B C 1
ATOM 6321 O O . ALA B 1 311 ? 26.476 26.653 60.162 1.00 16.22 309 ALA B O 1
ATOM 6323 N N . PRO B 1 312 ? 26.615 27.646 62.181 1.00 17.28 310 PRO B N 1
ATOM 6324 C CA . PRO B 1 312 ? 25.969 28.882 61.730 1.00 17.53 310 PRO B CA 1
ATOM 6325 C C . PRO B 1 312 ? 26.914 29.653 60.811 1.00 17.24 310 PRO B C 1
ATOM 6326 O O . PRO B 1 312 ? 28.134 29.628 61.000 1.00 17.35 310 PRO B O 1
ATOM 6330 N N . THR B 1 313 ? 26.344 30.329 59.818 1.00 16.46 311 THR B N 1
ATOM 6331 C CA . THR B 1 313 ? 27.120 31.092 58.848 1.00 17.22 311 THR B CA 1
ATOM 6332 C C . THR B 1 313 ? 28.292 30.242 58.341 1.00 17.62 311 THR B C 1
ATOM 6333 O O . THR B 1 313 ? 29.470 30.601 58.477 1.00 15.03 311 THR B O 1
ATOM 6337 N N . ASN B 1 314 ? 27.931 29.104 57.755 1.00 17.98 312 ASN B N 1
ATOM 6338 C CA . ASN B 1 314 ? 28.873 28.136 57.200 1.00 19.13 312 ASN B CA 1
ATOM 6339 C C . ASN B 1 314 ? 29.805 28.781 56.179 1.00 19.63 312 ASN B C 1
ATOM 6340 O O . ASN B 1 314 ? 29.366 29.525 55.303 1.00 18.94 312 ASN B O 1
ATOM 6345 N N . SER B 1 315 ? 31.096 28.483 56.295 1.00 18.89 313 SER B N 1
ATOM 6346 C CA . SER B 1 315 ? 32.090 29.035 55.386 1.00 19.20 313 SER B CA 1
ATOM 6347 C C . SER B 1 315 ? 32.395 28.084 54.229 1.00 19.19 313 SER B C 1
ATOM 6348 O O . SER B 1 315 ? 33.031 28.476 53.256 1.00 20.95 313 SER B O 1
ATOM 6351 N N . LYS B 1 316 ? 31.930 26.842 54.332 1.00 17.90 314 LYS B N 1
ATOM 6352 C CA . LYS B 1 316 ? 32.178 25.840 53.298 1.00 20.28 314 LYS B CA 1
ATOM 6353 C C . LYS B 1 316 ? 31.208 25.914 52.124 1.00 20.19 314 LYS B C 1
ATOM 6354 O O . LYS B 1 316 ? 30.042 26.276 52.285 1.00 18.29 314 LYS B O 1
ATOM 6360 N N . SER B 1 317 ? 31.701 25.563 50.940 1.00 20.51 315 SER B N 1
ATOM 6361 C CA . SER B 1 317 ? 30.868 25.563 49.746 1.00 21.96 315 SER B CA 1
ATOM 6362 C C . SER B 1 317 ? 29.954 24.345 49.846 1.00 21.88 315 SER B C 1
ATOM 6363 O O . SER B 1 317 ? 30.176 23.467 50.682 1.00 20.31 315 SER B O 1
ATOM 6366 N N . LYS B 1 318 ? 28.924 24.294 49.008 1.00 21.30 316 LYS B N 1
ATOM 6367 C CA . LYS B 1 318 ? 27.984 23.179 49.030 1.00 20.69 316 LYS B CA 1
ATOM 6368 C C . LYS B 1 318 ? 28.647 21.863 48.623 1.00 21.09 316 LYS B C 1
ATOM 6369 O O . LYS B 1 318 ? 29.511 21.835 47.748 1.00 19.86 316 LYS B O 1
ATOM 6375 N N . SER B 1 319 ? 28.242 20.774 49.270 1.00 19.84 317 SER B N 1
ATOM 6376 C CA . SER B 1 319 ? 28.788 19.463 48.951 1.00 20.21 317 SER B CA 1
ATOM 6377 C C . SER B 1 319 ? 27.674 18.423 48.975 1.00 20.18 317 SER B C 1
ATOM 6378 O O . SER B 1 319 ? 26.672 18.593 49.673 1.00 20.36 317 SER B O 1
ATOM 6381 N N . GLU B 1 320 ? 27.837 17.355 48.202 1.00 19.46 318 GLU B N 1
ATOM 6382 C CA . GLU B 1 320 ? 26.827 16.306 48.161 1.00 19.39 318 GLU B CA 1
ATOM 6383 C C . GLU B 1 320 ? 27.404 14.906 48.350 1.00 19.24 318 GLU B C 1
ATOM 6384 O O . GLU B 1 320 ? 26.751 13.918 48.016 1.00 18.16 318 GLU B O 1
ATOM 6390 N N . THR B 1 321 ? 28.621 14.811 48.882 1.00 19.16 319 THR B N 1
ATOM 6391 C CA . THR B 1 321 ? 29.224 13.496 49.110 1.00 18.93 319 THR B CA 1
ATOM 6392 C C . THR B 1 321 ? 28.576 12.862 50.335 1.00 19.24 319 THR B C 1
ATOM 6393 O O . THR B 1 321 ? 27.874 13.533 51.090 1.00 17.28 319 THR B O 1
ATOM 6397 N N . SER B 1 322 ? 28.824 11.572 50.535 1.00 19.58 320 SER B N 1
ATOM 6398 C CA . SER B 1 322 ? 28.259 10.847 51.667 1.00 20.09 320 SER B CA 1
ATOM 6399 C C . SER B 1 322 ? 28.785 11.361 53.004 1.00 19.38 320 SER B C 1
ATOM 6400 O O . SER B 1 322 ? 28.281 10.984 54.060 1.00 20.30 320 SER B O 1
ATOM 6403 N N . TYR B 1 323 ? 29.802 12.214 52.957 1.00 19.75 321 TYR B N 1
ATOM 6404 C CA . TYR B 1 323 ? 30.385 12.777 54.172 1.00 20.77 321 TYR B CA 1
ATOM 6405 C C . TYR B 1 323 ? 30.063 14.269 54.292 1.00 20.70 321 TYR B C 1
ATOM 6406 O O . TYR B 1 323 ? 30.610 14.961 55.153 1.00 22.03 321 TYR B O 1
ATOM 6415 N N . SER B 1 324 ? 29.163 14.754 53.443 1.00 18.50 322 SER B N 1
ATOM 6416 C CA . SER B 1 324 ? 28.811 16.175 53.430 1.00 16.77 322 SER B CA 1
ATOM 6417 C C . SER B 1 324 ? 27.532 16.546 54.169 1.00 16.70 322 SER B C 1
ATOM 6418 O O . SER B 1 324 ? 26.754 15.682 54.581 1.00 14.65 322 SER B O 1
ATOM 6421 N N . ALA B 1 325 ? 27.323 17.855 54.307 1.00 15.86 323 ALA B N 1
ATOM 6422 C CA . ALA B 1 325 ? 26.154 18.400 54.980 1.00 15.17 323 ALA B CA 1
ATOM 6423 C C . ALA B 1 325 ? 24.862 18.032 54.259 1.00 14.73 323 ALA B C 1
ATOM 6424 O O . ALA B 1 325 ? 23.776 18.226 54.796 1.00 15.17 323 ALA B O 1
ATOM 6426 N N . LYS B 1 326 ? 24.974 17.506 53.041 1.00 15.63 324 LYS B N 1
ATOM 6427 C CA . LYS B 1 326 ? 23.787 17.098 52.309 1.00 15.37 324 LYS B CA 1
ATOM 6428 C C . LYS B 1 326 ? 23.092 16.014 53.113 1.00 16.10 324 LYS B C 1
ATOM 6429 O O . LYS B 1 326 ? 21.872 15.853 53.039 1.00 17.47 324 LYS B O 1
ATOM 6435 N N . PHE B 1 327 ? 23.871 15.270 53.890 1.00 15.46 325 PHE B N 1
ATOM 6436 C CA . PHE B 1 327 ? 23.298 14.204 54.696 1.00 14.79 325 PHE B CA 1
ATOM 6437 C C . PHE B 1 327 ? 23.318 14.483 56.193 1.00 15.34 325 PHE B C 1
ATOM 6438 O O . PHE B 1 327 ? 23.219 13.570 57.014 1.00 15.96 325 PHE B O 1
ATOM 6446 N N . ALA B 1 328 ? 23.438 15.758 56.545 1.00 15.00 326 ALA B N 1
ATOM 6447 C CA . ALA B 1 328 ? 23.408 16.160 57.946 1.00 15.46 326 ALA B CA 1
ATOM 6448 C C . ALA B 1 328 ? 21.934 16.090 58.333 1.00 15.31 326 ALA B C 1
ATOM 6449 O O . ALA B 1 328 ? 21.082 15.873 57.468 1.00 14.09 326 ALA B O 1
ATOM 6451 N N . SER B 1 329 ? 21.628 16.263 59.616 1.00 16.23 327 SER B N 1
ATOM 6452 C CA . SER B 1 329 ? 20.236 16.234 60.063 1.00 16.16 327 SER B CA 1
ATOM 6453 C C . SER B 1 329 ? 19.422 17.305 59.329 1.00 16.36 327 SER B C 1
ATOM 6454 O O . SER B 1 329 ? 19.913 18.403 59.073 1.00 15.95 327 SER B O 1
ATOM 6457 N N . ARG B 1 330 ? 18.178 16.976 58.996 1.00 16.99 328 ARG B N 1
ATOM 6458 C CA . ARG B 1 330 ? 17.306 17.901 58.277 1.00 16.81 328 ARG B CA 1
ATOM 6459 C C . ARG B 1 330 ? 16.045 18.221 59.058 1.00 15.92 328 ARG B C 1
ATOM 6460 O O . ARG B 1 330 ? 15.603 17.439 59.899 1.00 14.51 328 ARG B O 1
ATOM 6468 N N . PRO B 1 331 ? 15.448 19.389 58.788 1.00 16.50 329 PRO B N 1
ATOM 6469 C CA . PRO B 1 331 ? 14.217 19.746 59.491 1.00 16.54 329 PRO B CA 1
ATOM 6470 C C . PRO B 1 331 ? 13.166 18.755 58.996 1.00 15.90 329 PRO B C 1
ATOM 6471 O O . PRO B 1 331 ? 13.146 18.430 57.808 1.00 13.67 329 PRO B O 1
ATOM 6475 N N . LYS B 1 332 ? 12.326 18.243 59.892 1.00 16.93 330 LYS B N 1
ATOM 6476 C CA . LYS B 1 332 ? 11.273 17.325 59.474 1.00 18.18 330 LYS B CA 1
ATOM 6477 C C . LYS B 1 332 ? 10.143 18.192 58.950 1.00 19.40 330 LYS B C 1
ATOM 6478 O O . LYS B 1 332 ? 9.731 19.145 59.609 1.00 20.89 330 LYS B O 1
ATOM 6484 N N . VAL B 1 333 ? 9.645 17.871 57.763 1.00 18.74 331 VAL B N 1
ATOM 6485 C CA . VAL B 1 333 ? 8.579 18.664 57.175 1.00 17.96 331 VAL B CA 1
ATOM 6486 C C . VAL B 1 333 ? 8.094 18.042 55.885 1.00 17.77 331 VAL B C 1
ATOM 6487 O O . VAL B 1 333 ? 8.864 17.413 55.167 1.00 18.93 331 VAL B O 1
ATOM 6491 N N . ASP B 1 334 ? 6.807 18.201 55.601 1.00 18.03 332 ASP B N 1
ATOM 6492 C CA . ASP B 1 334 ? 6.249 17.682 54.365 1.00 19.22 332 ASP B CA 1
ATOM 6493 C C . ASP B 1 334 ? 5.361 18.746 53.732 1.00 17.86 332 ASP B C 1
ATOM 6494 O O . ASP B 1 334 ? 5.148 19.814 54.312 1.00 15.94 332 ASP B O 1
ATOM 6499 N N . SER B 1 335 ? 4.856 18.456 52.541 1.00 17.23 333 SER B N 1
ATOM 6500 C CA . SER B 1 335 ? 4.021 19.397 51.798 1.00 19.79 333 SER B CA 1
ATOM 6501 C C . SER B 1 335 ? 2.885 20.032 52.584 1.00 18.81 333 SER B C 1
ATOM 6502 O O . SER B 1 335 ? 2.629 21.231 52.456 1.00 18.35 333 SER B O 1
ATOM 6505 N N . ASN B 1 336 ? 2.199 19.230 53.389 1.00 18.94 334 ASN B N 1
ATOM 6506 C CA . ASN B 1 336 ? 1.073 19.722 54.169 1.00 19.62 334 ASN B CA 1
ATOM 6507 C C . ASN B 1 336 ? 1.444 20.321 55.521 1.00 19.31 334 ASN B C 1
ATOM 6508 O O . ASN B 1 336 ? 0.563 20.673 56.304 1.00 18.54 334 ASN B O 1
ATOM 6513 N N . SER B 1 337 ? 2.739 20.441 55.797 1.00 18.30 335 SER B N 1
ATOM 6514 C CA . SER B 1 337 ? 3.187 21.021 57.060 1.00 18.74 335 SER B CA 1
ATOM 6515 C C . SER B 1 337 ? 2.844 22.505 57.105 1.00 19.18 335 SER B C 1
ATOM 6516 O O . SER B 1 337 ? 2.885 23.198 56.089 1.00 16.88 335 SER B O 1
ATOM 6519 N N . PRO B 1 338 ? 2.503 23.015 58.293 1.00 19.21 336 PRO B N 1
ATOM 6520 C CA . PRO B 1 338 ? 2.165 24.433 58.397 1.00 19.08 336 PRO B CA 1
ATOM 6521 C C . PRO B 1 338 ? 3.355 25.316 58.762 1.00 18.80 336 PRO B C 1
ATOM 6522 O O . PRO B 1 338 ? 4.445 24.828 59.058 1.00 18.08 336 PRO B O 1
ATOM 6526 N N . LEU B 1 339 ? 3.126 26.623 58.702 1.00 18.17 337 LEU B N 1
ATOM 6527 C CA . LEU B 1 339 ? 4.102 27.629 59.100 1.00 17.57 337 LEU B CA 1
ATOM 6528 C C . LEU B 1 339 ? 3.314 28.346 60.191 1.00 17.53 337 LEU B C 1
ATOM 6529 O O . LEU B 1 339 ? 2.114 28.584 60.032 1.00 14.18 337 LEU B O 1
ATOM 6534 N N . TYR B 1 340 ? 3.975 28.684 61.289 1.00 16.37 338 TYR B N 1
ATOM 6535 C CA . TYR B 1 340 ? 3.298 29.314 62.416 1.00 18.12 338 TYR B CA 1
ATOM 6536 C C . TYR B 1 340 ? 3.489 30.818 62.566 1.00 18.00 338 TYR B C 1
ATOM 6537 O O . TYR B 1 340 ? 4.602 31.333 62.426 1.00 19.07 338 TYR B O 1
ATOM 6546 N N . TRP B 1 341 ? 2.392 31.514 62.855 1.00 16.46 339 TRP B N 1
ATOM 6547 C CA . TRP B 1 341 ? 2.420 32.960 63.072 1.00 16.57 339 TRP B CA 1
ATOM 6548 C C . TRP B 1 341 ? 2.538 33.234 64.572 1.00 15.50 339 TRP B C 1
ATOM 6549 O O . TRP B 1 341 ? 3.381 34.017 65.011 1.00 16.21 339 TRP B O 1
ATOM 6560 N N . PHE B 1 342 ? 1.680 32.586 65.352 1.00 15.74 340 PHE B N 1
ATOM 6561 C CA . PHE B 1 342 ? 1.681 32.767 66.799 1.00 14.57 340 PHE B CA 1
ATOM 6562 C C . PHE B 1 342 ? 1.082 31.527 67.462 1.00 15.25 340 PHE B C 1
ATOM 6563 O O . PHE B 1 342 ? -0.018 31.098 67.106 1.00 12.98 340 PHE B O 1
ATOM 6571 N N . ARG B 1 343 ? 1.804 30.954 68.425 1.00 16.13 341 ARG B N 1
ATOM 6572 C CA . ARG B 1 343 ? 1.323 29.763 69.121 1.00 16.65 341 ARG B CA 1
ATOM 6573 C C . ARG B 1 343 ? 1.085 30.042 70.601 1.00 16.93 341 ARG B C 1
ATOM 6574 O O . ARG B 1 343 ? 1.668 30.964 71.174 1.00 16.06 341 ARG B O 1
ATOM 6582 N N . ALA B 1 344 ? 0.232 29.230 71.219 1.00 16.33 342 ALA B N 1
ATOM 6583 C CA . ALA B 1 344 ? -0.092 29.391 72.632 1.00 16.33 342 ALA B CA 1
ATOM 6584 C C . ALA B 1 344 ? 1.136 29.361 73.541 1.00 16.17 342 ALA B C 1
ATOM 6585 O O . ALA B 1 344 ? 1.210 30.118 74.509 1.00 16.10 342 ALA B O 1
ATOM 6587 N N . SER B 1 345 ? 2.097 28.491 73.242 1.00 16.60 343 SER B N 1
ATOM 6588 C CA . SER B 1 345 ? 3.296 28.396 74.077 1.00 16.59 343 SER B CA 1
ATOM 6589 C C . SER B 1 345 ? 4.012 29.735 74.239 1.00 16.91 343 SER B C 1
ATOM 6590 O O . SER B 1 345 ? 4.554 30.030 75.309 1.00 16.77 343 SER B O 1
ATOM 6593 N N . GLU B 1 346 ? 4.006 30.553 73.190 1.00 17.87 344 GLU B N 1
ATOM 6594 C CA . GLU B 1 346 ? 4.671 31.855 73.253 1.00 17.30 344 GLU B CA 1
ATOM 6595 C C . GLU B 1 346 ? 4.017 32.795 74.263 1.00 15.95 344 GLU B C 1
ATOM 6596 O O . GLU B 1 346 ? 4.703 33.524 74.972 1.00 15.38 344 GLU B O 1
ATOM 6602 N N . THR B 1 347 ? 2.690 32.792 74.321 1.00 16.96 345 THR B N 1
ATOM 6603 C CA . THR B 1 347 ? 1.994 33.669 75.255 1.00 17.93 345 THR B CA 1
ATOM 6604 C C . THR B 1 347 ? 2.423 33.409 76.698 1.00 16.71 345 THR B C 1
ATOM 6605 O O . THR B 1 347 ? 2.597 34.345 77.474 1.00 16.70 345 THR B O 1
ATOM 6609 N N . TYR B 1 348 ? 2.608 32.144 77.059 1.00 16.45 346 TYR B N 1
ATOM 6610 C CA . TYR B 1 348 ? 3.013 31.826 78.421 1.00 16.70 346 TYR B CA 1
ATOM 6611 C C . TYR B 1 348 ? 4.417 32.314 78.736 1.00 16.18 346 TYR B C 1
ATOM 6612 O O . TYR B 1 348 ? 4.687 32.736 79.857 1.00 17.46 346 TYR B O 1
ATOM 6621 N N . PHE B 1 349 ? 5.313 32.268 77.754 1.00 16.44 347 PHE B N 1
ATOM 6622 C CA . PHE B 1 349 ? 6.671 32.743 77.981 1.00 15.28 347 PHE B CA 1
ATOM 6623 C C . PHE B 1 349 ? 6.680 34.263 78.032 1.00 14.94 347 PHE B C 1
ATOM 6624 O O . PHE B 1 349 ? 7.491 34.856 78.739 1.00 15.48 347 PHE B O 1
ATOM 6632 N N . LEU B 1 350 ? 5.777 34.892 77.281 1.00 14.66 348 LEU B N 1
ATOM 6633 C CA . LEU B 1 350 ? 5.671 36.352 77.292 1.00 15.17 348 LEU B CA 1
ATOM 6634 C C . LEU B 1 350 ? 5.135 36.785 78.662 1.00 16.12 348 LEU B C 1
ATOM 6635 O O . LEU B 1 350 ? 5.638 37.731 79.262 1.00 16.99 348 LEU B O 1
ATOM 6640 N N . LYS B 1 351 ? 4.112 36.089 79.152 1.00 16.41 349 LYS B N 1
ATOM 6641 C CA . LYS B 1 351 ? 3.551 36.403 80.464 1.00 16.96 349 LYS B CA 1
ATOM 6642 C C . LYS B 1 351 ? 4.608 36.138 81.533 1.00 16.16 349 LYS B C 1
ATOM 6643 O O . LYS B 1 351 ? 4.690 36.857 82.527 1.00 18.54 349 LYS B O 1
ATOM 6649 N N . ALA B 1 352 ? 5.424 35.110 81.318 1.00 16.45 350 ALA B N 1
ATOM 6650 C CA . ALA B 1 352 ? 6.490 34.769 82.262 1.00 15.11 350 ALA B CA 1
ATOM 6651 C C . ALA B 1 352 ? 7.440 35.948 82.422 1.00 14.76 350 ALA B C 1
ATOM 6652 O O . ALA B 1 352 ? 7.788 36.330 83.541 1.00 14.54 350 ALA B O 1
ATOM 6654 N N . GLU B 1 353 ? 7.863 36.524 81.299 1.00 15.34 351 GLU B N 1
ATOM 6655 C CA . GLU B 1 353 ? 8.767 37.667 81.342 1.00 15.28 351 GLU B CA 1
ATOM 6656 C C . GLU B 1 353 ? 8.050 38.876 81.928 1.00 15.81 351 GLU B C 1
ATOM 6657 O O . GLU B 1 353 ? 8.592 39.580 82.780 1.00 16.36 351 GLU B O 1
ATOM 6663 N N . ALA B 1 354 ? 6.829 39.117 81.464 1.00 15.31 352 ALA B N 1
ATOM 6664 C CA . ALA B 1 354 ? 6.051 40.248 81.951 1.00 16.99 352 ALA B CA 1
ATOM 6665 C C . ALA B 1 354 ? 5.897 40.161 83.464 1.00 17.08 352 ALA B C 1
ATOM 6666 O O . ALA B 1 354 ? 6.016 41.161 84.168 1.00 16.64 352 ALA B O 1
ATOM 6668 N N . ALA B 1 355 ? 5.642 38.957 83.964 1.00 17.87 353 ALA B N 1
ATOM 6669 C CA . ALA B 1 355 ? 5.479 38.759 85.396 1.00 18.60 353 ALA B CA 1
ATOM 6670 C C . ALA B 1 355 ? 6.802 38.975 86.121 1.00 19.20 353 ALA B C 1
ATOM 6671 O O . ALA B 1 355 ? 6.840 39.567 87.203 1.00 19.79 353 ALA B O 1
ATOM 6673 N N . LEU B 1 356 ? 7.888 38.503 85.517 1.00 19.90 354 LEU B N 1
ATOM 6674 C CA . LEU B 1 356 ? 9.214 38.633 86.109 1.00 19.48 354 LEU B CA 1
ATOM 6675 C C . LEU B 1 356 ? 9.576 40.092 86.380 1.00 20.10 354 LEU B C 1
ATOM 6676 O O . LEU B 1 356 ? 10.267 40.399 87.350 1.00 17.49 354 LEU B O 1
ATOM 6681 N N . TYR B 1 357 ? 9.105 40.986 85.518 1.00 20.27 355 TYR B N 1
ATOM 6682 C CA . TYR B 1 357 ? 9.385 42.405 85.668 1.00 20.72 355 TYR B CA 1
ATOM 6683 C C . TYR B 1 357 ? 8.198 43.189 86.218 1.00 21.30 355 TYR B C 1
ATOM 6684 O O . TYR B 1 357 ? 8.078 44.398 86.015 1.00 20.77 355 TYR B O 1
ATOM 6693 N N . ASN B 1 358 ? 7.326 42.477 86.923 1.00 21.77 356 ASN B N 1
ATOM 6694 C CA . ASN B 1 358 ? 6.150 43.064 87.558 1.00 23.58 356 ASN B CA 1
ATOM 6695 C C . ASN B 1 358 ? 5.239 43.878 86.652 1.00 23.13 356 ASN B C 1
ATOM 6696 O O . ASN B 1 358 ? 4.682 44.889 87.075 1.00 21.61 356 ASN B O 1
ATOM 6701 N N . LEU B 1 359 ? 5.083 43.445 85.409 1.00 22.36 357 LEU B N 1
ATOM 6702 C CA . LEU B 1 359 ? 4.208 44.151 84.482 1.00 21.36 357 LEU B CA 1
ATOM 6703 C C . LEU B 1 359 ? 2.805 43.575 84.609 1.00 20.28 357 LEU B C 1
ATOM 6704 O O . LEU B 1 359 ? 1.818 44.225 84.268 1.00 20.04 357 LEU B O 1
ATOM 6709 N N . ILE B 1 360 ? 2.730 42.344 85.104 1.00 19.81 358 ILE B N 1
ATOM 6710 C CA . ILE B 1 360 ? 1.456 41.663 85.296 1.00 20.88 358 ILE B CA 1
ATOM 6711 C C . ILE B 1 360 ? 1.528 40.821 86.561 1.00 22.10 358 ILE B C 1
ATOM 6712 O O . ILE B 1 360 ? 2.614 40.534 87.063 1.00 22.13 358 ILE B O 1
ATOM 6717 N N . GLY B 1 361 ? 0.368 40.422 87.070 1.00 23.03 359 GLY B N 1
ATOM 6718 C CA . GLY B 1 361 ? 0.346 39.605 88.267 1.00 24.27 359 GLY B CA 1
ATOM 6719 C C . GLY B 1 361 ? 0.663 38.166 87.914 1.00 24.40 359 GLY B C 1
ATOM 6720 O O . GLY B 1 361 ? 0.707 37.805 86.739 1.00 24.62 359 GLY B O 1
ATOM 6721 N N . GLY B 1 362 ? 0.896 37.341 88.926 1.00 25.75 360 GLY B N 1
ATOM 6722 C CA . GLY B 1 362 ? 1.197 35.947 88.664 1.00 25.83 360 GLY B CA 1
ATOM 6723 C C . GLY B 1 362 ? 2.612 35.543 89.025 1.00 25.76 360 GLY B C 1
ATOM 6724 O O . GLY B 1 362 ? 3.439 36.373 89.400 1.00 25.82 360 GLY B O 1
ATOM 6725 N N . ASP B 1 363 ? 2.882 34.249 88.896 1.00 26.16 361 ASP B N 1
ATOM 6726 C CA . ASP B 1 363 ? 4.184 33.678 89.214 1.00 25.80 361 ASP B CA 1
ATOM 6727 C C . ASP B 1 363 ? 4.939 33.342 87.931 1.00 24.00 361 ASP B C 1
ATOM 6728 O O . ASP B 1 363 ? 4.497 32.503 87.147 1.00 24.54 361 ASP B O 1
ATOM 6733 N N . PRO B 1 364 ? 6.092 33.986 87.701 1.00 23.17 362 PRO B N 1
ATOM 6734 C CA . PRO B 1 364 ? 6.863 33.707 86.486 1.00 22.07 362 PRO B CA 1
ATOM 6735 C C . PRO B 1 364 ? 7.218 32.236 86.286 1.00 21.16 362 PRO B C 1
ATOM 6736 O O . PRO B 1 364 ? 7.201 31.743 85.160 1.00 20.54 362 PRO B O 1
ATOM 6740 N N . LYS B 1 365 ? 7.537 31.531 87.369 1.00 20.62 363 LYS B N 1
ATOM 6741 C CA . LYS B 1 365 ? 7.874 30.115 87.264 1.00 20.92 363 LYS B CA 1
ATOM 6742 C C . LYS B 1 365 ? 6.686 29.324 86.724 1.00 20.84 363 LYS B C 1
ATOM 6743 O O . LYS B 1 365 ? 6.846 28.443 85.880 1.00 21.40 363 LYS B O 1
ATOM 6749 N N . THR B 1 366 ? 5.495 29.647 87.217 1.00 20.53 364 THR B N 1
ATOM 6750 C CA . THR B 1 366 ? 4.276 28.973 86.792 1.00 20.29 364 THR B CA 1
ATOM 6751 C C . THR B 1 366 ? 4.031 29.151 85.293 1.00 19.62 364 THR B C 1
ATOM 6752 O O . THR B 1 366 ? 3.727 28.186 84.589 1.00 19.51 364 THR B O 1
ATOM 6756 N N . PHE B 1 367 ? 4.155 30.384 84.807 1.00 17.82 365 PHE B N 1
ATOM 6757 C CA . PHE B 1 367 ? 3.948 30.649 83.387 1.00 17.68 365 PHE B CA 1
ATOM 6758 C C . PHE B 1 367 ? 5.020 29.945 82.566 1.00 16.79 365 PHE B C 1
ATOM 6759 O O . PHE B 1 367 ? 4.741 29.393 81.502 1.00 17.34 365 PHE B O 1
ATOM 6767 N N . TYR B 1 368 ? 6.246 29.971 83.075 1.00 16.78 366 TYR B N 1
ATOM 6768 C CA . TYR B 1 368 ? 7.386 29.339 82.418 1.00 17.92 366 TYR B CA 1
ATOM 6769 C C . TYR B 1 368 ? 7.149 27.846 82.222 1.00 18.31 366 TYR B C 1
ATOM 6770 O O . TYR B 1 368 ? 7.312 27.317 81.123 1.00 18.34 366 TYR B O 1
ATOM 6779 N N . GLU B 1 369 ? 6.773 27.161 83.295 1.00 17.74 367 GLU B N 1
ATOM 6780 C CA . GLU B 1 369 ? 6.533 25.729 83.201 1.00 18.36 367 GLU B CA 1
ATOM 6781 C C . GLU B 1 369 ? 5.295 25.389 82.370 1.00 18.07 367 GLU B C 1
ATOM 6782 O O . GLU B 1 369 ? 5.242 24.334 81.741 1.00 17.85 367 GLU B O 1
ATOM 6788 N N . GLN B 1 370 ? 4.304 26.274 82.349 1.00 18.91 368 GLN B N 1
ATOM 6789 C CA . GLN B 1 370 ? 3.112 26.000 81.554 1.00 21.82 368 GLN B CA 1
ATOM 6790 C C . GLN B 1 370 ? 3.477 26.151 80.084 1.00 21.79 368 GLN B C 1
ATOM 6791 O O . GLN B 1 370 ? 2.976 25.417 79.230 1.00 24.25 368 GLN B O 1
ATOM 6797 N N . GLY B 1 371 ? 4.362 27.100 79.798 1.00 19.10 369 GLY B N 1
ATOM 6798 C CA . GLY B 1 371 ? 4.794 27.314 78.430 1.00 18.34 369 GLY B CA 1
ATOM 6799 C C . GLY B 1 371 ? 5.503 26.085 77.892 1.00 18.06 369 GLY B C 1
ATOM 6800 O O . GLY B 1 371 ? 5.244 25.646 76.768 1.00 16.77 369 GLY B O 1
ATOM 6801 N N . ILE B 1 372 ? 6.407 25.528 78.692 1.00 16.12 370 ILE B N 1
ATOM 6802 C CA . ILE B 1 372 ? 7.136 24.335 78.280 1.00 16.48 370 ILE B CA 1
ATOM 6803 C C . ILE B 1 372 ? 6.140 23.193 78.080 1.00 15.80 370 ILE B C 1
ATOM 6804 O O . ILE B 1 372 ? 6.201 22.465 77.092 1.00 15.15 370 ILE B O 1
ATOM 6809 N N . ASN B 1 373 ? 5.212 23.059 79.022 1.00 16.75 371 ASN B N 1
ATOM 6810 C CA . ASN B 1 373 ? 4.186 22.025 78.962 1.00 17.45 371 ASN B CA 1
ATOM 6811 C C . ASN B 1 373 ? 3.406 22.172 77.654 1.00 17.87 371 ASN B C 1
ATOM 6812 O O . ASN B 1 373 ? 3.232 21.203 76.914 1.00 16.64 371 ASN B O 1
ATOM 6817 N N . ILE B 1 374 ? 2.954 23.393 77.375 1.00 17.53 372 ILE B N 1
ATOM 6818 C CA . ILE B 1 374 ? 2.197 23.686 76.159 1.00 18.08 372 ILE B CA 1
ATOM 6819 C C . ILE B 1 374 ? 3.008 23.353 74.911 1.00 16.60 372 ILE B C 1
ATOM 6820 O O . ILE B 1 374 ? 2.478 22.790 73.953 1.00 19.33 372 ILE B O 1
ATOM 6825 N N . SER B 1 375 ? 4.289 23.706 74.912 1.00 15.58 373 SER B N 1
ATOM 6826 C CA . SER B 1 375 ? 5.130 23.423 73.755 1.00 15.27 373 SER B CA 1
ATOM 6827 C C . SER B 1 375 ? 5.220 21.918 73.507 1.00 15.73 373 SER B C 1
ATOM 6828 O O . SER B 1 375 ? 5.100 21.461 72.368 1.00 16.83 373 SER B O 1
ATOM 6831 N N . PHE B 1 376 ? 5.433 21.145 74.569 1.00 16.92 374 PHE B N 1
ATOM 6832 C CA . PHE B 1 376 ? 5.516 19.689 74.432 1.00 16.15 374 PHE B CA 1
ATOM 6833 C C . PHE B 1 376 ? 4.225 19.158 73.819 1.00 16.87 374 PHE B C 1
ATOM 6834 O O . PHE B 1 376 ? 4.249 18.241 73.000 1.00 17.44 374 PHE B O 1
ATOM 6842 N N . GLN B 1 377 ? 3.098 19.733 74.222 1.00 17.09 375 GLN B N 1
ATOM 6843 C CA . GLN B 1 377 ? 1.808 19.316 73.687 1.00 18.75 375 GLN B CA 1
ATOM 6844 C C . GLN B 1 377 ? 1.726 19.700 72.214 1.00 19.30 375 GLN B C 1
ATOM 6845 O O . GLN B 1 377 ? 1.325 18.894 71.372 1.00 20.12 375 GLN B O 1
ATOM 6851 N N . GLU B 1 378 ? 2.113 20.932 71.901 1.00 18.94 376 GLU B N 1
ATOM 6852 C CA . GLU B 1 378 ? 2.085 21.392 70.517 1.00 19.18 376 GLU B CA 1
ATOM 6853 C C . GLU B 1 378 ? 2.914 20.454 69.647 1.00 19.24 376 GLU B C 1
ATOM 6854 O O . GLU B 1 378 ? 2.521 20.122 68.531 1.00 19.43 376 GLU B O 1
ATOM 6860 N N . GLN B 1 379 ? 4.055 20.014 70.172 1.00 19.80 377 GLN B N 1
ATOM 6861 C CA . GLN B 1 379 ? 4.952 19.135 69.428 1.00 20.81 377 GLN B CA 1
ATOM 6862 C C . GLN B 1 379 ? 4.634 17.644 69.517 1.00 22.19 377 GLN B C 1
ATOM 6863 O O . GLN B 1 379 ? 5.289 16.828 68.864 1.00 21.43 377 GLN B O 1
ATOM 6869 N N . GLY B 1 380 ? 3.638 17.286 70.322 1.00 21.54 378 GLY B N 1
ATOM 6870 C CA . GLY B 1 380 ? 3.262 15.889 70.452 1.00 21.25 378 GLY B CA 1
ATOM 6871 C C . GLY B 1 380 ? 4.250 14.993 71.187 1.00 22.06 378 GLY B C 1
ATOM 6872 O O . GLY B 1 380 ? 4.291 13.785 70.939 1.00 21.09 378 GLY B O 1
ATOM 6873 N N . VAL B 1 381 ? 5.048 15.565 72.084 1.00 20.89 379 VAL B N 1
ATOM 6874 C CA . VAL B 1 381 ? 6.014 14.776 72.848 1.00 22.54 379 VAL B CA 1
ATOM 6875 C C . VAL B 1 381 ? 5.661 14.806 74.332 1.00 22.98 379 VAL B C 1
ATOM 6876 O O . VAL B 1 381 ? 4.897 15.658 74.780 1.00 22.84 379 VAL B O 1
ATOM 6880 N N . SER B 1 382 ? 6.215 13.874 75.095 1.00 24.15 380 SER B N 1
ATOM 6881 C CA . SER B 1 382 ? 5.932 13.823 76.522 1.00 25.23 380 SER B CA 1
ATOM 6882 C C . SER B 1 382 ? 7.214 13.824 77.339 1.00 24.99 380 SER B C 1
ATOM 6883 O O . SER B 1 382 ? 8.306 14.003 76.795 1.00 24.60 380 SER B O 1
ATOM 6886 N N . GLY B 1 383 ? 7.076 13.641 78.649 1.00 24.47 381 GLY B N 1
ATOM 6887 C CA . GLY B 1 383 ? 8.236 13.619 79.519 1.00 24.10 381 GLY B CA 1
ATOM 6888 C C . GLY B 1 383 ? 8.575 14.988 80.066 1.00 22.75 381 GLY B C 1
ATOM 6889 O O . GLY B 1 383 ? 9.706 15.237 80.484 1.00 22.47 381 GLY B O 1
ATOM 6890 N N . VAL B 1 384 ? 7.588 15.876 80.072 1.00 23.61 382 VAL B N 1
ATOM 6891 C CA . VAL B 1 384 ? 7.787 17.230 80.566 1.00 23.20 382 VAL B CA 1
ATOM 6892 C C . VAL B 1 384 ? 8.231 17.238 82.025 1.00 22.73 382 VAL B C 1
ATOM 6893 O O . VAL B 1 384 ? 9.130 17.991 82.403 1.00 21.72 382 VAL B O 1
ATOM 6897 N N . ALA B 1 385 ? 7.609 16.391 82.840 1.00 22.89 383 ALA B N 1
ATOM 6898 C CA . ALA B 1 385 ? 7.950 16.314 84.256 1.00 22.90 383 ALA B CA 1
ATOM 6899 C C . ALA B 1 385 ? 9.453 16.125 84.412 1.00 22.92 383 ALA B C 1
ATOM 6900 O O . ALA B 1 385 ? 10.109 16.872 85.133 1.00 22.76 383 ALA B O 1
ATOM 6902 N N . THR B 1 386 ? 10.000 15.131 83.723 1.00 21.99 384 THR B N 1
ATOM 6903 C CA . THR B 1 386 ? 11.431 14.865 83.792 1.00 22.30 384 THR B CA 1
ATOM 6904 C C . THR B 1 386 ? 12.244 16.018 83.197 1.00 20.90 384 THR B C 1
ATOM 6905 O O . THR B 1 386 ? 13.308 16.370 83.704 1.00 19.30 384 THR B O 1
ATOM 6909 N N . TYR B 1 387 ? 11.739 16.607 82.120 1.00 20.86 385 TYR B N 1
ATOM 6910 C CA . TYR B 1 387 ? 12.446 17.700 81.464 1.00 19.90 385 TYR B CA 1
ATOM 6911 C C . TYR B 1 387 ? 12.590 18.910 82.384 1.00 19.96 385 TYR B C 1
ATOM 6912 O O . TYR B 1 387 ? 13.643 19.547 82.423 1.00 21.16 385 TYR B O 1
ATOM 6921 N N . LEU B 1 388 ? 11.535 19.209 83.135 1.00 19.48 386 LEU B N 1
ATOM 6922 C CA . LEU B 1 388 ? 11.522 20.343 84.050 1.00 21.20 386 LEU B CA 1
ATOM 6923 C C . LEU B 1 388 ? 12.458 20.179 85.245 1.00 22.38 386 LEU B C 1
ATOM 6924 O O . LEU B 1 388 ? 12.715 21.140 85.968 1.00 23.06 386 LEU B O 1
ATOM 6929 N N . SER B 1 389 ? 12.961 18.963 85.448 1.00 23.46 387 SER B N 1
ATOM 6930 C CA . SER B 1 389 ? 13.870 18.672 86.557 1.00 23.58 387 SER B CA 1
ATOM 6931 C C . SER B 1 389 ? 15.326 18.599 86.100 1.00 22.69 387 SER B C 1
ATOM 6932 O O . SER B 1 389 ? 16.238 18.509 86.921 1.00 22.85 387 SER B O 1
ATOM 6935 N N . GLY B 1 390 ? 15.537 18.638 84.788 1.00 21.74 388 GLY B N 1
ATOM 6936 C CA . GLY B 1 390 ? 16.882 18.554 84.245 1.00 20.94 388 GLY B CA 1
ATOM 6937 C C . GLY B 1 390 ? 17.782 19.723 84.590 1.00 21.75 388 GLY B C 1
ATOM 6938 O O . GLY B 1 390 ? 17.358 20.877 84.566 1.00 21.90 388 GLY B O 1
ATOM 6939 N N . THR B 1 391 ? 19.034 19.423 84.916 1.00 22.29 389 THR B N 1
ATOM 6940 C CA . THR B 1 391 ? 19.997 20.459 85.256 1.00 22.69 389 THR B CA 1
ATOM 6941 C C . THR B 1 391 ? 21.148 20.448 84.260 1.00 22.49 389 THR B C 1
ATOM 6942 O O . THR B 1 391 ? 22.188 21.064 84.486 1.00 22.69 389 THR B O 1
ATOM 6946 N N . GLY B 1 392 ? 20.954 19.743 83.151 1.00 23.43 390 GLY B N 1
ATOM 6947 C CA . GLY B 1 392 ? 21.988 19.683 82.135 1.00 22.88 390 GLY B CA 1
ATOM 6948 C C . GLY B 1 392 ? 22.099 20.992 81.374 1.00 22.32 390 GLY B C 1
ATOM 6949 O O . GLY B 1 392 ? 21.134 21.749 81.286 1.00 23.31 390 GLY B O 1
ATOM 6950 N N . LYS B 1 393 ? 23.285 21.261 80.837 1.00 21.71 391 LYS B N 1
ATOM 6951 C CA . LYS B 1 393 ? 23.545 22.471 80.063 1.00 21.74 391 LYS B CA 1
ATOM 6952 C C . LYS B 1 393 ? 23.647 22.121 78.580 1.00 20.35 391 LYS B C 1
ATOM 6953 O O . LYS B 1 393 ? 23.812 20.953 78.222 1.00 19.10 391 LYS B O 1
ATOM 6959 N N . PRO B 1 394 ? 23.549 23.127 77.695 1.00 20.89 392 PRO B N 1
ATOM 6960 C CA . PRO B 1 394 ? 23.645 22.844 76.258 1.00 21.16 392 PRO B CA 1
ATOM 6961 C C . PRO B 1 394 ? 25.002 22.242 75.890 1.00 21.92 392 PRO B C 1
ATOM 6962 O O . PRO B 1 394 ? 26.002 22.465 76.578 1.00 22.35 392 PRO B O 1
ATOM 6966 N N . THR B 1 395 ? 25.024 21.480 74.803 1.00 21.47 393 THR B N 1
ATOM 6967 C CA . THR B 1 395 ? 26.234 20.817 74.337 1.00 21.76 393 THR B CA 1
ATOM 6968 C C . THR B 1 395 ? 27.001 21.657 73.326 1.00 22.03 393 THR B C 1
ATOM 6969 O O . THR B 1 395 ? 26.412 22.267 72.436 1.00 21.09 393 THR B O 1
ATOM 6973 N N . GLY B 1 396 ? 28.323 21.674 73.466 1.00 21.85 394 GLY B N 1
ATOM 6974 C CA . GLY B 1 396 ? 29.154 22.442 72.558 1.00 22.92 394 GLY B CA 1
ATOM 6975 C C . GLY B 1 396 ? 29.610 21.641 71.354 1.00 23.03 394 GLY B C 1
ATOM 6976 O O . GLY B 1 396 ? 29.319 20.451 71.236 1.00 23.38 394 GLY B O 1
ATOM 6977 N N . LEU B 1 397 ? 30.334 22.303 70.459 1.00 21.69 395 LEU B N 1
ATOM 6978 C CA . LEU B 1 397 ? 30.844 21.671 69.252 1.00 22.84 395 LEU B CA 1
ATOM 6979 C C . LEU B 1 397 ? 32.364 21.776 69.245 1.00 23.48 395 LEU B C 1
ATOM 6980 O O . LEU B 1 397 ? 32.913 22.840 69.526 1.00 21.67 395 LEU B O 1
ATOM 6985 N N . THR B 1 398 ? 33.044 20.678 68.925 1.00 25.72 396 THR B N 1
ATOM 6986 C CA . THR B 1 398 ? 34.503 20.683 68.895 1.00 28.89 396 THR B CA 1
ATOM 6987 C C . THR B 1 398 ? 35.067 20.125 67.594 1.00 31.49 396 THR B C 1
ATOM 6988 O O . THR B 1 398 ? 34.319 19.716 66.702 1.00 31.70 396 THR B O 1
ATOM 6992 N N . GLY B 1 399 ? 36.396 20.109 67.507 1.00 33.16 397 GLY B N 1
ATOM 6993 C CA . GLY B 1 399 ? 37.077 19.616 66.323 1.00 34.20 397 GLY B CA 1
ATOM 6994 C C . GLY B 1 399 ? 36.625 18.250 65.853 1.00 34.93 397 GLY B C 1
ATOM 6995 O O . GLY B 1 399 ? 36.465 18.024 64.652 1.00 38.02 397 GLY B O 1
ATOM 6996 N N . SER B 1 400 ? 36.425 17.330 66.788 1.00 33.95 398 SER B N 1
ATOM 6997 C CA . SER B 1 400 ? 35.985 15.992 66.431 1.00 34.70 398 SER B CA 1
ATOM 6998 C C . SER B 1 400 ? 34.493 16.019 66.142 1.00 33.48 398 SER B C 1
ATOM 6999 O O . SER B 1 400 ? 34.052 15.726 65.028 1.00 35.84 398 SER B O 1
ATOM 7002 N N . ASN B 1 401 ? 33.732 16.379 67.170 1.00 31.47 399 ASN B N 1
ATOM 7003 C CA . ASN B 1 401 ? 32.280 16.465 67.120 1.00 29.12 399 ASN B CA 1
ATOM 7004 C C . ASN B 1 401 ? 31.724 16.944 65.773 1.00 27.02 399 ASN B C 1
ATOM 7005 O O . ASN B 1 401 ? 30.929 16.248 65.143 1.00 27.57 399 ASN B O 1
ATOM 7010 N N . TYR B 1 402 ? 32.138 18.135 65.346 1.00 25.71 400 TYR B N 1
ATOM 7011 C CA . TYR B 1 402 ? 31.667 18.712 64.090 1.00 23.08 400 TYR B CA 1
ATOM 7012 C C . TYR B 1 402 ? 32.218 17.948 62.894 1.00 23.83 400 TYR B C 1
ATOM 7013 O O . TYR B 1 402 ? 33.429 17.787 62.750 1.00 24.30 400 TYR B O 1
ATOM 7022 N N . LYS B 1 403 ? 31.323 17.499 62.025 1.00 23.28 401 LYS B N 1
ATOM 7023 C CA . LYS B 1 403 ? 31.712 16.708 60.864 1.00 23.49 401 LYS B CA 1
ATOM 7024 C C . LYS B 1 403 ? 31.955 17.440 59.552 1.00 23.63 401 LYS B C 1
ATOM 7025 O O . LYS B 1 403 ? 32.451 16.837 58.597 1.00 22.50 401 LYS B O 1
ATOM 7031 N N . TYR B 1 404 ? 31.644 18.729 59.492 1.00 22.43 402 TYR B N 1
ATOM 7032 C CA . TYR B 1 404 ? 31.787 19.437 58.228 1.00 22.07 402 TYR B CA 1
ATOM 7033 C C . TYR B 1 404 ? 32.811 20.558 58.136 1.00 23.39 402 TYR B C 1
ATOM 7034 O O . TYR B 1 404 ? 32.584 21.568 57.465 1.00 24.00 402 TYR B O 1
ATOM 7043 N N . GLY B 1 405 ? 33.952 20.372 58.786 1.00 22.10 403 GLY B N 1
ATOM 7044 C CA . GLY B 1 405 ? 34.981 21.389 58.730 1.00 22.92 403 GLY B CA 1
ATOM 7045 C C . GLY B 1 405 ? 35.529 21.747 60.091 1.00 22.34 403 GLY B C 1
ATOM 7046 O O . GLY B 1 405 ? 35.224 21.099 61.089 1.00 22.83 403 GLY B O 1
ATOM 7047 N N . THR B 1 406 ? 36.341 22.793 60.131 1.00 23.39 404 THR B N 1
ATOM 7048 C CA . THR B 1 406 ? 36.939 23.229 61.379 1.00 23.08 404 THR B CA 1
ATOM 7049 C C . THR B 1 406 ? 36.042 24.244 62.076 1.00 21.96 404 THR B C 1
ATOM 7050 O O . THR B 1 406 ? 35.960 25.403 61.668 1.00 22.53 404 THR B O 1
ATOM 7054 N N . TYR B 1 407 ? 35.355 23.796 63.120 1.00 21.05 405 TYR B N 1
ATOM 7055 C CA . TYR B 1 407 ? 34.471 24.666 63.885 1.00 21.60 405 TYR B CA 1
ATOM 7056 C C . TYR B 1 407 ? 34.490 24.269 65.351 1.00 21.66 405 TYR B C 1
ATOM 7057 O O . TYR B 1 407 ? 34.339 23.094 65.687 1.00 20.70 405 TYR B O 1
ATOM 7066 N N . ASN B 1 408 ? 34.651 25.256 66.225 1.00 21.78 406 ASN B N 1
ATOM 7067 C CA . ASN B 1 408 ? 34.710 24.985 67.652 1.00 22.08 406 ASN B CA 1
ATOM 7068 C C . ASN B 1 408 ? 34.020 26.062 68.486 1.00 20.88 406 ASN B C 1
ATOM 7069 O O . ASN B 1 408 ? 34.335 27.242 68.355 1.00 20.34 406 ASN B O 1
ATOM 7074 N N . HIS B 1 409 ? 33.075 25.657 69.331 1.00 20.87 407 HIS B N 1
ATOM 7075 C CA . HIS B 1 409 ? 32.403 26.597 70.222 1.00 20.66 407 HIS B CA 1
ATOM 7076 C C . HIS B 1 409 ? 31.697 25.895 71.372 1.00 21.02 407 HIS B C 1
ATOM 7077 O O . HIS B 1 409 ? 30.805 25.071 71.167 1.00 20.55 407 HIS B O 1
ATOM 7084 N N . ASP B 1 410 ? 32.109 26.238 72.588 1.00 20.76 408 ASP B N 1
ATOM 7085 C CA . ASP B 1 410 ? 31.550 25.650 73.797 1.00 20.95 408 ASP B CA 1
ATOM 7086 C C . ASP B 1 410 ? 30.318 26.438 74.234 1.00 20.68 408 ASP B C 1
ATOM 7087 O O . ASP B 1 410 ? 30.426 27.430 74.950 1.00 21.30 408 ASP B O 1
ATOM 7092 N N . LEU B 1 411 ? 29.148 25.982 73.805 1.00 19.91 409 LEU B N 1
ATOM 7093 C CA . LEU B 1 411 ? 27.896 26.653 74.125 1.00 21.27 409 LEU B CA 1
ATOM 7094 C C . LEU B 1 411 ? 27.533 26.586 75.610 1.00 20.84 409 LEU B C 1
ATOM 7095 O O . LEU B 1 411 ? 26.821 27.452 76.115 1.00 20.11 409 LEU B O 1
ATOM 7100 N N . SER B 1 412 ? 28.041 25.577 76.312 1.00 21.78 410 SER B N 1
ATOM 7101 C CA . SER B 1 412 ? 27.726 25.406 77.729 1.00 21.75 410 SER B CA 1
ATOM 7102 C C . SER B 1 412 ? 28.307 26.474 78.654 1.00 20.82 410 SER B C 1
ATOM 7103 O O . SER B 1 412 ? 27.801 26.685 79.757 1.00 19.92 410 SER B O 1
ATOM 7106 N N . ILE B 1 413 ? 29.360 27.151 78.212 1.00 20.48 411 ILE B N 1
ATOM 7107 C CA . ILE B 1 413 ? 30.004 28.164 79.042 1.00 22.15 411 ILE B CA 1
ATOM 7108 C C . ILE B 1 413 ? 29.058 29.233 79.581 1.00 21.82 411 ILE B C 1
ATOM 7109 O O . ILE B 1 413 ? 28.422 29.960 78.818 1.00 20.28 411 ILE B O 1
ATOM 7114 N N . GLY B 1 414 ? 28.980 29.310 80.909 1.00 22.03 412 GLY B N 1
ATOM 7115 C CA . GLY B 1 414 ? 28.124 30.281 81.567 1.00 21.25 412 GLY B CA 1
ATOM 7116 C C . GLY B 1 414 ? 26.659 30.181 81.181 1.00 21.04 412 GLY B C 1
ATOM 7117 O O . GLY B 1 414 ? 25.888 31.105 81.438 1.00 21.21 412 GLY B O 1
ATOM 7118 N N . ASN B 1 415 ? 26.268 29.060 80.583 1.00 19.92 413 ASN B N 1
ATOM 7119 C CA . ASN B 1 415 ? 24.885 28.874 80.146 1.00 19.94 413 ASN B CA 1
ATOM 7120 C C . ASN B 1 415 ? 23.991 28.326 81.262 1.00 20.46 413 ASN B C 1
ATOM 7121 O O . ASN B 1 415 ? 24.472 28.015 82.359 1.00 21.32 413 ASN B O 1
ATOM 7126 N N . THR B 1 416 ? 22.693 28.205 80.987 1.00 19.17 414 THR B N 1
ATOM 7127 C CA . THR B 1 416 ? 21.749 27.731 81.997 1.00 18.38 414 THR B CA 1
ATOM 7128 C C . THR B 1 416 ? 20.994 26.454 81.615 1.00 18.89 414 THR B C 1
ATOM 7129 O O . THR B 1 416 ? 21.000 26.028 80.460 1.00 19.16 414 THR B O 1
ATOM 7133 N N . SER B 1 417 ? 20.337 25.858 82.605 1.00 18.86 415 SER B N 1
ATOM 7134 C CA . SER B 1 417 ? 19.571 24.625 82.420 1.00 19.64 415 SER B CA 1
ATOM 7135 C C . SER B 1 417 ? 18.068 24.903 82.355 1.00 18.96 415 SER B C 1
ATOM 7136 O O . SER B 1 417 ? 17.625 26.037 82.540 1.00 19.93 415 SER B O 1
ATOM 7139 N N . PRO B 1 418 ? 17.261 23.860 82.096 1.00 19.84 416 PRO B N 1
ATOM 7140 C CA . PRO B 1 418 ? 15.807 24.025 82.016 1.00 19.42 416 PRO B CA 1
ATOM 7141 C C . PRO B 1 418 ? 15.126 24.156 83.381 1.00 19.37 416 PRO B C 1
ATOM 7142 O O . PRO B 1 418 ? 14.095 24.823 83.503 1.00 18.66 416 PRO B O 1
ATOM 7146 N N . LYS B 1 419 ? 15.694 23.524 84.406 1.00 20.11 417 LYS B N 1
ATOM 7147 C CA . LYS B 1 419 ? 15.088 23.587 85.735 1.00 19.61 417 LYS B CA 1
ATOM 7148 C C . LYS B 1 419 ? 15.055 25.026 86.225 1.00 17.65 417 LYS B C 1
ATOM 7149 O O . LYS B 1 419 ? 16.089 25.679 86.329 1.00 18.57 417 LYS B O 1
ATOM 7155 N N . TRP B 1 420 ? 13.857 25.513 86.529 1.00 17.40 418 TRP B N 1
ATOM 7156 C CA . TRP B 1 420 ? 13.692 26.890 86.977 1.00 19.41 418 TRP B CA 1
ATOM 7157 C C . TRP B 1 420 ? 14.531 27.264 88.188 1.00 20.12 418 TRP B C 1
ATOM 7158 O O . TRP B 1 420 ? 15.179 28.312 88.192 1.00 20.14 418 TRP B O 1
ATOM 7169 N N . ASP B 1 421 ? 14.524 26.409 89.208 1.00 22.16 419 ASP B N 1
ATOM 7170 C CA . ASP B 1 421 ? 15.273 26.677 90.433 1.00 24.22 419 ASP B CA 1
ATOM 7171 C C . ASP B 1 421 ? 16.765 26.332 90.405 1.00 25.22 419 ASP B C 1
ATOM 7172 O O . ASP B 1 421 ? 17.434 26.408 91.438 1.00 23.99 419 ASP B O 1
ATOM 7177 N N . ASP B 1 422 ? 17.288 25.962 89.238 1.00 24.41 420 ASP B N 1
ATOM 7178 C CA . ASP B 1 422 ? 18.709 25.617 89.112 1.00 24.46 420 ASP B CA 1
ATOM 7179 C C . ASP B 1 422 ? 19.472 26.785 88.488 1.00 23.94 420 ASP B C 1
ATOM 7180 O O . ASP B 1 422 ? 19.380 27.016 87.284 1.00 24.17 420 ASP B O 1
ATOM 7185 N N . TYR B 1 423 ? 20.238 27.508 89.301 1.00 22.61 421 TYR B N 1
ATOM 7186 C CA . TYR B 1 423 ? 20.978 28.666 88.808 1.00 23.44 421 TYR B CA 1
ATOM 7187 C C . TYR B 1 423 ? 22.486 28.481 88.700 1.00 23.81 421 TYR B C 1
ATOM 7188 O O . TYR B 1 423 ? 23.142 28.043 89.646 1.00 23.28 421 TYR B O 1
ATOM 7197 N N . THR B 1 424 ? 23.025 28.825 87.534 1.00 24.02 422 THR B N 1
ATOM 7198 C CA . THR B 1 424 ? 24.458 28.727 87.277 1.00 23.95 422 THR B CA 1
ATOM 7199 C C . THR B 1 424 ? 25.187 29.763 88.127 1.00 24.57 422 THR B C 1
ATOM 7200 O O . THR B 1 424 ? 26.346 29.576 88.501 1.00 25.09 422 THR B O 1
ATOM 7204 N N . GLY B 1 425 ? 24.503 30.863 88.423 1.00 24.20 423 GLY B N 1
ATOM 7205 C CA . GLY B 1 425 ? 25.091 31.895 89.257 1.00 23.25 423 GLY B CA 1
ATOM 7206 C C . GLY B 1 425 ? 26.084 32.833 88.602 1.00 23.52 423 GLY B C 1
ATOM 7207 O O . GLY B 1 425 ? 26.735 33.610 89.298 1.00 22.78 423 GLY B O 1
ATOM 7208 N N . ASN B 1 426 ? 26.215 32.768 87.279 1.00 22.58 424 ASN B N 1
ATOM 7209 C CA . ASN B 1 426 ? 27.136 33.656 86.572 1.00 22.85 424 ASN B CA 1
ATOM 7210 C C . ASN B 1 426 ? 26.474 35.024 86.414 1.00 22.22 424 ASN B C 1
ATOM 7211 O O . ASN B 1 426 ? 27.121 36.065 86.544 1.00 21.54 424 ASN B O 1
ATOM 7216 N N . LEU B 1 427 ? 25.178 35.009 86.122 1.00 21.50 425 LEU B N 1
ATOM 7217 C CA . LEU B 1 427 ? 24.402 36.234 85.970 1.00 21.12 425 LEU B CA 1
ATOM 7218 C C . LEU B 1 427 ? 23.578 36.373 87.243 1.00 20.76 425 LEU B C 1
ATOM 7219 O O . LEU B 1 427 ? 23.530 35.446 88.058 1.00 21.15 425 LEU B O 1
ATOM 7224 N N . SER B 1 428 ? 22.932 37.521 87.416 1.00 20.82 426 SER B N 1
ATOM 7225 C CA . SER B 1 428 ? 22.089 37.735 88.586 1.00 20.27 426 SER B CA 1
ATOM 7226 C C . SER B 1 428 ? 20.971 36.705 88.495 1.00 19.80 426 SER B C 1
ATOM 7227 O O . SER B 1 428 ? 20.737 36.134 87.427 1.00 18.75 426 SER B O 1
ATOM 7230 N N . LYS B 1 429 ? 20.279 36.469 89.605 1.00 19.39 427 LYS B N 1
ATOM 7231 C CA . LYS B 1 429 ? 19.187 35.505 89.623 1.00 20.14 427 LYS B CA 1
ATOM 7232 C C . LYS B 1 429 ? 18.093 35.880 88.628 1.00 20.85 427 LYS B C 1
ATOM 7233 O O . LYS B 1 429 ? 17.594 35.028 87.891 1.00 19.82 427 LYS B O 1
ATOM 7239 N N . GLN B 1 430 ? 17.725 37.158 88.613 1.00 20.13 428 GLN B N 1
ATOM 7240 C CA . GLN B 1 430 ? 16.682 37.653 87.720 1.00 19.67 428 GLN B CA 1
ATOM 7241 C C . GLN B 1 430 ? 17.078 37.503 86.255 1.00 19.52 428 GLN B C 1
ATOM 7242 O O . GLN B 1 430 ? 16.268 37.076 85.427 1.00 19.01 428 GLN B O 1
ATOM 7248 N N . GLU B 1 431 ? 18.320 37.862 85.940 1.00 18.63 429 GLU B N 1
ATOM 7249 C CA . GLU B 1 431 ? 18.840 37.750 84.578 1.00 19.64 429 GLU B CA 1
ATOM 7250 C C . GLU B 1 431 ? 18.840 36.295 84.098 1.00 18.58 429 GLU B C 1
ATOM 7251 O O . GLU B 1 431 ? 18.510 36.024 82.942 1.00 17.80 429 GLU B O 1
ATOM 7257 N N . GLU B 1 432 ? 19.213 35.362 84.972 1.00 18.27 430 GLU B N 1
ATOM 7258 C CA . GLU B 1 432 ? 19.236 33.957 84.575 1.00 16.07 430 GLU B CA 1
ATOM 7259 C C . GLU B 1 432 ? 17.821 33.427 84.421 1.00 15.97 430 GLU B C 1
ATOM 7260 O O . GLU B 1 432 ? 17.585 32.506 83.643 1.00 15.42 430 GLU B O 1
ATOM 7266 N N . GLN B 1 433 ? 16.877 33.993 85.168 1.00 15.45 431 GLN B N 1
ATOM 7267 C CA . GLN B 1 433 ? 15.498 33.554 85.038 1.00 16.26 431 GLN B CA 1
ATOM 7268 C C . GLN B 1 433 ? 15.009 34.012 83.664 1.00 15.85 431 GLN B C 1
ATOM 7269 O O . GLN B 1 433 ? 14.348 33.256 82.954 1.00 16.16 431 GLN B O 1
ATOM 7275 N N . LEU B 1 434 ? 15.353 35.241 83.280 1.00 14.69 432 LEU B N 1
ATOM 7276 C CA . LEU B 1 434 ? 14.969 35.755 81.966 1.00 15.40 432 LEU B CA 1
ATOM 7277 C C . LEU B 1 434 ? 15.618 34.874 80.898 1.00 14.00 432 LEU B C 1
ATOM 7278 O O . LEU B 1 434 ? 15.001 34.536 79.888 1.00 14.35 432 LEU B O 1
ATOM 7283 N N . GLN B 1 435 ? 16.872 34.508 81.130 1.00 14.47 433 GLN B N 1
ATOM 7284 C CA . GLN B 1 435 ? 17.603 33.660 80.195 1.00 14.11 433 GLN B CA 1
ATOM 7285 C C . GLN B 1 435 ? 16.877 32.337 79.993 1.00 14.09 433 GLN B C 1
ATOM 7286 O O . GLN B 1 435 ? 16.743 31.861 78.865 1.00 13.12 433 GLN B O 1
ATOM 7292 N N . LYS B 1 436 ? 16.415 31.736 81.086 1.00 14.35 434 LYS B N 1
ATOM 7293 C CA . LYS B 1 436 ? 15.693 30.472 80.985 1.00 15.19 434 LYS B CA 1
ATOM 7294 C C . LYS B 1 436 ? 14.425 30.680 80.159 1.00 15.10 434 LYS B C 1
ATOM 7295 O O . LYS B 1 436 ? 14.108 29.879 79.282 1.00 16.65 434 LYS B O 1
ATOM 7301 N N . ILE B 1 437 ? 13.706 31.764 80.437 1.00 14.32 435 ILE B N 1
ATOM 7302 C CA . ILE B 1 437 ? 12.468 32.062 79.724 1.00 13.51 435 ILE B CA 1
ATOM 7303 C C . ILE B 1 437 ? 12.695 32.232 78.221 1.00 13.43 435 ILE B C 1
ATOM 7304 O O . ILE B 1 437 ? 11.986 31.638 77.404 1.00 12.54 435 ILE B O 1
ATOM 7309 N N . ILE B 1 438 ? 13.690 33.035 77.860 1.00 13.66 436 ILE B N 1
ATOM 7310 C CA . ILE B 1 438 ? 13.988 33.285 76.452 1.00 13.03 436 ILE B CA 1
ATOM 7311 C C . ILE B 1 438 ? 14.550 32.050 75.751 1.00 13.49 436 ILE B C 1
ATOM 7312 O O . ILE B 1 438 ? 14.244 31.797 74.586 1.00 11.94 436 ILE B O 1
ATOM 7317 N N . THR B 1 439 ? 15.369 31.277 76.455 1.00 13.72 437 THR B N 1
ATOM 7318 C CA . THR B 1 439 ? 15.944 30.081 75.850 1.00 14.49 437 THR B CA 1
ATOM 7319 C C . THR B 1 439 ? 14.846 29.064 75.552 1.00 14.21 437 THR B C 1
ATOM 7320 O O . THR B 1 439 ? 14.833 28.446 74.486 1.00 13.70 437 THR B O 1
ATOM 7324 N N . GLN B 1 440 ? 13.917 28.893 76.486 1.00 15.15 438 GLN B N 1
ATOM 7325 C CA . GLN B 1 440 ? 12.830 27.948 76.273 1.00 14.21 438 GLN B CA 1
ATOM 7326 C C . GLN B 1 440 ? 11.841 28.472 75.230 1.00 15.06 438 GLN B C 1
ATOM 7327 O O . GLN B 1 440 ? 11.235 27.691 74.493 1.00 14.49 438 GLN B O 1
ATOM 7333 N N . LYS B 1 441 ? 11.680 29.791 75.154 1.00 14.79 439 LYS B N 1
ATOM 7334 C CA . LYS B 1 441 ? 10.773 30.365 74.160 1.00 15.05 439 LYS B CA 1
ATOM 7335 C C . LYS B 1 441 ? 11.384 30.124 72.775 1.00 14.72 439 LYS B C 1
ATOM 7336 O O . LYS B 1 441 ? 10.678 29.837 71.807 1.00 14.10 439 LYS B O 1
ATOM 7342 N N . TYR B 1 442 ? 12.707 30.246 72.702 1.00 14.26 440 TYR B N 1
ATOM 7343 C CA . TYR B 1 442 ? 13.469 30.024 71.470 1.00 13.68 440 TYR B CA 1
ATOM 7344 C C . TYR B 1 442 ? 13.195 28.603 70.959 1.00 13.25 440 TYR B C 1
ATOM 7345 O O . TYR B 1 442 ? 12.947 28.388 69.768 1.00 12.93 440 TYR B O 1
ATOM 7354 N N . LEU B 1 443 ? 13.235 27.634 71.869 1.00 14.00 441 LEU B N 1
ATOM 7355 C CA . LEU B 1 443 ? 12.986 26.241 71.510 1.00 14.15 441 LEU B CA 1
ATOM 7356 C C . LEU B 1 443 ? 11.543 26.015 71.069 1.00 14.37 441 LEU B C 1
ATOM 7357 O O . LEU B 1 443 ? 11.284 25.258 70.134 1.00 14.44 441 LEU B O 1
ATOM 7362 N N . ALA B 1 444 ? 10.605 26.676 71.738 1.00 15.66 442 ALA B N 1
ATOM 7363 C CA . ALA B 1 444 ? 9.192 26.531 71.411 1.00 15.72 442 ALA B CA 1
ATOM 7364 C C . ALA B 1 444 ? 8.791 27.285 70.143 1.00 16.77 442 ALA B C 1
ATOM 7365 O O . ALA B 1 444 ? 7.800 26.935 69.498 1.00 18.31 442 ALA B O 1
ATOM 7367 N N . LEU B 1 445 ? 9.561 28.310 69.786 1.00 15.81 443 LEU B N 1
ATOM 7368 C CA . LEU B 1 445 ? 9.277 29.127 68.604 1.00 16.30 443 LEU B CA 1
ATOM 7369 C C . LEU B 1 445 ? 9.652 28.483 67.278 1.00 16.26 443 LEU B C 1
ATOM 7370 O O . LEU B 1 445 ? 9.139 28.874 66.228 1.00 15.53 443 LEU B O 1
ATOM 7375 N N . TYR B 1 446 ? 10.556 27.510 67.319 1.00 16.76 444 TYR B N 1
ATOM 7376 C CA . TYR B 1 446 ? 10.989 26.844 66.099 1.00 16.67 444 TYR B CA 1
ATOM 7377 C C . TYR B 1 446 ? 9.777 26.369 65.312 1.00 16.46 444 TYR B C 1
ATOM 7378 O O . TYR B 1 446 ? 8.878 25.741 65.873 1.00 15.53 444 TYR B O 1
ATOM 7387 N N . PRO B 1 447 ? 9.754 26.625 63.989 1.00 16.73 445 PRO B N 1
ATOM 7388 C CA . PRO B 1 447 ? 10.765 27.318 63.179 1.00 16.95 445 PRO B CA 1
ATOM 7389 C C . PRO B 1 447 ? 10.533 28.806 62.851 1.00 17.05 445 PRO B C 1
ATOM 7390 O O . PRO B 1 447 ? 10.905 29.263 61.767 1.00 15.80 445 PRO B O 1
ATOM 7394 N N . ASN B 1 448 ? 9.922 29.554 63.766 1.00 15.45 446 ASN B N 1
ATOM 7395 C CA . ASN B 1 448 ? 9.671 30.980 63.538 1.00 14.63 446 ASN B CA 1
ATOM 7396 C C . ASN B 1 448 ? 10.986 31.730 63.768 1.00 13.66 446 ASN B C 1
ATOM 7397 O O . ASN B 1 448 ? 11.172 32.381 64.800 1.00 14.43 446 ASN B O 1
ATOM 7402 N N . ALA B 1 449 ? 11.886 31.628 62.792 1.00 12.96 447 ALA B N 1
ATOM 7403 C CA . ALA B 1 449 ? 13.220 32.227 62.852 1.00 13.00 447 ALA B CA 1
ATOM 7404 C C . ALA B 1 449 ? 13.297 33.728 63.076 1.00 13.34 447 ALA B C 1
ATOM 7405 O O . ALA B 1 449 ? 14.104 34.198 63.879 1.00 13.09 447 ALA B O 1
ATOM 7407 N N . VAL B 1 450 ? 12.482 34.492 62.359 1.00 14.04 448 VAL B N 1
ATOM 7408 C CA . VAL B 1 450 ? 12.526 35.938 62.518 1.00 14.01 448 VAL B CA 1
ATOM 7409 C C . VAL B 1 450 ? 12.227 36.357 63.955 1.00 14.54 448 VAL B C 1
ATOM 7410 O O . VAL B 1 450 ? 12.955 37.165 64.530 1.00 14.65 448 VAL B O 1
ATOM 7414 N N . GLU B 1 451 ? 11.169 35.805 64.541 1.00 14.36 449 GLU B N 1
ATOM 7415 C CA . GLU B 1 451 ? 10.814 36.161 65.913 1.00 14.36 449 GLU B CA 1
ATOM 7416 C C . GLU B 1 451 ? 11.933 35.776 66.874 1.00 13.53 449 GLU B C 1
ATOM 7417 O O . GLU B 1 451 ? 12.257 36.527 67.789 1.00 14.49 449 GLU B O 1
ATOM 7423 N N . ALA B 1 452 ? 12.535 34.612 66.660 1.00 14.16 450 ALA B N 1
ATOM 7424 C CA . ALA B 1 452 ? 13.621 34.162 67.530 1.00 13.58 450 ALA B CA 1
ATOM 7425 C C . ALA B 1 452 ? 14.855 35.052 67.384 1.00 12.90 450 ALA B C 1
ATOM 7426 O O . ALA B 1 452 ? 15.544 35.335 68.369 1.00 14.30 450 ALA B O 1
ATOM 7428 N N . TRP B 1 453 ? 15.131 35.491 66.159 1.00 11.41 451 TRP B N 1
ATOM 7429 C CA . TRP B 1 453 ? 16.280 36.356 65.890 1.00 12.37 451 TRP B CA 1
ATOM 7430 C C . TRP B 1 453 ? 16.051 37.715 66.556 1.00 13.07 451 TRP B C 1
ATOM 7431 O O . TRP B 1 453 ? 16.972 38.314 67.105 1.00 12.34 451 TRP B O 1
ATOM 7442 N N . THR B 1 454 ? 14.808 38.184 66.512 1.00 13.53 452 THR B N 1
ATOM 7443 C CA . THR B 1 454 ? 14.438 39.455 67.120 1.00 14.18 452 THR B CA 1
ATOM 7444 C C . THR B 1 454 ? 14.616 39.398 68.642 1.00 14.33 452 THR B C 1
ATOM 7445 O O . THR B 1 454 ? 15.206 40.298 69.248 1.00 13.62 452 THR B O 1
ATOM 7449 N N . GLU B 1 455 ? 14.116 38.336 69.262 1.00 15.06 453 GLU B N 1
ATOM 7450 C CA . GLU B 1 455 ? 14.238 38.207 70.709 1.00 15.83 453 GLU B CA 1
ATOM 7451 C C . GLU B 1 455 ? 15.687 38.072 71.160 1.00 14.29 453 GLU B C 1
ATOM 7452 O O . GLU B 1 455 ? 16.054 38.560 72.230 1.00 12.67 453 GLU B O 1
ATOM 7458 N N . TYR B 1 456 ? 16.517 37.419 70.356 1.00 14.12 454 TYR B N 1
ATOM 7459 C CA . TYR B 1 456 ? 17.922 37.300 70.720 1.00 14.39 454 TYR B CA 1
ATOM 7460 C C . TYR B 1 456 ? 18.570 38.681 70.699 1.00 14.10 454 TYR B C 1
ATOM 7461 O O . TYR B 1 456 ? 19.310 39.038 71.610 1.00 13.71 454 TYR B O 1
ATOM 7470 N N . ARG B 1 457 ? 18.306 39.450 69.646 1.00 13.40 455 ARG B N 1
ATOM 7471 C CA . ARG B 1 457 ? 18.883 40.785 69.531 1.00 13.46 455 ARG B CA 1
ATOM 7472 C C . ARG B 1 457 ? 18.392 41.712 70.641 1.00 13.33 455 ARG B C 1
ATOM 7473 O O . ARG B 1 457 ? 19.125 42.586 71.098 1.00 15.16 455 ARG B O 1
ATOM 7481 N N . ARG B 1 458 ? 17.155 41.520 71.084 1.00 14.87 456 ARG B N 1
ATOM 7482 C CA . ARG B 1 458 ? 16.611 42.364 72.145 1.00 14.88 456 ARG B CA 1
ATOM 7483 C C . ARG B 1 458 ? 17.160 42.026 73.525 1.00 15.71 456 ARG B C 1
ATOM 7484 O O . ARG B 1 458 ? 17.540 42.916 74.287 1.00 15.67 456 ARG B O 1
ATOM 7492 N N . THR B 1 459 ? 17.210 40.733 73.829 1.00 16.52 457 THR B N 1
ATOM 7493 C CA . THR B 1 459 ? 17.636 40.261 75.142 1.00 16.06 457 THR B CA 1
ATOM 7494 C C . THR B 1 459 ? 19.063 39.747 75.279 1.00 16.54 457 THR B C 1
ATOM 7495 O O . THR B 1 459 ? 19.655 39.839 76.352 1.00 16.53 457 THR B O 1
ATOM 7499 N N . GLY B 1 460 ? 19.598 39.179 74.205 1.00 16.43 458 GLY B N 1
ATOM 7500 C CA . GLY B 1 460 ? 20.938 38.632 74.254 1.00 14.76 458 GLY B CA 1
ATOM 7501 C C . GLY B 1 460 ? 20.861 37.140 74.526 1.00 14.03 458 GLY B C 1
ATOM 7502 O O . GLY B 1 460 ? 21.885 36.475 74.665 1.00 12.37 458 GLY B O 1
ATOM 7503 N N . PHE B 1 461 ? 19.638 36.615 74.606 1.00 13.85 459 PHE B N 1
ATOM 7504 C CA . PHE B 1 461 ? 19.420 35.193 74.871 1.00 13.21 459 PHE B CA 1
ATOM 7505 C C . PHE B 1 461 ? 18.653 34.514 73.741 1.00 13.50 459 PHE B C 1
ATOM 7506 O O . PHE B 1 461 ? 17.875 35.155 73.033 1.00 13.68 459 PHE B O 1
ATOM 7514 N N . PRO B 1 462 ? 18.875 33.204 73.545 1.00 15.54 460 PRO B N 1
ATOM 7515 C CA . PRO B 1 462 ? 19.800 32.370 74.322 1.00 15.25 460 PRO B CA 1
ATOM 7516 C C . PRO B 1 462 ? 21.199 32.589 73.771 1.00 16.21 460 PRO B C 1
ATOM 7517 O O . PRO B 1 462 ? 21.350 33.198 72.713 1.00 15.66 460 PRO B O 1
ATOM 7521 N N . TYR B 1 463 ? 22.224 32.118 74.474 1.00 15.22 461 TYR B N 1
ATOM 7522 C CA . TYR B 1 463 ? 23.574 32.275 73.954 1.00 15.43 461 TYR B CA 1
ATOM 7523 C C . TYR B 1 463 ? 23.625 31.446 72.670 1.00 15.57 461 TYR B C 1
ATOM 7524 O O . TYR B 1 463 ? 23.030 30.373 72.602 1.00 15.47 461 TYR B O 1
ATOM 7533 N N . LEU B 1 464 ? 24.335 31.939 71.660 1.00 16.37 462 LEU B N 1
ATOM 7534 C CA . LEU B 1 464 ? 24.401 31.260 70.369 1.00 17.04 462 LEU B CA 1
ATOM 7535 C C . LEU B 1 464 ? 25.770 30.748 69.949 1.00 17.75 462 LEU B C 1
ATOM 7536 O O . LEU B 1 464 ? 26.803 31.215 70.432 1.00 18.61 462 LEU B O 1
ATOM 7549 N N . LYS B 1 466 ? 28.764 30.742 67.687 1.00 18.06 464 LYS B N 1
ATOM 7550 C CA . LYS B 1 466 ? 29.306 31.864 66.924 1.00 18.66 464 LYS B CA 1
ATOM 7551 C C . LYS B 1 466 ? 29.396 31.548 65.433 1.00 18.09 464 LYS B C 1
ATOM 7552 O O . LYS B 1 466 ? 29.478 30.388 65.039 1.00 17.81 464 LYS B O 1
ATOM 7558 N N . PRO B 1 467 ? 29.371 32.585 64.580 1.00 18.23 465 PRO B N 1
ATOM 7559 C CA . PRO B 1 467 ? 29.455 32.340 63.138 1.00 18.41 465 PRO B CA 1
ATOM 7560 C C . PRO B 1 467 ? 30.782 31.686 62.753 1.00 19.22 465 PRO B C 1
ATOM 7561 O O . PRO B 1 467 ? 31.836 32.038 63.281 1.00 18.41 465 PRO B O 1
ATOM 7573 N N . ASP B 1 469 ? 32.127 31.602 59.555 1.00 19.61 467 ASP B N 1
ATOM 7574 C CA . ASP B 1 469 ? 32.815 32.470 58.601 1.00 19.94 467 ASP B CA 1
ATOM 7575 C C . ASP B 1 469 ? 33.313 33.709 59.343 1.00 18.98 467 ASP B C 1
ATOM 7576 O O . ASP B 1 469 ? 32.552 34.638 59.603 1.00 18.99 467 ASP B O 1
ATOM 7581 N N . GLU B 1 470 ? 34.599 33.719 59.675 1.00 19.28 468 GLU B N 1
ATOM 7582 C CA . GLU B 1 470 ? 35.185 34.822 60.427 1.00 20.08 468 GLU B CA 1
ATOM 7583 C C . GLU B 1 470 ? 35.156 36.182 59.741 1.00 19.83 468 GLU B C 1
ATOM 7584 O O . GLU B 1 470 ? 35.364 37.210 60.385 1.00 19.05 468 GLU B O 1
ATOM 7590 N N . ALA B 1 471 ? 34.887 36.191 58.442 1.00 19.66 469 ALA B N 1
ATOM 7591 C CA . ALA B 1 471 ? 34.837 37.438 57.694 1.00 19.45 469 ALA B CA 1
ATOM 7592 C C . ALA B 1 471 ? 33.430 38.036 57.695 1.00 19.38 469 ALA B C 1
ATOM 7593 O O . ALA B 1 471 ? 33.250 39.213 57.373 1.00 19.06 469 ALA B O 1
ATOM 7595 N N . ALA B 1 472 ? 32.442 37.227 58.067 1.00 18.40 470 ALA B N 1
ATOM 7596 C CA . ALA B 1 472 ? 31.047 37.669 58.087 1.00 17.39 470 ALA B CA 1
ATOM 7597 C C . ALA B 1 472 ? 30.784 38.938 58.910 1.00 15.88 470 ALA B C 1
ATOM 7598 O O . ALA B 1 472 ? 30.147 39.876 58.420 1.00 16.10 470 ALA B O 1
ATOM 7600 N N . PRO B 1 473 ? 31.258 38.989 60.170 1.00 16.75 471 PRO B N 1
ATOM 7601 C CA . PRO B 1 473 ? 31.031 40.185 60.992 1.00 16.58 471 PRO B CA 1
ATOM 7602 C C . PRO B 1 473 ? 31.554 41.473 60.357 1.00 17.31 471 PRO B C 1
ATOM 7603 O O . PRO B 1 473 ? 30.911 42.524 60.430 1.00 17.21 471 PRO B O 1
ATOM 7607 N N . GLY B 1 474 ? 32.723 41.390 59.734 1.00 18.39 472 GLY B N 1
ATOM 7608 C CA . GLY B 1 474 ? 33.304 42.561 59.104 1.00 18.99 472 GLY B CA 1
ATOM 7609 C C . GLY B 1 474 ? 32.482 43.121 57.956 1.00 18.81 472 GLY B C 1
ATOM 7610 O O . GLY B 1 474 ? 32.561 44.316 57.662 1.00 18.84 472 GLY B O 1
ATOM 7611 N N . ARG B 1 475 ? 31.692 42.269 57.305 1.00 18.07 473 ARG B N 1
ATOM 7612 C CA . ARG B 1 475 ? 30.864 42.709 56.187 1.00 16.08 473 ARG B CA 1
ATOM 7613 C C . ARG B 1 475 ? 29.770 43.685 56.603 1.00 15.90 473 ARG B C 1
ATOM 7614 O O . ARG B 1 475 ? 29.327 44.503 55.794 1.00 15.22 473 ARG B O 1
ATOM 7622 N N . ILE B 1 476 ? 29.330 43.602 57.853 1.00 14.92 474 ILE B N 1
ATOM 7623 C CA . ILE B 1 476 ? 28.289 44.504 58.333 1.00 15.19 474 ILE B CA 1
ATOM 7624 C C . ILE B 1 476 ? 28.866 45.617 59.201 1.00 14.57 474 ILE B C 1
ATOM 7625 O O . ILE B 1 476 ? 28.122 46.431 59.750 1.00 16.21 474 ILE B O 1
ATOM 7630 N N . GLY B 1 477 ? 30.193 45.641 59.323 1.00 16.05 475 GLY B N 1
ATOM 7631 C CA . GLY B 1 477 ? 30.859 46.663 60.115 1.00 17.91 475 GLY B CA 1
ATOM 7632 C C . GLY B 1 477 ? 31.006 46.347 61.592 1.00 19.56 475 GLY B C 1
ATOM 7633 O O . GLY B 1 477 ? 31.061 47.255 62.425 1.00 19.69 475 GLY B O 1
ATOM 7634 N N . ALA B 1 478 ? 31.084 45.065 61.929 1.00 19.64 476 ALA B N 1
ATOM 7635 C CA . ALA B 1 478 ? 31.216 44.668 63.323 1.00 19.95 476 ALA B CA 1
ATOM 7636 C C . ALA B 1 478 ? 32.303 43.628 63.530 1.00 20.09 476 ALA B C 1
ATOM 7637 O O . ALA B 1 478 ? 32.803 43.031 62.577 1.00 18.15 476 ALA B O 1
ATOM 7639 N N . SER B 1 479 ? 32.661 43.429 64.794 1.00 21.45 477 SER B N 1
ATOM 7640 C CA . SER B 1 479 ? 33.649 42.432 65.180 1.00 21.59 477 SER B CA 1
ATOM 7641 C C . SER B 1 479 ? 32.808 41.306 65.763 1.00 21.27 477 SER B C 1
ATOM 7642 O O . SER B 1 479 ? 31.713 41.552 66.279 1.00 20.01 477 SER B O 1
ATOM 7645 N N . ILE B 1 480 ? 33.307 40.080 65.692 1.00 19.84 478 ILE B N 1
ATOM 7646 C CA . ILE B 1 480 ? 32.553 38.948 66.213 1.00 21.39 478 ILE B CA 1
ATOM 7647 C C . ILE B 1 480 ? 32.346 39.080 67.721 1.00 22.19 478 ILE B C 1
ATOM 7648 O O . ILE B 1 480 ? 31.422 38.490 68.281 1.00 21.72 478 ILE B O 1
ATOM 7653 N N . GLU B 1 481 ? 33.205 39.859 68.373 1.00 23.09 479 GLU B N 1
ATOM 7654 C CA . GLU B 1 481 ? 33.101 40.069 69.815 1.00 24.85 479 GLU B CA 1
ATOM 7655 C C . GLU B 1 481 ? 31.816 40.823 70.158 1.00 23.96 479 GLU B C 1
ATOM 7656 O O . GLU B 1 481 ? 31.308 40.716 71.273 1.00 24.14 479 GLU B O 1
ATOM 7662 N N . ASP B 1 482 ? 31.302 41.585 69.197 1.00 23.58 480 ASP B N 1
ATOM 7663 C CA . ASP B 1 482 ? 30.088 42.369 69.398 1.00 23.89 480 ASP B CA 1
ATOM 7664 C C . ASP B 1 482 ? 28.854 41.765 68.745 1.00 23.80 480 ASP B C 1
ATOM 7665 O O . ASP B 1 482 ? 27.738 41.907 69.257 1.00 24.58 480 ASP B O 1
ATOM 7670 N N . CYS B 1 483 ? 29.050 41.105 67.610 1.00 22.67 481 CYS B N 1
ATOM 7671 C CA . CYS B 1 483 ? 27.932 40.516 66.893 1.00 21.47 481 CYS B CA 1
ATOM 7672 C C . CYS B 1 483 ? 28.138 39.071 66.474 1.00 19.71 481 CYS B C 1
ATOM 7673 O O . CYS B 1 483 ? 29.028 38.770 65.679 1.00 20.25 481 CYS B O 1
ATOM 7676 N N . ARG B 1 484 ? 27.313 38.179 67.011 1.00 16.63 482 ARG B N 1
ATOM 7677 C CA . ARG B 1 484 ? 27.371 36.778 66.618 1.00 16.44 482 ARG B CA 1
ATOM 7678 C C . ARG B 1 484 ? 26.309 36.611 65.534 1.00 16.36 482 ARG B C 1
ATOM 7679 O O . ARG B 1 484 ? 26.213 35.568 64.886 1.00 14.80 482 ARG B O 1
ATOM 7687 N N . VAL B 1 485 ? 25.503 37.658 65.364 1.00 16.45 483 VAL B N 1
ATOM 7688 C CA . VAL B 1 485 ? 24.464 37.704 64.337 1.00 15.53 483 VAL B CA 1
ATOM 7689 C C . VAL B 1 485 ? 24.322 39.174 63.944 1.00 15.25 483 VAL B C 1
ATOM 7690 O O . VAL B 1 485 ? 24.681 40.064 64.721 1.00 15.33 483 VAL B O 1
ATOM 7694 N N . PRO B 1 486 ? 23.824 39.450 62.726 1.00 14.11 484 PRO B N 1
ATOM 7695 C CA . PRO B 1 486 ? 23.653 40.842 62.292 1.00 12.37 484 PRO B CA 1
ATOM 7696 C C . PRO B 1 486 ? 22.605 41.498 63.193 1.00 11.99 484 PRO B C 1
ATOM 7697 O O . PRO B 1 486 ? 21.708 40.816 63.678 1.00 11.83 484 PRO B O 1
ATOM 7701 N N . GLU B 1 487 ? 22.719 42.805 63.425 1.00 11.61 485 GLU B N 1
ATOM 7702 C CA . GLU B 1 487 ? 21.750 43.502 64.268 1.00 13.02 485 GLU B CA 1
ATOM 7703 C C . GLU B 1 487 ? 20.498 43.839 63.459 1.00 13.83 485 GLU B C 1
ATOM 7704 O O . GLU B 1 487 ? 19.428 44.094 64.019 1.00 15.14 485 GLU B O 1
ATOM 7710 N N . ARG B 1 488 ? 20.640 43.827 62.139 1.00 12.49 486 ARG B N 1
ATOM 7711 C CA . ARG B 1 488 ? 19.531 44.138 61.240 1.00 12.61 486 ARG B CA 1
ATOM 7712 C C . ARG B 1 488 ? 19.994 43.934 59.810 1.00 13.36 486 ARG B C 1
ATOM 7713 O O . ARG B 1 488 ? 21.175 43.691 59.566 1.00 12.43 486 ARG B O 1
ATOM 7721 N N . PHE B 1 489 ? 19.048 44.027 58.878 1.00 13.24 487 PHE B N 1
ATOM 7722 C CA . PHE B 1 489 ? 19.339 43.955 57.454 1.00 13.46 487 PHE B CA 1
ATOM 7723 C C . PHE B 1 489 ? 19.480 45.435 57.122 1.00 15.10 487 PHE B C 1
ATOM 7724 O O . PHE B 1 489 ? 19.017 46.284 57.888 1.00 14.42 487 PHE B O 1
ATOM 7732 N N . ARG B 1 490 ? 20.124 45.756 56.007 1.00 14.54 488 ARG B N 1
ATOM 7733 C CA . ARG B 1 490 ? 20.237 47.154 55.608 1.00 13.48 488 ARG B CA 1
ATOM 7734 C C . ARG B 1 490 ? 19.378 47.285 54.361 1.00 14.22 488 ARG B C 1
ATOM 7735 O O . ARG B 1 490 ? 19.057 46.282 53.724 1.00 13.04 488 ARG B O 1
ATOM 7743 N N . PHE B 1 491 ? 18.995 48.510 54.018 1.00 14.11 489 PHE B N 1
ATOM 7744 C CA . PHE B 1 491 ? 18.195 48.738 52.822 1.00 16.00 489 PHE B CA 1
ATOM 7745 C C . PHE B 1 491 ? 19.140 48.733 51.629 1.00 16.28 489 PHE B C 1
ATOM 7746 O O . PHE B 1 491 ? 20.327 49.018 51.775 1.00 17.08 489 PHE B O 1
ATOM 7754 N N . ALA B 1 492 ? 18.624 48.402 50.451 1.00 15.81 490 ALA B N 1
ATOM 7755 C CA . ALA B 1 492 ? 19.459 48.398 49.255 1.00 16.78 490 ALA B CA 1
ATOM 7756 C C . ALA B 1 492 ? 19.878 49.846 48.995 1.00 18.54 490 ALA B C 1
ATOM 7757 O O . ALA B 1 492 ? 19.037 50.740 48.927 1.00 17.86 490 ALA B O 1
ATOM 7759 N N . PRO B 1 493 ? 21.189 50.100 48.861 1.00 19.38 491 PRO B N 1
ATOM 7760 C CA . PRO B 1 493 ? 21.644 51.472 48.614 1.00 20.14 491 PRO B CA 1
ATOM 7761 C C . PRO B 1 493 ? 20.968 52.160 47.428 1.00 20.87 491 PRO B C 1
ATOM 7762 O O . PRO B 1 493 ? 20.707 53.356 47.478 1.00 20.51 491 PRO B O 1
ATOM 7766 N N . THR B 1 494 ? 20.673 51.405 46.372 1.00 20.64 492 THR B N 1
ATOM 7767 C CA . THR B 1 494 ? 20.035 51.980 45.189 1.00 22.45 492 THR B CA 1
ATOM 7768 C C . THR B 1 494 ? 18.610 52.446 45.465 1.00 21.99 492 THR B C 1
ATOM 7769 O O . THR B 1 494 ? 18.083 53.305 44.756 1.00 22.00 492 THR B O 1
ATOM 7773 N N . ALA B 1 495 ? 17.991 51.881 46.497 1.00 20.64 493 ALA B N 1
ATOM 7774 C CA . ALA B 1 495 ? 16.628 52.245 46.855 1.00 20.95 493 ALA B CA 1
ATOM 7775 C C . ALA B 1 495 ? 16.527 53.737 47.143 1.00 21.14 493 ALA B C 1
ATOM 7776 O O . ALA B 1 495 ? 15.490 54.356 46.894 1.00 19.07 493 ALA B O 1
ATOM 7778 N N . TYR B 1 496 ? 17.606 54.309 47.668 1.00 21.28 494 TYR B N 1
ATOM 7779 C CA . TYR B 1 496 ? 17.640 55.735 47.993 1.00 21.78 494 TYR B CA 1
ATOM 7780 C C . TYR B 1 496 ? 17.486 56.615 46.764 1.00 23.00 494 TYR B C 1
ATOM 7781 O O . TYR B 1 496 ? 17.047 57.757 46.866 1.00 23.17 494 TYR B O 1
ATOM 7790 N N . ASN B 1 497 ? 17.870 56.089 45.607 1.00 23.91 495 ASN B N 1
ATOM 7791 C CA . ASN B 1 497 ? 17.788 56.843 44.363 1.00 25.23 495 ASN B CA 1
ATOM 7792 C C . ASN B 1 497 ? 16.355 56.950 43.856 1.00 25.03 495 ASN B C 1
ATOM 7793 O O . ASN B 1 497 ? 16.050 57.807 43.027 1.00 26.06 495 ASN B O 1
ATOM 7798 N N . SER B 1 498 ? 15.478 56.086 44.362 1.00 24.27 496 SER B N 1
ATOM 7799 C CA . SER B 1 498 ? 14.079 56.074 43.942 1.00 25.72 496 SER B CA 1
ATOM 7800 C C . SER B 1 498 ? 13.119 56.693 44.961 1.00 25.63 496 SER B C 1
ATOM 7801 O O . SER B 1 498 ? 11.917 56.794 44.704 1.00 26.21 496 SER B O 1
ATOM 7804 N N . ASN B 1 499 ? 13.644 57.096 46.115 1.00 24.55 497 ASN B N 1
ATOM 7805 C CA . ASN B 1 499 ? 12.823 57.714 47.155 1.00 23.54 497 ASN B CA 1
ATOM 7806 C C . ASN B 1 499 ? 13.669 58.647 48.023 1.00 24.69 497 ASN B C 1
ATOM 7807 O O . ASN B 1 499 ? 14.416 58.198 48.891 1.00 23.53 497 ASN B O 1
ATOM 7812 N N . PRO B 1 500 ? 13.551 59.964 47.796 1.00 25.02 498 PRO B N 1
ATOM 7813 C CA . PRO B 1 500 ? 14.281 61.009 48.523 1.00 24.88 498 PRO B CA 1
ATOM 7814 C C . PRO B 1 500 ? 14.103 60.950 50.035 1.00 24.61 498 PRO B C 1
ATOM 7815 O O . PRO B 1 500 ? 14.979 61.366 50.789 1.00 25.66 498 PRO B O 1
ATOM 7819 N N . ASN B 1 501 ? 12.960 60.436 50.473 1.00 23.78 499 ASN B N 1
ATOM 7820 C CA . ASN B 1 501 ? 12.665 60.343 51.892 1.00 24.04 499 ASN B CA 1
ATOM 7821 C C . ASN B 1 501 ? 13.479 59.284 52.624 1.00 23.26 499 ASN B C 1
ATOM 7822 O O . ASN B 1 501 ? 13.415 59.185 53.848 1.00 25.04 499 ASN B O 1
ATOM 7835 N N . ALA B 1 503 ? 16.815 59.171 52.575 1.00 21.77 501 ALA B N 1
ATOM 7836 C CA . ALA B 1 503 ? 18.062 59.772 53.042 1.00 22.24 501 ALA B CA 1
ATOM 7837 C C . ALA B 1 503 ? 18.012 60.009 54.548 1.00 22.09 501 ALA B C 1
ATOM 7838 O O . ALA B 1 503 ? 19.044 60.122 55.206 1.00 22.97 501 ALA B O 1
ATOM 7840 N N . GLU B 1 504 ? 16.801 60.078 55.086 1.00 21.74 502 GLU B N 1
ATOM 7841 C CA . GLU B 1 504 ? 16.589 60.305 56.511 1.00 23.14 502 GLU B CA 1
ATOM 7842 C C . GLU B 1 504 ? 16.800 59.047 57.361 1.00 20.79 502 GLU B C 1
ATOM 7843 O O . GLU B 1 504 ? 16.940 59.135 58.576 1.00 19.99 502 GLU B O 1
ATOM 7849 N N . ILE B 1 505 ? 16.841 57.884 56.717 1.00 19.82 503 ILE B N 1
ATOM 7850 C CA . ILE B 1 505 ? 16.988 56.618 57.435 1.00 19.39 503 ILE B CA 1
ATOM 7851 C C . ILE B 1 505 ? 18.131 56.531 58.449 1.00 19.00 503 ILE B C 1
ATOM 7852 O O . ILE B 1 505 ? 17.921 56.076 59.577 1.00 19.06 503 ILE B O 1
ATOM 7857 N N . PRO B 1 506 ? 19.351 56.956 58.075 1.00 19.92 504 PRO B N 1
ATOM 7858 C CA . PRO B 1 506 ? 20.447 56.875 59.049 1.00 19.60 504 PRO B CA 1
ATOM 7859 C C . PRO B 1 506 ? 20.117 57.638 60.334 1.00 19.17 504 PRO B C 1
ATOM 7860 O O . PRO B 1 506 ? 20.418 57.178 61.438 1.00 18.61 504 PRO B O 1
ATOM 7864 N N . THR B 1 507 ? 19.490 58.801 60.188 1.00 19.75 505 THR B N 1
ATOM 7865 C CA . THR B 1 507 ? 19.112 59.604 61.348 1.00 19.98 505 THR B CA 1
ATOM 7866 C C . THR B 1 507 ? 18.072 58.846 62.168 1.00 18.59 505 THR B C 1
ATOM 7867 O O . THR B 1 507 ? 18.149 58.800 63.401 1.00 16.15 505 THR B O 1
ATOM 7871 N N . LEU B 1 508 ? 17.100 58.247 61.483 1.00 17.68 506 LEU B N 1
ATOM 7872 C CA . LEU B 1 508 ? 16.055 57.487 62.165 1.00 17.99 506 LEU B CA 1
ATOM 7873 C C . LEU B 1 508 ? 16.635 56.289 62.914 1.00 17.35 506 LEU B C 1
ATOM 7874 O O . LEU B 1 508 ? 16.126 55.890 63.966 1.00 16.60 506 LEU B O 1
ATOM 7879 N N . LEU B 1 509 ? 17.702 55.720 62.362 1.00 17.73 507 LEU B N 1
ATOM 7880 C CA . LEU B 1 509 ? 18.365 54.567 62.961 1.00 16.79 507 LEU B CA 1
ATOM 7881 C C . LEU B 1 509 ? 19.273 54.954 64.118 1.00 17.16 507 LEU B C 1
ATOM 7882 O O . LEU B 1 509 ? 19.464 54.176 65.048 1.00 18.79 507 LEU B O 1
ATOM 7887 N N . GLY B 1 510 ? 19.831 56.157 64.058 1.00 19.06 508 GLY B N 1
ATOM 7888 C CA . GLY B 1 510 ? 20.738 56.589 65.104 1.00 18.82 508 GLY B CA 1
ATOM 7889 C C . GLY B 1 510 ? 22.097 56.006 64.773 1.00 20.06 508 GLY B C 1
ATOM 7890 O O . GLY B 1 510 ? 22.990 55.933 65.616 1.00 21.03 508 GLY B O 1
ATOM 7891 N N . GLY B 1 511 ? 22.243 55.577 63.523 1.00 19.39 509 GLY B N 1
ATOM 7892 C CA . GLY B 1 511 ? 23.492 54.994 63.071 1.00 19.76 509 GLY B CA 1
ATOM 7893 C C . GLY B 1 511 ? 23.463 54.780 61.572 1.00 19.53 509 GLY B C 1
ATOM 7894 O O . GLY B 1 511 ? 22.475 55.110 60.916 1.00 20.93 509 GLY B O 1
ATOM 7895 N N . GLY B 1 512 ? 24.541 54.228 61.026 1.00 19.59 510 GLY B N 1
ATOM 7896 C CA . GLY B 1 512 ? 24.599 53.989 59.596 1.00 18.28 510 GLY B CA 1
ATOM 7897 C C . GLY B 1 512 ? 23.649 52.889 59.163 1.00 17.08 510 GLY B C 1
ATOM 7898 O O . GLY B 1 512 ? 23.275 52.029 59.963 1.00 15.84 510 GLY B O 1
ATOM 7899 N N . ASP B 1 513 ? 23.241 52.922 57.899 1.00 15.21 511 ASP B N 1
ATOM 7900 C CA . ASP B 1 513 ? 22.345 51.897 57.385 1.00 14.93 511 ASP B CA 1
ATOM 7901 C C . ASP B 1 513 ? 23.193 50.683 57.031 1.00 15.25 511 ASP B C 1
ATOM 7902 O O . ASP B 1 513 ? 23.458 50.417 55.858 1.00 14.11 511 ASP B O 1
ATOM 7903 N N . ILE B 1 514 ? 23.632 49.974 58.070 1.00 15.09 512 ILE B N 1
ATOM 7904 C CA . ILE B 1 514 ? 24.455 48.776 57.937 1.00 15.27 512 ILE B CA 1
ATOM 7905 C C . ILE B 1 514 ? 23.948 47.728 58.929 1.00 14.33 512 ILE B C 1
ATOM 7906 O O . ILE B 1 514 ? 23.207 48.049 59.856 1.00 13.37 512 ILE B O 1
ATOM 7911 N N . GLY B 1 515 ? 24.351 46.478 58.735 1.00 14.74 513 GLY B N 1
ATOM 7912 C CA . GLY B 1 515 ? 23.897 45.411 59.608 1.00 14.82 513 GLY B CA 1
ATOM 7913 C C . GLY B 1 515 ? 24.349 45.464 61.056 1.00 15.79 513 GLY B C 1
ATOM 7914 O O . GLY B 1 515 ? 23.770 44.785 61.907 1.00 14.67 513 GLY B O 1
ATOM 7915 N N . ALA B 1 516 ? 25.373 46.263 61.342 1.00 16.71 514 ALA B N 1
ATOM 7916 C CA . ALA B 1 516 ? 25.908 46.377 62.697 1.00 17.71 514 ALA B CA 1
ATOM 7917 C C . ALA B 1 516 ? 25.135 47.333 63.609 1.00 18.23 514 ALA B C 1
ATOM 7918 O O . ALA B 1 516 ? 25.326 47.322 64.825 1.00 19.19 514 ALA B O 1
ATOM 7920 N N . THR B 1 517 ? 24.262 48.150 63.030 1.00 17.44 515 THR B N 1
ATOM 7921 C CA . THR B 1 517 ? 23.494 49.122 63.808 1.00 17.29 515 THR B CA 1
ATOM 7922 C C . THR B 1 517 ? 22.355 48.510 64.618 1.00 16.85 515 THR B C 1
ATOM 7923 O O . THR B 1 517 ? 21.417 47.940 64.058 1.00 16.36 515 THR B O 1
ATOM 7927 N N . LYS B 1 518 ? 22.440 48.645 65.942 1.00 17.08 516 LYS B N 1
ATOM 7928 C CA . LYS B 1 518 ? 21.429 48.102 66.843 1.00 17.86 516 LYS B CA 1
ATOM 7929 C C . LYS B 1 518 ? 20.077 48.770 66.657 1.00 17.97 516 LYS B C 1
ATOM 7930 O O . LYS B 1 518 ? 19.994 49.982 66.448 1.00 17.46 516 LYS B O 1
ATOM 7936 N N . LEU B 1 519 ? 19.014 47.976 66.741 1.00 16.57 517 LEU B N 1
ATOM 7937 C CA . LEU B 1 519 ? 17.676 48.522 66.587 1.00 16.03 517 LEU B CA 1
ATOM 7938 C C . LEU B 1 519 ? 17.183 49.123 67.900 1.00 16.07 517 LEU B C 1
ATOM 7939 O O . LEU B 1 519 ? 17.774 48.911 68.962 1.00 15.27 517 LEU B O 1
ATOM 7944 N N . TRP B 1 520 ? 16.097 49.879 67.809 1.00 16.31 518 TRP B N 1
ATOM 7945 C CA . TRP B 1 520 ? 15.518 50.582 68.951 1.00 16.52 518 TRP B CA 1
ATOM 7946 C C . TRP B 1 520 ? 15.234 49.786 70.227 1.00 15.30 518 TRP B C 1
ATOM 7947 O O . TRP B 1 520 ? 15.508 50.269 71.329 1.00 15.31 518 TRP B O 1
ATOM 7958 N N . TRP B 1 521 ? 14.692 48.579 70.100 1.00 14.43 519 TRP B N 1
ATOM 7959 C CA . TRP B 1 521 ? 14.364 47.793 71.287 1.00 14.77 519 TRP B CA 1
ATOM 7960 C C . TRP B 1 521 ? 15.472 46.954 71.922 1.00 15.88 519 TRP B C 1
ATOM 7961 O O . TRP B 1 521 ? 15.200 46.151 72.816 1.00 17.81 519 TRP B O 1
ATOM 7972 N N . VAL B 1 522 ? 16.714 47.135 71.484 1.00 15.03 520 VAL B N 1
ATOM 7973 C CA . VAL B 1 522 ? 17.827 46.381 72.065 1.00 15.47 520 VAL B CA 1
ATOM 7974 C C . VAL B 1 522 ? 18.078 46.905 73.474 1.00 16.34 520 VAL B C 1
ATOM 7975 O O . VAL B 1 522 ? 18.375 48.083 73.655 1.00 15.91 520 VAL B O 1
ATOM 7979 N N . ARG B 1 523 ? 17.966 46.036 74.472 1.00 17.12 521 ARG B N 1
ATOM 7980 C CA . ARG B 1 523 ? 18.162 46.481 75.843 1.00 18.30 521 ARG B CA 1
ATOM 7981 C C . ARG B 1 523 ? 19.591 46.900 76.163 1.00 19.61 521 ARG B C 1
ATOM 7982 O O . ARG B 1 523 ? 20.554 46.392 75.582 1.00 17.30 521 ARG B O 1
ATOM 7990 N N . SER B 1 524 ? 19.712 47.847 77.089 1.00 21.52 522 SER B N 1
ATOM 7991 C CA . SER B 1 524 ? 21.012 48.351 77.517 1.00 24.03 522 SER B CA 1
ATOM 7992 C C . SER B 1 524 ? 21.790 47.240 78.211 1.00 23.19 522 SER B C 1
ATOM 7993 O O . SER B 1 524 ? 21.204 46.368 78.848 1.00 23.12 522 SER B O 1
ATOM 7996 N N . ASN B 1 525 ? 23.111 47.283 78.088 1.00 24.40 523 ASN B N 1
ATOM 7997 C CA . ASN B 1 525 ? 23.973 46.278 78.703 1.00 25.82 523 ASN B CA 1
ATOM 7998 C C . ASN B 1 525 ? 23.524 44.856 78.373 1.00 25.50 523 ASN B C 1
ATOM 7999 O O . ASN B 1 525 ? 23.459 43.998 79.253 1.00 26.29 523 ASN B O 1
ATOM 8004 N N . ARG B 1 526 ? 23.205 44.616 77.105 1.00 24.59 524 ARG B N 1
ATOM 8005 C CA . ARG B 1 526 ? 22.780 43.294 76.659 1.00 23.03 524 ARG B CA 1
ATOM 8006 C C . ARG B 1 526 ? 23.911 42.314 76.986 1.00 22.89 524 ARG B C 1
ATOM 8007 O O . ARG B 1 526 ? 25.068 42.550 76.637 1.00 22.43 524 ARG B O 1
ATOM 8015 N N . PRO B 1 527 ? 23.588 41.200 77.659 1.00 22.91 525 PRO B N 1
ATOM 8016 C CA . PRO B 1 527 ? 24.574 40.183 78.043 1.00 23.53 525 PRO B CA 1
ATOM 8017 C C . PRO B 1 527 ? 25.317 39.543 76.875 1.00 23.90 525 PRO B C 1
ATOM 8018 O O . PRO B 1 527 ? 24.812 39.485 75.753 1.00 24.08 525 PRO B O 1
ATOM 8022 N N . LYS B 1 528 ? 26.517 39.055 77.165 1.00 22.74 526 LYS B N 1
ATOM 8023 C CA . LYS B 1 528 ? 27.351 38.378 76.181 1.00 21.93 526 LYS B CA 1
ATOM 8024 C C . LYS B 1 528 ? 27.929 37.161 76.896 1.00 21.44 526 LYS B C 1
ATOM 8025 O O . LYS B 1 528 ? 28.395 37.267 78.032 1.00 20.94 526 LYS B O 1
ATOM 8031 N N . GLN B 1 529 ? 27.873 35.999 76.250 1.00 20.35 527 GLN B N 1
ATOM 8032 C CA . GLN B 1 529 ? 28.401 34.773 76.849 1.00 20.30 527 GLN B CA 1
ATOM 8033 C C . GLN B 1 529 ? 29.867 34.940 77.259 1.00 20.23 527 GLN B C 1
ATOM 8034 O O . GLN B 1 529 ? 30.653 35.562 76.538 1.00 19.66 527 GLN B O 1
ATOM 8040 N N . PRO B 1 530 ? 30.243 34.408 78.441 1.00 21.96 528 PRO B N 1
ATOM 8041 C CA . PRO B 1 530 ? 31.606 34.450 79.002 1.00 24.79 528 PRO B CA 1
ATOM 8042 C C . PRO B 1 530 ? 32.517 33.875 77.871 1.00 26.32 528 PRO B C 1
ATOM 8043 O O . PRO B 1 530 ? 31.993 33.131 77.027 1.00 28.90 528 PRO B O 1
ATOM 8047 N N . ASN B 1 531 ? 33.830 34.153 77.854 1.00 28.82 529 ASN B N 1
ATOM 8048 C CA . ASN B 1 531 ? 34.688 33.788 76.720 1.00 33.64 529 ASN B CA 1
ATOM 8049 C C . ASN B 1 531 ? 35.270 32.444 76.213 1.00 35.11 529 ASN B C 1
ATOM 8050 O O . ASN B 1 531 ? 35.374 31.573 77.068 1.00 35.93 529 ASN B O 1
#

Sequence (996 aa):
PLKYGARFNQQRVIPIGSPSLTTGPGNDLQNTDLISSGNYIGYFGNNNNWGFNNEANWNFTDSRNYAYQNFYSQIFLPWNEIYEIAKDSDSPSEQAILEIANIVRNIAWLRATDVFGPIAYNSAGDGSIAPKFDSQEVVYRSLADLSKSVELLNTISYSVAQYDLIYNGNVQNWVKLANSLLRIVVRVHFIDETLAKEYITKALDPKNGGVIEDISSEAKIKSSDKPLLNSLASVNEYNETRGATIWGYLDGYKDPRLSAYFTEGTYGSGSWAQTGYFPVAPTNSKSKSETSYSAKFASRPKVDSNSPLYWFRASETYFLKAEAALYNLIGGDPKTFYEQGINISFQEQGVSGVATYLSGTGKPTGLTGSNYKYGTYNHDLSIGNTSPKWDDYTGNLSKQEEQLQKIITQKYLALYPNAVEAWTEYRRTGFPYLKPDEAAPGRIGASIEDCRVPERFRFAPTAYNSNPNAEIPTLLGGGDIGATKLWWVRSNRPKQPNPLKYGARFNQQRVIPIGSPSLTTGPGNDLQNTDLISSGNYIGYFGNNNNWGFNNEANWNFTDSRNYAYQNFYSQIFLPWNEIYEIAKDSDSPSEQAILEIANIVRNIAWLRATDVFGPIAYNSAGDGSIAPKFDSQEVVYRSLADLSKSVELLNTISYSVAQYDLIYNGNVQNWVKLANSLLRIVVRVHFIDETLAKEYITKALDPKNGGVIEDISSEAKIKSSDKPLLNSLASVNEYNETRGATIWGYLDGYKDPRLSAYFTEGTYGSGSWAQTGYFPVAPTNSKSKSETSYSAKFASRPKVDSNSPLYWFRASETYFLKAEAALYNLIGGDPKTFYEQGINISFQEQGVSGVATYLSGTGKPTGLTGSNYKYGTYNHDLSIGNTSPKWDDYTGNLSKQEEQLQKIITQKYLALYPNAVEAWTEYRRTGFPYLKPDEAAPGRIGASIEDCRVPERFRFAPTAYNSNPNAEIPTLLGGGDIGATKLWWVRSNRPKQPN

Solvent-accessible surface area: 35868 Å² total

CATH classification: 1.25.40.390 (+1 more: 1.20.120.840)